Protein 3CVG (pdb70)

CATH classification: 3.40.190.10 (+1 more: 3.40.190.10)

Radius of gyration: 31.26 Å; Cα contacts (8 Å, |Δi|>4): 2028; chains: 4; bounding box: 82×82×73 Å

Secondary structure (DSSP, 8-state):
-EEE---EEEEEEESHHHHHTHHHHHHHHHHHHHHS---EEEEEE--HHHHHHHHHTTS-SEEEES-HHHHHHHHHTTSB-SS-EEEEEEE--B--TT-TT---TTS-S------HHHHH--SSS---EEE--SSSHHHHHHHHHHHHTT--TTSSS--TTEEE--S-HHHHHHHHHHTT-EE---HHHHTTS-HHHHT--B-----S-TT-TTEEEEEEEEBSS-SS---HHHHHHHHSTTTHHHHHHT-EETTEE-SEEPPP-/-EEE---EEEEEEESHHHHHTHHHHHHHHHHHHHHH---EEEEEE--HHHHHHHHHTTS-SEEEE--HHHHHHHHHTTSB-S--EEEEEEE--B--TT-TT---TTS-TT-----HHHHH--SSSPP-EEE--SS-HHHHHHHHHHHHTT--TTSSS--TTEEE--S-HHHHHHHHHHTT-EE---HHHHTTS-HHHHT--B-----S-TT-TTEEEEEEEEBTT-TT---HHHHHHHHSTTTHHHHHTT-EETTEE-SEEP---/-BS-HHHHHHHHHTTSSEEEEEEEEEEE--B--TT-TT---SS--S------HHHHH--SSSPP-EEE--SS-HHHHHHHHHHHTTT--TTSSS--TTEEE--S-HHHHHHHHHHTT-EE---HHHHTTS-HHHHT--BS----S-TT-TTEEEEEEEE-SS-SS----HHHHHHTSTTTHHHHHHH-EETTEE-SEEPS--/-B---EEEEEEESHHHHHTHHHHHHHHHHHHHHS---EEEEEE--HHHHHHHHHTTS-SEEEES-HHHHHHHHHTTSB-S--EEEEEEE--B--TT-TT---TTS-S------HHHHH--SSSPP-EEE--SSSHHHHHHHHHHHTTT--TTSSS--TTEEE--S-HHHHHHHHHHHT-EE---HHHHHTS-HHHHT--B-----S-TT-TTEEEEEEEEBTT-SS---HHHHHHHHSTTTHHHHHTT-EETTEE--EEPPP-

Solvent-accessible surface area: 42607 Å² total

B-factor: mean 36.3, std 12.55, range [12.7, 83.1]

InterPro domains:
  IPR021842 Protein of unknown function DUF3435 [PF11917] (200-635)

Organism: Coccidioides immitis (strain RS) (NCBI:txid246410)

Nearest PDB structures (foldseek):
  3cvg-assembly1_A  TM=9.844E-01  e=1.859E-53  Coccidioides immitis RS
  3cvg-assembly5_C  TM=9.918E-01  e=8.163E-35  Coccidioides immitis RS
  5my5-assembly1_A  TM=8.124E-01  e=4.714E-17  Oleidesulfovibrio alaskensis G20
  3lr1-assembly1_A  TM=8.265E-01  e=5.722E-14  Geobacter sulfurreducens PCA
  3muq-assembly1_A  TM=5.084E-01  e=1.785E-16  Vibrio parahaemolyticus RIMD 2210633

Foldseek 3Di:
DDKEDCCAQFEEEEAPCVVLVNVRLQQVQLNCVCVVDVHMYHYHYDAQVVRLVCLQVQVGFKYKYFDPVVQVVSVVVQQFPPDWFFQFKWFKKDFAPQPQLPADLVDALLVCVSVVQLVVQPTVVREAEEALPPPHPQNVLVCVSQVVNPHRCCDPVHSPSHHHDNDDQLVRVLVRLVVRYMYMGTQSSLLVDDPVSVVSGDSDMFDCPPPRSRMGIIIMTGGSPHDSNVSVSSSVQSLDCPRNQVSQQPDDGNPDRRIGGGDDD/DDKADCVALFEEEAFLCVLLCLVNLQQNLLVVVCVVPPHIYHYHYDFQVVRLVCLQVQVGFKYWYFDPVVQVVSCVVQQFDPDKFQQFKWFKKDFAPVPQLPFDLPDALLVCVSVVQQVVQPTVPHAAEEALPPPHPQNVLVQVSCVVNPDRCCDPVRSVRHHHDNDTQLVRVLVRLVVRYMYMGIPSSLLSDDPVSNVSGDSDMFDPPPPRSGIGGIIMTGGSPHRSSCSVSSSVQSLDPVRVQVSQQVVDGPHDRGTGGGPDD/DDFDPVVQVVCDVVLQFDDDWFFQFKWFKKDFAPVPQLPQDDADDLLVCVSCVQQVVQPTVPHEAEEALPPPDPQNVLVCVSQVVNVHRCCDPVNSVRHHHDNDDQQVRLQVRLVVRYMYMHTPVSLLVDDPVSNVSGPSYMFDQPPPTSGMGIDIHTQRRVDPPSCCPVLRVQSLDVPRVQVVQCPDDGPDDRRTHGGPDD/DEACQALFEEEAALCVVQCLVRLLQVQVNCVCVVPVHGYHYHHDAAVVRLVCLQVQVGFKYKYWDPVSLVVSVVVLQFHPDKFFQFKWFKKDFAPLPQLPADLPDALLVCVSVVQQVVQPTVVHEAEEALPDPHPQNVLVCVSCVVNPHRCPDPVRSVSHHHDHDDQLVSVLVRLVVRYMYMGTQSSLLVDDVVSVVSGDSDMFDCPPPRSRMTTIIMTGGSPYGSNCSVSSSCQSQPPPHVQVSLCDDDGPPDSRTHGGDDD

Sequence (995 aa):
EDVYDGPVQLRIGNGGAGQSGLVKELADAFIKSKVDSGFKVAWYKSDTTVTINYLKDGIVDVGITYSPVAERISIKHGISESPSYYAFRDHFLIGPPSNPAKLSGDSDIADFSKHDAAEAGNTKPPVRFLSRYDKSATNIKEAELWLSIGQVPWATAYSTWYHQYITFPIQALTAAILLREYTITDYGTYLSIPRGLRDQVIYKKGTNDADDPLLNPAHLLVGARAKNAEAKEFAKWLVSKEGGQKVIEGFKKDGQQLYSPAPYREDVYDGPVQLRIGNGGAGQSGLVKELADAFIKSKVDSGFKVAWYKSDTTVTINYLKDGIVDVGITYSPVAERISIKHGISESPSYYAFRDHFLIGPPSNPAKLSGDSDIADFSKHDAAEAGNTKPPVRFLSRYDKSATNIKEAELWLSIGQVPWATAYSTWYHQYITFPIQALTAAILLREYTITDYGTYLSIPRGLRDQVIYKKGTNDADDPLLNPAHLLVGARAKNAEAKEFAKWLVSKEGGQKVIEGFKKDGQQLYSPAPYRITYSPVAERISIKHGISESPSYYAFRDHFLIGPPSNPAKLSGDSDIADFSKHDAAEAGNTKPPVRFLSRYDKSATNIKEAELWLSIGQVPWATAYSTWYHQYITFPIQALTAAILLREYTITDYGTYLSIPRGLRDQVIYKKGTNDADDPLLNPAHLLVGARAKNAEAKEFAKWLVSKEGGQKVIEGFKKDGQQLYSPAPYRVYDGPVQLRIGNGGAGQSGLVKELADAFIKSKVDSGFKVAWYKSDTTVTINYLKDGIVDVGITYSPVAERISIKHGISESPSYYAFRDHFLIGPPSNPAKLSGDSDIADFSKHDAAEAGNTKPPVRFLSRYDKSATNIKEAELWLSIGQVPWATAYSTWYHQYITFPIQALTAAILLREYTITDYGTYLSIPRGLRDQVIYKKGTNDADDPLLNPAHLLVGARAKNAEAKEFAKWLVSKEGGQKVIEGFKKDGQQLYSPAPYR

Structure (mmCIF, N/CA/C/O backbone):
data_3CVG
#
_entry.id   3CVG
#
_cell.length_a   150.782
_cell.length_b   150.782
_cell.length_c   116.687
_cell.angle_alpha   90.00
_cell.angle_beta   90.00
_cell.angle_gamma   90.00
#
_symmetry.space_group_name_H-M   'P 42 21 2'
#
loop_
_entity.id
_entity.type
_entity.pdbx_description
1 polymer 'Putative metal binding protein'
2 non-polymer 'CALCIUM ION'
3 water water
#
loop_
_atom_site.group_PDB
_atom_site.id
_atom_site.type_symbol
_atom_site.label_atom_id
_atom_site.label_alt_id
_atom_site.label_comp_id
_atom_site.label_asym_id
_atom_site.label_entity_id
_atom_site.label_seq_id
_atom_site.pdbx_PDB_ins_code
_atom_site.Cartn_x
_atom_site.Cartn_y
_atom_site.Cartn_z
_atom_site.occupancy
_atom_site.B_iso_or_equiv
_atom_site.auth_seq_id
_atom_site.auth_comp_id
_atom_site.auth_asym_id
_atom_site.auth_atom_id
_atom_site.pdbx_PDB_model_num
ATOM 1 N N . GLU A 1 6 ? 16.287 41.577 34.981 1.00 47.88 24 GLU A N 1
ATOM 2 C CA . GLU A 1 6 ? 16.952 41.444 36.310 1.00 49.08 24 GLU A CA 1
ATOM 3 C C . GLU A 1 6 ? 16.169 42.184 37.388 1.00 48.82 24 GLU A C 1
ATOM 4 O O . GLU A 1 6 ? 16.302 41.892 38.579 1.00 49.14 24 GLU A O 1
ATOM 10 N N . ASP A 1 7 ? 15.357 43.145 36.962 1.00 49.01 25 ASP A N 1
ATOM 11 C CA . ASP A 1 7 ? 14.560 43.937 37.888 1.00 49.03 25 ASP A CA 1
ATOM 12 C C . ASP A 1 7 ? 13.809 45.009 37.106 1.00 48.97 25 ASP A C 1
ATOM 13 O O . ASP A 1 7 ? 14.333 45.564 36.142 1.00 49.37 25 ASP A O 1
ATOM 18 N N . VAL A 1 8 ? 12.573 45.282 37.507 1.00 48.76 26 VAL A N 1
ATOM 19 C CA . VAL A 1 8 ? 11.766 46.299 36.841 1.00 48.53 26 VAL A CA 1
ATOM 20 C C . VAL A 1 8 ? 11.335 47.328 37.876 1.00 48.22 26 VAL A C 1
ATOM 21 O O . VAL A 1 8 ? 10.986 46.977 39.005 1.00 47.11 26 VAL A O 1
ATOM 25 N N . TYR A 1 9 ? 11.362 48.599 37.492 1.00 48.01 27 TYR A N 1
ATOM 26 C CA . TYR A 1 9 ? 11.000 49.669 38.407 1.00 48.42 27 TYR A CA 1
ATOM 27 C C . TYR A 1 9 ? 9.692 50.353 38.021 1.00 49.15 27 TYR A C 1
ATOM 28 O O . TYR A 1 9 ? 9.407 50.559 36.841 1.00 49.28 27 TYR A O 1
ATOM 37 N N . ASP A 1 10 ? 8.899 50.709 39.030 1.00 49.68 28 ASP A N 1
ATOM 38 C CA . ASP A 1 10 ? 7.597 51.331 38.798 1.00 49.70 28 ASP A CA 1
ATOM 39 C C . ASP A 1 10 ? 7.506 52.807 39.184 1.00 49.24 28 ASP A C 1
ATOM 40 O O . ASP A 1 10 ? 6.446 53.420 39.047 1.00 49.00 28 ASP A O 1
ATOM 45 N N . GLY A 1 11 ? 8.603 53.373 39.674 1.00 48.13 29 GLY A N 1
ATOM 46 C CA . GLY A 1 11 ? 8.594 54.773 40.059 1.00 47.85 29 GLY A CA 1
ATOM 47 C C . GLY A 1 11 ? 8.131 54.995 41.486 1.00 47.63 29 GLY A C 1
ATOM 48 O O . GLY A 1 11 ? 6.943 55.197 41.737 1.00 47.14 29 GLY A O 1
ATOM 49 N N . PRO A 1 19 ? 2.472 48.292 32.509 1.00 50.92 37 PRO A N 1
ATOM 50 C CA . PRO A 1 19 ? 3.000 48.364 31.143 1.00 51.61 37 PRO A CA 1
ATOM 51 C C . PRO A 1 19 ? 4.482 48.754 31.116 1.00 51.86 37 PRO A C 1
ATOM 52 O O . PRO A 1 19 ? 4.892 49.714 31.769 1.00 51.96 37 PRO A O 1
ATOM 56 N N . VAL A 1 20 ? 5.279 47.999 30.366 1.00 52.06 38 VAL A N 1
ATOM 57 C CA . VAL A 1 20 ? 6.709 48.276 30.250 1.00 51.67 38 VAL A CA 1
ATOM 58 C C . VAL A 1 20 ? 6.957 49.093 28.985 1.00 50.91 38 VAL A C 1
ATOM 59 O O . VAL A 1 20 ? 6.631 48.652 27.887 1.00 50.74 38 VAL A O 1
ATOM 63 N N . GLN A 1 21 ? 7.532 50.283 29.137 1.00 50.01 39 GLN A N 1
ATOM 64 C CA . GLN A 1 21 ? 7.797 51.132 27.983 1.00 49.01 39 GLN A CA 1
ATOM 65 C C . GLN A 1 21 ? 9.229 51.654 27.902 1.00 48.04 39 GLN A C 1
ATOM 66 O O . GLN A 1 21 ? 9.487 52.666 27.249 1.00 47.05 39 GLN A O 1
ATOM 72 N N . LEU A 1 22 ? 10.154 50.965 28.565 1.00 47.25 40 LEU A N 1
ATOM 73 C CA . LEU A 1 22 ? 11.562 51.355 28.554 1.00 45.07 40 LEU A CA 1
ATOM 74 C C . LEU A 1 22 ? 12.433 50.245 29.129 1.00 44.75 40 LEU A C 1
ATOM 75 O O . LEU A 1 22 ? 12.364 49.936 30.320 1.00 43.94 40 LEU A O 1
ATOM 80 N N . ARG A 1 23 ? 13.253 49.649 28.265 1.00 44.15 41 ARG A N 1
ATOM 81 C CA . ARG A 1 23 ? 14.154 48.572 28.659 1.00 42.95 41 ARG A CA 1
ATOM 82 C C . ARG A 1 23 ? 15.594 49.066 28.540 1.00 42.14 41 ARG A C 1
ATOM 83 O O . ARG A 1 23 ? 16.016 49.526 27.475 1.00 41.72 41 ARG A O 1
ATOM 91 N N . ILE A 1 24 ? 16.342 48.962 29.635 1.00 40.88 42 ILE A N 1
ATOM 92 C CA . ILE A 1 24 ? 17.726 49.423 29.671 1.00 40.44 42 ILE A CA 1
ATOM 93 C C . ILE A 1 24 ? 18.712 48.298 29.965 1.00 40.29 42 ILE A C 1
ATOM 94 O O . ILE A 1 24 ? 18.549 47.556 30.934 1.00 41.55 42 ILE A O 1
ATOM 99 N N . GLY A 1 25 ? 19.735 48.181 29.125 1.00 38.11 43 GLY A N 1
ATOM 100 C CA . GLY A 1 25 ? 20.750 47.168 29.331 1.00 36.65 43 GLY A CA 1
ATOM 101 C C . GLY A 1 25 ? 21.970 47.837 29.935 1.00 36.12 43 GLY A C 1
ATOM 102 O O . GLY A 1 25 ? 22.464 48.835 29.409 1.00 35.73 43 GLY A O 1
ATOM 103 N N . ASN A 1 26 ? 22.457 47.307 31.049 1.00 35.39 44 ASN A N 1
ATOM 104 C CA . ASN A 1 26 ? 23.620 47.889 31.703 1.00 33.95 44 ASN A CA 1
ATOM 105 C C . ASN A 1 26 ? 24.205 46.915 32.704 1.00 33.19 44 ASN A C 1
ATOM 106 O O . ASN A 1 26 ? 23.591 45.901 33.032 1.00 31.76 44 ASN A O 1
ATOM 111 N N . GLY A 1 27 ? 25.398 47.228 33.191 1.00 33.34 45 GLY A N 1
ATOM 112 C CA . GLY A 1 27 ? 26.033 46.359 34.159 1.00 32.21 45 GLY A CA 1
ATOM 113 C C . GLY A 1 27 ? 26.194 46.994 35.525 1.00 30.74 45 GLY A C 1
ATOM 114 O O . GLY A 1 27 ? 25.361 46.802 36.413 1.00 30.57 45 GLY A O 1
ATOM 115 N N . GLY A 1 28 ? 27.260 47.772 35.679 1.00 30.53 46 GLY A N 1
ATOM 116 C CA . GLY A 1 28 ? 27.573 48.405 36.950 1.00 30.38 46 GLY A CA 1
ATOM 117 C C . GLY A 1 28 ? 26.608 49.383 37.595 1.00 31.19 46 GLY A C 1
ATOM 118 O O . GLY A 1 28 ? 26.396 49.323 38.809 1.00 30.20 46 GLY A O 1
ATOM 119 N N . ALA A 1 29 ? 26.035 50.290 36.810 1.00 31.04 47 ALA A N 1
ATOM 120 C CA . ALA A 1 29 ? 25.115 51.280 37.356 1.00 32.03 47 ALA A CA 1
ATOM 121 C C . ALA A 1 29 ? 23.836 50.654 37.898 1.00 33.20 47 ALA A C 1
ATOM 122 O O . ALA A 1 29 ? 23.253 51.154 38.852 1.00 32.70 47 ALA A O 1
ATOM 124 N N . GLY A 1 30 ? 23.381 49.572 37.281 1.00 35.08 48 GLY A N 1
ATOM 125 C CA . GLY A 1 30 ? 22.180 48.934 37.784 1.00 37.38 48 GLY A CA 1
ATOM 126 C C . GLY A 1 30 ? 22.535 48.200 39.064 1.00 38.73 48 GLY A C 1
ATOM 127 O O . GLY A 1 30 ? 21.771 48.175 40.032 1.00 39.50 48 GLY A O 1
ATOM 128 N N . GLN A 1 31 ? 23.727 47.613 39.053 1.00 39.14 49 GLN A N 1
ATOM 129 C CA . GLN A 1 31 ? 24.265 46.851 40.173 1.00 39.66 49 GLN A CA 1
ATOM 130 C C . GLN A 1 31 ? 24.555 47.752 41.373 1.00 38.66 49 GLN A C 1
ATOM 131 O O . GLN A 1 31 ? 24.620 47.287 42.512 1.00 38.84 49 GLN A O 1
ATOM 137 N N . SER A 1 32 ? 24.722 49.043 41.108 1.00 38.17 50 SER A N 1
ATOM 138 C CA . SER A 1 32 ? 25.020 50.020 42.151 1.00 36.83 50 SER A CA 1
ATOM 139 C C . SER A 1 32 ? 23.756 50.679 42.684 1.00 35.60 50 SER A C 1
ATOM 140 O O . SER A 1 32 ? 23.791 51.355 43.711 1.00 34.21 50 SER A O 1
ATOM 143 N N . GLY A 1 33 ? 22.649 50.493 41.967 1.00 35.27 51 GLY A N 1
ATOM 144 C CA . GLY A 1 33 ? 21.385 51.079 42.375 1.00 34.79 51 GLY A CA 1
ATOM 145 C C . GLY A 1 33 ? 21.008 52.348 41.624 1.00 35.56 51 GLY A C 1
ATOM 146 O O . GLY A 1 33 ? 19.880 52.834 41.754 1.00 36.31 51 GLY A O 1
ATOM 147 N N . LEU A 1 34 ? 21.930 52.892 40.831 1.00 34.73 52 LEU A N 1
ATOM 148 C CA . LEU A 1 34 ? 21.639 54.123 40.091 1.00 35.08 52 LEU A CA 1
ATOM 149 C C . LEU A 1 34 ? 20.501 53.977 39.084 1.00 34.64 52 LEU A C 1
ATOM 150 O O . LEU A 1 34 ? 19.666 54.870 38.961 1.00 35.20 52 LEU A O 1
ATOM 155 N N . VAL A 1 35 ? 20.466 52.861 38.361 1.00 34.87 53 VAL A N 1
ATOM 156 C CA . VAL A 1 35 ? 19.414 52.655 37.368 1.00 37.06 53 VAL A CA 1
ATOM 157 C C . VAL A 1 35 ? 18.028 52.719 38.006 1.00 37.96 53 VAL A C 1
ATOM 158 O O . VAL A 1 35 ? 17.061 53.112 37.355 1.00 38.03 53 VAL A O 1
ATOM 162 N N . LYS A 1 36 ? 17.937 52.343 39.279 1.00 39.49 54 LYS A N 1
ATOM 163 C CA . LYS A 1 36 ? 16.667 52.389 39.997 1.00 40.50 54 LYS A CA 1
ATOM 164 C C . LYS A 1 36 ? 16.259 53.842 40.205 1.00 41.50 54 LYS A C 1
ATOM 165 O O . LYS A 1 36 ? 15.143 54.241 39.860 1.00 40.07 54 LYS A O 1
ATOM 171 N N . GLU A 1 37 ? 17.170 54.624 40.781 1.00 42.81 55 GLU A N 1
ATOM 172 C CA . GLU A 1 37 ? 16.926 56.041 41.037 1.00 43.97 55 GLU A CA 1
ATOM 173 C C . GLU A 1 37 ? 16.575 56.764 39.740 1.00 44.63 55 GLU A C 1
ATOM 174 O O . GLU A 1 37 ? 15.613 57.528 39.680 1.00 45.80 55 GLU A O 1
ATOM 180 N N . LEU A 1 38 ? 17.373 56.525 38.705 1.00 44.53 56 LEU A N 1
ATOM 181 C CA . LEU A 1 38 ? 17.148 57.141 37.402 1.00 43.71 56 LEU A CA 1
ATOM 182 C C . LEU A 1 38 ? 15.761 56.809 36.858 1.00 43.00 56 LEU A C 1
ATOM 183 O O . LEU A 1 38 ? 14.985 57.705 36.529 1.00 43.76 56 LEU A O 1
ATOM 188 N N . ALA A 1 39 ? 15.455 55.519 36.768 1.00 42.26 57 ALA A N 1
ATOM 189 C CA . ALA A 1 39 ? 14.168 55.067 36.255 1.00 41.65 57 ALA A CA 1
ATOM 190 C C . ALA A 1 39 ? 12.985 55.624 37.046 1.00 41.84 57 ALA A C 1
ATOM 191 O O . ALA A 1 39 ? 11.994 56.067 36.462 1.00 41.37 57 ALA A O 1
ATOM 193 N N . ASP A 1 40 ? 13.083 55.600 38.370 1.00 42.21 58 ASP A N 1
ATOM 194 C CA . ASP A 1 40 ? 12.006 56.115 39.207 1.00 43.06 58 ASP A CA 1
ATOM 195 C C . ASP A 1 40 ? 11.846 57.618 39.022 1.00 43.80 58 ASP A C 1
ATOM 196 O O . ASP A 1 40 ? 10.747 58.156 39.167 1.00 44.52 58 ASP A O 1
ATOM 201 N N . ALA A 1 41 ? 12.945 58.293 38.698 1.00 43.87 59 ALA A N 1
ATOM 202 C CA . ALA A 1 41 ? 12.921 59.738 38.494 1.00 44.49 59 ALA A CA 1
ATOM 203 C C . ALA A 1 41 ? 12.363 60.100 37.118 1.00 44.62 59 ALA A C 1
ATOM 204 O O . ALA A 1 41 ? 11.717 61.138 36.955 1.00 45.09 59 ALA A O 1
ATOM 206 N N . PHE A 1 42 ? 12.620 59.249 36.129 1.00 44.69 60 PHE A N 1
ATOM 207 C CA . PHE A 1 42 ? 12.118 59.489 34.781 1.00 44.64 60 PHE A CA 1
ATOM 208 C C . PHE A 1 42 ? 10.620 59.207 34.754 1.00 45.54 60 PHE A C 1
ATOM 209 O O . PHE A 1 42 ? 9.837 60.032 34.284 1.00 45.46 60 PHE A O 1
ATOM 217 N N . ILE A 1 43 ? 10.229 58.034 35.247 1.00 45.95 61 ILE A N 1
ATOM 218 C CA . ILE A 1 43 ? 8.819 57.669 35.296 1.00 47.09 61 ILE A CA 1
ATOM 219 C C . ILE A 1 43 ? 8.100 58.787 36.038 1.00 47.92 61 ILE A C 1
ATOM 220 O O . ILE A 1 43 ? 6.992 59.186 35.678 1.00 48.88 61 ILE A O 1
ATOM 225 N N . LYS A 1 44 ? 8.756 59.288 37.078 1.00 48.07 62 LYS A N 1
ATOM 226 C CA . LYS A 1 44 ? 8.208 60.353 37.899 1.00 48.48 62 LYS A CA 1
ATOM 227 C C . LYS A 1 44 ? 7.869 61.581 37.063 1.00 48.44 62 LYS A C 1
ATOM 228 O O . LYS A 1 44 ? 6.725 62.018 37.048 1.00 48.18 62 LYS A O 1
ATOM 234 N N . SER A 1 45 ? 8.858 62.120 36.353 1.00 48.05 63 SER A N 1
ATOM 235 C CA . SER A 1 45 ? 8.654 63.315 35.533 1.00 47.75 63 SER A CA 1
ATOM 236 C C . SER A 1 45 ? 7.720 63.178 34.331 1.00 47.86 63 SER A C 1
ATOM 237 O O . SER A 1 45 ? 7.165 64.173 33.871 1.00 47.49 63 SER A O 1
ATOM 240 N N . LYS A 1 46 ? 7.552 61.966 33.813 1.00 48.14 64 LYS A N 1
ATOM 241 C CA . LYS A 1 46 ? 6.673 61.768 32.667 1.00 49.38 64 LYS A CA 1
ATOM 242 C C . LYS A 1 46 ? 5.217 61.641 33.109 1.00 50.13 64 LYS A C 1
ATOM 243 O O . LYS A 1 46 ? 4.307 62.058 32.393 1.00 50.89 64 LYS A O 1
ATOM 249 N N . VAL A 1 47 ? 5.003 61.064 34.287 1.00 49.99 65 VAL A N 1
ATOM 250 C CA . VAL A 1 47 ? 3.658 60.910 34.833 1.00 50.67 65 VAL A CA 1
ATOM 251 C C . VAL A 1 47 ? 3.317 62.189 35.589 1.00 51.84 65 VAL A C 1
ATOM 252 O O . VAL A 1 47 ? 2.232 62.754 35.429 1.00 51.91 65 VAL A O 1
ATOM 256 N N . ASP A 1 48 ? 4.260 62.633 36.416 1.00 53.42 66 ASP A N 1
ATOM 257 C CA . ASP A 1 48 ? 4.106 63.856 37.197 1.00 54.81 66 ASP A CA 1
ATOM 258 C C . ASP A 1 48 ? 3.692 64.936 36.209 1.00 55.37 66 ASP A C 1
ATOM 259 O O . ASP A 1 48 ? 3.176 65.987 36.581 1.00 55.76 66 ASP A O 1
ATOM 264 N N . SER A 1 49 ? 3.938 64.650 34.936 1.00 55.89 67 SER A N 1
ATOM 265 C CA . SER A 1 49 ? 3.583 65.543 33.849 1.00 56.14 67 SER A CA 1
ATOM 266 C C . SER A 1 49 ? 2.493 64.846 33.038 1.00 56.76 67 SER A C 1
ATOM 267 O O . SER A 1 49 ? 1.481 64.412 33.587 1.00 56.88 67 SER A O 1
ATOM 270 N N . GLY A 1 50 ? 2.716 64.717 31.737 1.00 57.32 68 GLY A N 1
ATOM 271 C CA . GLY A 1 50 ? 1.749 64.078 30.855 1.00 57.72 68 GLY A CA 1
ATOM 272 C C . GLY A 1 50 ? 1.993 62.573 30.764 1.00 58.03 68 GLY A C 1
ATOM 273 O O . GLY A 1 50 ? 1.198 61.775 31.265 1.00 57.77 68 GLY A O 1
ATOM 274 N N . PHE A 1 54 ? 3.995 54.055 33.709 1.00 46.15 72 PHE A N 1
ATOM 275 C CA . PHE A 1 54 ? 4.706 52.982 33.021 1.00 46.72 72 PHE A CA 1
ATOM 276 C C . PHE A 1 54 ? 5.915 52.522 33.835 1.00 46.98 72 PHE A C 1
ATOM 277 O O . PHE A 1 54 ? 6.428 53.265 34.675 1.00 46.71 72 PHE A O 1
ATOM 285 N N . LYS A 1 55 ? 6.361 51.293 33.581 1.00 46.64 73 LYS A N 1
ATOM 286 C CA . LYS A 1 55 ? 7.506 50.717 34.280 1.00 45.88 73 LYS A CA 1
ATOM 287 C C . LYS A 1 55 ? 8.762 50.765 33.417 1.00 45.34 73 LYS A C 1
ATOM 288 O O . LYS A 1 55 ? 8.690 50.943 32.200 1.00 45.11 73 LYS A O 1
ATOM 294 N N . VAL A 1 56 ? 9.912 50.601 34.062 1.00 44.92 74 VAL A N 1
ATOM 295 C CA . VAL A 1 56 ? 11.200 50.607 33.378 1.00 44.23 74 VAL A CA 1
ATOM 296 C C . VAL A 1 56 ? 11.969 49.361 33.800 1.00 44.15 74 VAL A C 1
ATOM 297 O O . VAL A 1 56 ? 12.307 49.198 34.974 1.00 44.26 74 VAL A O 1
ATOM 301 N N . ALA A 1 57 ? 12.241 48.483 32.841 1.00 43.23 75 ALA A N 1
ATOM 302 C CA . ALA A 1 57 ? 12.958 47.247 33.126 1.00 43.12 75 ALA A CA 1
ATOM 303 C C . ALA A 1 57 ? 14.447 47.368 32.831 1.00 42.62 75 ALA A C 1
ATOM 304 O O . ALA A 1 57 ? 14.849 47.966 31.829 1.00 41.95 75 ALA A O 1
ATOM 306 N N . TRP A 1 58 ? 15.256 46.795 33.720 1.00 42.17 76 TRP A N 1
ATOM 307 C CA . TRP A 1 58 ? 16.707 46.809 33.586 1.00 41.40 76 TRP A CA 1
ATOM 308 C C . TRP A 1 58 ? 17.260 45.412 33.321 1.00 42.05 76 TRP A C 1
ATOM 309 O O . TRP A 1 58 ? 17.063 44.492 34.113 1.00 41.06 76 TRP A O 1
ATOM 320 N N . TYR A 1 59 ? 17.947 45.269 32.192 1.00 42.62 77 TYR A N 1
ATOM 321 C CA . TYR A 1 59 ? 18.574 44.009 31.802 1.00 42.46 77 TYR A CA 1
ATOM 322 C C . TYR A 1 59 ? 20.063 44.088 32.128 1.00 41.53 77 TYR A C 1
ATOM 323 O O . TYR A 1 59 ? 20.752 45.015 31.696 1.00 40.72 77 TYR A O 1
ATOM 332 N N . LYS A 1 60 ? 20.551 43.116 32.891 1.00 40.72 78 LYS A N 1
ATOM 333 C CA . LYS A 1 60 ? 21.953 43.079 33.291 1.00 40.78 78 LYS A CA 1
ATOM 334 C C . LYS A 1 60 ? 22.828 42.550 32.164 1.00 40.64 78 LYS A C 1
ATOM 335 O O . LYS A 1 60 ? 22.658 41.413 31.718 1.00 40.05 78 LYS A O 1
ATOM 341 N N . SER A 1 61 ? 23.771 43.374 31.715 1.00 39.04 79 SER A N 1
ATOM 342 C CA . SER A 1 61 ? 24.659 42.982 30.630 1.00 38.90 79 SER A CA 1
ATOM 343 C C . SER A 1 61 ? 25.899 43.863 30.530 1.00 38.19 79 SER A C 1
ATOM 344 O O . SER A 1 61 ? 25.841 45.070 30.783 1.00 38.29 79 SER A O 1
ATOM 347 N N . ASP A 1 62 ? 27.026 43.255 30.170 1.00 36.80 80 ASP A N 1
ATOM 348 C CA . ASP A 1 62 ? 28.253 44.022 30.022 1.00 35.48 80 ASP A CA 1
ATOM 349 C C . ASP A 1 62 ? 28.107 44.813 28.725 1.00 34.02 80 ASP A C 1
ATOM 350 O O . ASP A 1 62 ? 27.115 44.653 28.014 1.00 34.40 80 ASP A O 1
ATOM 355 N N . THR A 1 63 ? 29.068 45.674 28.421 1.00 30.80 81 THR A N 1
ATOM 356 C CA . THR A 1 63 ? 28.985 46.480 27.208 1.00 29.20 81 THR A CA 1
ATOM 357 C C . THR A 1 63 ? 28.735 45.691 25.916 1.00 28.01 81 THR A C 1
ATOM 358 O O . THR A 1 63 ? 27.888 46.072 25.111 1.00 28.62 81 THR A O 1
ATOM 362 N N . THR A 1 64 ? 29.458 44.595 25.709 1.00 28.05 82 THR A N 1
ATOM 363 C CA . THR A 1 64 ? 29.284 43.821 24.477 1.00 28.25 82 THR A CA 1
ATOM 364 C C . THR A 1 64 ? 27.860 43.285 24.299 1.00 29.62 82 THR A C 1
ATOM 365 O O . THR A 1 64 ? 27.290 43.344 23.199 1.00 26.34 82 THR A O 1
ATOM 369 N N . VAL A 1 65 ? 27.292 42.766 25.383 1.00 30.04 83 VAL A N 1
ATOM 370 C CA . VAL A 1 65 ? 25.946 42.204 25.342 1.00 32.20 83 VAL A CA 1
ATOM 371 C C . VAL A 1 65 ? 24.891 43.287 25.191 1.00 31.76 83 VAL A C 1
ATOM 372 O O . VAL A 1 65 ? 23.930 43.128 24.439 1.00 34.20 83 VAL A O 1
ATOM 376 N N . THR A 1 66 ? 25.068 44.387 25.916 1.00 32.84 84 THR A N 1
ATOM 377 C CA . THR A 1 66 ? 24.136 45.504 25.840 1.00 31.56 84 THR A CA 1
ATOM 378 C C . THR A 1 66 ? 23.976 45.898 24.375 1.00 31.99 84 THR A C 1
ATOM 379 O O . THR A 1 66 ? 22.862 46.062 23.877 1.00 33.09 84 THR A O 1
ATOM 383 N N . ILE A 1 67 ? 25.096 46.043 23.682 1.00 32.16 85 ILE A N 1
ATOM 384 C CA . ILE A 1 67 ? 25.053 46.410 22.274 1.00 33.79 85 ILE A CA 1
ATOM 385 C C . ILE A 1 67 ? 24.407 45.286 21.463 1.00 34.74 85 ILE A C 1
ATOM 386 O O . ILE A 1 67 ? 23.715 45.547 20.480 1.00 35.21 85 ILE A O 1
ATOM 391 N N . ASN A 1 68 ? 24.624 44.040 21.883 1.00 36.11 86 ASN A N 1
ATOM 392 C CA . ASN A 1 68 ? 24.028 42.895 21.192 1.00 37.91 86 ASN A CA 1
ATOM 393 C C . ASN A 1 68 ? 22.513 42.943 21.371 1.00 38.45 86 ASN A C 1
ATOM 394 O O . ASN A 1 68 ? 21.755 42.611 20.450 1.00 38.88 86 ASN A O 1
ATOM 399 N N . TYR A 1 69 ? 22.081 43.350 22.565 1.00 37.40 87 TYR A N 1
ATOM 400 C CA . TYR A 1 69 ? 20.660 43.469 22.864 1.00 37.30 87 TYR A CA 1
ATOM 401 C C . TYR A 1 69 ? 20.038 44.573 22.019 1.00 36.72 87 TYR A C 1
ATOM 402 O O . TYR A 1 69 ? 18.954 44.402 21.462 1.00 36.77 87 TYR A O 1
ATOM 411 N N . LEU A 1 70 ? 20.721 45.711 21.936 1.00 36.51 88 LEU A N 1
ATOM 412 C CA . LEU A 1 70 ? 20.217 46.830 21.147 1.00 36.81 88 LEU A CA 1
ATOM 413 C C . LEU A 1 70 ? 20.075 46.382 19.700 1.00 38.35 88 LEU A C 1
ATOM 414 O O . LEU A 1 70 ? 19.149 46.788 19.000 1.00 37.50 88 LEU A O 1
ATOM 419 N N . LYS A 1 71 ? 20.996 45.531 19.260 1.00 40.70 89 LYS A N 1
ATOM 420 C CA . LYS A 1 71 ? 20.972 45.028 17.895 1.00 42.53 89 LYS A CA 1
ATOM 421 C C . LYS A 1 71 ? 19.780 44.117 17.655 1.00 42.53 89 LYS A C 1
ATOM 422 O O . LYS A 1 71 ? 19.121 44.214 16.625 1.00 44.05 89 LYS A O 1
ATOM 428 N N . ASP A 1 72 ? 19.508 43.231 18.607 1.00 43.40 90 ASP A N 1
ATOM 429 C CA . ASP A 1 72 ? 18.398 42.298 18.479 1.00 43.52 90 ASP A CA 1
ATOM 430 C C . ASP A 1 72 ? 17.124 42.855 19.111 1.00 43.80 90 ASP A C 1
ATOM 431 O O . ASP A 1 72 ? 16.147 42.134 19.305 1.00 44.42 90 ASP A O 1
ATOM 436 N N . GLY A 1 73 ? 17.150 44.143 19.438 1.00 43.82 91 GLY A N 1
ATOM 437 C CA . GLY A 1 73 ? 15.994 44.791 20.032 1.00 43.19 91 GLY A CA 1
ATOM 438 C C . GLY A 1 73 ? 15.525 44.255 21.374 1.00 43.07 91 GLY A C 1
ATOM 439 O O . GLY A 1 73 ? 14.346 44.378 21.707 1.00 43.99 91 GLY A O 1
ATOM 440 N N . ILE A 1 74 ? 16.425 43.660 22.150 1.00 42.52 92 ILE A N 1
ATOM 441 C CA . ILE A 1 74 ? 16.046 43.136 23.458 1.00 42.15 92 ILE A CA 1
ATOM 442 C C . ILE A 1 74 ? 15.851 44.296 24.430 1.00 42.19 92 ILE A C 1
ATOM 443 O O . ILE A 1 74 ? 15.002 44.238 25.325 1.00 40.70 92 ILE A O 1
ATOM 448 N N . VAL A 1 75 ? 16.648 45.346 24.249 1.00 41.39 93 VAL A N 1
ATOM 449 C CA . VAL A 1 75 ? 16.543 46.537 25.086 1.00 41.64 93 VAL A CA 1
ATOM 450 C C . VAL A 1 75 ? 16.392 47.757 24.184 1.00 40.85 93 VAL A C 1
ATOM 451 O O . VAL A 1 75 ? 16.660 47.685 22.984 1.00 41.51 93 VAL A O 1
ATOM 455 N N . ASP A 1 76 ? 15.957 48.871 24.760 1.00 39.73 94 ASP A N 1
ATOM 456 C CA . ASP A 1 76 ? 15.759 50.102 23.998 1.00 41.24 94 ASP A CA 1
ATOM 457 C C . ASP A 1 76 ? 16.976 51.017 24.086 1.00 39.70 94 ASP A C 1
ATOM 458 O O . ASP A 1 76 ? 17.331 51.707 23.125 1.00 38.78 94 ASP A O 1
ATOM 463 N N . VAL A 1 77 ? 17.604 51.024 25.254 1.00 39.68 95 VAL A N 1
ATOM 464 C CA . VAL A 1 77 ? 18.784 51.838 25.477 1.00 38.27 95 VAL A CA 1
ATOM 465 C C . VAL A 1 77 ? 19.816 51.030 26.235 1.00 38.06 95 VAL A C 1
ATOM 466 O O . VAL A 1 77 ? 19.518 49.957 26.759 1.00 37.94 95 VAL A O 1
ATOM 470 N N . GLY A 1 78 ? 21.038 51.545 26.278 1.00 37.17 96 GLY A N 1
ATOM 471 C CA . GLY A 1 78 ? 22.091 50.856 26.988 1.00 35.79 96 GLY A CA 1
ATOM 472 C C . GLY A 1 78 ? 23.124 51.831 27.495 1.00 34.96 96 GLY A C 1
ATOM 473 O O . GLY A 1 78 ? 23.552 52.733 26.773 1.00 35.82 96 GLY A O 1
ATOM 474 N N . ILE A 1 79 ? 23.506 51.672 28.753 1.00 34.17 97 ILE A N 1
ATOM 475 C CA . ILE A 1 79 ? 24.529 52.527 29.322 1.00 32.44 97 ILE A CA 1
ATOM 476 C C . ILE A 1 79 ? 25.785 51.683 29.178 1.00 31.65 97 ILE A C 1
ATOM 477 O O . ILE A 1 79 ? 25.901 50.599 29.757 1.00 30.69 97 ILE A O 1
ATOM 482 N N . THR A 1 80 ? 26.716 52.179 28.378 1.00 30.57 98 THR A N 1
ATOM 483 C CA . THR A 1 80 ? 27.942 51.456 28.110 1.00 28.71 98 THR A CA 1
ATOM 484 C C . THR A 1 80 ? 29.193 52.151 28.635 1.00 27.97 98 THR A C 1
ATOM 485 O O . THR A 1 80 ? 29.158 53.328 2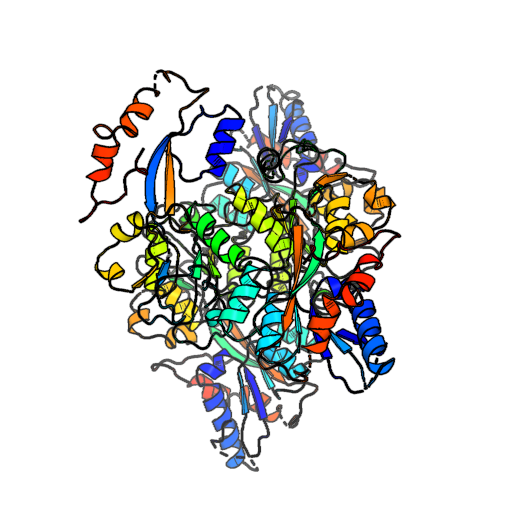9.008 1.00 26.37 98 THR A O 1
ATOM 489 N N . TYR A 1 81 ? 30.298 51.410 28.652 1.00 26.86 99 TYR A N 1
ATOM 490 C CA . TYR A 1 81 ? 31.566 51.919 29.149 1.00 24.61 99 TYR A CA 1
ATOM 491 C C . TYR A 1 81 ? 32.713 51.758 28.155 1.00 25.63 99 TYR A C 1
ATOM 492 O O . TYR A 1 81 ? 33.841 51.457 28.553 1.00 24.07 99 TYR A O 1
ATOM 501 N N . SER A 1 82 ? 32.438 51.949 26.870 1.00 24.52 100 SER A N 1
ATOM 502 C CA . SER A 1 82 ? 33.489 51.826 25.864 1.00 26.81 100 SER A CA 1
ATOM 503 C C . SER A 1 82 ? 33.247 52.751 24.669 1.00 26.33 100 SER A C 1
ATOM 504 O O . SER A 1 82 ? 32.515 52.403 23.744 1.00 24.89 100 SER A O 1
ATOM 507 N N . PRO A 1 83 ? 33.851 53.951 24.684 1.00 27.42 101 PRO A N 1
ATOM 508 C CA . PRO A 1 83 ? 33.681 54.905 23.580 1.00 26.65 101 PRO A CA 1
ATOM 509 C C . PRO A 1 83 ? 33.913 54.304 22.187 1.00 26.24 101 PRO A C 1
ATOM 510 O O . PRO A 1 83 ? 33.186 54.619 21.239 1.00 25.12 101 PRO A O 1
ATOM 514 N N . VAL A 1 84 ? 34.914 53.437 22.049 1.00 25.39 102 VAL A N 1
ATOM 515 C CA . VAL A 1 84 ? 35.184 52.843 20.740 1.00 25.60 102 VAL A CA 1
ATOM 516 C C . VAL A 1 84 ? 34.077 51.894 20.303 1.00 25.34 102 VAL A C 1
ATOM 517 O O . VAL A 1 84 ? 33.641 51.926 19.145 1.00 25.99 102 VAL A O 1
ATOM 521 N N . ALA A 1 85 ? 33.629 51.047 21.227 1.00 25.96 103 ALA A N 1
ATOM 522 C CA . ALA A 1 85 ? 32.576 50.087 20.927 1.00 25.70 103 ALA A CA 1
ATOM 523 C C . ALA A 1 85 ? 31.299 50.856 20.607 1.00 25.84 103 ALA A C 1
ATOM 524 O O . ALA A 1 85 ? 30.504 50.443 19.759 1.00 24.69 103 ALA A O 1
ATOM 526 N N . GLU A 1 86 ? 31.113 51.977 21.295 1.00 27.64 104 GLU A N 1
ATOM 527 C CA . GLU A 1 86 ? 29.944 52.819 21.079 1.00 28.72 104 GLU A CA 1
ATOM 528 C C . GLU A 1 86 ? 29.984 53.372 19.652 1.00 28.57 104 GLU A C 1
ATOM 529 O O . GLU A 1 86 ? 29.008 53.261 18.912 1.00 29.20 104 GLU A O 1
ATOM 535 N N . ARG A 1 87 ? 31.119 53.951 19.265 1.00 29.39 105 ARG A N 1
ATOM 536 C CA . ARG A 1 87 ? 31.287 54.501 17.919 1.00 29.77 105 ARG A CA 1
ATOM 537 C C . ARG A 1 87 ? 31.015 53.461 16.834 1.00 30.22 105 ARG A C 1
ATOM 538 O O . ARG A 1 87 ? 30.375 53.759 15.823 1.00 30.99 105 ARG A O 1
ATOM 546 N N . ILE A 1 88 ? 31.505 52.244 17.044 1.00 29.87 106 ILE A N 1
ATOM 547 C CA . ILE A 1 88 ? 31.318 51.181 16.070 1.00 30.15 106 ILE A CA 1
ATOM 548 C C . ILE A 1 88 ? 29.869 50.711 15.996 1.00 30.59 106 ILE A C 1
ATOM 549 O O . ILE A 1 88 ? 29.377 50.391 14.915 1.00 29.72 106 ILE A O 1
ATOM 554 N N . SER A 1 89 ? 29.180 50.679 17.134 1.00 31.39 107 SER A N 1
ATOM 555 C CA . SER A 1 89 ? 27.782 50.253 17.146 1.00 31.97 107 SER A CA 1
ATOM 556 C C . SER A 1 89 ? 26.951 51.218 16.297 1.00 33.42 107 SER A C 1
ATOM 557 O O . SER A 1 89 ? 26.006 50.815 15.616 1.00 33.75 107 SER A O 1
ATOM 560 N N . ILE A 1 90 ? 27.315 52.496 16.348 1.00 32.78 108 ILE A N 1
ATOM 561 C CA . ILE A 1 90 ? 26.620 53.529 15.587 1.00 33.30 108 ILE A CA 1
ATOM 562 C C . ILE A 1 90 ? 26.966 53.419 14.103 1.00 33.78 108 ILE A C 1
ATOM 563 O O . ILE A 1 90 ? 26.099 53.583 13.241 1.00 34.89 108 ILE A O 1
ATOM 568 N N . LYS A 1 91 ? 28.229 53.137 13.807 1.00 34.16 109 LYS A N 1
ATOM 569 C CA . LYS A 1 91 ? 28.661 53.003 12.424 1.00 34.66 109 LYS A CA 1
ATOM 570 C C . LYS A 1 91 ? 27.920 51.840 11.770 1.00 35.56 109 LYS A C 1
ATOM 571 O O . LYS A 1 91 ? 27.663 51.858 10.566 1.00 36.04 109 LYS A O 1
ATOM 577 N N . HIS A 1 92 ? 27.573 50.836 12.570 1.00 36.34 110 HIS A N 1
ATOM 578 C CA . HIS A 1 92 ? 26.856 49.661 12.074 1.00 38.72 110 HIS A CA 1
ATOM 579 C C . HIS A 1 92 ? 25.355 49.907 11.964 1.00 38.20 110 HIS A C 1
ATOM 580 O O . HIS A 1 92 ? 24.627 49.078 11.419 1.00 39.21 110 HIS A O 1
ATOM 587 N N . GLY A 1 93 ? 24.893 51.034 12.495 1.00 37.21 111 GLY A N 1
ATOM 588 C CA . GLY A 1 93 ? 23.475 51.339 12.449 1.00 36.68 111 GLY A CA 1
ATOM 589 C C . GLY A 1 93 ? 22.712 50.650 13.567 1.00 36.81 111 GLY A C 1
ATOM 590 O O . GLY A 1 93 ? 21.479 50.632 13.577 1.00 36.64 111 GLY A O 1
ATOM 591 N N . ILE A 1 94 ? 23.449 50.066 14.507 1.00 36.89 112 ILE A N 1
ATOM 592 C CA . ILE A 1 94 ? 22.838 49.388 15.649 1.00 36.85 112 ILE A CA 1
ATOM 593 C C . ILE A 1 94 ? 22.323 50.427 16.631 1.00 36.97 112 ILE A C 1
ATOM 594 O O . ILE A 1 94 ? 21.286 50.234 17.277 1.00 36.86 112 ILE A O 1
ATOM 599 N N . SER A 1 95 ? 23.067 51.523 16.742 1.00 35.29 113 SER A N 1
ATOM 600 C CA . SER A 1 95 ? 22.724 52.608 17.649 1.00 35.53 113 SER A CA 1
ATOM 601 C C . SER A 1 95 ? 22.504 53.918 16.905 1.00 35.54 113 SER A C 1
ATOM 602 O O . SER A 1 95 ? 23.079 54.151 15.843 1.00 35.46 113 SER A O 1
ATOM 605 N N . GLU A 1 96 ? 21.669 54.774 17.481 1.00 37.00 114 GLU A N 1
ATOM 606 C CA . GLU A 1 96 ? 21.385 56.077 16.897 1.00 39.04 114 GLU A CA 1
ATOM 607 C C . GLU A 1 96 ? 22.580 56.980 17.155 1.00 38.03 114 GLU A C 1
ATOM 608 O O . GLU A 1 96 ? 23.326 56.777 18.111 1.00 39.20 114 GLU A O 1
ATOM 614 N N . SER A 1 97 ? 22.765 57.970 16.295 1.00 36.94 115 SER A N 1
ATOM 615 C CA . SER A 1 97 ? 23.842 58.930 16.471 1.00 36.92 115 SER A CA 1
ATOM 616 C C . SER A 1 97 ? 23.159 60.167 17.042 1.00 36.49 115 SER A C 1
ATOM 617 O O . SER A 1 97 ? 22.087 60.551 16.584 1.00 38.51 115 SER A O 1
ATOM 620 N N . PRO A 1 98 ? 23.760 60.804 18.055 1.00 37.10 116 PRO A N 1
ATOM 621 C CA . PRO A 1 98 ? 25.026 60.450 18.701 1.00 35.69 116 PRO A CA 1
ATOM 622 C C . PRO A 1 98 ? 24.776 59.720 20.012 1.00 34.80 116 PRO A C 1
ATOM 623 O O . PRO A 1 98 ? 23.624 59.472 20.389 1.00 33.84 116 PRO A O 1
ATOM 627 N N . SER A 1 99 ? 25.862 59.374 20.698 1.00 33.46 117 SER A N 1
ATOM 628 C CA . SER A 1 99 ? 25.762 58.711 21.992 1.00 32.55 117 SER A CA 1
ATOM 629 C C . SER A 1 99 ? 25.549 59.853 22.975 1.00 31.63 117 SER A C 1
ATOM 630 O O . SER A 1 99 ? 25.746 61.017 22.615 1.00 30.50 117 SER A O 1
ATOM 633 N N . TYR A 1 100 ? 25.155 59.529 24.202 1.00 30.85 118 TYR A N 1
ATOM 634 C CA . TYR A 1 100 ? 24.911 60.547 25.223 1.00 30.99 118 TYR A CA 1
ATOM 635 C C . TYR A 1 100 ? 25.795 60.313 26.448 1.00 30.10 118 TYR A C 1
ATOM 636 O O . TYR A 1 100 ? 25.722 59.254 27.072 1.00 29.38 118 TYR A O 1
ATOM 645 N N . TYR A 1 101 ? 26.629 61.295 26.784 1.00 27.11 119 TYR A N 1
ATOM 646 C CA . TYR A 1 101 ? 27.507 61.181 27.947 1.00 26.85 119 TYR A CA 1
ATOM 647 C C . TYR A 1 101 ? 26.591 61.232 29.166 1.00 27.44 119 TYR A C 1
ATOM 648 O O . TYR A 1 101 ? 25.946 62.248 29.409 1.00 26.95 119 TYR A O 1
ATOM 657 N N . ALA A 1 102 ? 26.540 60.143 29.929 1.00 27.08 120 ALA A N 1
ATOM 658 C CA . ALA A 1 102 ? 25.662 60.050 31.102 1.00 26.83 120 ALA A CA 1
ATOM 659 C C . ALA A 1 102 ? 26.298 60.426 32.440 1.00 26.18 120 ALA A C 1
ATOM 660 O O . ALA A 1 102 ? 25.760 61.249 33.184 1.00 26.72 120 ALA A O 1
ATOM 662 N N . PHE A 1 103 ? 27.422 59.797 32.764 1.00 25.60 121 PHE A N 1
ATOM 663 C CA . PHE A 1 103 ? 28.106 60.090 34.011 1.00 25.32 121 PHE A CA 1
ATOM 664 C C . PHE A 1 103 ? 29.542 59.586 33.975 1.00 25.25 121 PHE A C 1
ATOM 665 O O . PHE A 1 103 ? 29.954 58.928 33.018 1.00 25.74 121 PHE A O 1
ATOM 673 N N . ARG A 1 104 ? 30.304 59.919 35.011 1.00 24.57 122 ARG A N 1
ATOM 674 C CA . ARG A 1 104 ? 31.701 59.512 35.088 1.00 23.71 122 ARG A CA 1
ATOM 675 C C . ARG A 1 104 ? 31.987 58.670 36.332 1.00 23.87 122 ARG A C 1
ATOM 676 O O . ARG A 1 104 ? 31.788 59.114 37.468 1.00 21.69 122 ARG A O 1
ATOM 684 N N . ASP A 1 105 ? 32.435 57.440 36.096 1.00 23.13 123 ASP A N 1
ATOM 685 C CA . ASP A 1 105 ? 32.783 56.522 37.171 1.00 22.37 123 ASP A CA 1
ATOM 686 C C . ASP A 1 105 ? 34.306 56.565 37.270 1.00 22.24 123 ASP A C 1
ATOM 687 O O . ASP A 1 105 ? 34.967 57.165 36.419 1.00 21.49 123 ASP A O 1
ATOM 692 N N . HIS A 1 106 ? 34.875 55.947 38.298 1.00 22.42 124 HIS A N 1
ATOM 693 C CA . HIS A 1 106 ? 36.322 55.985 38.453 1.00 21.22 124 HIS A CA 1
ATOM 694 C C . HIS A 1 106 ? 36.917 54.655 38.906 1.00 22.02 124 HIS A C 1
ATOM 695 O O . HIS A 1 106 ? 36.363 53.977 39.769 1.00 20.85 124 HIS A O 1
ATOM 702 N N . PHE A 1 107 ? 38.039 54.284 38.297 1.00 21.08 125 PHE A N 1
ATOM 703 C CA . PHE A 1 107 ? 38.745 53.056 38.659 1.00 21.44 125 PHE A CA 1
ATOM 704 C C . PHE A 1 107 ? 39.810 53.459 39.687 1.00 20.23 125 PHE A C 1
ATOM 705 O O . PHE A 1 107 ? 40.136 54.643 39.823 1.00 19.89 125 PHE A O 1
ATOM 721 N N . LEU A 1 109 ? 43.617 51.846 41.742 1.00 17.75 127 LEU A N 1
ATOM 722 C CA . LEU A 1 109 ? 44.609 50.797 41.952 1.00 18.11 127 LEU A CA 1
ATOM 723 C C . LEU A 1 109 ? 44.816 50.761 43.456 1.00 18.75 127 LEU A C 1
ATOM 724 O O . LEU A 1 109 ? 45.172 51.773 44.065 1.00 19.25 127 LEU A O 1
ATOM 729 N N . ILE A 1 110 ? 44.556 49.611 44.061 1.00 17.78 128 ILE A N 1
ATOM 730 C CA . ILE A 1 110 ? 44.725 49.477 45.497 1.00 18.19 128 ILE A CA 1
ATOM 731 C C . ILE A 1 110 ? 45.681 48.315 45.767 1.00 19.29 128 ILE A C 1
ATOM 732 O O . ILE A 1 110 ? 45.878 47.451 44.910 1.00 18.03 128 ILE A O 1
ATOM 737 N N . GLY A 1 111 ? 46.288 48.306 46.950 1.00 20.98 129 GLY A N 1
ATOM 738 C CA . GLY A 1 111 ? 47.216 47.242 47.295 1.00 20.57 129 GLY A CA 1
ATOM 739 C C . GLY A 1 111 ? 47.400 47.146 48.800 1.00 21.95 129 GLY A C 1
ATOM 740 O O . GLY A 1 111 ? 46.848 47.958 49.547 1.00 21.14 129 GLY A O 1
ATOM 741 N N . PRO A 1 112 ? 48.176 46.164 49.282 1.00 22.91 130 PRO A N 1
ATOM 742 C CA . PRO A 1 112 ? 48.398 46.003 50.721 1.00 21.00 130 PRO A CA 1
ATOM 743 C C . PRO A 1 112 ? 49.242 47.109 51.352 1.00 22.33 130 PRO A C 1
ATOM 744 O O . PRO A 1 112 ? 50.070 47.733 50.690 1.00 23.54 130 PRO A O 1
ATOM 748 N N . PRO A 1 113 ? 49.031 47.369 52.651 1.00 24.44 131 PRO A N 1
ATOM 749 C CA . PRO A 1 113 ? 49.774 48.396 53.385 1.00 25.68 131 PRO A CA 1
ATOM 750 C C . PRO A 1 113 ? 51.288 48.169 53.325 1.00 26.95 131 PRO A C 1
ATOM 751 O O . PRO A 1 113 ? 52.059 49.118 53.358 1.00 26.92 131 PRO A O 1
ATOM 755 N N . SER A 1 114 ? 51.709 46.912 53.229 1.00 29.06 132 SER A N 1
ATOM 756 C CA . SER A 1 114 ? 53.138 46.595 53.169 1.00 29.62 132 SER A CA 1
ATOM 757 C C . SER A 1 114 ? 53.802 47.135 51.907 1.00 29.40 132 SER A C 1
ATOM 758 O O . SER A 1 114 ? 55.019 47.304 51.865 1.00 30.03 132 SER A O 1
ATOM 761 N N . ASN A 1 115 ? 52.999 47.384 50.874 1.00 28.37 133 ASN A N 1
ATOM 762 C CA . ASN A 1 115 ? 53.497 47.940 49.624 1.00 25.08 133 ASN A CA 1
ATOM 763 C C . ASN A 1 115 ? 54.813 47.308 49.154 1.00 24.13 133 ASN A C 1
ATOM 764 O O . ASN A 1 115 ? 55.827 47.992 49.010 1.00 23.62 133 ASN A O 1
ATOM 769 N N . PRO A 1 116 ? 54.814 45.988 48.905 1.00 22.70 134 PRO A N 1
ATOM 770 C CA . PRO A 1 116 ? 56.041 45.329 48.451 1.00 23.02 134 PRO A CA 1
ATOM 771 C C . PRO A 1 116 ? 56.597 45.863 47.129 1.00 24.10 134 PRO A C 1
ATOM 772 O O . PRO A 1 116 ? 57.811 45.800 46.892 1.00 25.47 134 PRO A O 1
ATOM 776 N N . ALA A 1 117 ? 55.722 46.399 46.278 1.00 23.14 135 ALA A N 1
ATOM 777 C CA . ALA A 1 117 ? 56.148 46.953 44.999 1.00 24.29 135 ALA A CA 1
ATOM 778 C C . ALA A 1 117 ? 56.746 48.347 45.202 1.00 24.03 135 ALA A C 1
ATOM 779 O O . ALA A 1 117 ? 57.279 48.950 44.268 1.00 20.73 135 ALA A O 1
ATOM 781 N N . LYS A 1 118 ? 56.638 48.852 46.427 1.00 24.48 136 LYS A N 1
ATOM 782 C CA . LYS A 1 118 ? 57.172 50.168 46.773 1.00 27.79 136 LYS A CA 1
ATOM 783 C C . LYS A 1 118 ? 56.663 51.284 45.858 1.00 27.60 136 LYS A C 1
ATOM 784 O O . LYS A 1 118 ? 57.427 52.132 45.394 1.00 27.49 136 LYS A O 1
ATOM 790 N N . LEU A 1 119 ? 55.355 51.278 45.621 1.00 27.57 137 LEU A N 1
ATOM 791 C CA . LEU A 1 119 ? 54.703 52.272 44.781 1.00 28.40 137 LEU A CA 1
ATOM 792 C C . LEU A 1 119 ? 54.644 53.634 45.466 1.00 31.33 137 LEU A C 1
ATOM 793 O O . LEU A 1 119 ? 54.348 53.724 46.657 1.00 31.11 137 LEU A O 1
ATOM 798 N N . SER A 1 120 ? 54.920 54.686 44.700 1.00 33.85 138 SER A N 1
ATOM 799 C CA . SER A 1 120 ? 54.893 56.054 45.211 1.00 36.38 138 SER A CA 1
ATOM 800 C C . SER A 1 120 ? 53.659 56.777 44.674 1.00 37.72 138 SER A C 1
ATOM 801 O O . SER A 1 120 ? 53.479 56.912 43.466 1.00 35.69 138 SER A O 1
ATOM 804 N N . GLY A 1 121 ? 52.818 57.245 45.590 1.00 39.02 139 GLY A N 1
ATOM 805 C CA . GLY A 1 121 ? 51.588 57.927 45.223 1.00 40.26 139 GLY A CA 1
ATOM 806 C C . GLY A 1 121 ? 51.587 58.916 44.068 1.00 41.89 139 GLY A C 1
ATOM 807 O O . GLY A 1 121 ? 50.598 59.009 43.338 1.00 41.80 139 GLY A O 1
ATOM 808 N N . ASP A 1 122 ? 52.676 59.655 43.885 1.00 41.72 140 ASP A N 1
ATOM 809 C CA . ASP A 1 122 ? 52.728 60.640 42.812 1.00 42.64 140 ASP A CA 1
ATOM 810 C C . ASP A 1 122 ? 53.042 60.066 41.432 1.00 41.54 140 ASP A C 1
ATOM 811 O O . ASP A 1 122 ? 52.767 60.708 40.419 1.00 42.15 140 ASP A O 1
ATOM 816 N N . SER A 1 123 ? 53.612 58.862 41.392 1.00 40.24 141 SER A N 1
ATOM 817 C CA . SER A 1 123 ? 53.960 58.209 40.129 1.00 37.25 141 SER A CA 1
ATOM 818 C C . SER A 1 123 ? 52.761 58.115 39.187 1.00 35.34 141 SER A C 1
ATOM 819 O O . SER A 1 123 ? 51.618 58.105 39.633 1.00 34.75 141 SER A O 1
ATOM 822 N N . ASP A 1 124 ? 53.029 58.053 37.886 1.00 32.43 142 ASP A N 1
ATOM 823 C CA . ASP A 1 124 ? 51.975 57.914 36.882 1.00 31.42 142 ASP A CA 1
ATOM 824 C C . ASP A 1 124 ? 51.508 56.456 36.981 1.00 29.16 142 ASP A C 1
ATOM 825 O O . ASP A 1 124 ? 52.292 55.580 37.357 1.00 26.06 142 ASP A O 1
ATOM 830 N N . ILE A 1 125 ? 50.244 56.195 36.655 1.00 27.18 143 ILE A N 1
ATOM 831 C CA . ILE A 1 125 ? 49.715 54.838 36.746 1.00 25.62 143 ILE A CA 1
ATOM 832 C C . ILE A 1 125 ? 50.550 53.836 35.937 1.00 25.38 143 ILE A C 1
ATOM 833 O O . ILE A 1 125 ? 50.775 52.707 36.382 1.00 24.52 143 ILE A O 1
ATOM 838 N N . ALA A 1 126 ? 51.025 54.254 34.767 1.00 24.03 144 ALA A N 1
ATOM 839 C CA . ALA A 1 126 ? 51.832 53.376 33.925 1.00 25.45 144 ALA A CA 1
ATOM 840 C C . ALA A 1 126 ? 53.130 52.990 34.629 1.00 26.13 144 ALA A C 1
ATOM 841 O O . ALA A 1 126 ? 53.544 51.833 34.586 1.00 22.45 144 ALA A O 1
ATOM 843 N N . ASP A 1 127 ? 53.763 53.950 35.296 1.00 25.81 145 ASP A N 1
ATOM 844 C CA . ASP A 1 127 ? 55.000 53.661 36.000 1.00 27.99 145 ASP A CA 1
ATOM 845 C C . ASP A 1 127 ? 54.739 52.761 37.208 1.00 27.30 145 ASP A C 1
ATOM 846 O O . ASP A 1 127 ? 55.629 52.034 37.647 1.00 28.33 145 ASP A O 1
ATOM 859 N N . PHE A 1 129 ? 52.510 50.342 37.207 1.00 22.95 147 PHE A N 1
ATOM 860 C CA . PHE A 1 129 ? 52.403 49.019 36.611 1.00 22.79 147 PHE A CA 1
ATOM 861 C C . PHE A 1 129 ? 53.789 48.487 36.264 1.00 21.36 147 PHE A C 1
ATOM 862 O O . PHE A 1 129 ? 54.072 47.314 36.474 1.00 17.74 147 PHE A O 1
ATOM 870 N N . SER A 1 130 ? 54.659 49.354 35.755 1.00 23.71 148 SER A N 1
ATOM 871 C CA . SER A 1 130 ? 56.023 48.948 35.424 1.00 23.64 148 SER A CA 1
ATOM 872 C C . SER A 1 130 ? 56.744 48.471 36.688 1.00 25.17 148 SER A C 1
ATOM 873 O O . SER A 1 130 ? 57.460 47.464 36.676 1.00 27.03 148 SER A O 1
ATOM 876 N N . LYS A 1 131 ? 56.543 49.201 37.780 1.00 24.94 149 LYS A N 1
ATOM 877 C CA . LYS A 1 131 ? 57.166 48.874 39.059 1.00 25.45 149 LYS A CA 1
ATOM 878 C C . LYS A 1 131 ? 56.659 47.539 39.618 1.00 24.51 149 LYS A C 1
ATOM 879 O O . LYS A 1 131 ? 57.447 46.723 40.102 1.00 23.57 149 LYS A O 1
ATOM 893 N N . HIS A 1 133 ? 55.392 45.026 37.952 1.00 21.33 151 HIS A N 1
ATOM 894 C CA . HIS A 1 133 ? 55.915 43.969 37.093 1.00 22.89 151 HIS A CA 1
ATOM 895 C C . HIS A 1 133 ? 57.328 43.542 37.485 1.00 23.43 151 HIS A C 1
ATOM 896 O O . HIS A 1 133 ? 57.574 42.362 37.727 1.00 21.28 151 HIS A O 1
ATOM 903 N N . ASP A 1 134 ? 58.242 44.504 37.557 1.00 24.05 152 ASP A N 1
ATOM 904 C CA . ASP A 1 134 ? 59.629 44.207 37.899 1.00 26.15 152 ASP A CA 1
ATOM 905 C C . ASP A 1 134 ? 59.760 43.602 39.298 1.00 26.38 152 ASP A C 1
ATOM 906 O O . ASP A 1 134 ? 60.529 42.657 39.508 1.00 26.16 152 ASP A O 1
ATOM 911 N N . ALA A 1 135 ? 59.004 44.135 40.252 1.00 26.86 153 ALA A N 1
ATOM 912 C CA . ALA A 1 135 ? 59.051 43.619 41.619 1.00 27.52 153 ALA A CA 1
ATOM 913 C C . ALA A 1 135 ? 58.439 42.221 41.673 1.00 27.62 153 ALA A C 1
ATOM 914 O O . ALA A 1 135 ? 58.878 41.372 42.440 1.00 27.44 153 ALA A O 1
ATOM 916 N N . ALA A 1 136 ? 57.411 41.985 40.867 1.00 26.52 154 ALA A N 1
ATOM 917 C CA . ALA A 1 136 ? 56.781 40.674 40.857 1.00 25.08 154 ALA A CA 1
ATOM 918 C C . ALA A 1 136 ? 57.757 39.687 40.223 1.00 25.63 154 ALA A C 1
ATOM 919 O O . ALA A 1 136 ? 57.909 38.560 40.688 1.00 25.15 154 ALA A O 1
ATOM 921 N N . GLU A 1 137 ? 58.424 40.120 39.161 1.00 25.83 155 GLU A N 1
ATOM 922 C CA . GLU A 1 137 ? 59.396 39.271 38.494 1.00 28.43 155 GLU A CA 1
ATOM 923 C C . GLU A 1 137 ? 60.558 38.932 39.426 1.00 30.22 155 GLU A C 1
ATOM 924 O O . GLU A 1 137 ? 61.085 37.829 39.377 1.00 29.89 155 GLU A O 1
ATOM 930 N N . ALA A 1 138 ? 60.948 39.875 40.280 1.00 32.74 156 ALA A N 1
ATOM 931 C CA . ALA A 1 138 ? 62.035 39.635 41.238 1.00 35.28 156 ALA A CA 1
ATOM 932 C C . ALA A 1 138 ? 61.579 38.593 42.264 1.00 37.36 156 ALA A C 1
ATOM 933 O O . ALA A 1 138 ? 62.387 37.823 42.788 1.00 38.09 156 ALA A O 1
ATOM 935 N N . GLY A 1 139 ? 60.278 38.591 42.547 1.00 38.90 157 GLY A N 1
ATOM 936 C CA . GLY A 1 139 ? 59.687 37.641 43.478 1.00 41.14 157 GLY A CA 1
ATOM 937 C C . GLY A 1 139 ? 60.365 37.444 44.821 1.00 42.30 157 GLY A C 1
ATOM 938 O O . GLY A 1 139 ? 60.164 36.412 45.469 1.00 44.33 157 GLY A O 1
ATOM 939 N N . ASN A 1 140 ? 61.148 38.429 45.251 1.00 41.81 158 ASN A N 1
ATOM 940 C CA . ASN A 1 140 ? 61.863 38.349 46.523 1.00 40.89 158 ASN A CA 1
ATOM 941 C C . ASN A 1 140 ? 61.447 39.464 47.474 1.00 39.62 158 ASN A C 1
ATOM 942 O O . ASN A 1 140 ? 62.293 40.160 48.041 1.00 39.65 158 ASN A O 1
ATOM 947 N N . THR A 1 141 ? 60.143 39.644 47.637 1.00 35.85 159 THR A N 1
ATOM 948 C CA . THR A 1 141 ? 59.630 40.674 48.526 1.00 33.13 159 THR A CA 1
ATOM 949 C C . THR A 1 141 ? 58.677 40.019 49.502 1.00 32.31 159 THR A C 1
ATOM 950 O O . THR A 1 141 ? 58.240 38.885 49.288 1.00 29.86 159 THR A O 1
ATOM 954 N N . LYS A 1 142 ? 58.361 40.727 50.577 1.00 31.56 160 LYS A N 1
ATOM 955 C CA . LYS A 1 142 ? 57.439 40.196 51.562 1.00 32.66 160 LYS A CA 1
ATOM 956 C C . LYS A 1 142 ? 56.323 41.197 51.831 1.00 31.59 160 LYS A C 1
ATOM 957 O O . LYS A 1 142 ? 56.554 42.266 52.384 1.00 33.98 160 LYS A O 1
ATOM 963 N N . PRO A 1 143 ? 55.094 40.865 51.414 1.00 30.35 161 PRO A N 1
ATOM 964 C CA . PRO A 1 143 ? 54.792 39.606 50.723 1.00 28.28 161 PRO A CA 1
ATOM 965 C C . PRO A 1 143 ? 55.177 39.701 49.244 1.00 25.81 161 PRO A C 1
ATOM 966 O O . PRO A 1 143 ? 55.637 40.743 48.782 1.00 24.15 161 PRO A O 1
ATOM 970 N N . PRO A 1 144 ? 55.028 38.602 48.488 1.00 24.78 162 PRO A N 1
ATOM 971 C CA . PRO A 1 144 ? 55.394 38.716 47.074 1.00 24.45 162 PRO A CA 1
ATOM 972 C C . PRO A 1 144 ? 54.398 39.638 46.365 1.00 23.55 162 PRO A C 1
ATOM 973 O O . PRO A 1 144 ? 53.245 39.756 46.785 1.00 23.12 162 PRO A O 1
ATOM 977 N N . VAL A 1 145 ? 54.848 40.305 45.309 1.00 23.45 163 VAL A N 1
ATOM 978 C CA . VAL A 1 145 ? 53.973 41.200 44.562 1.00 22.44 163 VAL A CA 1
ATOM 979 C C . VAL A 1 145 ? 53.090 40.376 43.626 1.00 21.24 163 VAL A C 1
ATOM 980 O O . VAL A 1 145 ? 53.595 39.679 42.748 1.00 20.05 163 VAL A O 1
ATOM 984 N N . ARG A 1 146 ? 51.780 40.431 43.849 1.00 19.57 164 ARG A N 1
ATOM 985 C CA . ARG A 1 146 ? 50.816 39.720 43.012 1.00 19.24 164 ARG A CA 1
ATOM 986 C C . ARG A 1 146 ? 49.705 40.698 42.596 1.00 18.13 164 ARG A C 1
ATOM 987 O O . ARG A 1 146 ? 49.409 41.655 43.316 1.00 18.87 164 ARG A O 1
ATOM 995 N N . PHE A 1 147 ? 49.118 40.470 41.423 1.00 18.88 165 PHE A N 1
ATOM 996 C CA . PHE A 1 147 ? 48.055 41.332 40.905 1.00 17.88 165 PHE A CA 1
ATOM 997 C C . PHE A 1 147 ? 46.812 40.498 40.614 1.00 17.50 165 PHE A C 1
ATOM 998 O O . PHE A 1 147 ? 46.891 39.523 39.860 1.00 16.40 165 PHE A O 1
ATOM 1006 N N . LEU A 1 148 ? 45.674 40.892 41.188 1.00 18.56 166 LEU A N 1
ATOM 1007 C CA . LEU A 1 148 ? 44.421 40.159 40.991 1.00 17.11 166 LEU A CA 1
ATOM 1008 C C . LEU A 1 148 ? 43.592 40.661 39.811 1.00 17.90 166 LEU A C 1
ATOM 1009 O O . LEU A 1 148 ? 43.196 41.831 39.749 1.00 15.95 166 LEU A O 1
ATOM 1014 N N . SER A 1 149 ? 43.331 39.758 38.877 1.00 16.11 167 SER A N 1
ATOM 1015 C CA . SER A 1 149 ? 42.537 40.065 37.696 1.00 15.76 167 SER A CA 1
ATOM 1016 C C . SER A 1 149 ? 41.234 39.270 37.725 1.00 16.36 167 SER A C 1
ATOM 1017 O O . SER A 1 149 ? 41.235 38.060 37.969 1.00 17.99 167 SER A O 1
ATOM 1020 N N . ARG A 1 150 ? 40.118 39.950 37.489 1.00 14.87 168 ARG A N 1
ATOM 1021 C CA . ARG A 1 150 ? 38.829 39.271 37.454 1.00 14.33 168 ARG A CA 1
ATOM 1022 C C . ARG A 1 150 ? 38.728 38.374 36.210 1.00 16.05 168 ARG A C 1
ATOM 1023 O O . ARG A 1 150 ? 37.876 37.482 36.153 1.00 16.26 168 ARG A O 1
ATOM 1031 N N . TYR A 1 151 ? 39.590 38.629 35.221 1.00 14.42 169 TYR A N 1
ATOM 1032 C CA . TYR A 1 151 ? 39.689 37.801 34.003 1.00 16.25 169 TYR A CA 1
ATOM 1033 C C . TYR A 1 151 ? 38.314 37.364 33.501 1.00 17.01 169 TYR A C 1
ATOM 1034 O O . TYR A 1 151 ? 38.093 36.180 33.204 1.00 17.36 169 TYR A O 1
ATOM 1043 N N . ASP A 1 152 ? 37.398 38.321 33.389 1.00 17.71 170 ASP A N 1
ATOM 1044 C CA . ASP A 1 152 ? 36.021 38.019 33.013 1.00 16.89 170 ASP A CA 1
ATOM 1045 C C . ASP A 1 152 ? 35.440 38.891 31.899 1.00 15.93 170 ASP A C 1
ATOM 1046 O O . ASP A 1 152 ? 34.220 38.982 31.774 1.00 16.24 170 ASP A O 1
ATOM 1051 N N . LYS A 1 153 ? 36.298 39.534 31.106 1.00 15.79 171 LYS A N 1
ATOM 1052 C CA . LYS A 1 153 ? 35.836 40.364 30.000 1.00 16.38 171 LYS A CA 1
ATOM 1053 C C . LYS A 1 153 ? 35.103 41.639 30.437 1.00 18.12 171 LYS A C 1
ATOM 1054 O O . LYS A 1 153 ? 34.567 42.360 29.600 1.00 14.58 171 LYS A O 1
ATOM 1060 N N . SER A 1 154 ? 35.089 41.919 31.736 1.00 18.71 172 SER A N 1
ATOM 1061 C CA . SER A 1 154 ? 34.406 43.109 32.246 1.00 19.04 172 SER A CA 1
ATOM 1062 C C . SER A 1 154 ? 35.188 44.391 31.978 1.00 18.02 172 SER A C 1
ATOM 1063 O O . SER A 1 154 ? 36.350 44.353 31.583 1.00 16.28 172 SER A O 1
ATOM 1066 N N . ALA A 1 155 ? 34.541 45.532 32.217 1.00 18.31 173 ALA A N 1
ATOM 1067 C CA . ALA A 1 155 ? 35.191 46.821 32.036 1.00 18.49 173 ALA A CA 1
ATOM 1068 C C . ALA A 1 155 ? 36.475 46.863 32.883 1.00 17.19 173 ALA A C 1
ATOM 1069 O O . ALA A 1 155 ? 37.507 47.344 32.428 1.00 16.69 173 ALA A O 1
ATOM 1071 N N . THR A 1 156 ? 36.414 46.345 34.108 1.00 18.95 174 THR A N 1
ATOM 1072 C CA . THR A 1 156 ? 37.592 46.319 34.977 1.00 18.64 174 THR A CA 1
ATOM 1073 C C . THR A 1 156 ? 38.709 45.476 34.338 1.00 17.97 174 THR A C 1
ATOM 1074 O O . THR A 1 156 ? 39.860 45.899 34.280 1.00 19.96 174 THR A O 1
ATOM 1078 N N . ASN A 1 157 ? 38.364 44.283 33.861 1.00 19.20 175 ASN A N 1
ATOM 1079 C CA . ASN A 1 157 ? 39.342 43.412 33.211 1.00 17.92 175 ASN A CA 1
ATOM 1080 C C . ASN A 1 157 ? 39.949 44.128 32.003 1.00 17.49 175 ASN A C 1
ATOM 1081 O O . ASN A 1 157 ? 41.167 44.140 31.830 1.00 17.97 175 ASN A O 1
ATOM 1086 N N . ILE A 1 158 ? 39.105 44.736 31.178 1.00 17.20 176 ILE A N 1
ATOM 1087 C CA . ILE A 1 158 ? 39.589 45.461 30.006 1.00 16.90 176 ILE A CA 1
ATOM 1088 C C . ILE A 1 158 ? 40.619 46.511 30.456 1.00 17.94 176 ILE A C 1
ATOM 1089 O O . ILE A 1 158 ? 41.706 46.626 29.890 1.00 16.39 176 ILE A O 1
ATOM 1094 N N . LYS A 1 159 ? 40.273 47.242 31.514 1.00 19.52 177 LYS A N 1
ATOM 1095 C CA . LYS A 1 159 ? 41.122 48.306 32.035 1.00 17.23 177 LYS A CA 1
ATOM 1096 C C . LYS A 1 159 ? 42.517 47.837 32.461 1.00 17.51 177 LYS A C 1
ATOM 1097 O O . LYS A 1 159 ? 43.526 48.396 32.017 1.00 16.50 177 LYS A O 1
ATOM 1103 N N . GLU A 1 160 ? 42.599 46.845 33.340 1.00 18.62 178 GLU A N 1
ATOM 1104 C CA . GLU A 1 160 ? 43.919 46.405 33.735 1.00 20.48 178 GLU A CA 1
ATOM 1105 C C . GLU A 1 160 ? 44.676 45.749 32.597 1.00 21.46 178 GLU A C 1
ATOM 1106 O O . GLU A 1 160 ? 45.899 45.836 32.534 1.00 23.06 178 GLU A O 1
ATOM 1112 N N . ALA A 1 161 ? 43.942 45.069 31.714 1.00 21.56 179 ALA A N 1
ATOM 1113 C CA . ALA A 1 161 ? 44.578 44.383 30.578 1.00 17.84 179 ALA A CA 1
ATOM 1114 C C . ALA A 1 161 ? 45.219 45.508 29.766 1.00 17.65 179 ALA A C 1
ATOM 1115 O O . ALA A 1 161 ? 46.399 45.429 29.383 1.00 16.46 179 ALA A O 1
ATOM 1117 N N . GLU A 1 162 ? 44.447 46.570 29.551 1.00 18.58 180 GLU A N 1
ATOM 1118 C CA . GLU A 1 162 ? 44.902 47.736 28.821 1.00 21.37 180 GLU A CA 1
ATOM 1119 C C . GLU A 1 162 ? 46.158 48.330 29.479 1.00 21.01 180 GLU A C 1
ATOM 1120 O O . GLU A 1 162 ? 47.107 48.689 28.782 1.00 20.08 180 GLU A O 1
ATOM 1126 N N . LEU A 1 163 ? 46.146 48.470 30.809 1.00 19.07 181 LEU A N 1
ATOM 1127 C CA . LEU A 1 163 ? 47.280 49.056 31.529 1.00 19.43 181 LEU A CA 1
ATOM 1128 C C . LEU A 1 163 ? 48.548 48.210 31.372 1.00 19.24 181 LEU A C 1
ATOM 1129 O O . LEU A 1 163 ? 49.629 48.742 31.137 1.00 20.38 181 LEU A O 1
ATOM 1134 N N . TRP A 1 164 ? 48.425 46.891 31.489 1.00 18.43 182 TRP A N 1
ATOM 1135 C CA . TRP A 1 164 ? 49.596 46.023 31.311 1.00 18.75 182 TRP A CA 1
ATOM 1136 C C . TRP A 1 164 ? 50.183 46.169 29.904 1.00 18.79 182 TRP A C 1
ATOM 1137 O O . TRP A 1 164 ? 51.401 46.331 29.729 1.00 18.89 182 TRP A O 1
ATOM 1148 N N . LEU A 1 165 ? 49.317 46.113 28.899 1.00 18.32 183 LEU A N 1
ATOM 1149 C CA . LEU A 1 165 ? 49.770 46.253 27.521 1.00 20.34 183 LEU A CA 1
ATOM 1150 C C . LEU A 1 165 ? 50.432 47.612 27.292 1.00 22.23 183 LEU A C 1
ATOM 1151 O O . LEU A 1 165 ? 51.376 47.705 26.512 1.00 22.67 183 LEU A O 1
ATOM 1156 N N . SER A 1 166 ? 49.950 48.655 27.974 1.00 22.24 184 SER A N 1
ATOM 1157 C CA . SER A 1 166 ? 50.510 50.005 27.815 1.00 24.23 184 SER A CA 1
ATOM 1158 C C . SER A 1 166 ? 51.999 50.063 28.167 1.00 23.07 184 SER A C 1
ATOM 1159 O O . SER A 1 166 ? 52.721 50.942 27.689 1.00 24.79 184 SER A O 1
ATOM 1162 N N . ILE A 1 167 ? 52.462 49.142 29.006 1.00 23.95 185 ILE A N 1
ATOM 1163 C CA . ILE A 1 167 ? 53.877 49.109 29.355 1.00 23.74 185 ILE A CA 1
ATOM 1164 C C . ILE A 1 167 ? 54.604 47.939 28.680 1.00 23.08 185 ILE A C 1
ATOM 1165 O O . ILE A 1 167 ? 55.686 47.539 29.107 1.00 22.51 185 ILE A O 1
ATOM 1170 N N . GLY A 1 168 ? 53.992 47.397 27.627 1.00 23.57 186 GLY A N 1
ATOM 1171 C CA . GLY A 1 168 ? 54.592 46.302 26.880 1.00 25.42 186 GLY A CA 1
ATOM 1172 C C . GLY A 1 168 ? 54.600 44.921 27.509 1.00 24.26 186 GLY A C 1
ATOM 1173 O O . GLY A 1 168 ? 55.437 44.089 27.148 1.00 24.45 186 GLY A O 1
ATOM 1174 N N . GLN A 1 169 ? 53.678 44.661 28.431 1.00 23.29 187 GLN A N 1
ATOM 1175 C CA . GLN A 1 169 ? 53.616 43.353 29.084 1.00 22.40 187 GLN A CA 1
ATOM 1176 C C . GLN A 1 169 ? 52.321 42.600 28.772 1.00 21.20 187 GLN A C 1
ATOM 1177 O O . GLN A 1 169 ? 51.260 43.210 28.596 1.00 20.46 187 GLN A O 1
ATOM 1183 N N . VAL A 1 170 ? 52.417 41.271 28.701 1.00 18.77 188 VAL A N 1
ATOM 1184 C CA . VAL A 1 170 ? 51.260 40.416 28.451 1.00 17.40 188 VAL A CA 1
ATOM 1185 C C . VAL A 1 170 ? 51.353 39.296 29.489 1.00 15.49 188 VAL A C 1
ATOM 1186 O O . VAL A 1 170 ? 51.752 38.173 29.173 1.00 15.70 188 VAL A O 1
ATOM 1190 N N . PRO A 1 171 ? 50.980 39.588 30.746 1.00 17.35 189 PRO A N 1
ATOM 1191 C CA . PRO A 1 171 ? 51.025 38.632 31.866 1.00 16.00 189 PRO A CA 1
ATOM 1192 C C . PRO A 1 171 ? 50.309 37.304 31.660 1.00 15.58 189 PRO A C 1
ATOM 1193 O O . PRO A 1 171 ? 50.764 36.271 32.159 1.00 17.39 189 PRO A O 1
ATOM 1197 N N . TRP A 1 172 ? 49.188 37.333 30.944 1.00 15.98 190 TRP A N 1
ATOM 1198 C CA . TRP A 1 172 ? 48.400 36.121 30.698 1.00 15.90 190 TRP A CA 1
ATOM 1199 C C . TRP A 1 172 ? 48.930 35.234 29.585 1.00 16.35 190 TRP A C 1
ATOM 1200 O O . TRP A 1 172 ? 48.585 34.054 29.528 1.00 17.91 190 TRP A O 1
ATOM 1211 N N . ALA A 1 173 ? 49.753 35.796 28.701 1.00 19.06 191 ALA A N 1
ATOM 1212 C CA . ALA A 1 173 ? 50.315 35.049 27.569 1.00 20.10 191 ALA A CA 1
ATOM 1213 C C . ALA A 1 173 ? 51.411 34.096 28.036 1.00 22.20 191 ALA A C 1
ATOM 1214 O O . ALA A 1 173 ? 52.003 34.307 29.110 1.00 20.21 191 ALA A O 1
ATOM 1216 N N . THR A 1 174 ? 51.705 33.068 27.232 1.00 22.16 192 THR A N 1
ATOM 1217 C CA . THR A 1 174 ? 52.697 32.090 27.663 1.00 22.67 192 THR A CA 1
ATOM 1218 C C . THR A 1 174 ? 54.028 32.619 28.014 1.00 25.32 192 THR A C 1
ATOM 1219 O O . THR A 1 174 ? 54.601 33.503 27.363 1.00 23.28 192 THR A O 1
ATOM 1223 N N . ALA A 1 175 ? 54.509 31.945 29.049 1.00 28.21 193 ALA A N 1
ATOM 1224 C CA . ALA A 1 175 ? 55.675 32.255 29.793 1.00 24.75 193 ALA A CA 1
ATOM 1225 C C . ALA A 1 175 ? 54.673 32.963 30.726 1.00 21.56 193 ALA A C 1
ATOM 1226 O O . ALA A 1 175 ? 54.819 34.128 31.059 1.00 19.20 193 ALA A O 1
ATOM 1228 N N . TYR A 1 176 ? 53.593 32.247 31.050 1.00 18.59 194 TYR A N 1
ATOM 1229 C CA . TYR A 1 176 ? 52.541 32.793 31.916 1.00 18.56 194 TYR A CA 1
ATOM 1230 C C . TYR A 1 176 ? 53.114 33.362 33.210 1.00 18.93 194 TYR A C 1
ATOM 1231 O O . TYR A 1 176 ? 53.874 32.685 33.910 1.00 17.48 194 TYR A O 1
ATOM 1240 N N . SER A 1 177 ? 52.741 34.601 33.529 1.00 18.94 195 SER A N 1
ATOM 1241 C CA . SER A 1 177 ? 53.207 35.254 34.746 1.00 18.81 195 SER A CA 1
ATOM 1242 C C . SER A 1 177 ? 52.350 34.746 35.903 1.00 18.62 195 SER A C 1
ATOM 1243 O O . SER A 1 177 ? 51.182 35.141 36.058 1.00 17.07 195 SER A O 1
ATOM 1246 N N . THR A 1 178 ? 52.939 33.881 36.726 1.00 17.69 196 THR A N 1
ATOM 1247 C CA . THR A 1 178 ? 52.213 33.280 37.831 1.00 17.67 196 THR A CA 1
ATOM 1248 C C . THR A 1 178 ? 51.709 34.243 38.889 1.00 17.07 196 THR A C 1
ATOM 1249 O O . THR A 1 178 ? 50.795 33.893 39.640 1.00 16.40 196 THR A O 1
ATOM 1253 N N . TRP A 1 179 ? 52.301 35.435 38.962 1.00 17.01 197 TRP A N 1
ATOM 1254 C CA . TRP A 1 179 ? 51.847 36.456 39.911 1.00 17.84 197 TRP A CA 1
ATOM 1255 C C . TRP A 1 179 ? 50.564 37.158 39.402 1.00 18.16 197 TRP A C 1
ATOM 1256 O O . TRP A 1 179 ? 49.938 37.944 40.128 1.00 17.22 197 TRP A O 1
ATOM 1267 N N . TYR A 1 180 ? 50.191 36.887 38.151 1.00 17.40 198 TYR A N 1
ATOM 1268 C CA . TYR A 1 180 ? 48.979 37.463 37.562 1.00 16.33 198 TYR A CA 1
ATOM 1269 C C . TYR A 1 180 ? 47.894 36.492 38.008 1.00 16.66 198 TYR A C 1
ATOM 1270 O O . TYR A 1 180 ? 47.697 35.428 37.408 1.00 17.45 198 TYR A O 1
ATOM 1279 N N . HIS A 1 181 ? 47.209 36.878 39.079 1.00 15.70 199 HIS A N 1
ATOM 1280 C CA . HIS A 1 181 ? 46.190 36.068 39.727 1.00 15.28 199 HIS A CA 1
ATOM 1281 C C . HIS A 1 181 ? 44.765 36.208 39.211 1.00 16.16 199 HIS A C 1
ATOM 1282 O O . HIS A 1 181 ? 44.134 37.262 39.346 1.00 15.60 199 HIS A O 1
ATOM 1289 N N . GLN A 1 182 ? 44.271 35.117 38.637 1.00 15.24 200 GLN A N 1
ATOM 1290 C CA . GLN A 1 182 ? 42.925 35.049 38.098 1.00 15.60 200 GLN A CA 1
ATOM 1291 C C . GLN A 1 182 ? 41.950 34.644 39.188 1.00 16.09 200 GLN A C 1
ATOM 1292 O O . GLN A 1 182 ? 41.985 33.511 39.667 1.00 18.25 200 GLN A O 1
ATOM 1298 N N . TYR A 1 183 ? 41.082 35.567 39.580 1.00 14.66 201 TYR A N 1
ATOM 1299 C CA . TYR A 1 183 ? 40.069 35.285 40.597 1.00 16.07 201 TYR A CA 1
ATOM 1300 C C . TYR A 1 183 ? 38.777 35.761 39.929 1.00 17.79 201 TYR A C 1
ATOM 1301 O O . TYR A 1 183 ? 38.419 36.942 40.000 1.00 16.40 201 TYR A O 1
ATOM 1310 N N . ILE A 1 184 ? 38.097 34.828 39.273 1.00 17.58 202 ILE A N 1
ATOM 1311 C CA . ILE A 1 184 ? 36.905 35.129 38.497 1.00 19.39 202 ILE A CA 1
ATOM 1312 C C . ILE A 1 184 ? 35.612 35.220 39.282 1.00 20.52 202 ILE A C 1
ATOM 1313 O O . ILE A 1 184 ? 34.911 34.223 39.473 1.00 21.20 202 ILE A O 1
ATOM 1318 N N . THR A 1 185 ? 35.296 36.435 39.718 1.00 23.64 203 THR A N 1
ATOM 1319 C CA . THR A 1 185 ? 34.087 36.696 40.498 1.00 25.68 203 THR A CA 1
ATOM 1320 C C . THR A 1 185 ? 33.594 38.122 40.248 1.00 26.80 203 THR A C 1
ATOM 1321 O O . THR A 1 185 ? 34.198 38.866 39.477 1.00 25.83 203 THR A O 1
ATOM 1325 N N . PHE A 1 186 ? 32.509 38.493 40.928 1.00 29.30 204 PHE A N 1
ATOM 1326 C CA . PHE A 1 186 ? 31.938 39.838 40.826 1.00 30.74 204 PHE A CA 1
ATOM 1327 C C . PHE A 1 186 ? 32.867 40.799 41.567 1.00 28.65 204 PHE A C 1
ATOM 1328 O O . PHE A 1 186 ? 33.720 40.361 42.338 1.00 27.91 204 PHE A O 1
ATOM 1336 N N . PRO A 1 187 ? 32.691 42.120 41.362 1.00 27.27 205 PRO A N 1
ATOM 1337 C CA . PRO A 1 187 ? 33.482 43.190 41.974 1.00 26.21 205 PRO A CA 1
ATOM 1338 C C . PRO A 1 187 ? 33.799 43.101 43.464 1.00 24.15 205 PRO A C 1
ATOM 1339 O O . PRO A 1 187 ? 34.964 43.142 43.852 1.00 22.35 205 PRO A O 1
ATOM 1343 N N . ILE A 1 188 ? 32.765 43.007 44.295 1.00 23.59 206 ILE A N 1
ATOM 1344 C CA . ILE A 1 188 ? 32.959 42.964 45.744 1.00 23.17 206 ILE A CA 1
ATOM 1345 C C . ILE A 1 188 ? 33.824 41.788 46.195 1.00 23.03 206 ILE A C 1
ATOM 1346 O O . ILE A 1 188 ? 34.781 41.966 46.952 1.00 21.57 206 ILE A O 1
ATOM 1351 N N . GLN A 1 189 ? 33.492 40.589 45.731 1.00 24.91 207 GLN A N 1
ATOM 1352 C CA . GLN A 1 189 ? 34.270 39.403 46.090 1.00 22.58 207 GLN A CA 1
ATOM 1353 C C . GLN A 1 189 ? 35.727 39.562 45.653 1.00 19.65 207 GLN A C 1
ATOM 1354 O O . GLN A 1 189 ? 36.646 39.268 46.419 1.00 17.54 207 GLN A O 1
ATOM 1360 N N . ALA A 1 190 ? 35.942 40.032 44.427 1.00 19.00 208 ALA A N 1
ATOM 1361 C CA . ALA A 1 190 ? 37.306 40.217 43.919 1.00 18.65 208 ALA A CA 1
ATOM 1362 C C . ALA A 1 190 ? 38.138 41.201 44.749 1.00 17.88 208 ALA A C 1
ATOM 1363 O O . ALA A 1 190 ? 39.322 40.957 45.008 1.00 17.40 208 ALA A O 1
ATOM 1365 N N . LEU A 1 191 ? 37.538 42.327 45.140 1.00 16.40 209 LEU A N 1
ATOM 1366 C CA . LEU A 1 191 ? 38.260 43.305 45.948 1.00 17.90 209 LEU A CA 1
ATOM 1367 C C . LEU A 1 191 ? 38.542 42.712 47.333 1.00 18.52 209 LEU A C 1
ATOM 1368 O O . LEU A 1 191 ? 39.636 42.865 47.870 1.00 18.17 209 LEU A O 1
ATOM 1373 N N . THR A 1 192 ? 37.550 42.029 47.896 1.00 19.90 210 THR A N 1
ATOM 1374 C CA . THR A 1 192 ? 37.699 41.402 49.203 1.00 20.92 210 THR A CA 1
ATOM 1375 C C . THR A 1 192 ? 38.857 40.399 49.165 1.00 21.01 210 THR A C 1
ATOM 1376 O O . THR A 1 192 ? 39.682 40.337 50.085 1.00 20.32 210 THR A O 1
ATOM 1380 N N . ALA A 1 193 ? 38.913 39.621 48.090 1.00 19.99 211 ALA A N 1
ATOM 1381 C CA . ALA A 1 193 ? 39.965 38.624 47.923 1.00 21.48 211 ALA A CA 1
ATOM 1382 C C . ALA A 1 193 ? 41.340 39.274 47.807 1.00 19.32 211 ALA A C 1
ATOM 1383 O O . ALA A 1 193 ? 42.297 38.804 48.415 1.00 20.76 211 ALA A O 1
ATOM 1385 N N . ALA A 1 194 ? 41.443 40.351 47.026 1.00 20.23 212 ALA A N 1
ATOM 1386 C CA . ALA A 1 194 ? 42.719 41.039 46.849 1.00 18.62 212 ALA A CA 1
ATOM 1387 C C . ALA A 1 194 ? 43.254 41.537 48.188 1.00 20.85 212 ALA A C 1
ATOM 1388 O O . ALA A 1 194 ? 44.457 41.464 48.464 1.00 18.91 212 ALA A O 1
ATOM 1390 N N . ILE A 1 195 ? 42.351 42.062 49.004 1.00 20.45 213 ILE A N 1
ATOM 1391 C CA . ILE A 1 195 ? 42.719 42.593 50.306 1.00 19.79 213 ILE A CA 1
ATOM 1392 C C . ILE A 1 195 ? 43.160 41.481 51.249 1.00 18.43 213 ILE A C 1
ATOM 1393 O O . ILE A 1 195 ? 44.202 41.594 51.889 1.00 19.37 213 ILE A O 1
ATOM 1398 N N . LEU A 1 196 ? 42.381 40.407 51.310 1.00 18.71 214 LEU A N 1
ATOM 1399 C CA . LEU A 1 196 ? 42.697 39.274 52.180 1.00 21.11 214 LEU A CA 1
ATOM 1400 C C . LEU A 1 196 ? 43.999 38.595 51.775 1.00 20.99 214 LEU A C 1
ATOM 1401 O O . LEU A 1 196 ? 44.750 38.119 52.622 1.00 18.85 214 LEU A O 1
ATOM 1406 N N . LEU A 1 197 ? 44.265 38.558 50.474 1.00 20.31 215 LEU A N 1
ATOM 1407 C CA . LEU A 1 197 ? 45.461 37.905 49.958 1.00 21.34 215 LEU A CA 1
ATOM 1408 C C . LEU A 1 197 ? 46.665 38.826 49.862 1.00 21.00 215 LEU A C 1
ATOM 1409 O O . LEU A 1 197 ? 47.747 38.385 49.485 1.00 21.06 215 LEU A O 1
ATOM 1414 N N . ARG A 1 198 ? 46.473 40.100 50.196 1.00 21.42 216 ARG A N 1
ATOM 1415 C CA . ARG A 1 198 ? 47.542 41.092 50.117 1.00 20.13 216 ARG A CA 1
ATOM 1416 C C . ARG A 1 198 ? 48.057 41.266 48.686 1.00 20.58 216 ARG A C 1
ATOM 1417 O O . ARG A 1 198 ? 49.260 41.213 48.435 1.00 18.06 216 ARG A O 1
ATOM 1425 N N . GLU A 1 199 ? 47.138 41.474 47.749 1.00 18.76 217 GLU A N 1
ATOM 1426 C CA . GLU A 1 199 ? 47.510 41.666 46.355 1.00 17.20 217 GLU A CA 1
ATOM 1427 C C . GLU A 1 199 ? 47.028 43.024 45.860 1.00 17.93 217 GLU A C 1
ATOM 1428 O O . GLU A 1 199 ? 46.100 43.621 46.424 1.00 16.28 217 GLU A O 1
ATOM 1434 N N . TYR A 1 200 ? 47.674 43.519 44.814 1.00 17.62 218 TYR A N 1
ATOM 1435 C CA . TYR A 1 200 ? 47.268 44.773 44.208 1.00 18.48 218 TYR A CA 1
ATOM 1436 C C . TYR A 1 200 ? 46.168 44.401 43.223 1.00 18.48 218 TYR A C 1
ATOM 1437 O O . TYR A 1 200 ? 46.107 43.258 42.756 1.00 16.09 218 TYR A O 1
ATOM 1446 N N . THR A 1 201 ? 45.289 45.350 42.926 1.00 17.57 219 THR A N 1
ATOM 1447 C CA . THR A 1 201 ? 44.232 45.097 41.968 1.00 17.52 219 THR A CA 1
ATOM 1448 C C . THR A 1 201 ? 43.579 46.395 41.527 1.00 17.35 219 THR A C 1
ATOM 1449 O O . THR A 1 201 ? 43.618 47.396 42.244 1.00 17.99 219 THR A O 1
ATOM 1453 N N . ILE A 1 202 ? 43.006 46.376 40.330 1.00 17.76 220 ILE A N 1
ATOM 1454 C CA . ILE A 1 202 ? 42.281 47.532 39.829 1.00 18.09 220 ILE A CA 1
ATOM 1455 C C . ILE A 1 202 ? 40.847 47.204 40.204 1.00 18.12 220 ILE A C 1
ATOM 1456 O O . ILE A 1 202 ? 40.380 46.087 39.969 1.00 16.25 220 ILE A O 1
ATOM 1461 N N . THR A 1 203 ? 40.177 48.166 40.829 1.00 17.85 221 THR A N 1
ATOM 1462 C CA . THR A 1 203 ? 38.796 48.012 41.258 1.00 19.71 221 THR A CA 1
ATOM 1463 C C . THR A 1 203 ? 38.106 49.346 40.948 1.00 20.01 221 THR A C 1
ATOM 1464 O O . THR A 1 203 ? 38.692 50.208 40.290 1.00 19.89 221 THR A O 1
ATOM 1468 N N . ASP A 1 204 ? 36.871 49.523 41.398 1.00 21.72 222 ASP A N 1
ATOM 1469 C CA . ASP A 1 204 ? 36.193 50.787 41.127 1.00 25.29 222 ASP A CA 1
ATOM 1470 C C . ASP A 1 204 ? 35.719 51.429 42.422 1.00 25.38 222 ASP A C 1
ATOM 1471 O O . ASP A 1 204 ? 35.566 50.752 43.442 1.00 23.26 222 ASP A O 1
ATOM 1476 N N . TYR A 1 205 ? 35.487 52.737 42.372 1.00 25.39 223 TYR A N 1
ATOM 1477 C CA . TYR A 1 205 ? 35.060 53.484 43.545 1.00 26.21 223 TYR A CA 1
ATOM 1478 C C . TYR A 1 205 ? 33.842 52.906 44.256 1.00 25.97 223 TYR A C 1
ATOM 1479 O O . TYR A 1 205 ? 33.847 52.780 45.480 1.00 25.22 223 TYR A O 1
ATOM 1488 N N . GLY A 1 206 ? 32.808 52.559 43.489 1.00 26.31 224 GLY A N 1
ATOM 1489 C CA . GLY A 1 206 ? 31.583 52.014 44.062 1.00 24.84 224 GLY A CA 1
ATOM 1490 C C . GLY A 1 206 ? 31.762 50.702 44.806 1.00 24.76 224 GLY A C 1
ATOM 1491 O O . GLY A 1 206 ? 31.135 50.469 45.846 1.00 22.75 224 GLY A O 1
ATOM 1492 N N . THR A 1 207 ? 32.609 49.832 44.266 1.00 23.09 225 THR A N 1
ATOM 1493 C CA . THR A 1 207 ? 32.885 48.546 44.894 1.00 21.61 225 THR A CA 1
ATOM 1494 C C . THR A 1 207 ? 33.607 48.811 46.214 1.00 20.00 225 THR A C 1
ATOM 1495 O O . THR A 1 207 ? 33.311 48.190 47.235 1.00 21.11 225 THR A O 1
ATOM 1499 N N . TYR A 1 208 ? 34.551 49.746 46.180 1.00 20.72 226 TYR A N 1
ATOM 1500 C CA . TYR A 1 208 ? 35.313 50.134 47.362 1.00 21.75 226 TYR A CA 1
ATOM 1501 C C . TYR A 1 208 ? 34.381 50.583 48.498 1.00 23.72 226 TYR A C 1
ATOM 1502 O O . TYR A 1 208 ? 34.553 50.192 49.665 1.00 22.48 226 TYR A O 1
ATOM 1511 N N . LEU A 1 209 ? 33.399 51.410 48.154 1.00 23.20 227 LEU A N 1
ATOM 1512 C CA . LEU A 1 209 ? 32.458 51.914 49.148 1.00 23.68 227 LEU A CA 1
ATOM 1513 C C . LEU A 1 209 ? 31.500 50.831 49.607 1.00 23.95 227 LEU A C 1
ATOM 1514 O O . LEU A 1 209 ? 30.737 51.032 50.551 1.00 22.87 227 LEU A O 1
ATOM 1519 N N . SER A 1 210 ? 31.553 49.676 48.950 1.00 24.67 228 SER A N 1
ATOM 1520 C CA . SER A 1 210 ? 30.675 48.568 49.296 1.00 25.07 228 SER A CA 1
ATOM 1521 C C . SER A 1 210 ? 31.277 47.583 50.297 1.00 23.80 228 SER A C 1
ATOM 1522 O O . SER A 1 210 ? 30.546 46.801 50.885 1.00 24.37 228 SER A O 1
ATOM 1525 N N . ILE A 1 211 ? 32.595 47.600 50.478 1.00 24.20 229 ILE A N 1
ATOM 1526 C CA . ILE A 1 211 ? 33.209 46.651 51.399 1.00 24.05 229 ILE A CA 1
ATOM 1527 C C . ILE A 1 211 ? 33.278 47.186 52.824 1.00 23.41 229 ILE A C 1
ATOM 1528 O O . ILE A 1 211 ? 33.247 48.397 53.054 1.00 24.44 229 ILE A O 1
ATOM 1533 N N . PRO A 1 212 ? 33.353 46.282 53.807 1.00 24.20 230 PRO A N 1
ATOM 1534 C CA . PRO A 1 212 ? 33.423 46.694 55.216 1.00 23.36 230 PRO A CA 1
ATOM 1535 C C . PRO A 1 212 ? 34.510 47.730 55.476 1.00 23.63 230 PRO A C 1
ATOM 1536 O O . PRO A 1 212 ? 35.576 47.678 54.870 1.00 23.16 230 PRO A O 1
ATOM 1540 N N . ARG A 1 213 ? 34.241 48.680 56.367 1.00 24.30 231 ARG A N 1
ATOM 1541 C CA . ARG A 1 213 ? 35.240 49.695 56.689 1.00 27.21 231 ARG A CA 1
ATOM 1542 C C . ARG A 1 213 ? 36.521 49.028 57.173 1.00 26.31 231 ARG A C 1
ATOM 1543 O O . ARG A 1 213 ? 37.628 49.470 56.852 1.00 27.08 231 ARG A O 1
ATOM 1551 N N . GLY A 1 214 ? 36.358 47.970 57.959 1.00 26.53 232 GLY A N 1
ATOM 1552 C CA . GLY A 1 214 ? 37.508 47.254 58.480 1.00 28.01 232 GLY A CA 1
ATOM 1553 C C . GLY A 1 214 ? 38.478 46.805 57.400 1.00 27.89 232 GLY A C 1
ATOM 1554 O O . GLY A 1 214 ? 39.691 46.920 57.572 1.00 27.71 232 GLY A O 1
ATOM 1555 N N . LEU A 1 215 ? 37.956 46.295 56.286 1.00 27.66 233 LEU A N 1
ATOM 1556 C CA . LEU A 1 215 ? 38.812 45.841 55.195 1.00 27.31 233 LEU A CA 1
ATOM 1557 C C . LEU A 1 215 ? 39.556 46.991 54.529 1.00 26.89 233 LEU A C 1
ATOM 1558 O O . LEU A 1 215 ? 40.692 46.826 54.091 1.00 25.72 233 LEU A O 1
ATOM 1563 N N . ARG A 1 216 ? 38.915 48.153 54.454 1.00 26.16 234 ARG A N 1
ATOM 1564 C CA . ARG A 1 216 ? 39.537 49.310 53.823 1.00 25.93 234 ARG A CA 1
ATOM 1565 C C . ARG A 1 216 ? 40.796 49.722 54.573 1.00 26.40 234 ARG A C 1
ATOM 1566 O O . ARG A 1 216 ? 41.670 50.380 54.017 1.00 27.57 234 ARG A O 1
ATOM 1574 N N . ASP A 1 217 ? 40.890 49.328 55.838 1.00 28.42 235 ASP A N 1
ATOM 1575 C CA . ASP A 1 217 ? 42.065 49.644 56.639 1.00 29.13 235 ASP A CA 1
ATOM 1576 C C . ASP A 1 217 ? 43.189 48.646 56.371 1.00 28.09 235 ASP A C 1
ATOM 1577 O O . ASP A 1 217 ? 44.332 48.863 56.764 1.00 27.86 235 ASP A O 1
ATOM 1582 N N . GLN A 1 218 ? 42.854 47.553 55.696 1.00 27.72 236 GLN A N 1
ATOM 1583 C CA . GLN A 1 218 ? 43.827 46.516 55.366 1.00 26.89 236 GLN A CA 1
ATOM 1584 C C . GLN A 1 218 ? 44.333 46.701 53.933 1.00 25.71 236 GLN A C 1
ATOM 1585 O O . GLN A 1 218 ? 44.970 45.814 53.355 1.00 24.58 236 GLN A O 1
ATOM 1599 N N . VAL A 1 220 ? 45.484 50.026 50.807 1.00 23.03 238 VAL A N 1
ATOM 1600 C CA . VAL A 1 220 ? 45.873 51.400 50.530 1.00 23.66 238 VAL A CA 1
ATOM 1601 C C . VAL A 1 220 ? 45.479 51.782 49.105 1.00 23.31 238 VAL A C 1
ATOM 1602 O O . VAL A 1 220 ? 45.610 50.975 48.190 1.00 21.82 238 VAL A O 1
ATOM 1606 N N . ILE A 1 221 ? 44.994 53.008 48.921 1.00 23.51 239 ILE A N 1
ATOM 1607 C CA . ILE A 1 221 ? 44.619 53.477 47.585 1.00 23.93 239 ILE A CA 1
ATOM 1608 C C . ILE A 1 221 ? 45.862 54.114 46.989 1.00 23.51 239 ILE A C 1
ATOM 1609 O O . ILE A 1 221 ? 46.277 55.186 47.425 1.00 24.48 239 ILE A O 1
ATOM 1614 N N . TYR A 1 222 ? 46.467 53.457 46.005 1.00 22.15 240 TYR A N 1
ATOM 1615 C CA . TYR A 1 222 ? 47.671 53.993 45.383 1.00 23.06 240 TYR A CA 1
ATOM 1616 C C . TYR A 1 222 ? 47.368 54.969 44.253 1.00 23.38 240 TYR A C 1
ATOM 1617 O O . TYR A 1 222 ? 48.197 55.806 43.911 1.00 23.35 240 TYR A O 1
ATOM 1626 N N . LYS A 1 223 ? 46.176 54.869 43.676 1.00 23.31 241 LYS A N 1
ATOM 1627 C CA . LYS A 1 223 ? 45.798 55.772 42.600 1.00 24.71 241 LYS A CA 1
ATOM 1628 C C . LYS A 1 223 ? 44.307 55.685 42.361 1.00 24.68 241 LYS A C 1
ATOM 1629 O O . LYS A 1 223 ? 43.763 54.595 42.204 1.00 22.69 241 LYS A O 1
ATOM 1635 N N . LYS A 1 224 ? 43.657 56.846 42.351 1.00 23.38 242 LYS A N 1
ATOM 1636 C CA . LYS A 1 224 ? 42.223 56.943 42.120 1.00 24.23 242 LYS A CA 1
ATOM 1637 C C . LYS A 1 224 ? 42.021 57.795 40.878 1.00 23.67 242 LYS A C 1
ATOM 1638 O O . LYS A 1 224 ? 42.656 58.842 40.726 1.00 21.21 242 LYS A O 1
ATOM 1644 N N . GLY A 1 225 ? 41.146 57.347 39.986 1.00 23.81 243 GLY A N 1
ATOM 1645 C CA . GLY A 1 225 ? 40.903 58.097 38.770 1.00 24.11 243 GLY A CA 1
ATOM 1646 C C . GLY A 1 225 ? 40.298 59.469 39.027 1.00 23.25 243 GLY A C 1
ATOM 1647 O O . GLY A 1 225 ? 39.484 59.632 39.933 1.00 20.83 243 GLY A O 1
ATOM 1648 N N . THR A 1 226 ? 40.715 60.455 38.241 1.00 23.71 244 THR A N 1
ATOM 1649 C CA . THR A 1 226 ? 40.185 61.812 38.363 1.00 25.17 244 THR A CA 1
ATOM 1650 C C . THR A 1 226 ? 39.195 61.990 37.224 1.00 25.77 244 THR A C 1
ATOM 1651 O O . THR A 1 226 ? 38.895 61.037 36.506 1.00 24.84 244 THR A O 1
ATOM 1655 N N . ASN A 1 227 ? 38.686 63.205 37.047 1.00 26.59 245 ASN A N 1
ATOM 1656 C CA . ASN A 1 227 ? 37.751 63.457 35.959 1.00 27.83 245 ASN A CA 1
ATOM 1657 C C . ASN A 1 227 ? 38.440 64.015 34.726 1.00 26.88 245 ASN A C 1
ATOM 1658 O O . ASN A 1 227 ? 37.779 64.374 33.755 1.00 29.47 245 ASN A O 1
ATOM 1663 N N . ASP A 1 228 ? 39.763 64.110 34.759 1.00 28.33 246 ASP A N 1
ATOM 1664 C CA . ASP A 1 228 ? 40.479 64.604 33.591 1.00 29.80 246 ASP A CA 1
ATOM 1665 C C . ASP A 1 228 ? 40.163 63.651 32.445 1.00 29.89 246 ASP A C 1
ATOM 1666 O O . ASP A 1 228 ? 40.217 62.430 32.612 1.00 28.16 246 ASP A O 1
ATOM 1671 N N . ALA A 1 229 ? 39.829 64.216 31.289 1.00 28.74 247 ALA A N 1
ATOM 1672 C CA . ALA A 1 229 ? 39.457 63.436 30.115 1.00 29.04 247 ALA A CA 1
ATOM 1673 C C . ALA A 1 229 ? 40.429 62.346 29.683 1.00 28.67 247 ALA A C 1
ATOM 1674 O O . ALA A 1 229 ? 40.003 61.307 29.180 1.00 28.91 247 ALA A O 1
ATOM 1676 N N . ASP A 1 230 ? 41.724 62.575 29.859 1.00 27.97 248 ASP A N 1
ATOM 1677 C CA . ASP A 1 230 ? 42.706 61.586 29.443 1.00 27.92 248 ASP A CA 1
ATOM 1678 C C . ASP A 1 230 ? 43.257 60.704 30.561 1.00 26.99 248 ASP A C 1
ATOM 1679 O O . ASP A 1 230 ? 44.216 59.964 30.351 1.00 27.45 248 ASP A O 1
ATOM 1684 N N . ASP A 1 231 ? 42.658 60.781 31.744 1.00 25.44 249 ASP A N 1
ATOM 1685 C CA . ASP A 1 231 ? 43.105 59.961 32.868 1.00 25.42 249 ASP A CA 1
ATOM 1686 C C . ASP A 1 231 ? 42.730 58.508 32.540 1.00 22.85 249 ASP A C 1
ATOM 1687 O O . ASP A 1 231 ? 41.562 58.196 32.375 1.00 22.22 249 ASP A O 1
ATOM 1692 N N . PRO A 1 232 ? 43.721 57.610 32.440 1.00 23.04 250 PRO A N 1
ATOM 1693 C CA . PRO A 1 232 ? 43.414 56.210 32.123 1.00 23.09 250 PRO A CA 1
ATOM 1694 C C . PRO A 1 232 ? 42.397 55.585 33.076 1.00 21.30 250 PRO A C 1
ATOM 1695 O O . PRO A 1 232 ? 41.605 54.737 32.668 1.00 26.15 250 PRO A O 1
ATOM 1699 N N . LEU A 1 233 ? 42.403 56.017 34.335 1.00 20.65 251 LEU A N 1
ATOM 1700 C CA . LEU A 1 233 ? 41.484 55.469 35.319 1.00 19.47 251 LEU A CA 1
ATOM 1701 C C . LEU A 1 233 ? 40.082 56.085 35.319 1.00 19.51 251 LEU A C 1
ATOM 1702 O O . LEU A 1 233 ? 39.282 55.805 36.207 1.00 19.65 251 LEU A O 1
ATOM 1707 N N . LEU A 1 234 ? 39.780 56.921 34.328 1.00 19.98 252 LEU A N 1
ATOM 1708 C CA . LEU A 1 234 ? 38.444 57.509 34.241 1.00 20.51 252 LEU A CA 1
ATOM 1709 C C . LEU A 1 234 ? 37.557 56.465 33.567 1.00 21.47 252 LEU A C 1
ATOM 1710 O O . LEU A 1 234 ? 37.978 55.837 32.596 1.00 21.84 252 LEU A O 1
ATOM 1715 N N . ASN A 1 235 ? 36.343 56.271 34.072 1.00 21.41 253 ASN A N 1
ATOM 1716 C CA . ASN A 1 235 ? 35.439 55.283 33.488 1.00 21.81 253 ASN A CA 1
ATOM 1717 C C . ASN A 1 235 ? 34.144 55.946 33.034 1.00 22.20 253 ASN A C 1
ATOM 1718 O O . ASN A 1 235 ? 33.132 55.917 33.728 1.00 21.91 253 ASN A O 1
ATOM 1723 N N . PRO A 1 236 ? 34.166 56.555 31.844 1.00 23.38 254 PRO A N 1
ATOM 1724 C CA . PRO A 1 236 ? 32.984 57.231 31.304 1.00 24.19 254 PRO A CA 1
ATOM 1725 C C . PRO A 1 236 ? 31.853 56.292 30.914 1.00 24.54 254 PRO A C 1
ATOM 1726 O O . PRO A 1 236 ? 32.078 55.203 30.381 1.00 24.51 254 PRO A O 1
ATOM 1730 N N . ALA A 1 237 ? 30.630 56.735 31.183 1.00 24.68 255 ALA A N 1
ATOM 1731 C CA . ALA A 1 237 ? 29.437 55.969 30.864 1.00 24.96 255 ALA A CA 1
ATOM 1732 C C . ALA A 1 237 ? 28.607 56.764 29.871 1.00 24.16 255 ALA A C 1
ATOM 1733 O O . ALA A 1 237 ? 28.363 57.954 30.077 1.00 24.96 255 ALA A O 1
ATOM 1735 N N . HIS A 1 238 ? 28.202 56.110 28.785 1.00 24.25 256 HIS A N 1
ATOM 1736 C CA . HIS A 1 238 ? 27.392 56.740 27.751 1.00 25.70 256 HIS A CA 1
ATOM 1737 C C . HIS A 1 238 ? 26.108 55.944 27.542 1.00 27.76 256 HIS A C 1
ATOM 1738 O O . HIS A 1 238 ? 26.066 54.732 27.791 1.00 25.72 256 HIS A O 1
ATOM 1745 N N . LEU A 1 239 ? 25.058 56.629 27.088 1.00 29.23 257 LEU A N 1
ATOM 1746 C CA . LEU A 1 239 ? 23.790 55.970 26.808 1.00 30.06 257 LEU A CA 1
ATOM 1747 C C . LEU A 1 239 ? 23.679 55.791 25.300 1.00 30.94 257 LEU A C 1
ATOM 1748 O O . LEU A 1 239 ? 24.050 56.683 24.534 1.00 29.39 257 LEU A O 1
ATOM 1753 N N . LEU A 1 240 ? 23.180 54.635 24.878 1.00 30.57 258 LEU A N 1
ATOM 1754 C CA . LEU A 1 240 ? 23.007 54.358 23.459 1.00 31.43 258 LEU A CA 1
ATOM 1755 C C . LEU A 1 240 ? 21.529 54.159 23.171 1.00 32.39 258 LEU A C 1
ATOM 1756 O O . LEU A 1 240 ? 20.851 53.415 23.876 1.00 32.84 258 LEU A O 1
ATOM 1761 N N . VAL A 1 241 ? 21.030 54.848 22.153 1.00 33.08 259 VAL A N 1
ATOM 1762 C CA . VAL A 1 241 ? 19.636 54.718 21.756 1.00 35.23 259 VAL A CA 1
ATOM 1763 C C . VAL A 1 241 ? 19.596 53.754 20.579 1.00 36.51 259 VAL A C 1
ATOM 1764 O O . VAL A 1 241 ? 20.197 54.010 19.534 1.00 37.82 259 VAL A O 1
ATOM 1768 N N . GLY A 1 242 ? 18.901 52.638 20.765 1.00 38.05 260 GLY A N 1
ATOM 1769 C CA . GLY A 1 242 ? 18.804 51.641 19.717 1.00 39.85 260 GLY A CA 1
ATOM 1770 C C . GLY A 1 242 ? 18.117 52.159 18.470 1.00 41.04 260 GLY A C 1
ATOM 1771 O O . GLY A 1 242 ? 17.107 52.856 18.557 1.00 41.48 260 GLY A O 1
ATOM 1772 N N . ALA A 1 243 ? 18.665 51.821 17.305 1.00 42.64 261 ALA A N 1
ATOM 1773 C CA . ALA A 1 243 ? 18.095 52.258 16.035 1.00 44.92 261 ALA A CA 1
ATOM 1774 C C . ALA A 1 243 ? 16.781 51.537 15.740 1.00 46.48 261 ALA A C 1
ATOM 1775 O O . ALA A 1 243 ? 15.833 52.139 15.230 1.00 47.15 261 ALA A O 1
ATOM 1777 N N . ARG A 1 244 ? 16.733 50.248 16.063 1.00 48.61 262 ARG A N 1
ATOM 1778 C CA . ARG A 1 244 ? 15.549 49.425 15.827 1.00 50.35 262 ARG A CA 1
ATOM 1779 C C . ARG A 1 244 ? 14.715 49.343 17.097 1.00 50.67 262 ARG A C 1
ATOM 1780 O O . ARG A 1 244 ? 13.743 48.595 17.162 1.00 51.47 262 ARG A O 1
ATOM 1788 N N . ALA A 1 245 ? 15.107 50.120 18.100 1.00 50.70 263 ALA A N 1
ATOM 1789 C CA . ALA A 1 245 ? 14.433 50.132 19.390 1.00 50.71 263 ALA A CA 1
ATOM 1790 C C . ALA A 1 245 ? 12.918 50.279 19.364 1.00 51.37 263 ALA A C 1
ATOM 1791 O O . ALA A 1 245 ? 12.356 51.082 18.613 1.00 51.25 263 ALA A O 1
ATOM 1793 N N . LYS A 1 246 ? 12.270 49.480 20.203 1.00 52.34 264 LYS A N 1
ATOM 1794 C CA . LYS A 1 246 ? 10.825 49.508 20.366 1.00 52.99 264 LYS A CA 1
ATOM 1795 C C . LYS A 1 246 ? 10.666 50.660 21.357 1.00 53.02 264 LYS A C 1
ATOM 1796 O O . LYS A 1 246 ? 11.628 51.014 22.033 1.00 54.71 264 LYS A O 1
ATOM 1802 N N . ASN A 1 247 ? 9.486 51.258 21.447 1.00 53.09 265 ASN A N 1
ATOM 1803 C CA . ASN A 1 247 ? 9.303 52.378 22.369 1.00 52.70 265 ASN A CA 1
ATOM 1804 C C . ASN A 1 247 ? 10.325 53.455 22.011 1.00 52.35 265 ASN A C 1
ATOM 1805 O O . ASN A 1 247 ? 10.929 54.067 22.894 1.00 53.09 265 ASN A O 1
ATOM 1810 N N . ALA A 1 248 ? 10.517 53.674 20.714 1.00 51.29 266 ALA A N 1
ATOM 1811 C CA . ALA A 1 248 ? 11.483 54.651 20.218 1.00 50.50 266 ALA A CA 1
ATOM 1812 C C . ALA A 1 248 ? 11.381 56.048 20.829 1.00 50.42 266 ALA A C 1
ATOM 1813 O O . ALA A 1 248 ? 12.372 56.577 21.339 1.00 49.24 266 ALA A O 1
ATOM 1815 N N . GLU A 1 249 ? 10.194 56.646 20.775 1.00 50.21 267 GLU A N 1
ATOM 1816 C CA . GLU A 1 249 ? 9.998 57.991 21.307 1.00 50.43 267 GLU A CA 1
ATOM 1817 C C . GLU A 1 249 ? 10.369 58.147 22.780 1.00 50.07 267 GLU A C 1
ATOM 1818 O O . GLU A 1 249 ? 10.826 59.212 23.199 1.00 50.37 267 GLU A O 1
ATOM 1832 N N . ALA A 1 251 ? 12.661 56.240 24.357 1.00 45.67 269 ALA A N 1
ATOM 1833 C CA . ALA A 1 251 ? 14.100 56.053 24.459 1.00 44.96 269 ALA A CA 1
ATOM 1834 C C . ALA A 1 251 ? 14.734 57.414 24.193 1.00 44.37 269 ALA A C 1
ATOM 1835 O O . ALA A 1 251 ? 15.750 57.775 24.790 1.00 43.81 269 ALA A O 1
ATOM 1837 N N . LYS A 1 252 ? 14.113 58.160 23.284 1.00 43.49 270 LYS A N 1
ATOM 1838 C CA . LYS A 1 252 ? 14.568 59.492 22.912 1.00 43.46 270 LYS A CA 1
ATOM 1839 C C . LYS A 1 252 ? 14.288 60.432 24.083 1.00 42.58 270 LYS A C 1
ATOM 1840 O O . LYS A 1 252 ? 15.063 61.346 24.363 1.00 41.36 270 LYS A O 1
ATOM 1846 N N . GLU A 1 253 ? 13.168 60.193 24.759 1.00 42.22 271 GLU A N 1
ATOM 1847 C CA . GLU A 1 253 ? 12.773 60.994 25.913 1.00 42.12 271 GLU A CA 1
ATOM 1848 C C . GLU A 1 253 ? 13.745 60.757 27.060 1.00 40.97 271 GLU A C 1
ATOM 1849 O O . GLU A 1 253 ? 14.231 61.703 27.682 1.00 40.54 271 GLU A O 1
ATOM 1855 N N . PHE A 1 254 ? 14.017 59.487 27.344 1.00 39.19 272 PHE A N 1
ATOM 1856 C CA . PHE A 1 254 ? 14.934 59.144 28.418 1.00 39.66 272 PHE A CA 1
ATOM 1857 C C . PHE A 1 254 ? 16.309 59.736 28.134 1.00 38.22 272 PHE A C 1
ATOM 1858 O O . PHE A 1 254 ? 16.922 60.346 29.009 1.00 38.23 272 PHE A O 1
ATOM 1866 N N . ALA A 1 255 ? 16.788 59.556 26.907 1.00 37.56 273 ALA A N 1
ATOM 1867 C CA . ALA A 1 255 ? 18.097 60.080 26.530 1.00 37.22 273 ALA A CA 1
ATOM 1868 C C . ALA A 1 255 ? 18.195 61.573 26.850 1.00 36.74 273 ALA A C 1
ATOM 1869 O O . ALA A 1 255 ? 19.116 62.008 27.548 1.00 34.38 273 ALA A O 1
ATOM 1871 N N . LYS A 1 256 ? 17.239 62.349 26.342 1.00 37.11 274 LYS A N 1
ATOM 1872 C CA . LYS A 1 256 ? 17.199 63.796 26.568 1.00 37.96 274 LYS A CA 1
ATOM 1873 C C . LYS A 1 256 ? 17.142 64.148 28.051 1.00 36.71 274 LYS A C 1
ATOM 1874 O O . LYS A 1 256 ? 17.861 65.031 28.525 1.00 36.70 274 LYS A O 1
ATOM 1880 N N . TRP A 1 257 ? 16.268 63.461 28.775 1.00 35.32 275 TRP A N 1
ATOM 1881 C CA . TRP A 1 257 ? 16.104 63.694 30.207 1.00 35.00 275 TRP A CA 1
ATOM 1882 C C . TRP A 1 257 ? 17.395 63.402 30.982 1.00 34.50 275 TRP A C 1
ATOM 1883 O O . TRP A 1 257 ? 17.822 64.186 31.835 1.00 31.90 275 TRP A O 1
ATOM 1894 N N . LEU A 1 258 ? 18.011 62.267 30.673 1.00 33.68 276 LEU A N 1
ATOM 1895 C CA . LEU A 1 258 ? 19.245 61.851 31.336 1.00 32.95 276 LEU A CA 1
ATOM 1896 C C . LEU A 1 258 ? 20.356 62.901 31.359 1.00 32.55 276 LEU A C 1
ATOM 1897 O O . LEU A 1 258 ? 21.029 63.066 32.373 1.00 32.91 276 LEU A O 1
ATOM 1902 N N . VAL A 1 259 ? 20.552 63.611 30.251 1.00 32.64 277 VAL A N 1
ATOM 1903 C CA . VAL A 1 259 ? 21.621 64.606 30.189 1.00 32.47 277 VAL A CA 1
ATOM 1904 C C . VAL A 1 259 ? 21.244 66.011 30.641 1.00 33.38 277 VAL A C 1
ATOM 1905 O O . VAL A 1 259 ? 22.114 66.869 30.795 1.00 32.69 277 VAL A O 1
ATOM 1909 N N . SER A 1 260 ? 19.957 66.251 30.857 1.00 34.46 278 SER A N 1
ATOM 1910 C CA . SER A 1 260 ? 19.512 67.568 31.298 1.00 35.59 278 SER A CA 1
ATOM 1911 C C . SER A 1 260 ? 19.959 67.800 32.737 1.00 37.85 278 SER A C 1
ATOM 1912 O O . SER A 1 260 ? 19.932 66.877 33.557 1.00 37.07 278 SER A O 1
ATOM 1915 N N . LYS A 1 261 ? 20.391 69.023 33.036 1.00 38.90 279 LYS A N 1
ATOM 1916 C CA . LYS A 1 261 ? 20.831 69.364 34.382 1.00 40.82 279 LYS A CA 1
ATOM 1917 C C . LYS A 1 261 ? 19.668 69.143 35.342 1.00 41.69 279 LYS A C 1
ATOM 1918 O O . LYS A 1 261 ? 19.862 68.829 36.517 1.00 41.59 279 LYS A O 1
ATOM 1924 N N . GLU A 1 262 ? 18.459 69.300 34.812 1.00 42.26 280 GLU A N 1
ATOM 1925 C CA . GLU A 1 262 ? 17.221 69.163 35.575 1.00 42.65 280 GLU A CA 1
ATOM 1926 C C . GLU A 1 262 ? 16.841 67.749 35.989 1.00 40.54 280 GLU A C 1
ATOM 1927 O O . GLU A 1 262 ? 16.387 67.529 37.112 1.00 38.87 280 GLU A O 1
ATOM 1933 N N . GLY A 1 263 ? 17.007 66.796 35.078 1.00 38.71 281 GLY A N 1
ATOM 1934 C CA . GLY A 1 263 ? 16.635 65.427 35.380 1.00 37.53 281 GLY A CA 1
ATOM 1935 C C . GLY A 1 263 ? 17.776 64.505 35.762 1.00 36.53 281 GLY A C 1
ATOM 1936 O O . GLY A 1 263 ? 18.243 64.515 36.898 1.00 34.99 281 GLY A O 1
ATOM 1937 N N . GLY A 1 264 ? 18.221 63.709 34.794 1.00 36.08 282 GLY A N 1
ATOM 1938 C CA . GLY A 1 264 ? 19.293 62.755 35.021 1.00 34.89 282 GLY A CA 1
ATOM 1939 C C . GLY A 1 264 ? 20.499 63.240 35.802 1.00 34.33 282 GLY A C 1
ATOM 1940 O O . GLY A 1 264 ? 20.906 62.599 36.767 1.00 35.23 282 GLY A O 1
ATOM 1941 N N . GLN A 1 265 ? 21.078 64.363 35.388 1.00 33.65 283 GLN A N 1
ATOM 1942 C CA . GLN A 1 265 ? 22.261 64.900 36.053 1.00 33.31 283 GLN A CA 1
ATOM 1943 C C . GLN A 1 265 ? 22.034 65.269 37.512 1.00 34.63 283 GLN A C 1
ATOM 1944 O O . GLN A 1 265 ? 22.941 65.145 38.335 1.00 34.52 283 GLN A O 1
ATOM 1950 N N . LYS A 1 266 ? 20.827 65.719 37.839 1.00 35.56 284 LYS A N 1
ATOM 1951 C CA . LYS A 1 266 ? 20.520 66.081 39.218 1.00 35.23 284 LYS A CA 1
ATOM 1952 C C . LYS A 1 266 ? 20.466 64.826 40.093 1.00 34.90 284 LYS A C 1
ATOM 1953 O O . LYS A 1 266 ? 20.952 64.834 41.223 1.00 34.61 284 LYS A O 1
ATOM 1959 N N . VAL A 1 267 ? 19.877 63.755 39.559 1.00 34.56 285 VAL A N 1
ATOM 1960 C CA . VAL A 1 267 ? 19.758 62.490 40.283 1.00 34.18 285 VAL A CA 1
ATOM 1961 C C . VAL A 1 267 ? 21.122 61.840 40.492 1.00 33.65 285 VAL A C 1
ATOM 1962 O O . VAL A 1 267 ? 21.372 61.226 41.528 1.00 33.85 285 VAL A O 1
ATOM 1966 N N . ILE A 1 268 ? 21.999 61.972 39.501 1.00 32.33 286 ILE A N 1
ATOM 1967 C CA . ILE A 1 268 ? 23.342 61.405 39.590 1.00 31.01 286 ILE A CA 1
ATOM 1968 C C . ILE A 1 268 ? 24.169 62.176 40.609 1.00 32.37 286 ILE A C 1
ATOM 1969 O O . ILE A 1 268 ? 24.850 61.587 41.450 1.00 31.15 286 ILE A O 1
ATOM 1974 N N . GLU A 1 269 ? 24.103 63.502 40.529 1.00 32.28 287 GLU A N 1
ATOM 1975 C CA . GLU A 1 269 ? 24.850 64.357 41.437 1.00 34.83 287 GLU A CA 1
ATOM 1976 C C . GLU A 1 269 ? 24.480 64.080 42.898 1.00 33.42 287 GLU A C 1
ATOM 1977 O O . GLU A 1 269 ? 25.272 64.323 43.804 1.00 32.27 287 GLU A O 1
ATOM 1983 N N . GLY A 1 270 ? 23.280 63.555 43.117 1.00 34.76 288 GLY A N 1
ATOM 1984 C CA . GLY A 1 270 ? 22.841 63.273 44.472 1.00 35.38 288 GLY A CA 1
ATOM 1985 C C . GLY A 1 270 ? 22.807 61.804 44.860 1.00 35.64 288 GLY A C 1
ATOM 1986 O O . GLY A 1 270 ? 22.435 61.477 45.985 1.00 35.51 288 GLY A O 1
ATOM 1987 N N . PHE A 1 271 ? 23.189 60.917 43.944 1.00 35.41 289 PHE A N 1
ATOM 1988 C CA . PHE A 1 271 ? 23.178 59.484 44.235 1.00 35.67 289 PHE A CA 1
ATOM 1989 C C . PHE A 1 271 ? 24.374 59.121 45.097 1.00 36.72 289 PHE A C 1
ATOM 1990 O O . PHE A 1 271 ? 25.525 59.256 44.673 1.00 36.27 289 PHE A O 1
ATOM 1998 N N . LYS A 1 272 ? 24.097 58.638 46.301 1.00 36.38 290 LYS A N 1
ATOM 1999 C CA . LYS A 1 272 ? 25.160 58.308 47.234 1.00 36.35 290 LYS A CA 1
ATOM 2000 C C . LYS A 1 272 ? 25.269 56.859 47.675 1.00 34.93 290 LYS A C 1
ATOM 2001 O O . LYS A 1 272 ? 24.332 56.075 47.543 1.00 35.16 290 LYS A O 1
ATOM 2007 N N . LYS A 1 273 ? 26.443 56.525 48.202 1.00 34.95 291 LYS A N 1
ATOM 2008 C CA . LYS A 1 273 ? 26.722 55.200 48.737 1.00 34.67 291 LYS A CA 1
ATOM 2009 C C . LYS A 1 273 ? 27.737 55.383 49.856 1.00 33.65 291 LYS A C 1
ATOM 2010 O O . LYS A 1 273 ? 28.801 55.977 49.662 1.00 31.63 291 LYS A O 1
ATOM 2016 N N . ASP A 1 274 ? 27.391 54.871 51.031 1.00 32.90 292 ASP A N 1
ATOM 2017 C CA . ASP A 1 274 ? 28.229 55.003 52.212 1.00 31.95 292 ASP A CA 1
ATOM 2018 C C . ASP A 1 274 ? 28.472 56.482 52.481 1.00 30.63 292 ASP A C 1
ATOM 2019 O O . ASP A 1 274 ? 29.556 56.881 52.906 1.00 30.73 292 ASP A O 1
ATOM 2024 N N . GLY A 1 275 ? 27.454 57.294 52.212 1.00 31.34 293 GLY A N 1
ATOM 2025 C CA . GLY A 1 275 ? 27.556 58.726 52.441 1.00 33.29 293 GLY A CA 1
ATOM 2026 C C . GLY A 1 275 ? 28.447 59.506 51.488 1.00 33.62 293 GLY A C 1
ATOM 2027 O O . GLY A 1 275 ? 28.831 60.636 51.788 1.00 35.95 293 GLY A O 1
ATOM 2028 N N . GLN A 1 276 ? 28.777 58.921 50.341 1.00 33.16 294 GLN A N 1
ATOM 2029 C CA . GLN A 1 276 ? 29.631 59.599 49.365 1.00 33.37 294 GLN A CA 1
ATOM 2030 C C . GLN A 1 276 ? 28.954 59.647 48.004 1.00 31.69 294 GLN A C 1
ATOM 2031 O O . GLN A 1 276 ? 28.231 58.720 47.634 1.00 31.07 294 GLN A O 1
ATOM 2037 N N . GLN A 1 277 ? 29.188 60.722 47.255 1.00 31.37 295 GLN A N 1
ATOM 2038 C CA . GLN A 1 277 ? 28.620 60.813 45.915 1.00 30.58 295 GLN A CA 1
ATOM 2039 C C . GLN A 1 277 ? 29.340 59.711 45.154 1.00 29.08 295 GLN A C 1
ATOM 2040 O O . GLN A 1 277 ? 30.569 59.707 45.086 1.00 30.46 295 GLN A O 1
ATOM 2046 N N . LEU A 1 278 ? 28.584 58.779 44.595 1.00 29.37 296 LEU A N 1
ATOM 2047 C CA . LEU A 1 278 ? 29.180 57.663 43.873 1.00 29.36 296 LEU A CA 1
ATOM 2048 C C . LEU A 1 278 ? 29.830 58.035 42.544 1.00 29.71 296 LEU A C 1
ATOM 2049 O O . LEU A 1 278 ? 31.007 57.748 42.321 1.00 27.85 296 LEU A O 1
ATOM 2054 N N . TYR A 1 279 ? 29.058 58.678 41.672 1.00 28.04 297 TYR A N 1
ATOM 2055 C CA . TYR A 1 279 ? 29.533 59.067 40.350 1.00 26.50 297 TYR A CA 1
ATOM 2056 C C . TYR A 1 279 ? 29.580 60.579 40.145 1.00 27.64 297 TYR A C 1
ATOM 2057 O O . TYR A 1 279 ? 28.867 61.334 40.810 1.00 28.21 297 TYR A O 1
ATOM 2066 N N . SER A 1 280 ? 30.417 61.016 39.212 1.00 26.85 298 SER A N 1
ATOM 2067 C CA . SER A 1 280 ? 30.509 62.432 38.897 1.00 26.78 298 SER A CA 1
ATOM 2068 C C . SER A 1 280 ? 29.560 62.698 37.737 1.00 27.45 298 SER A C 1
ATOM 2069 O O . SER A 1 280 ? 29.340 61.832 36.886 1.00 26.79 298 SER A O 1
ATOM 2072 N N . PRO A 1 281 ? 28.959 63.894 37.702 1.00 26.69 299 PRO A N 1
ATOM 2073 C CA . PRO A 1 281 ? 28.038 64.228 36.615 1.00 26.98 299 PRO A CA 1
ATOM 2074 C C . PRO A 1 281 ? 28.813 64.253 35.300 1.00 24.84 299 PRO A C 1
ATOM 2075 O O . PRO A 1 281 ? 30.040 64.360 35.299 1.00 24.14 299 PRO A O 1
ATOM 2079 N N . ALA A 1 282 ? 28.105 64.145 34.186 1.00 25.51 300 ALA A N 1
ATOM 2080 C CA . ALA A 1 282 ? 28.760 64.194 32.882 1.00 25.24 300 ALA A CA 1
ATOM 2081 C C . ALA A 1 282 ? 29.418 65.563 32.751 1.00 25.49 300 ALA A C 1
ATOM 2082 O O . ALA A 1 282 ? 29.009 66.510 33.414 1.00 25.00 300 ALA A O 1
ATOM 2084 N N . PRO A 1 283 ? 30.449 65.686 31.900 1.00 25.17 301 PRO A N 1
ATOM 2085 C CA . PRO A 1 283 ? 31.126 66.977 31.726 1.00 26.69 301 PRO A CA 1
ATOM 2086 C C . PRO A 1 283 ? 30.176 68.060 31.199 1.00 27.27 301 PRO A C 1
ATOM 2087 O O . PRO A 1 283 ? 29.199 67.757 30.522 1.00 26.58 301 PRO A O 1
ATOM 2091 N N . TYR A 1 284 ? 30.472 69.316 31.523 1.00 30.89 302 TYR A N 1
ATOM 2092 C CA . TYR A 1 284 ? 29.663 70.450 31.073 1.00 34.18 302 TYR A CA 1
ATOM 2093 C C . TYR A 1 284 ? 29.450 70.412 29.562 1.00 35.75 302 TYR A C 1
ATOM 2094 O O . TYR A 1 284 ? 30.385 70.177 28.802 1.00 34.96 302 TYR A O 1
ATOM 2103 N N . ARG A 1 285 ? 28.216 70.657 29.136 1.00 39.49 303 ARG A N 1
ATOM 2104 C CA . ARG A 1 285 ? 27.874 70.672 27.717 1.00 43.28 303 ARG A CA 1
ATOM 2105 C C . ARG A 1 285 ? 26.721 71.654 27.506 1.00 44.59 303 ARG A C 1
ATOM 2106 O O . ARG A 1 285 ? 26.276 72.251 28.509 1.00 46.07 303 ARG A O 1
ATOM 2114 N N . GLU B 1 6 ? 66.158 27.425 48.043 1.00 53.06 24 GLU B N 1
ATOM 2115 C CA . GLU B 1 6 ? 65.474 28.244 49.083 1.00 52.78 24 GLU B CA 1
ATOM 2116 C C . GLU B 1 6 ? 66.399 28.428 50.283 1.00 52.75 24 GLU B C 1
ATOM 2117 O O . GLU B 1 6 ? 66.321 29.434 50.991 1.00 52.43 24 GLU B O 1
ATOM 2123 N N . ASP B 1 7 ? 67.272 27.451 50.510 1.00 52.71 25 ASP B N 1
ATOM 2124 C CA . ASP B 1 7 ? 68.213 27.528 51.622 1.00 52.84 25 ASP B CA 1
ATOM 2125 C C . ASP B 1 7 ? 69.252 26.410 51.603 1.00 52.37 25 ASP B C 1
ATOM 2126 O O . ASP B 1 7 ? 69.039 25.349 51.006 1.00 51.31 25 ASP B O 1
ATOM 2131 N N . VAL B 1 8 ? 70.380 26.668 52.260 1.00 51.71 26 VAL B N 1
ATOM 2132 C CA . VAL B 1 8 ? 71.476 25.708 52.354 1.00 50.71 26 VAL B CA 1
ATOM 2133 C C . VAL B 1 8 ? 71.680 25.384 53.834 1.00 50.38 26 VAL B C 1
ATOM 2134 O O . VAL B 1 8 ? 72.117 26.237 54.610 1.00 49.16 26 VAL B O 1
ATOM 2138 N N . TYR B 1 9 ? 71.361 24.150 54.215 1.00 49.86 27 TYR B N 1
ATOM 2139 C CA . TYR B 1 9 ? 71.471 23.714 55.603 1.00 50.31 27 TYR B CA 1
ATOM 2140 C C . TYR B 1 9 ? 72.902 23.464 56.080 1.00 51.07 27 TYR B C 1
ATOM 2141 O O . TYR B 1 9 ? 73.669 22.722 55.463 1.00 50.25 27 TYR B O 1
ATOM 2150 N N . ASP B 1 10 ? 73.230 24.105 57.199 1.00 52.63 28 ASP B N 1
ATOM 2151 C CA . ASP B 1 10 ? 74.545 24.039 57.828 1.00 53.43 28 ASP B CA 1
ATOM 2152 C C . ASP B 1 10 ? 74.869 22.678 58.441 1.00 53.68 28 ASP B C 1
ATOM 2153 O O . ASP B 1 10 ? 75.876 22.057 58.096 1.00 54.24 28 ASP B O 1
ATOM 2158 N N . GLY B 1 11 ? 74.021 22.227 59.360 1.00 53.41 29 GLY B N 1
ATOM 2159 C CA . GLY B 1 11 ? 74.242 20.942 60.000 1.00 52.58 29 GLY B CA 1
ATOM 2160 C C . GLY B 1 11 ? 74.452 21.034 61.499 1.00 52.14 29 GLY B C 1
ATOM 2161 O O . GLY B 1 11 ? 74.823 22.082 62.026 1.00 52.02 29 GLY B O 1
ATOM 2162 N N . PRO B 1 19 ? 82.146 22.434 52.002 1.00 53.67 37 PRO B N 1
ATOM 2163 C CA . PRO B 1 19 ? 81.150 23.023 51.102 1.00 53.28 37 PRO B CA 1
ATOM 2164 C C . PRO B 1 19 ? 79.963 22.104 50.818 1.00 53.58 37 PRO B C 1
ATOM 2165 O O . PRO B 1 19 ? 79.929 20.950 51.261 1.00 53.59 37 PRO B O 1
ATOM 2169 N N . VAL B 1 20 ? 78.988 22.625 50.078 1.00 52.74 38 VAL B N 1
ATOM 2170 C CA . VAL B 1 20 ? 77.798 21.856 49.733 1.00 51.62 38 VAL B CA 1
ATOM 2171 C C . VAL B 1 20 ? 78.194 20.676 48.849 1.00 50.83 38 VAL B C 1
ATOM 2172 O O . VAL B 1 20 ? 78.776 20.859 47.779 1.00 50.56 38 VAL B O 1
ATOM 2176 N N . GLN B 1 21 ? 77.884 19.466 49.306 1.00 50.10 39 GLN B N 1
ATOM 2177 C CA . GLN B 1 21 ? 78.201 18.260 48.550 1.00 49.44 39 GLN B CA 1
ATOM 2178 C C . GLN B 1 21 ? 76.915 17.517 48.208 1.00 48.80 39 GLN B C 1
ATOM 2179 O O . GLN B 1 21 ? 76.943 16.347 47.819 1.00 49.58 39 GLN B O 1
ATOM 2185 N N . LEU B 1 22 ? 75.787 18.205 48.358 1.00 47.69 40 LEU B N 1
ATOM 2186 C CA . LEU B 1 22 ? 74.486 17.620 48.054 1.00 46.20 40 LEU B CA 1
ATOM 2187 C C . LEU B 1 22 ? 73.446 18.717 47.831 1.00 46.58 40 LEU B C 1
ATOM 2188 O O . LEU B 1 22 ? 73.541 19.804 48.405 1.00 46.97 40 LEU B O 1
ATOM 2193 N N . ARG B 1 23 ? 72.457 18.428 46.992 1.00 45.97 41 ARG B N 1
ATOM 2194 C CA . ARG B 1 23 ? 71.398 19.386 46.693 1.00 44.60 41 ARG B CA 1
ATOM 2195 C C . ARG B 1 23 ? 70.087 18.633 46.530 1.00 44.15 41 ARG B C 1
ATOM 2196 O O . ARG B 1 23 ? 69.994 17.678 45.752 1.00 43.86 41 ARG B O 1
ATOM 2204 N N . ILE B 1 24 ? 69.075 19.071 47.270 1.00 43.05 42 ILE B N 1
ATOM 2205 C CA . ILE B 1 24 ? 67.776 18.424 47.246 1.00 41.65 42 ILE B CA 1
ATOM 2206 C C . ILE B 1 24 ? 66.674 19.276 46.627 1.00 40.97 42 ILE B C 1
ATOM 2207 O O . ILE B 1 24 ? 66.541 20.466 46.935 1.00 39.69 42 ILE B O 1
ATOM 2212 N N . GLY B 1 25 ? 65.887 18.648 45.756 1.00 39.63 43 GLY B N 1
ATOM 2213 C CA . GLY B 1 25 ? 64.777 19.332 45.119 1.00 37.61 43 GLY B CA 1
ATOM 2214 C C . GLY B 1 25 ? 63.496 18.779 45.713 1.00 36.29 43 GLY B C 1
ATOM 2215 O O . GLY B 1 25 ? 63.323 17.558 45.787 1.00 34.51 43 GLY B O 1
ATOM 2216 N N . ASN B 1 26 ? 62.604 19.669 46.147 1.00 35.27 44 ASN B N 1
ATOM 2217 C CA . ASN B 1 26 ? 61.335 19.265 46.753 1.00 34.20 44 ASN B CA 1
ATOM 2218 C C . ASN B 1 26 ? 60.468 20.470 47.125 1.00 34.56 44 ASN B C 1
ATOM 2219 O O . ASN B 1 26 ? 60.962 21.595 47.228 1.00 33.02 44 ASN B O 1
ATOM 2224 N N . GLY B 1 27 ? 59.180 20.223 47.349 1.00 35.57 45 GLY B N 1
ATOM 2225 C CA . GLY B 1 27 ? 58.274 21.302 47.704 1.00 37.79 45 GLY B CA 1
ATOM 2226 C C . GLY B 1 27 ? 57.651 21.178 49.083 1.00 38.89 45 GLY B C 1
ATOM 2227 O O . GLY B 1 27 ? 58.108 21.815 50.037 1.00 40.36 45 GLY B O 1
ATOM 2228 N N . GLY B 1 28 ? 56.608 20.357 49.186 1.00 39.17 46 GLY B N 1
ATOM 2229 C CA . GLY B 1 28 ? 55.915 20.164 50.450 1.00 39.80 46 GLY B CA 1
ATOM 2230 C C . GLY B 1 28 ? 56.771 19.872 51.674 1.00 41.03 46 GLY B C 1
ATOM 2231 O O . GLY B 1 28 ? 56.651 20.553 52.696 1.00 40.41 46 GLY B O 1
ATOM 2232 N N . ALA B 1 29 ? 57.635 18.863 51.579 1.00 41.25 47 ALA B N 1
ATOM 2233 C CA . ALA B 1 29 ? 58.490 18.484 52.705 1.00 41.23 47 ALA B CA 1
ATOM 2234 C C . ALA B 1 29 ? 59.459 19.589 53.105 1.00 41.05 47 ALA B C 1
ATOM 2235 O O . ALA B 1 29 ? 59.726 19.790 54.291 1.00 42.94 47 ALA B O 1
ATOM 2237 N N . GLY B 1 30 ? 59.981 20.303 52.115 1.00 41.11 48 GLY B N 1
ATOM 2238 C CA . GLY B 1 30 ? 60.915 21.380 52.389 1.00 38.93 48 GLY B CA 1
ATOM 2239 C C . GLY B 1 30 ? 60.290 22.546 53.132 1.00 38.64 48 GLY B C 1
ATOM 2240 O O . GLY B 1 30 ? 60.945 23.171 53.967 1.00 38.18 48 GLY B O 1
ATOM 2241 N N . GLN B 1 31 ? 59.028 22.847 52.829 1.00 37.03 49 GLN B N 1
ATOM 2242 C CA . GLN B 1 31 ? 58.329 23.950 53.485 1.00 35.57 49 GLN B CA 1
ATOM 2243 C C . GLN B 1 31 ? 58.012 23.622 54.935 1.00 36.63 49 GLN B C 1
ATOM 2244 O O . GLN B 1 31 ? 58.144 24.472 55.818 1.00 36.81 49 GLN B O 1
ATOM 2250 N N . SER B 1 32 ? 57.575 22.388 55.170 1.00 37.09 50 SER B N 1
ATOM 2251 C CA . SER B 1 32 ? 57.218 21.940 56.507 1.00 39.16 50 SER B CA 1
ATOM 2252 C C . SER B 1 32 ? 58.418 21.828 57.448 1.00 39.61 50 SER B C 1
ATOM 2253 O O . SER B 1 32 ? 58.250 21.770 58.662 1.00 39.03 50 SER B O 1
ATOM 2256 N N . GLY B 1 33 ? 59.625 21.792 56.891 1.00 41.26 51 GLY B N 1
ATOM 2257 C CA . GLY B 1 33 ? 60.811 21.695 57.726 1.00 42.52 51 GLY B CA 1
ATOM 2258 C C . GLY B 1 33 ? 61.441 20.315 57.796 1.00 44.37 51 GLY B C 1
ATOM 2259 O O . GLY B 1 33 ? 62.570 20.171 58.274 1.00 44.52 51 GLY B O 1
ATOM 2260 N N . LEU B 1 34 ? 60.728 19.297 57.325 1.00 44.59 52 LEU B N 1
ATOM 2261 C CA . LEU B 1 34 ? 61.259 17.939 57.351 1.00 45.78 52 LEU B CA 1
ATOM 2262 C C . LEU B 1 34 ? 62.606 17.867 56.636 1.00 46.59 52 LEU B C 1
ATOM 2263 O O . LEU B 1 34 ? 63.555 17.272 57.145 1.00 47.27 52 LEU B O 1
ATOM 2268 N N . VAL B 1 35 ? 62.689 18.478 55.458 1.00 46.45 53 VAL B N 1
ATOM 2269 C CA . VAL B 1 35 ? 63.929 18.473 54.694 1.00 47.25 53 VAL B CA 1
ATOM 2270 C C . VAL B 1 35 ? 65.088 19.048 55.506 1.00 48.22 53 VAL B C 1
ATOM 2271 O O . VAL B 1 35 ? 66.207 18.538 55.450 1.00 47.77 53 VAL B O 1
ATOM 2275 N N . LYS B 1 36 ? 64.817 20.107 56.261 1.00 48.49 54 LYS B N 1
ATOM 2276 C CA . LYS B 1 36 ? 65.844 20.736 57.086 1.00 48.98 54 LYS B CA 1
ATOM 2277 C C . LYS B 1 36 ? 66.404 19.754 58.117 1.00 49.83 54 LYS B C 1
ATOM 2278 O O . LYS B 1 36 ? 67.619 19.604 58.251 1.00 49.61 54 LYS B O 1
ATOM 2284 N N . GLU B 1 37 ? 65.507 19.084 58.836 1.00 49.88 55 GLU B N 1
ATOM 2285 C CA . GLU B 1 37 ? 65.897 18.137 59.874 1.00 50.96 55 GLU B CA 1
ATOM 2286 C C . GLU B 1 37 ? 66.527 16.858 59.319 1.00 51.67 55 GLU B C 1
ATOM 2287 O O . GLU B 1 37 ? 67.102 16.058 60.064 1.00 51.45 55 GLU B O 1
ATOM 2293 N N . LEU B 1 38 ? 66.413 16.666 58.009 1.00 51.43 56 LEU B N 1
ATOM 2294 C CA . LEU B 1 38 ? 66.998 15.502 57.357 1.00 50.14 56 LEU B CA 1
ATOM 2295 C C . LEU B 1 38 ? 68.444 15.842 57.041 1.00 50.12 56 LEU B C 1
ATOM 2296 O O . LEU B 1 38 ? 69.359 15.078 57.350 1.00 50.23 56 LEU B O 1
ATOM 2301 N N . ALA B 1 39 ? 68.637 17.012 56.439 1.00 49.90 57 ALA B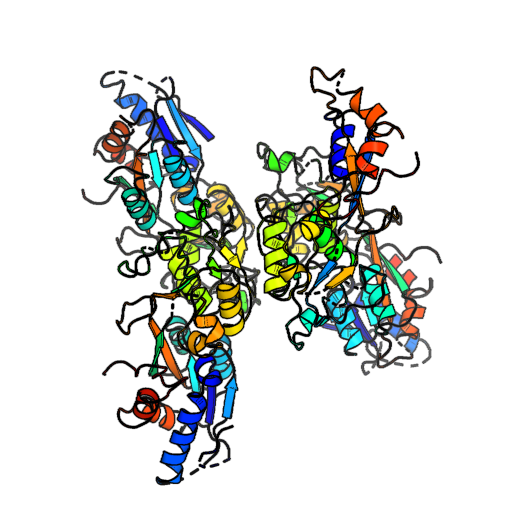 N 1
ATOM 2302 C CA . ALA B 1 39 ? 69.963 17.491 56.068 1.00 50.31 57 ALA B CA 1
ATOM 2303 C C . ALA B 1 39 ? 70.870 17.632 57.291 1.00 50.86 57 ALA B C 1
ATOM 2304 O O . ALA B 1 39 ? 72.095 17.551 57.177 1.00 51.18 57 ALA B O 1
ATOM 2306 N N . ASP B 1 40 ? 70.266 17.854 58.456 1.00 50.30 58 ASP B N 1
ATOM 2307 C CA . ASP B 1 40 ? 71.030 17.990 59.692 1.00 49.81 58 ASP B CA 1
ATOM 2308 C C . ASP B 1 40 ? 71.393 16.620 60.255 1.00 49.47 58 ASP B C 1
ATOM 2309 O O . ASP B 1 40 ? 72.548 16.366 60.606 1.00 49.19 58 ASP B O 1
ATOM 2314 N N . ALA B 1 41 ? 70.402 15.737 60.338 1.00 48.77 59 ALA B N 1
ATOM 2315 C CA . ALA B 1 41 ? 70.627 14.394 60.856 1.00 49.12 59 ALA B CA 1
ATOM 2316 C C . ALA B 1 41 ? 71.584 13.623 59.950 1.00 49.40 59 ALA B C 1
ATOM 2317 O O . ALA B 1 41 ? 72.140 12.600 60.348 1.00 50.06 59 ALA B O 1
ATOM 2319 N N . PHE B 1 42 ? 71.772 14.116 58.730 1.00 49.21 60 PHE B N 1
ATOM 2320 C CA . PHE B 1 42 ? 72.670 13.471 57.779 1.00 49.27 60 PHE B CA 1
ATOM 2321 C C . PHE B 1 42 ? 74.082 14.039 57.896 1.00 49.17 60 PHE B C 1
ATOM 2322 O O . PHE B 1 42 ? 75.060 13.294 57.862 1.00 49.74 60 PHE B O 1
ATOM 2330 N N . ILE B 1 43 ? 74.190 15.357 58.026 1.00 49.15 61 ILE B N 1
ATOM 2331 C CA . ILE B 1 43 ? 75.499 15.983 58.174 1.00 50.14 61 ILE B CA 1
ATOM 2332 C C . ILE B 1 43 ? 76.082 15.522 59.503 1.00 50.61 61 ILE B C 1
ATOM 2333 O O . ILE B 1 43 ? 77.293 15.544 59.707 1.00 50.53 61 ILE B O 1
ATOM 2338 N N . LYS B 1 44 ? 75.201 15.091 60.401 1.00 51.11 62 LYS B N 1
ATOM 2339 C CA . LYS B 1 44 ? 75.608 14.623 61.720 1.00 51.99 62 LYS B CA 1
ATOM 2340 C C . LYS B 1 44 ? 76.181 13.204 61.654 1.00 52.92 62 LYS B C 1
ATOM 2341 O O . LYS B 1 44 ? 77.254 12.929 62.200 1.00 53.03 62 LYS B O 1
ATOM 2347 N N . SER B 1 45 ? 75.463 12.313 60.972 1.00 53.44 63 SER B N 1
ATOM 2348 C CA . SER B 1 45 ? 75.871 10.917 60.843 1.00 54.32 63 SER B CA 1
ATOM 2349 C C . SER B 1 45 ? 77.240 10.750 60.199 1.00 55.21 63 SER B C 1
ATOM 2350 O O . SER B 1 45 ? 78.095 10.030 60.720 1.00 55.62 63 SER B O 1
ATOM 2353 N N . LYS B 1 46 ? 77.446 11.413 59.065 1.00 55.73 64 LYS B N 1
ATOM 2354 C CA . LYS B 1 46 ? 78.710 11.319 58.341 1.00 56.18 64 LYS B CA 1
ATOM 2355 C C . LYS B 1 46 ? 79.799 12.184 58.976 1.00 56.32 64 LYS B C 1
ATOM 2356 O O . LYS B 1 46 ? 80.648 12.749 58.285 1.00 56.57 64 LYS B O 1
ATOM 2362 N N . VAL B 1 47 ? 79.756 12.283 60.300 1.00 56.18 65 VAL B N 1
ATOM 2363 C CA . VAL B 1 47 ? 80.732 13.050 61.068 1.00 55.60 65 VAL B CA 1
ATOM 2364 C C . VAL B 1 47 ? 80.895 12.315 62.387 1.00 56.09 65 VAL B C 1
ATOM 2365 O O . VAL B 1 47 ? 81.982 12.264 62.962 1.00 56.21 65 VAL B O 1
ATOM 2369 N N . ASP B 1 48 ? 79.790 11.748 62.859 1.00 56.45 66 ASP B N 1
ATOM 2370 C CA . ASP B 1 48 ? 79.790 10.971 64.089 1.00 57.00 66 ASP B CA 1
ATOM 2371 C C . ASP B 1 48 ? 80.441 9.649 63.703 1.00 57.09 66 ASP B C 1
ATOM 2372 O O . ASP B 1 48 ? 80.835 8.853 64.557 1.00 57.28 66 ASP B O 1
ATOM 2377 N N . SER B 1 49 ? 80.539 9.434 62.393 1.00 57.16 67 SER B N 1
ATOM 2378 C CA . SER B 1 49 ? 81.162 8.244 61.830 1.00 57.30 67 SER B CA 1
ATOM 2379 C C . SER B 1 49 ? 82.573 8.616 61.383 1.00 57.66 67 SER B C 1
ATOM 2380 O O . SER B 1 49 ? 83.543 7.949 61.743 1.00 58.11 67 SER B O 1
ATOM 2383 N N . GLY B 1 50 ? 82.676 9.688 60.600 1.00 57.51 68 GLY B N 1
ATOM 2384 C CA . GLY B 1 50 ? 83.964 10.171 60.101 1.00 57.72 68 GLY B CA 1
ATOM 2385 C C . GLY B 1 50 ? 83.786 11.311 59.106 1.00 57.80 68 GLY B C 1
ATOM 2386 O O . GLY B 1 50 ? 83.156 12.322 59.413 1.00 59.20 68 GLY B O 1
ATOM 2387 N N . PHE B 1 54 ? 80.636 20.424 54.581 1.00 53.74 72 PHE B N 1
ATOM 2388 C CA . PHE B 1 54 ? 79.660 19.517 53.989 1.00 53.03 72 PHE B CA 1
ATOM 2389 C C . PHE B 1 54 ? 78.234 20.023 54.235 1.00 52.70 72 PHE B C 1
ATOM 2390 O O . PHE B 1 54 ? 77.601 19.693 55.243 1.00 51.59 72 PHE B O 1
ATOM 2398 N N . LYS B 1 55 ? 77.743 20.825 53.291 1.00 51.78 73 LYS B N 1
ATOM 2399 C CA . LYS B 1 55 ? 76.410 21.416 53.374 1.00 50.52 73 LYS B CA 1
ATOM 2400 C C . LYS B 1 55 ? 75.389 20.771 52.436 1.00 50.55 73 LYS B C 1
ATOM 2401 O O . LYS B 1 55 ? 75.749 20.106 51.460 1.00 49.74 73 LYS B O 1
ATOM 2407 N N . VAL B 1 56 ? 74.111 20.983 52.744 1.00 50.00 74 VAL B N 1
ATOM 2408 C CA . VAL B 1 56 ? 73.017 20.436 51.951 1.00 48.99 74 VAL B CA 1
ATOM 2409 C C . VAL B 1 56 ? 72.072 21.549 51.497 1.00 48.44 74 VAL B C 1
ATOM 2410 O O . VAL B 1 56 ? 71.368 22.151 52.309 1.00 47.96 74 VAL B O 1
ATOM 2414 N N . ALA B 1 57 ? 72.059 21.810 50.194 1.00 47.24 75 ALA B N 1
ATOM 2415 C CA . ALA B 1 57 ? 71.210 22.852 49.630 1.00 46.56 75 ALA B CA 1
ATOM 2416 C C . ALA B 1 57 ? 69.830 22.324 49.240 1.00 46.79 75 ALA B C 1
ATOM 2417 O O . ALA B 1 57 ? 69.712 21.292 48.570 1.00 46.88 75 ALA B O 1
ATOM 2419 N N . TRP B 1 58 ? 68.787 23.032 49.671 1.00 45.61 76 TRP B N 1
ATOM 2420 C CA . TRP B 1 58 ? 67.419 22.642 49.348 1.00 44.93 76 TRP B CA 1
ATOM 2421 C C . TRP B 1 58 ? 66.808 23.571 48.307 1.00 44.12 76 TRP B C 1
ATOM 2422 O O . TRP B 1 58 ? 66.596 24.759 48.559 1.00 43.89 76 TRP B O 1
ATOM 2433 N N . TYR B 1 59 ? 66.529 23.011 47.136 1.00 42.76 77 TYR B N 1
ATOM 2434 C CA . TYR B 1 59 ? 65.920 23.754 46.039 1.00 41.40 77 TYR B CA 1
ATOM 2435 C C . TYR B 1 59 ? 64.412 23.507 46.063 1.00 40.21 77 TYR B C 1
ATOM 2436 O O . TYR B 1 59 ? 63.955 22.362 46.013 1.00 39.37 77 TYR B O 1
ATOM 2445 N N . LYS B 1 60 ? 63.647 24.590 46.166 1.00 39.36 78 LYS B N 1
ATOM 2446 C CA . LYS B 1 60 ? 62.188 24.513 46.217 1.00 38.87 78 LYS B CA 1
ATOM 2447 C C . LYS B 1 60 ? 61.634 24.248 44.817 1.00 37.85 78 LYS B C 1
ATOM 2448 O O . LYS B 1 60 ? 61.758 25.087 43.929 1.00 36.94 78 LYS B O 1
ATOM 2454 N N . SER B 1 61 ? 61.030 23.075 44.631 1.00 37.52 79 SER B N 1
ATOM 2455 C CA . SER B 1 61 ? 60.464 22.681 43.342 1.00 37.33 79 SER B CA 1
ATOM 2456 C C . SER B 1 61 ? 59.486 21.512 43.498 1.00 37.55 79 SER B C 1
ATOM 2457 O O . SER B 1 61 ? 59.692 20.632 44.343 1.00 36.71 79 SER B O 1
ATOM 2460 N N . ASP B 1 62 ? 58.419 21.500 42.697 1.00 36.42 80 ASP B N 1
ATOM 2461 C CA . ASP B 1 62 ? 57.459 20.406 42.782 1.00 34.85 80 ASP B CA 1
ATOM 2462 C C . ASP B 1 62 ? 57.957 19.216 41.960 1.00 33.87 80 ASP B C 1
ATOM 2463 O O . ASP B 1 62 ? 58.981 19.308 41.285 1.00 33.34 80 ASP B O 1
ATOM 2468 N N . THR B 1 63 ? 57.232 18.104 42.024 1.00 34.73 81 THR B N 1
ATOM 2469 C CA . THR B 1 63 ? 57.621 16.881 41.325 1.00 33.62 81 THR B CA 1
ATOM 2470 C C . THR B 1 63 ? 58.091 17.030 39.879 1.00 33.62 81 THR B C 1
ATOM 2471 O O . THR B 1 63 ? 59.186 16.575 39.534 1.00 32.49 81 THR B O 1
ATOM 2475 N N . THR B 1 64 ? 57.277 17.659 39.034 1.00 32.45 82 THR B N 1
ATOM 2476 C CA . THR B 1 64 ? 57.637 17.828 37.626 1.00 32.14 82 THR B CA 1
ATOM 2477 C C . THR B 1 64 ? 58.939 18.604 37.424 1.00 32.64 82 THR B C 1
ATOM 2478 O O . THR B 1 64 ? 59.807 18.192 36.647 1.00 32.52 82 THR B O 1
ATOM 2482 N N . VAL B 1 65 ? 59.075 19.728 38.119 1.00 32.71 83 VAL B N 1
ATOM 2483 C CA . VAL B 1 65 ? 60.275 20.553 37.992 1.00 33.16 83 VAL B CA 1
ATOM 2484 C C . VAL B 1 65 ? 61.494 19.873 38.616 1.00 34.32 83 VAL B C 1
ATOM 2485 O O . VAL B 1 65 ? 62.605 19.947 38.082 1.00 34.30 83 VAL B O 1
ATOM 2489 N N . THR B 1 66 ? 61.284 19.225 39.756 1.00 34.21 84 THR B N 1
ATOM 2490 C CA . THR B 1 66 ? 62.372 18.531 40.438 1.00 35.58 84 THR B CA 1
ATOM 2491 C C . THR B 1 66 ? 63.019 17.525 39.487 1.00 36.78 84 THR B C 1
ATOM 2492 O O . THR B 1 66 ? 64.243 17.414 39.420 1.00 37.08 84 THR B O 1
ATOM 2496 N N . ILE B 1 67 ? 62.190 16.800 38.742 1.00 37.80 85 ILE B N 1
ATOM 2497 C CA . ILE B 1 67 ? 62.704 15.821 37.797 1.00 38.31 85 ILE B CA 1
ATOM 2498 C C . ILE B 1 67 ? 63.466 16.537 36.688 1.00 38.37 85 ILE B C 1
ATOM 2499 O O . ILE B 1 67 ? 64.457 16.016 36.179 1.00 38.02 85 ILE B O 1
ATOM 2504 N N . ASN B 1 68 ? 63.008 17.735 36.322 1.00 39.67 86 ASN B N 1
ATOM 2505 C CA . ASN B 1 68 ? 63.690 18.523 35.296 1.00 39.48 86 ASN B CA 1
ATOM 2506 C C . ASN B 1 68 ? 65.054 18.924 35.850 1.00 39.42 86 ASN B C 1
ATOM 2507 O O . ASN B 1 68 ? 66.047 18.971 35.117 1.00 37.94 86 ASN B O 1
ATOM 2512 N N . TYR B 1 69 ? 65.091 19.222 37.147 1.00 38.52 87 TYR B N 1
ATOM 2513 C CA . TYR B 1 69 ? 66.336 19.609 37.802 1.00 39.82 87 TYR B CA 1
ATOM 2514 C C . TYR B 1 69 ? 67.319 18.442 37.783 1.00 39.95 87 TYR B C 1
ATOM 2515 O O . TYR B 1 69 ? 68.520 18.638 37.625 1.00 40.11 87 TYR B O 1
ATOM 2524 N N . LEU B 1 70 ? 66.804 17.228 37.950 1.00 40.37 88 LEU B N 1
ATOM 2525 C CA . LEU B 1 70 ? 67.652 16.042 37.914 1.00 41.17 88 LEU B CA 1
ATOM 2526 C C . LEU B 1 70 ? 68.211 15.922 36.500 1.00 41.68 88 LEU B C 1
ATOM 2527 O O . LEU B 1 70 ? 69.425 15.847 36.299 1.00 40.71 88 LEU B O 1
ATOM 2532 N N . LYS B 1 71 ? 67.304 15.919 35.528 1.00 42.35 89 LYS B N 1
ATOM 2533 C CA . LYS B 1 71 ? 67.663 15.818 34.119 1.00 44.12 89 LYS B CA 1
ATOM 2534 C C . LYS B 1 71 ? 68.698 16.867 33.709 1.00 45.36 89 LYS B C 1
ATOM 2535 O O . LYS B 1 71 ? 69.499 16.626 32.804 1.00 46.03 89 LYS B O 1
ATOM 2541 N N . ASP B 1 72 ? 68.677 18.030 34.360 1.00 46.00 90 ASP B N 1
ATOM 2542 C CA . ASP B 1 72 ? 69.634 19.088 34.034 1.00 46.84 90 ASP B CA 1
ATOM 2543 C C . ASP B 1 72 ? 70.747 19.202 35.072 1.00 46.29 90 ASP B C 1
ATOM 2544 O O . ASP B 1 72 ? 71.531 20.150 35.051 1.00 46.52 90 ASP B O 1
ATOM 2549 N N . GLY B 1 73 ? 70.806 18.236 35.982 1.00 46.38 91 GLY B N 1
ATOM 2550 C CA . GLY B 1 73 ? 71.834 18.247 37.009 1.00 45.79 91 GLY B CA 1
ATOM 2551 C C . GLY B 1 73 ? 71.801 19.454 37.931 1.00 46.56 91 GLY B C 1
ATOM 2552 O O . GLY B 1 73 ? 72.834 19.852 38.476 1.00 45.74 91 GLY B O 1
ATOM 2553 N N . ILE B 1 74 ? 70.621 20.040 38.111 1.00 46.26 92 ILE B N 1
ATOM 2554 C CA . ILE B 1 74 ? 70.471 21.200 38.985 1.00 46.81 92 ILE B CA 1
ATOM 2555 C C . ILE B 1 74 ? 70.491 20.730 40.437 1.00 46.27 92 ILE B C 1
ATOM 2556 O O . ILE B 1 74 ? 70.920 21.456 41.337 1.00 46.96 92 ILE B O 1
ATOM 2561 N N . VAL B 1 75 ? 70.022 19.505 40.649 1.00 45.55 93 VAL B N 1
ATOM 2562 C CA . VAL B 1 75 ? 69.995 18.899 41.974 1.00 44.64 93 VAL B CA 1
ATOM 2563 C C . VAL B 1 75 ? 70.541 17.477 41.874 1.00 44.64 93 VAL B C 1
ATOM 2564 O O . VAL B 1 75 ? 70.623 16.912 40.778 1.00 44.18 93 VAL B O 1
ATOM 2568 N N . ASP B 1 76 ? 70.908 16.903 43.017 1.00 44.06 94 ASP B N 1
ATOM 2569 C CA . ASP B 1 76 ? 71.461 15.551 43.055 1.00 43.47 94 ASP B CA 1
ATOM 2570 C C . ASP B 1 76 ? 70.393 14.507 43.357 1.00 43.13 94 ASP B C 1
ATOM 2571 O O . ASP B 1 76 ? 70.376 13.433 42.755 1.00 41.97 94 ASP B O 1
ATOM 2576 N N . VAL B 1 77 ? 69.506 14.822 44.294 1.00 42.31 95 VAL B N 1
ATOM 2577 C CA . VAL B 1 77 ? 68.429 13.912 44.657 1.00 42.29 95 VAL B CA 1
ATOM 2578 C C . VAL B 1 77 ? 67.103 14.649 44.608 1.00 42.14 95 VAL B C 1
ATOM 2579 O O . VAL B 1 77 ? 67.067 15.879 44.554 1.00 41.32 95 VAL B O 1
ATOM 2583 N N . GLY B 1 78 ? 66.015 13.891 44.630 1.00 41.26 96 GLY B N 1
ATOM 2584 C CA . GLY B 1 78 ? 64.707 14.502 44.584 1.00 41.29 96 GLY B CA 1
ATOM 2585 C C . GLY B 1 78 ? 63.657 13.761 45.383 1.00 41.46 96 GLY B C 1
ATOM 2586 O O . GLY B 1 78 ? 63.525 12.540 45.294 1.00 41.63 96 GLY B O 1
ATOM 2587 N N . ILE B 1 79 ? 62.921 14.513 46.189 1.00 41.33 97 ILE B N 1
ATOM 2588 C CA . ILE B 1 79 ? 61.845 13.956 46.988 1.00 41.15 97 ILE B CA 1
ATOM 2589 C C . ILE B 1 79 ? 60.625 14.220 46.121 1.00 40.67 97 ILE B C 1
ATOM 2590 O O . ILE B 1 79 ? 60.099 15.335 46.105 1.00 40.50 97 ILE B O 1
ATOM 2595 N N . THR B 1 80 ? 60.194 13.201 45.381 1.00 39.77 98 THR B N 1
ATOM 2596 C CA . THR B 1 80 ? 59.053 13.341 44.482 1.00 38.94 98 THR B CA 1
ATOM 2597 C C . THR B 1 80 ? 57.850 12.515 44.931 1.00 38.10 98 THR B C 1
ATOM 2598 O O . THR B 1 80 ? 57.983 11.595 45.741 1.00 37.49 98 THR B O 1
ATOM 2602 N N . TYR B 1 81 ? 56.680 12.840 44.388 1.00 36.05 99 TYR B N 1
ATOM 2603 C CA . TYR B 1 81 ? 55.449 12.154 44.761 1.00 35.93 99 TYR B CA 1
ATOM 2604 C C . TYR B 1 81 ? 54.690 11.571 43.569 1.00 36.35 99 TYR B C 1
ATOM 2605 O O . TYR B 1 81 ? 53.457 11.602 43.539 1.00 36.78 99 TYR B O 1
ATOM 2614 N N . SER B 1 82 ? 55.411 11.033 42.593 1.00 37.29 100 SER B N 1
ATOM 2615 C CA . SER B 1 82 ? 54.754 10.459 41.426 1.00 37.54 100 SER B CA 1
ATOM 2616 C C . SER B 1 82 ? 55.397 9.153 40.970 1.00 36.98 100 SER B C 1
ATOM 2617 O O . SER B 1 82 ? 56.365 9.161 40.215 1.00 38.51 100 SER B O 1
ATOM 2620 N N . PRO B 1 83 ? 54.859 8.011 41.425 1.00 37.39 101 PRO B N 1
ATOM 2621 C CA . PRO B 1 83 ? 55.384 6.694 41.057 1.00 37.64 101 PRO B CA 1
ATOM 2622 C C . PRO B 1 83 ? 55.589 6.512 39.553 1.00 37.83 101 PRO B C 1
ATOM 2623 O O . PRO B 1 83 ? 56.667 6.104 39.124 1.00 37.22 101 PRO B O 1
ATOM 2627 N N . VAL B 1 84 ? 54.563 6.810 38.754 1.00 38.45 102 VAL B N 1
ATOM 2628 C CA . VAL B 1 84 ? 54.674 6.658 37.301 1.00 37.99 102 VAL B CA 1
ATOM 2629 C C . VAL B 1 84 ? 55.779 7.550 36.765 1.00 37.02 102 VAL B C 1
ATOM 2630 O O . VAL B 1 84 ? 56.623 7.113 35.988 1.00 37.37 102 VAL B O 1
ATOM 2634 N N . ALA B 1 85 ? 55.764 8.811 37.180 1.00 38.57 103 ALA B N 1
ATOM 2635 C CA . ALA B 1 85 ? 56.777 9.761 36.744 1.00 38.69 103 ALA B CA 1
ATOM 2636 C C . ALA B 1 85 ? 58.136 9.268 37.211 1.00 39.21 103 ALA B C 1
ATOM 2637 O O . ALA B 1 85 ? 59.139 9.445 36.519 1.00 39.27 103 ALA B O 1
ATOM 2639 N N . GLU B 1 86 ? 58.159 8.645 38.389 1.00 39.99 104 GLU B N 1
ATOM 2640 C CA . GLU B 1 86 ? 59.394 8.103 38.956 1.00 41.47 104 GLU B CA 1
ATOM 2641 C C . GLU B 1 86 ? 59.939 6.977 38.091 1.00 41.23 104 GLU B C 1
ATOM 2642 O O . GLU B 1 86 ? 61.100 6.997 37.694 1.00 43.11 104 GLU B O 1
ATOM 2648 N N . ARG B 1 87 ? 59.093 5.993 37.807 1.00 42.17 105 ARG B N 1
ATOM 2649 C CA . ARG B 1 87 ? 59.483 4.861 36.978 1.00 41.16 105 ARG B CA 1
ATOM 2650 C C . ARG B 1 87 ? 59.964 5.345 35.618 1.00 41.68 105 ARG B C 1
ATOM 2651 O O . ARG B 1 87 ? 61.046 4.978 35.156 1.00 41.49 105 ARG B O 1
ATOM 2659 N N . ILE B 1 88 ? 59.155 6.182 34.979 1.00 41.10 106 ILE B N 1
ATOM 2660 C CA . ILE B 1 88 ? 59.507 6.705 33.668 1.00 41.31 106 ILE B CA 1
ATOM 2661 C C . ILE B 1 88 ? 60.851 7.437 33.668 1.00 41.06 106 ILE B C 1
ATOM 2662 O O . ILE B 1 88 ? 61.680 7.206 32.785 1.00 40.57 106 ILE B O 1
ATOM 2667 N N . SER B 1 89 ? 61.076 8.303 34.656 1.00 40.95 107 SER B N 1
ATOM 2668 C CA . SER B 1 89 ? 62.331 9.054 34.736 1.00 40.56 107 SER B CA 1
ATOM 2669 C C . SER B 1 89 ? 63.537 8.122 34.854 1.00 40.55 107 SER B C 1
ATOM 2670 O O . SER B 1 89 ? 64.643 8.465 34.433 1.00 40.43 107 SER B O 1
ATOM 2673 N N . ILE B 1 90 ? 63.321 6.952 35.441 1.00 41.65 108 ILE B N 1
ATOM 2674 C CA . ILE B 1 90 ? 64.388 5.969 35.591 1.00 43.52 108 ILE B CA 1
ATOM 2675 C C . ILE B 1 90 ? 64.673 5.357 34.227 1.00 44.30 108 ILE B C 1
ATOM 2676 O O . ILE B 1 90 ? 65.815 5.342 33.769 1.00 46.27 108 ILE B O 1
ATOM 2681 N N . LYS B 1 91 ? 63.619 4.866 33.584 1.00 44.84 109 LYS B N 1
ATOM 2682 C CA . LYS B 1 91 ? 63.717 4.249 32.267 1.00 45.33 109 LYS B CA 1
ATOM 2683 C C . LYS B 1 91 ? 64.391 5.164 31.246 1.00 45.56 109 LYS B C 1
ATOM 2684 O O . LYS B 1 91 ? 65.158 4.702 30.403 1.00 45.98 109 LYS B O 1
ATOM 2690 N N . HIS B 1 92 ? 64.110 6.461 31.323 1.00 45.32 110 HIS B N 1
ATOM 2691 C CA . HIS B 1 92 ? 64.710 7.409 30.390 1.00 45.28 110 HIS B CA 1
ATOM 2692 C C . HIS B 1 92 ? 66.096 7.841 30.849 1.00 44.73 110 HIS B C 1
ATOM 2693 O O . HIS B 1 92 ? 66.704 8.743 30.273 1.00 45.21 110 HIS B O 1
ATOM 2700 N N . GLY B 1 93 ? 66.593 7.198 31.898 1.00 44.15 111 GLY B N 1
ATOM 2701 C CA . GLY B 1 93 ? 67.917 7.522 32.391 1.00 44.07 111 GLY B CA 1
ATOM 2702 C C . GLY B 1 93 ? 68.103 8.881 33.043 1.00 44.33 111 GLY B C 1
ATOM 2703 O O . GLY B 1 93 ? 69.215 9.407 33.059 1.00 43.76 111 GLY B O 1
ATOM 2704 N N . ILE B 1 94 ? 67.035 9.475 33.565 1.00 44.36 112 ILE B N 1
ATOM 2705 C CA . ILE B 1 94 ? 67.191 10.759 34.241 1.00 43.53 112 ILE B CA 1
ATOM 2706 C C . ILE B 1 94 ? 67.657 10.425 35.649 1.00 43.16 112 ILE B C 1
ATOM 2707 O O . ILE B 1 94 ? 68.531 11.086 36.212 1.00 42.37 112 ILE B O 1
ATOM 2712 N N . SER B 1 95 ? 67.070 9.370 36.200 1.00 43.33 113 SER B N 1
ATOM 2713 C CA . SER B 1 95 ? 67.388 8.929 37.548 1.00 44.83 113 SER B CA 1
ATOM 2714 C C . SER B 1 95 ? 67.981 7.522 37.559 1.00 45.72 113 SER B C 1
ATOM 2715 O O . SER B 1 95 ? 67.795 6.742 36.620 1.00 44.86 113 SER B O 1
ATOM 2718 N N . GLU B 1 96 ? 68.693 7.209 38.635 1.00 45.87 114 GLU B N 1
ATOM 2719 C CA . GLU B 1 96 ? 69.311 5.901 38.798 1.00 46.79 114 GLU B CA 1
ATOM 2720 C C . GLU B 1 96 ? 68.282 4.882 39.261 1.00 46.68 114 GLU B C 1
ATOM 2721 O O . GLU B 1 96 ? 67.229 5.241 39.794 1.00 46.06 114 GLU B O 1
ATOM 2727 N N . SER B 1 97 ? 68.588 3.610 39.044 1.00 45.70 115 SER B N 1
ATOM 2728 C CA . SER B 1 97 ? 67.715 2.537 39.497 1.00 46.74 115 SER B CA 1
ATOM 2729 C C . SER B 1 97 ? 68.344 2.095 40.812 1.00 46.46 115 SER B C 1
ATOM 2730 O O . SER B 1 97 ? 69.560 1.943 40.898 1.00 47.53 115 SER B O 1
ATOM 2733 N N . PRO B 1 98 ? 67.532 1.888 41.856 1.00 46.50 116 PRO B N 1
ATOM 2734 C CA . PRO B 1 98 ? 66.079 2.041 41.884 1.00 45.68 116 PRO B CA 1
ATOM 2735 C C . PRO B 1 98 ? 65.669 3.312 42.628 1.00 45.34 116 PRO B C 1
ATOM 2736 O O . PRO B 1 98 ? 66.509 4.147 42.963 1.00 44.64 116 PRO B O 1
ATOM 2740 N N . SER B 1 99 ? 64.372 3.443 42.885 1.00 44.74 117 SER B N 1
ATOM 2741 C CA . SER B 1 99 ? 63.842 4.595 43.605 1.00 45.02 117 SER B CA 1
ATOM 2742 C C . SER B 1 99 ? 63.681 4.200 45.066 1.00 45.02 117 SER B C 1
ATOM 2743 O O . SER B 1 99 ? 63.532 3.015 45.383 1.00 44.86 117 SER B O 1
ATOM 2746 N N . TYR B 1 100 ? 63.692 5.189 45.953 1.00 44.35 118 TYR B N 1
ATOM 2747 C CA . TYR B 1 100 ? 63.576 4.911 47.379 1.00 44.28 118 TYR B CA 1
ATOM 2748 C C . TYR B 1 100 ? 62.286 5.393 48.027 1.00 43.26 118 TYR B C 1
ATOM 2749 O O . TYR B 1 100 ? 62.003 6.592 48.049 1.00 42.94 118 TYR B O 1
ATOM 2758 N N . TYR B 1 101 ? 61.503 4.450 48.540 1.00 41.84 119 TYR B N 1
ATOM 2759 C CA . TYR B 1 101 ? 60.259 4.782 49.225 1.00 41.28 119 TYR B CA 1
ATOM 2760 C C . TYR B 1 101 ? 60.744 5.511 50.480 1.00 41.76 119 TYR B C 1
ATOM 2761 O O . TYR B 1 101 ? 61.169 4.877 51.445 1.00 41.43 119 TYR B O 1
ATOM 2770 N N . ALA B 1 102 ? 60.692 6.841 50.456 1.00 42.00 120 ALA B N 1
ATOM 2771 C CA . ALA B 1 102 ? 61.162 7.651 51.577 1.00 42.38 120 ALA B CA 1
ATOM 2772 C C . ALA B 1 102 ? 60.188 7.751 52.745 1.00 42.44 120 ALA B C 1
ATOM 2773 O O . ALA B 1 102 ? 60.564 7.533 53.897 1.00 42.01 120 ALA B O 1
ATOM 2775 N N . PHE B 1 103 ? 58.942 8.099 52.450 1.00 42.52 121 PHE B N 1
ATOM 2776 C CA . PHE B 1 103 ? 57.924 8.221 53.482 1.00 41.10 121 PHE B CA 1
ATOM 2777 C C . PHE B 1 103 ? 56.544 8.340 52.861 1.00 41.06 121 PHE B C 1
ATOM 2778 O O . PHE B 1 103 ? 56.414 8.571 51.659 1.00 41.67 121 PHE B O 1
ATOM 2786 N N . ARG B 1 104 ? 55.514 8.164 53.677 1.00 38.84 122 ARG B N 1
ATOM 2787 C CA . ARG B 1 104 ? 54.153 8.262 53.188 1.00 37.47 122 ARG B CA 1
ATOM 2788 C C . ARG B 1 104 ? 53.462 9.512 53.712 1.00 37.32 122 ARG B C 1
ATOM 2789 O O . ARG B 1 104 ? 53.243 9.664 54.917 1.00 37.19 122 ARG B O 1
ATOM 2797 N N . ASP B 1 105 ? 53.145 10.413 52.790 1.00 35.89 123 ASP B N 1
ATOM 2798 C CA . ASP B 1 105 ? 52.461 11.654 53.114 1.00 35.27 123 ASP B CA 1
ATOM 2799 C C . ASP B 1 105 ? 50.998 11.356 52.821 1.00 33.66 123 ASP B C 1
ATOM 2800 O O . ASP B 1 105 ? 50.680 10.279 52.310 1.00 33.14 123 ASP B O 1
ATOM 2805 N N . HIS B 1 106 ? 50.102 12.275 53.158 1.00 33.32 124 HIS B N 1
ATOM 2806 C CA . HIS B 1 106 ? 48.685 12.039 52.919 1.00 31.94 124 HIS B CA 1
ATOM 2807 C C . HIS B 1 106 ? 47.957 13.275 52.424 1.00 32.55 124 HIS B C 1
ATOM 2808 O O . HIS B 1 106 ? 48.002 14.333 53.061 1.00 31.09 124 HIS B O 1
ATOM 2815 N N . PHE B 1 107 ? 47.280 13.131 51.288 1.00 31.19 125 PHE B N 1
ATOM 2816 C CA . PHE B 1 107 ? 46.516 14.232 50.729 1.00 29.88 125 PHE B CA 1
ATOM 2817 C C . PHE B 1 107 ? 45.237 14.376 51.534 1.00 30.47 125 PHE B C 1
ATOM 2818 O O . PHE B 1 107 ? 44.775 13.430 52.185 1.00 29.31 125 PHE B O 1
ATOM 2834 N N . LEU B 1 109 ? 41.283 16.596 51.477 1.00 25.01 127 LEU B N 1
ATOM 2835 C CA . LEU B 1 109 ? 40.356 17.486 50.816 1.00 26.14 127 LEU B CA 1
ATOM 2836 C C . LEU B 1 109 ? 39.790 18.300 51.970 1.00 26.70 127 LEU B C 1
ATOM 2837 O O . LEU B 1 109 ? 39.095 17.761 52.830 1.00 26.96 127 LEU B O 1
ATOM 2842 N N . ILE B 1 110 ? 40.124 19.583 52.016 1.00 25.85 128 ILE B N 1
ATOM 2843 C CA . ILE B 1 110 ? 39.621 20.440 53.081 1.00 24.35 128 ILE B CA 1
ATOM 2844 C C . ILE B 1 110 ? 38.679 21.483 52.483 1.00 24.94 128 ILE B C 1
ATOM 2845 O O . ILE B 1 110 ? 38.683 21.707 51.269 1.00 20.87 128 ILE B O 1
ATOM 2850 N N . GLY B 1 111 ? 37.868 22.105 53.335 1.00 24.36 129 GLY B N 1
ATOM 2851 C CA . GLY B 1 111 ? 36.930 23.115 52.869 1.00 24.84 129 GLY B CA 1
ATOM 2852 C C . GLY B 1 111 ? 36.453 23.992 54.013 1.00 26.46 129 GLY B C 1
ATOM 2853 O O . GLY B 1 111 ? 36.870 23.799 55.156 1.00 26.31 129 GLY B O 1
ATOM 2854 N N . PRO B 1 112 ? 35.579 24.970 53.739 1.00 26.78 130 PRO B N 1
ATOM 2855 C CA . PRO B 1 112 ? 35.079 25.852 54.795 1.00 26.02 130 PRO B CA 1
ATOM 2856 C C . PRO B 1 112 ? 34.034 25.172 55.678 1.00 28.10 130 PRO B C 1
ATOM 2857 O O . PRO B 1 112 ? 33.333 24.250 55.241 1.00 27.20 130 PRO B O 1
ATOM 2861 N N . PRO B 1 113 ? 33.925 25.615 56.942 1.00 28.38 131 PRO B N 1
ATOM 2862 C CA . PRO B 1 113 ? 32.966 25.058 57.902 1.00 29.80 131 PRO B CA 1
ATOM 2863 C C . PRO B 1 113 ? 31.533 25.075 57.386 1.00 29.44 131 PRO B C 1
ATOM 2864 O O . PRO B 1 113 ? 30.746 24.185 57.699 1.00 30.03 131 PRO B O 1
ATOM 2868 N N . SER B 1 114 ? 31.198 26.092 56.596 1.00 30.17 132 SER B N 1
ATOM 2869 C CA . SER B 1 114 ? 29.854 26.221 56.040 1.00 30.67 132 SER B CA 1
ATOM 2870 C C . SER B 1 114 ? 29.516 25.068 55.096 1.00 31.47 132 SER B C 1
ATOM 2871 O O . SER B 1 114 ? 28.345 24.794 54.822 1.00 31.48 132 SER B O 1
ATOM 2874 N N . ASN B 1 115 ? 30.545 24.402 54.586 1.00 31.15 133 ASN B N 1
ATOM 2875 C CA . ASN B 1 115 ? 30.348 23.264 53.696 1.00 29.80 133 ASN B CA 1
ATOM 2876 C C . ASN B 1 115 ? 29.191 23.472 52.705 1.00 29.33 133 ASN B C 1
ATOM 2877 O O . ASN B 1 115 ? 28.216 22.719 52.690 1.00 27.03 133 ASN B O 1
ATOM 2882 N N . PRO B 1 116 ? 29.300 24.494 51.842 1.00 28.58 134 PRO B N 1
ATOM 2883 C CA . PRO B 1 116 ? 28.241 24.764 50.867 1.00 28.02 134 PRO B CA 1
ATOM 2884 C C . PRO B 1 116 ? 27.985 23.603 49.913 1.00 28.10 134 PRO B C 1
ATOM 2885 O O . PRO B 1 116 ? 26.900 23.484 49.348 1.00 24.12 134 PRO B O 1
ATOM 2889 N N . ALA B 1 117 ? 28.984 22.742 49.742 1.00 29.71 135 ALA B N 1
ATOM 2890 C CA . ALA B 1 117 ? 28.842 21.594 48.855 1.00 32.25 135 ALA B CA 1
ATOM 2891 C C . ALA B 1 117 ? 28.133 20.432 49.556 1.00 33.29 135 ALA B C 1
ATOM 2892 O O . ALA B 1 117 ? 27.755 19.453 48.914 1.00 35.05 135 ALA B O 1
ATOM 2894 N N . LYS B 1 118 ? 27.958 20.547 50.871 1.00 34.62 136 LYS B N 1
ATOM 2895 C CA . LYS B 1 118 ? 27.294 19.514 51.667 1.00 36.27 136 LYS B CA 1
ATOM 2896 C C . LYS B 1 118 ? 28.019 18.168 51.642 1.00 35.68 136 LYS B C 1
ATOM 2897 O O . LYS B 1 118 ? 27.388 17.122 51.510 1.00 35.16 136 LYS B O 1
ATOM 2903 N N . LEU B 1 119 ? 29.339 18.184 51.775 1.00 35.05 137 LEU B N 1
ATOM 2904 C CA . LEU B 1 119 ? 30.088 16.933 51.753 1.00 35.87 137 LEU B CA 1
ATOM 2905 C C . LEU B 1 119 ? 29.834 16.105 53.012 1.00 37.23 137 LEU B C 1
ATOM 2906 O O . LEU B 1 119 ? 29.888 16.627 54.128 1.00 36.17 137 LEU B O 1
ATOM 2911 N N . SER B 1 120 ? 29.553 14.818 52.812 1.00 38.88 138 SER B N 1
ATOM 2912 C CA . SER B 1 120 ? 29.287 13.874 53.898 1.00 41.35 138 SER B CA 1
ATOM 2913 C C . SER B 1 120 ? 30.518 12.996 54.125 1.00 42.18 138 SER B C 1
ATOM 2914 O O . SER B 1 120 ? 30.965 12.288 53.222 1.00 42.09 138 SER B O 1
ATOM 2917 N N . GLY B 1 121 ? 31.053 13.045 55.339 1.00 43.06 139 GLY B N 1
ATOM 2918 C CA . GLY B 1 121 ? 32.247 12.284 55.671 1.00 44.74 139 GLY B CA 1
ATOM 2919 C C . GLY B 1 121 ? 32.243 10.803 55.339 1.00 45.78 139 GLY B C 1
ATOM 2920 O O . GLY B 1 121 ? 33.287 10.147 55.409 1.00 45.60 139 GLY B O 1
ATOM 2921 N N . ASP B 1 122 ? 31.086 10.269 54.970 1.00 45.52 140 ASP B N 1
ATOM 2922 C CA . ASP B 1 122 ? 30.992 8.854 54.647 1.00 46.37 140 ASP B CA 1
ATOM 2923 C C . ASP B 1 122 ? 30.877 8.582 53.149 1.00 45.65 140 ASP B C 1
ATOM 2924 O O . ASP B 1 122 ? 30.345 7.550 52.730 1.00 46.00 140 ASP B O 1
ATOM 2929 N N . SER B 1 123 ? 31.379 9.517 52.348 1.00 43.03 141 SER B N 1
ATOM 2930 C CA . SER B 1 123 ? 31.364 9.373 50.900 1.00 40.80 141 SER B CA 1
ATOM 2931 C C . SER B 1 123 ? 32.801 9.155 50.451 1.00 39.51 141 SER B C 1
ATOM 2932 O O . SER B 1 123 ? 33.734 9.546 51.150 1.00 38.13 141 SER B O 1
ATOM 2935 N N . ASP B 1 124 ? 32.984 8.508 49.303 1.00 39.26 142 ASP B N 1
ATOM 2936 C CA . ASP B 1 124 ? 34.328 8.292 48.783 1.00 39.08 142 ASP B CA 1
ATOM 2937 C C . ASP B 1 124 ? 34.742 9.615 48.153 1.00 38.06 142 ASP B C 1
ATOM 2938 O O . ASP B 1 124 ? 33.890 10.427 47.798 1.00 36.59 142 ASP B O 1
ATOM 2943 N N . ILE B 1 125 ? 36.044 9.835 48.021 1.00 37.70 143 ILE B N 1
ATOM 2944 C CA . ILE B 1 125 ? 36.552 11.082 47.457 1.00 36.69 143 ILE B CA 1
ATOM 2945 C C . ILE B 1 125 ? 35.919 11.420 46.094 1.00 36.79 143 ILE B C 1
ATOM 2946 O O . ILE B 1 125 ? 35.588 12.577 45.822 1.00 35.20 143 ILE B O 1
ATOM 2951 N N . ALA B 1 126 ? 35.726 10.408 45.252 1.00 35.47 144 ALA B N 1
ATOM 2952 C CA . ALA B 1 126 ? 35.131 10.611 43.935 1.00 34.69 144 ALA B CA 1
ATOM 2953 C C . ALA B 1 126 ? 33.718 11.184 44.039 1.00 34.75 144 ALA B C 1
ATOM 2954 O O . ALA B 1 126 ? 33.347 12.076 43.274 1.00 32.87 144 ALA B O 1
ATOM 2956 N N . ASP B 1 127 ? 32.925 10.673 44.976 1.00 33.47 145 ASP B N 1
ATOM 2957 C CA . ASP B 1 127 ? 31.568 11.181 45.151 1.00 34.31 145 ASP B CA 1
ATOM 2958 C C . ASP B 1 127 ? 31.610 12.621 45.664 1.00 32.09 145 ASP B C 1
ATOM 2959 O O . ASP B 1 127 ? 30.714 13.411 45.378 1.00 32.76 145 ASP B O 1
ATOM 2972 N N . PHE B 1 129 ? 33.924 14.942 44.892 1.00 27.81 147 PHE B N 1
ATOM 2973 C CA . PHE B 1 129 ? 34.264 15.821 43.780 1.00 26.90 147 PHE B CA 1
ATOM 2974 C C . PHE B 1 129 ? 33.044 16.009 42.896 1.00 27.32 147 PHE B C 1
ATOM 2975 O O . PHE B 1 129 ? 32.851 17.077 42.320 1.00 28.80 147 PHE B O 1
ATOM 2983 N N . SER B 1 130 ? 32.223 14.969 42.785 1.00 27.25 148 SER B N 1
ATOM 2984 C CA . SER B 1 130 ? 31.011 15.044 41.976 1.00 27.32 148 SER B CA 1
ATOM 2985 C C . SER B 1 130 ? 30.041 16.002 42.656 1.00 28.15 148 SER B C 1
ATOM 2986 O O . SER B 1 130 ? 29.344 16.776 41.994 1.00 28.61 148 SER B O 1
ATOM 2989 N N . LYS B 1 131 ? 29.996 15.944 43.985 1.00 28.31 149 LYS B N 1
ATOM 2990 C CA . LYS B 1 131 ? 29.109 16.817 44.747 1.00 28.93 149 LYS B CA 1
ATOM 2991 C C . LYS B 1 131 ? 29.559 18.271 44.630 1.00 28.98 149 LYS B C 1
ATOM 2992 O O . LYS B 1 131 ? 28.731 19.165 44.475 1.00 28.90 149 LYS B O 1
ATOM 3006 N N . HIS B 1 133 ? 31.283 19.545 42.183 1.00 26.16 151 HIS B N 1
ATOM 3007 C CA . HIS B 1 133 ? 31.024 19.952 40.812 1.00 26.66 151 HIS B CA 1
ATOM 3008 C C . HIS B 1 133 ? 29.578 20.376 40.602 1.00 27.79 151 HIS B C 1
ATOM 3009 O O . HIS B 1 133 ? 29.313 21.435 40.033 1.00 27.85 151 HIS B O 1
ATOM 3016 N N . ASP B 1 134 ? 28.642 19.551 41.061 1.00 28.80 152 ASP B N 1
ATOM 3017 C CA . ASP B 1 134 ? 27.234 19.865 40.889 1.00 30.55 152 ASP B CA 1
ATOM 3018 C C . ASP B 1 134 ? 26.823 21.131 41.636 1.00 30.64 152 ASP B C 1
ATOM 3019 O O . ASP B 1 134 ? 26.117 21.980 41.086 1.00 29.35 152 ASP B O 1
ATOM 3024 N N . ALA B 1 135 ? 27.280 21.263 42.878 1.00 29.71 153 ALA B N 1
ATOM 3025 C CA . ALA B 1 135 ? 26.944 22.426 43.691 1.00 30.14 153 ALA B CA 1
ATOM 3026 C C . ALA B 1 135 ? 27.534 23.716 43.119 1.00 29.21 153 ALA B C 1
ATOM 3027 O O . ALA B 1 135 ? 26.890 24.764 43.138 1.00 29.87 153 ALA B O 1
ATOM 3029 N N . ALA B 1 136 ? 28.760 23.638 42.616 1.00 27.75 154 ALA B N 1
ATOM 3030 C CA . ALA B 1 136 ? 29.412 24.807 42.045 1.00 27.49 154 ALA B CA 1
ATOM 3031 C C . ALA B 1 136 ? 28.678 25.254 40.778 1.00 28.05 154 ALA B C 1
ATOM 3032 O O . ALA B 1 136 ? 28.518 26.450 40.536 1.00 25.94 154 ALA B O 1
ATOM 3034 N N . GLU B 1 137 ? 28.233 24.293 39.973 1.00 27.92 155 GLU B N 1
ATOM 3035 C CA . GLU B 1 137 ? 27.509 24.607 38.745 1.00 29.61 155 GLU B CA 1
ATOM 3036 C C . GLU B 1 137 ? 26.115 25.183 39.010 1.00 30.03 155 GLU B C 1
ATOM 3037 O O . GLU B 1 137 ? 25.597 25.947 38.198 1.00 29.82 155 GLU B O 1
ATOM 3043 N N . ALA B 1 138 ? 25.510 24.817 40.139 1.00 32.15 156 ALA B N 1
ATOM 3044 C CA . ALA B 1 138 ? 24.178 25.317 40.485 1.00 34.14 156 ALA B CA 1
ATOM 3045 C C . ALA B 1 138 ? 24.278 26.762 40.977 1.00 36.76 156 ALA B C 1
ATOM 3046 O O . ALA B 1 138 ? 23.330 27.541 40.834 1.00 36.23 156 ALA B O 1
ATOM 3048 N N . GLY B 1 139 ? 25.429 27.094 41.567 1.00 38.63 157 GLY B N 1
ATOM 3049 C CA . GLY B 1 139 ? 25.708 28.443 42.051 1.00 41.88 157 GLY B CA 1
ATOM 3050 C C . GLY B 1 139 ? 25.000 29.023 43.269 1.00 44.12 157 GLY B C 1
ATOM 3051 O O . GLY B 1 139 ? 25.605 29.762 44.056 1.00 46.18 157 GLY B O 1
ATOM 3052 N N . ASN B 1 140 ? 23.728 28.686 43.430 1.00 44.34 158 ASN B N 1
ATOM 3053 C CA . ASN B 1 140 ? 22.891 29.1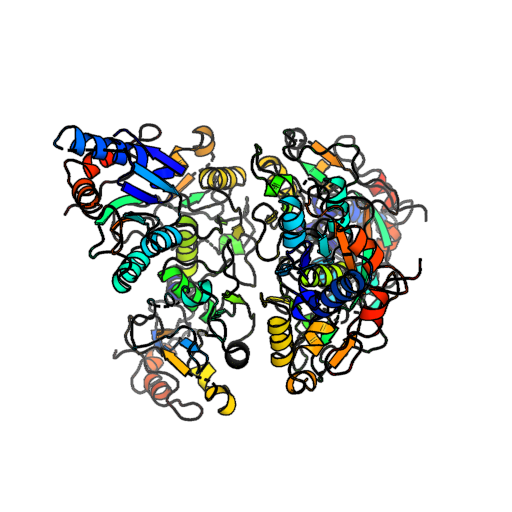92 44.519 1.00 45.15 158 ASN B CA 1
ATOM 3054 C C . ASN B 1 140 ? 23.260 28.954 45.990 1.00 43.91 158 ASN B C 1
ATOM 3055 O O . ASN B 1 140 ? 22.386 29.036 46.852 1.00 46.11 158 ASN B O 1
ATOM 3060 N N . THR B 1 141 ? 24.518 28.668 46.306 1.00 41.48 159 THR B N 1
ATOM 3061 C CA . THR B 1 141 ? 24.870 28.450 47.711 1.00 38.45 159 THR B CA 1
ATOM 3062 C C . THR B 1 141 ? 25.684 29.610 48.274 1.00 37.48 159 THR B C 1
ATOM 3063 O O . THR B 1 141 ? 26.223 30.423 47.526 1.00 36.28 159 THR B O 1
ATOM 3067 N N . LYS B 1 142 ? 25.764 29.688 49.597 1.00 36.90 160 LYS B N 1
ATOM 3068 C CA . LYS B 1 142 ? 26.534 30.744 50.235 1.00 37.23 160 LYS B CA 1
ATOM 3069 C C . LYS B 1 142 ? 27.419 30.161 51.330 1.00 35.28 160 LYS B C 1
ATOM 3070 O O . LYS B 1 142 ? 26.930 29.573 52.289 1.00 35.95 160 LYS B O 1
ATOM 3076 N N . PRO B 1 143 ? 28.743 30.286 51.174 1.00 32.99 161 PRO B N 1
ATOM 3077 C CA . PRO B 1 143 ? 29.354 30.945 50.015 1.00 31.54 161 PRO B CA 1
ATOM 3078 C C . PRO B 1 143 ? 29.293 30.034 48.790 1.00 29.91 161 PRO B C 1
ATOM 3079 O O . PRO B 1 143 ? 28.873 28.879 48.884 1.00 27.56 161 PRO B O 1
ATOM 3083 N N . PRO B 1 144 ? 29.701 30.543 47.620 1.00 29.38 162 PRO B N 1
ATOM 3084 C CA . PRO B 1 144 ? 29.666 29.699 46.420 1.00 27.52 162 PRO B CA 1
ATOM 3085 C C . PRO B 1 144 ? 30.717 28.594 46.541 1.00 24.96 162 PRO B C 1
ATOM 3086 O O . PRO B 1 144 ? 31.728 28.766 47.224 1.00 25.34 162 PRO B O 1
ATOM 3090 N N . VAL B 1 145 ? 30.466 27.455 45.908 1.00 23.53 163 VAL B N 1
ATOM 3091 C CA . VAL B 1 145 ? 31.414 26.344 45.949 1.00 21.38 163 VAL B CA 1
ATOM 3092 C C . VAL B 1 145 ? 32.545 26.632 44.974 1.00 20.30 163 VAL B C 1
ATOM 3093 O O . VAL B 1 145 ? 32.309 26.816 43.786 1.00 20.33 163 VAL B O 1
ATOM 3097 N N . ARG B 1 146 ? 33.773 26.685 45.478 1.00 21.03 164 ARG B N 1
ATOM 3098 C CA . ARG B 1 146 ? 34.922 26.947 44.627 1.00 19.78 164 ARG B CA 1
ATOM 3099 C C . ARG B 1 146 ? 36.058 26.002 45.024 1.00 21.91 164 ARG B C 1
ATOM 3100 O O . ARG B 1 146 ? 36.159 25.584 46.182 1.00 21.45 164 ARG B O 1
ATOM 3108 N N . PHE B 1 147 ? 36.897 25.648 44.056 1.00 20.94 165 PHE B N 1
ATOM 3109 C CA . PHE B 1 147 ? 38.009 24.744 44.316 1.00 19.61 165 PHE B CA 1
ATOM 3110 C C . PHE B 1 147 ? 39.323 25.406 43.933 1.00 19.63 165 PHE B C 1
ATOM 3111 O O . PHE B 1 147 ? 39.474 25.884 42.807 1.00 17.93 165 PHE B O 1
ATOM 3119 N N . LEU B 1 148 ? 40.282 25.409 44.856 1.00 18.76 166 LEU B N 1
ATOM 3120 C CA . LEU B 1 148 ? 41.573 26.024 44.581 1.00 19.51 166 LEU B CA 1
ATOM 3121 C C . LEU B 1 148 ? 42.596 25.030 44.036 1.00 19.12 166 LEU B C 1
ATOM 3122 O O . LEU B 1 148 ? 42.905 24.023 44.677 1.00 18.71 166 LEU B O 1
ATOM 3127 N N . SER B 1 149 ? 43.110 25.326 42.847 1.00 18.57 167 SER B N 1
ATOM 3128 C CA . SER B 1 149 ? 44.129 24.497 42.211 1.00 18.61 167 SER B CA 1
ATOM 3129 C C . SER B 1 149 ? 45.433 25.269 42.129 1.00 17.40 167 SER B C 1
ATOM 3130 O O . SER B 1 149 ? 45.452 26.443 41.770 1.00 20.25 167 SER B O 1
ATOM 3133 N N . ARG B 1 150 ? 46.528 24.608 42.476 1.00 17.87 168 ARG B N 1
ATOM 3134 C CA . ARG B 1 150 ? 47.846 25.217 42.403 1.00 17.45 168 ARG B CA 1
ATOM 3135 C C . ARG B 1 150 ? 48.278 25.339 40.923 1.00 16.62 168 ARG B C 1
ATOM 3136 O O . ARG B 1 150 ? 49.189 26.090 40.590 1.00 14.85 168 ARG B O 1
ATOM 3144 N N . TYR B 1 151 ? 47.620 24.585 40.046 1.00 16.88 169 TYR B N 1
ATOM 3145 C CA . TYR B 1 151 ? 47.870 24.673 38.598 1.00 17.74 169 TYR B CA 1
ATOM 3146 C C . TYR B 1 151 ? 49.350 24.888 38.262 1.00 19.31 169 TYR B C 1
ATOM 3147 O O . TYR B 1 151 ? 49.696 25.742 37.440 1.00 20.25 169 TYR B O 1
ATOM 3156 N N . ASP B 1 152 ? 50.225 24.103 38.877 1.00 19.27 170 ASP B N 1
ATOM 3157 C CA . ASP B 1 152 ? 51.654 24.283 38.667 1.00 18.84 170 ASP B CA 1
ATOM 3158 C C . ASP B 1 152 ? 52.439 23.009 38.321 1.00 18.17 170 ASP B C 1
ATOM 3159 O O . ASP B 1 152 ? 53.657 22.979 38.495 1.00 18.60 170 ASP B O 1
ATOM 3164 N N . LYS B 1 153 ? 51.747 21.974 37.851 1.00 20.02 171 LYS B N 1
ATOM 3165 C CA . LYS B 1 153 ? 52.396 20.718 37.456 1.00 21.13 171 LYS B CA 1
ATOM 3166 C C . LYS B 1 153 ? 52.960 19.937 38.647 1.00 22.04 171 LYS B C 1
ATOM 3167 O O . LYS B 1 153 ? 53.793 19.044 38.482 1.00 20.67 171 LYS B O 1
ATOM 3173 N N . SER B 1 154 ? 52.487 20.268 39.843 1.00 22.33 172 SER B N 1
ATOM 3174 C CA . SER B 1 154 ? 52.942 19.605 41.057 1.00 22.98 172 SER B CA 1
ATOM 3175 C C . SER B 1 154 ? 52.151 18.322 41.271 1.00 23.81 172 SER B C 1
ATOM 3176 O O . SER B 1 154 ? 51.123 18.100 40.625 1.00 24.02 172 SER B O 1
ATOM 3179 N N . ALA B 1 155 ? 52.619 17.488 42.196 1.00 23.72 173 ALA B N 1
ATOM 3180 C CA . ALA B 1 155 ? 51.921 16.244 42.497 1.00 24.01 173 ALA B CA 1
ATOM 3181 C C . ALA B 1 155 ? 50.520 16.546 43.023 1.00 21.19 173 ALA B C 1
ATOM 3182 O O . ALA B 1 155 ? 49.595 15.760 42.826 1.00 22.48 173 ALA B O 1
ATOM 3184 N N . THR B 1 156 ? 50.353 17.678 43.703 1.00 21.81 174 THR B N 1
ATOM 3185 C CA . THR B 1 156 ? 49.027 18.030 44.218 1.00 22.22 174 THR B CA 1
ATOM 3186 C C . THR B 1 156 ? 48.083 18.367 43.058 1.00 20.59 174 THR B C 1
ATOM 3187 O O . THR B 1 156 ? 46.922 17.967 43.051 1.00 24.85 174 THR B O 1
ATOM 3191 N N . ASN B 1 157 ? 48.597 19.100 42.081 1.00 21.97 175 ASN B N 1
ATOM 3192 C CA . ASN B 1 157 ? 47.833 19.484 40.892 1.00 19.97 175 ASN B CA 1
ATOM 3193 C C . ASN B 1 157 ? 47.449 18.204 40.132 1.00 21.08 175 ASN B C 1
ATOM 3194 O O . ASN B 1 157 ? 46.292 18.019 39.732 1.00 21.70 175 ASN B O 1
ATOM 3199 N N . ILE B 1 158 ? 48.415 17.304 39.960 1.00 24.04 176 ILE B N 1
ATOM 3200 C CA . ILE B 1 158 ? 48.149 16.029 39.285 1.00 25.05 176 ILE B CA 1
ATOM 3201 C C . ILE B 1 158 ? 47.008 15.285 39.973 1.00 24.61 176 ILE B C 1
ATOM 3202 O O . ILE B 1 158 ? 46.099 14.762 39.324 1.00 26.45 176 ILE B O 1
ATOM 3207 N N . LYS B 1 159 ? 47.073 15.241 41.299 1.00 26.02 177 LYS B N 1
ATOM 3208 C CA . LYS B 1 159 ? 46.089 14.538 42.111 1.00 24.82 177 LYS B CA 1
ATOM 3209 C C . LYS B 1 159 ? 44.665 15.036 41.900 1.00 23.94 177 LYS B C 1
ATOM 3210 O O . LYS B 1 159 ? 43.752 14.244 41.644 1.00 23.93 177 LYS B O 1
ATOM 3216 N N . GLU B 1 160 ? 44.469 16.346 42.012 1.00 22.89 178 GLU B N 1
ATOM 3217 C CA . GLU B 1 160 ? 43.135 16.913 41.833 1.00 22.27 178 GLU B CA 1
ATOM 3218 C C . GLU B 1 160 ? 42.675 16.833 40.379 1.00 21.01 178 GLU B C 1
ATOM 3219 O O . GLU B 1 160 ? 41.494 16.624 40.106 1.00 22.09 178 GLU B O 1
ATOM 3225 N N . ALA B 1 161 ? 43.610 16.972 39.446 1.00 21.95 179 ALA B N 1
ATOM 3226 C CA . ALA B 1 161 ? 43.273 16.902 38.028 1.00 23.51 179 ALA B CA 1
ATOM 3227 C C . ALA B 1 161 ? 42.732 15.507 37.691 1.00 24.63 179 ALA B C 1
ATOM 3228 O O . ALA B 1 161 ? 41.692 15.376 37.043 1.00 23.14 179 ALA B O 1
ATOM 3230 N N . GLU B 1 162 ? 43.428 14.468 38.142 1.00 25.67 180 GLU B N 1
ATOM 3231 C CA . GLU B 1 162 ? 42.978 13.099 37.882 1.00 27.58 180 GLU B CA 1
ATOM 3232 C C . GLU B 1 162 ? 41.606 12.884 38.494 1.00 25.54 180 GLU B C 1
ATOM 3233 O O . GLU B 1 162 ? 40.714 12.323 37.858 1.00 24.62 180 GLU B O 1
ATOM 3239 N N . LEU B 1 163 ? 41.442 13.355 39.732 1.00 26.29 181 LEU B N 1
ATOM 3240 C CA . LEU B 1 163 ? 40.177 13.234 40.442 1.00 24.36 181 LEU B CA 1
ATOM 3241 C C . LEU B 1 163 ? 39.030 13.908 39.698 1.00 24.83 181 LEU B C 1
ATOM 3242 O O . LEU B 1 163 ? 37.920 13.376 39.658 1.00 25.33 181 LEU B O 1
ATOM 3247 N N . TRP B 1 164 ? 39.282 15.082 39.123 1.00 23.01 182 TRP B N 1
ATOM 3248 C CA . TRP B 1 164 ? 38.234 15.771 38.373 1.00 24.74 182 TRP B CA 1
ATOM 3249 C C . TRP B 1 164 ? 37.925 14.948 37.133 1.00 23.51 182 TRP B C 1
ATOM 3250 O O . TRP B 1 164 ? 36.763 14.719 36.780 1.00 24.04 182 TRP B O 1
ATOM 3261 N N . LEU B 1 165 ? 38.975 14.488 36.474 1.00 23.70 183 LEU B N 1
ATOM 3262 C CA . LEU B 1 165 ? 38.784 13.690 35.283 1.00 27.01 183 LEU B CA 1
ATOM 3263 C C . LEU B 1 165 ? 38.063 12.380 35.599 1.00 27.67 183 LEU B C 1
ATOM 3264 O O . LEU B 1 165 ? 37.279 11.900 34.781 1.00 27.37 183 LEU B O 1
ATOM 3269 N N . SER B 1 166 ? 38.284 11.835 36.797 1.00 27.80 184 SER B N 1
ATOM 3270 C CA . SER B 1 166 ? 37.651 10.564 37.175 1.00 28.67 184 SER B CA 1
ATOM 3271 C C . SER B 1 166 ? 36.125 10.631 37.199 1.00 29.30 184 SER B C 1
ATOM 3272 O O . SER B 1 166 ? 35.457 9.597 37.125 1.00 28.23 184 SER B O 1
ATOM 3275 N N . ILE B 1 167 ? 35.566 11.838 37.300 1.00 27.52 185 ILE B N 1
ATOM 3276 C CA . ILE B 1 167 ? 34.118 11.979 37.293 1.00 25.83 185 ILE B CA 1
ATOM 3277 C C . ILE B 1 167 ? 33.653 12.599 35.973 1.00 25.94 185 ILE B C 1
ATOM 3278 O O . ILE B 1 167 ? 32.552 13.142 35.870 1.00 26.34 185 ILE B O 1
ATOM 3283 N N . GLY B 1 168 ? 34.513 12.498 34.966 1.00 25.17 186 GLY B N 1
ATOM 3284 C CA . GLY B 1 168 ? 34.204 13.011 33.645 1.00 26.22 186 GLY B CA 1
ATOM 3285 C C . GLY B 1 168 ? 34.188 14.516 33.467 1.00 25.63 186 GLY B C 1
ATOM 3286 O O . GLY B 1 168 ? 33.457 15.017 32.618 1.00 27.54 186 GLY B O 1
ATOM 3287 N N . GLN B 1 169 ? 34.995 15.239 34.238 1.00 26.76 187 GLN B N 1
ATOM 3288 C CA . GLN B 1 169 ? 35.041 16.701 34.144 1.00 26.14 187 GLN B CA 1
ATOM 3289 C C . GLN B 1 169 ? 36.436 17.237 33.814 1.00 25.97 187 GLN B C 1
ATOM 3290 O O . GLN B 1 169 ? 37.444 16.656 34.220 1.00 26.59 187 GLN B O 1
ATOM 3296 N N . VAL B 1 170 ? 36.481 18.355 33.085 1.00 24.38 188 VAL B N 1
ATOM 3297 C CA . VAL B 1 170 ? 37.735 19.022 32.732 1.00 23.41 188 VAL B CA 1
ATOM 3298 C C . VAL B 1 170 ? 37.508 20.517 33.038 1.00 23.06 188 VAL B C 1
ATOM 3299 O O . VAL B 1 170 ? 37.327 21.337 32.134 1.00 22.54 188 VAL B O 1
ATOM 3303 N N . PRO B 1 171 ? 37.517 20.879 34.330 1.00 21.76 189 PRO B N 1
ATOM 3304 C CA . PRO B 1 171 ? 37.311 22.248 34.817 1.00 21.44 189 PRO B CA 1
ATOM 3305 C C . PRO B 1 171 ? 38.081 23.332 34.073 1.00 19.87 189 PRO B C 1
ATOM 3306 O O . PRO B 1 171 ? 37.523 24.387 33.749 1.00 18.93 189 PRO B O 1
ATOM 3310 N N . TRP B 1 172 ? 39.358 23.060 33.807 1.00 18.95 190 TRP B N 1
ATOM 3311 C CA . TRP B 1 172 ? 40.244 24.001 33.130 1.00 17.50 190 TRP B CA 1
ATOM 3312 C C . TRP B 1 172 ? 40.065 24.134 31.613 1.00 17.66 190 TRP B C 1
ATOM 3313 O O . TRP B 1 172 ? 40.613 25.054 31.013 1.00 14.83 190 TRP B O 1
ATOM 3324 N N . ALA B 1 173 ? 39.312 23.231 30.991 1.00 19.27 191 ALA B N 1
ATOM 3325 C CA . ALA B 1 173 ? 39.103 23.283 29.532 1.00 20.13 191 ALA B CA 1
ATOM 3326 C C . ALA B 1 173 ? 37.956 24.222 29.184 1.00 20.27 191 ALA B C 1
ATOM 3327 O O . ALA B 1 173 ? 37.108 24.492 30.039 1.00 22.11 191 ALA B O 1
ATOM 3329 N N . THR B 1 174 ? 37.895 24.677 27.928 1.00 22.19 192 THR B N 1
ATOM 3330 C CA . THR B 1 174 ? 36.882 25.655 27.559 1.00 23.34 192 THR B CA 1
ATOM 3331 C C . THR B 1 174 ? 35.467 25.356 27.895 1.00 27.57 192 THR B C 1
ATOM 3332 O O . THR B 1 174 ? 34.949 24.241 27.736 1.00 26.90 192 THR B O 1
ATOM 3336 N N . ALA B 1 175 ? 34.857 26.456 28.313 1.00 29.62 193 ALA B N 1
ATOM 3337 C CA . ALA B 1 175 ? 33.554 26.503 28.883 1.00 27.92 193 ALA B CA 1
ATOM 3338 C C . ALA B 1 175 ? 34.314 26.387 30.215 1.00 23.84 193 ALA B C 1
ATOM 3339 O O . ALA B 1 175 ? 34.028 25.534 31.039 1.00 22.77 193 ALA B O 1
ATOM 3341 N N . TYR B 1 176 ? 35.355 27.215 30.362 1.00 20.07 194 TYR B N 1
ATOM 3342 C CA . TYR B 1 176 ? 36.176 27.215 31.585 1.00 17.29 194 TYR B CA 1
ATOM 3343 C C . TYR B 1 176 ? 35.273 27.351 32.804 1.00 19.06 194 TYR B C 1
ATOM 3344 O O . TYR B 1 176 ? 34.431 28.246 32.849 1.00 19.41 194 TYR B O 1
ATOM 3353 N N . SER B 1 177 ? 35.447 26.466 33.782 1.00 18.54 195 SER B N 1
ATOM 3354 C CA . SER B 1 177 ? 34.656 26.511 35.012 1.00 20.09 195 SER B CA 1
ATOM 3355 C C . SER B 1 177 ? 35.308 27.569 35.903 1.00 20.71 195 SER B C 1
ATOM 3356 O O . SER B 1 177 ? 36.359 27.321 36.501 1.00 20.69 195 SER B O 1
ATOM 3359 N N . THR B 1 178 ? 34.680 28.740 35.989 1.00 20.45 196 THR B N 1
ATOM 3360 C CA . THR B 1 178 ? 35.216 29.850 36.762 1.00 19.79 196 THR B CA 1
ATOM 3361 C C . THR B 1 178 ? 35.392 29.575 38.252 1.00 20.08 196 THR B C 1
ATOM 3362 O O . THR B 1 178 ? 36.095 30.318 38.934 1.00 19.38 196 THR B O 1
ATOM 3366 N N . TRP B 1 179 ? 34.763 28.516 38.751 1.00 19.68 197 TRP B N 1
ATOM 3367 C CA . TRP B 1 179 ? 34.895 28.169 40.156 1.00 20.57 197 TRP B CA 1
ATOM 3368 C C . TRP B 1 179 ? 36.186 27.379 40.408 1.00 18.88 197 TRP B C 1
ATOM 3369 O O . TRP B 1 179 ? 36.579 27.177 41.556 1.00 18.81 197 TRP B O 1
ATOM 3380 N N . TYR B 1 180 ? 36.827 26.924 39.333 1.00 19.07 198 TYR B N 1
ATOM 3381 C CA . TYR B 1 180 ? 38.102 26.203 39.434 1.00 19.62 198 TYR B CA 1
ATOM 3382 C C . TYR B 1 180 ? 39.116 27.334 39.527 1.00 19.90 198 TYR B C 1
ATOM 3383 O O . TYR B 1 180 ? 39.552 27.887 38.512 1.00 18.50 198 TYR B O 1
ATOM 3392 N N . HIS B 1 181 ? 39.468 27.669 40.765 1.00 20.21 199 HIS B N 1
ATOM 3393 C CA . HIS B 1 181 ? 40.367 28.766 41.085 1.00 19.12 199 HIS B CA 1
ATOM 3394 C C . HIS B 1 181 ? 41.857 28.468 40.995 1.00 19.34 199 HIS B C 1
ATOM 3395 O O . HIS B 1 181 ? 42.392 27.663 41.765 1.00 18.95 199 HIS B O 1
ATOM 3402 N N . GLN B 1 182 ? 42.526 29.135 40.060 1.00 17.22 200 GLN B N 1
ATOM 3403 C CA . GLN B 1 182 ? 43.959 28.975 39.889 1.00 16.47 200 GLN B CA 1
ATOM 3404 C C . GLN B 1 182 ? 44.722 29.919 40.829 1.00 19.19 200 GLN B C 1
ATOM 3405 O O . GLN B 1 182 ? 44.661 31.143 40.682 1.00 17.52 200 GLN B O 1
ATOM 3411 N N . TYR B 1 183 ? 45.417 29.347 41.812 1.00 18.32 201 TYR B N 1
ATOM 3412 C CA . TYR B 1 183 ? 46.220 30.131 42.749 1.00 18.95 201 TYR B CA 1
ATOM 3413 C C . TYR B 1 183 ? 47.595 29.463 42.710 1.00 19.46 201 TYR B C 1
ATOM 3414 O O . TYR B 1 183 ? 47.903 28.578 43.503 1.00 18.74 201 TYR B O 1
ATOM 3423 N N . ILE B 1 184 ? 48.403 29.919 41.762 1.00 21.33 202 ILE B N 1
ATOM 3424 C CA . ILE B 1 184 ? 49.718 29.375 41.478 1.00 20.55 202 ILE B CA 1
ATOM 3425 C C . ILE B 1 184 ? 50.825 29.677 42.484 1.00 20.12 202 ILE B C 1
ATOM 3426 O O . ILE B 1 184 ? 51.571 30.640 42.334 1.00 20.58 202 ILE B O 1
ATOM 3431 N N . THR B 1 185 ? 50.930 28.825 43.501 1.00 21.79 203 THR B N 1
ATOM 3432 C CA . THR B 1 185 ? 51.928 28.983 44.551 1.00 21.71 203 THR B CA 1
ATOM 3433 C C . THR B 1 185 ? 52.257 27.626 45.167 1.00 22.17 203 THR B C 1
ATOM 3434 O O . THR B 1 185 ? 51.667 26.607 44.816 1.00 21.98 203 THR B O 1
ATOM 3438 N N . PHE B 1 186 ? 53.193 27.618 46.107 1.00 24.67 204 PHE B N 1
ATOM 3439 C CA . PHE B 1 186 ? 53.560 26.378 46.765 1.00 26.48 204 PHE B CA 1
ATOM 3440 C C . PHE B 1 186 ? 52.527 26.021 47.842 1.00 26.73 204 PHE B C 1
ATOM 3441 O O . PHE B 1 186 ? 51.663 26.840 48.168 1.00 26.78 204 PHE B O 1
ATOM 3449 N N . PRO B 1 187 ? 52.595 24.794 48.397 1.00 26.14 205 PRO B N 1
ATOM 3450 C CA . PRO B 1 187 ? 51.680 24.280 49.422 1.00 25.77 205 PRO B CA 1
ATOM 3451 C C . PRO B 1 187 ? 51.145 25.183 50.534 1.00 23.92 205 PRO B C 1
ATOM 3452 O O . PRO B 1 187 ? 49.931 25.345 50.659 1.00 24.12 205 PRO B O 1
ATOM 3456 N N . ILE B 1 188 ? 52.025 25.750 51.352 1.00 24.90 206 ILE B N 1
ATOM 3457 C CA . ILE B 1 188 ? 51.571 26.578 52.469 1.00 24.60 206 ILE B CA 1
ATOM 3458 C C . ILE B 1 188 ? 50.749 27.781 52.018 1.00 23.06 206 ILE B C 1
ATOM 3459 O O . ILE B 1 188 ? 49.635 27.985 52.494 1.00 21.89 206 ILE B O 1
ATOM 3464 N N . GLN B 1 189 ? 51.286 28.563 51.091 1.00 22.38 207 GLN B N 1
ATOM 3465 C CA . GLN B 1 189 ? 50.562 29.724 50.594 1.00 23.07 207 GLN B CA 1
ATOM 3466 C C . GLN B 1 189 ? 49.224 29.310 49.962 1.00 22.10 207 GLN B C 1
ATOM 3467 O O . GLN B 1 189 ? 48.203 29.977 50.153 1.00 20.79 207 GLN B O 1
ATOM 3473 N N . ALA B 1 190 ? 49.222 28.196 49.234 1.00 23.56 208 ALA B N 1
ATOM 3474 C CA . ALA B 1 190 ? 48.003 27.710 48.587 1.00 21.68 208 ALA B CA 1
ATOM 3475 C C . ALA B 1 190 ? 46.921 27.325 49.602 1.00 20.54 208 ALA B C 1
ATOM 3476 O O . ALA B 1 190 ? 45.759 27.712 49.453 1.00 19.34 208 ALA B O 1
ATOM 3478 N N . LEU B 1 191 ? 47.282 26.557 50.629 1.00 19.97 209 LEU B N 1
ATOM 3479 C CA . LEU B 1 191 ? 46.295 26.180 51.640 1.00 19.73 209 LEU B CA 1
ATOM 3480 C C . LEU B 1 191 ? 45.821 27.416 52.411 1.00 19.64 209 LEU B C 1
ATOM 3481 O O . LEU B 1 191 ? 44.647 27.520 52.743 1.00 20.35 209 LEU B O 1
ATOM 3486 N N . THR B 1 192 ? 46.732 28.345 52.690 1.00 20.24 210 THR B N 1
ATOM 3487 C CA . THR B 1 192 ? 46.379 29.567 53.426 1.00 20.50 210 THR B CA 1
ATOM 3488 C C . THR B 1 192 ? 45.307 30.331 52.639 1.00 20.60 210 THR B C 1
ATOM 3489 O O . THR B 1 192 ? 44.286 30.743 53.192 1.00 19.50 210 THR B O 1
ATOM 3493 N N . ALA B 1 193 ? 45.533 30.482 51.337 1.00 20.69 211 ALA B N 1
ATOM 3494 C CA . ALA B 1 193 ? 44.597 31.176 50.462 1.00 19.93 211 ALA B CA 1
ATOM 3495 C C . ALA B 1 193 ? 43.237 30.473 50.432 1.00 20.23 211 ALA B C 1
ATOM 3496 O O . ALA B 1 193 ? 42.196 31.123 50.543 1.00 21.65 211 ALA B O 1
ATOM 3498 N N . ALA B 1 194 ? 43.239 29.148 50.293 1.00 19.64 212 ALA B N 1
ATOM 3499 C CA . ALA B 1 194 ? 41.988 28.387 50.239 1.00 19.07 212 ALA B CA 1
ATOM 3500 C C . ALA B 1 194 ? 41.124 28.573 51.486 1.00 19.79 212 ALA B C 1
ATOM 3501 O O . ALA B 1 194 ? 39.902 28.685 51.390 1.00 18.89 212 ALA B O 1
ATOM 3503 N N . ILE B 1 195 ? 41.759 28.590 52.654 1.00 19.25 213 ILE B N 1
ATOM 3504 C CA . ILE B 1 195 ? 41.021 28.754 53.903 1.00 20.95 213 ILE B CA 1
ATOM 3505 C C . ILE B 1 195 ? 40.412 30.152 54.040 1.00 20.74 213 ILE B C 1
ATOM 3506 O O . ILE B 1 195 ? 39.246 30.289 54.394 1.00 21.21 213 ILE B O 1
ATOM 3511 N N . LEU B 1 196 ? 41.216 31.173 53.770 1.00 20.34 214 LEU B N 1
ATOM 3512 C CA . LEU B 1 196 ? 40.765 32.558 53.839 1.00 22.39 214 LEU B CA 1
ATOM 3513 C C . LEU B 1 196 ? 39.651 32.853 52.838 1.00 23.04 214 LEU B C 1
ATOM 3514 O O . LEU B 1 196 ? 38.724 33.590 53.147 1.00 22.24 214 LEU B O 1
ATOM 3519 N N . LEU B 1 197 ? 39.758 32.294 51.634 1.00 21.91 215 LEU B N 1
ATOM 3520 C CA . LEU B 1 197 ? 38.758 32.510 50.597 1.00 21.32 215 LEU B CA 1
ATOM 3521 C C . LEU B 1 197 ? 37.584 31.542 50.747 1.00 21.97 215 LEU B C 1
ATOM 3522 O O . LEU B 1 197 ? 36.636 31.570 49.960 1.00 21.22 215 LEU B O 1
ATOM 3527 N N . ARG B 1 198 ? 37.659 30.690 51.765 1.00 21.72 216 ARG B N 1
ATOM 3528 C CA . ARG B 1 198 ? 36.623 29.707 52.026 1.00 21.40 216 ARG B CA 1
ATOM 3529 C C . ARG B 1 198 ? 36.345 28.831 50.807 1.00 22.12 216 ARG B C 1
ATOM 3530 O O . ARG B 1 198 ? 35.209 28.714 50.339 1.00 22.89 216 ARG B O 1
ATOM 3538 N N . GLU B 1 199 ? 37.404 28.208 50.306 1.00 22.43 217 GLU B N 1
ATOM 3539 C CA . GLU B 1 199 ? 37.301 27.325 49.158 1.00 22.25 217 GLU B CA 1
ATOM 3540 C C . GLU B 1 199 ? 37.788 25.934 49.538 1.00 22.14 217 GLU B C 1
ATOM 3541 O O . GLU B 1 199 ? 38.526 25.768 50.516 1.00 22.97 217 GLU B O 1
ATOM 3547 N N . TYR B 1 200 ? 37.365 24.941 48.762 1.00 22.86 218 TYR B N 1
ATOM 3548 C CA . TYR B 1 200 ? 37.781 23.562 48.975 1.00 21.53 218 TYR B CA 1
ATOM 3549 C C . TYR B 1 200 ? 39.087 23.416 48.210 1.00 22.46 218 TYR B C 1
ATOM 3550 O O . TYR B 1 200 ? 39.309 24.103 47.208 1.00 22.90 218 TYR B O 1
ATOM 3559 N N . THR B 1 201 ? 39.956 22.531 48.675 1.00 20.83 219 THR B N 1
ATOM 3560 C CA . THR B 1 201 ? 41.218 22.316 47.988 1.00 21.57 219 THR B CA 1
ATOM 3561 C C . THR B 1 201 ? 41.840 21.008 48.436 1.00 22.66 219 THR B C 1
ATOM 3562 O O . THR B 1 201 ? 41.493 20.459 49.491 1.00 21.34 219 THR B O 1
ATOM 3566 N N . ILE B 1 202 ? 42.754 20.511 47.617 1.00 23.77 220 ILE B N 1
ATOM 3567 C CA . ILE B 1 202 ? 43.478 19.306 47.954 1.00 23.45 220 ILE B CA 1
ATOM 3568 C C . ILE B 1 202 ? 44.812 19.816 48.466 1.00 23.86 220 ILE B C 1
ATOM 3569 O O . ILE B 1 202 ? 45.493 20.588 47.786 1.00 21.16 220 ILE B O 1
ATOM 3574 N N . THR B 1 203 ? 45.161 19.418 49.684 1.00 24.14 221 THR B N 1
ATOM 3575 C CA . THR B 1 203 ? 46.425 19.809 50.294 1.00 25.00 221 THR B CA 1
ATOM 3576 C C . THR B 1 203 ? 46.942 18.530 50.958 1.00 27.18 221 THR B C 1
ATOM 3577 O O . THR B 1 203 ? 46.407 17.449 50.697 1.00 28.83 221 THR B O 1
ATOM 3581 N N . ASP B 1 204 ? 47.976 18.633 51.785 1.00 29.22 222 ASP B N 1
ATOM 3582 C CA . ASP B 1 204 ? 48.503 17.451 52.472 1.00 31.22 222 ASP B CA 1
ATOM 3583 C C . ASP B 1 204 ? 48.592 17.685 53.980 1.00 32.20 222 ASP B C 1
ATOM 3584 O O . ASP B 1 204 ? 48.629 18.827 54.445 1.00 29.61 222 ASP B O 1
ATOM 3589 N N . TYR B 1 205 ? 48.644 16.595 54.742 1.00 33.26 223 TYR B N 1
ATOM 3590 C CA . TYR B 1 205 ? 48.702 16.689 56.194 1.00 32.28 223 TYR B CA 1
ATOM 3591 C C . TYR B 1 205 ? 49.871 17.523 56.687 1.00 31.33 223 TYR B C 1
ATOM 3592 O O . TYR B 1 205 ? 49.719 18.327 57.611 1.00 31.92 223 TYR B O 1
ATOM 3601 N N . GLY B 1 206 ? 51.035 17.335 56.073 1.00 29.86 224 GLY B N 1
ATOM 3602 C CA . GLY B 1 206 ? 52.209 18.083 56.475 1.00 28.78 224 GLY B CA 1
ATOM 3603 C C . GLY B 1 206 ? 52.014 19.580 56.351 1.00 30.18 224 GLY B C 1
ATOM 3604 O O . GLY B 1 206 ? 52.490 20.352 57.186 1.00 30.31 224 GLY B O 1
ATOM 3605 N N . THR B 1 207 ? 51.322 19.992 55.294 1.00 29.07 225 THR B N 1
ATOM 3606 C CA . THR B 1 207 ? 51.055 21.407 55.051 1.00 27.19 225 THR B CA 1
ATOM 3607 C C . THR B 1 207 ? 50.039 21.911 56.067 1.00 25.44 225 THR B C 1
ATOM 3608 O O . THR B 1 207 ? 50.145 23.033 56.550 1.00 25.23 225 THR B O 1
ATOM 3612 N N . TYR B 1 208 ? 49.066 21.065 56.395 1.00 26.40 226 TYR B N 1
ATOM 3613 C CA . TYR B 1 208 ? 48.033 21.404 57.367 1.00 27.96 226 TYR B CA 1
ATOM 3614 C C . TYR B 1 208 ? 48.652 21.740 58.730 1.00 29.90 226 TYR B C 1
ATOM 3615 O O . TYR B 1 208 ? 48.196 22.660 59.422 1.00 28.63 226 TYR B O 1
ATOM 3624 N N . LEU B 1 209 ? 49.694 20.999 59.109 1.00 30.11 227 LEU B N 1
ATOM 3625 C CA . LEU B 1 209 ? 50.357 21.216 60.394 1.00 29.00 227 LEU B CA 1
ATOM 3626 C C . LEU B 1 209 ? 51.370 22.354 60.351 1.00 28.01 227 LEU B C 1
ATOM 3627 O O . LEU B 1 209 ? 51.925 22.733 61.384 1.00 28.12 227 LEU B O 1
ATOM 3632 N N . SER B 1 210 ? 51.613 22.903 59.165 1.00 26.78 228 SER B N 1
ATOM 3633 C CA . SER B 1 210 ? 52.567 23.995 59.033 1.00 26.04 228 SER B CA 1
ATOM 3634 C C . SER B 1 210 ? 51.917 25.376 59.086 1.00 25.39 228 SER B C 1
ATOM 3635 O O . SER B 1 210 ? 52.608 26.393 58.985 1.00 26.32 228 SER B O 1
ATOM 3638 N N . ILE B 1 211 ? 50.595 25.416 59.220 1.00 24.54 229 ILE B N 1
ATOM 3639 C CA . ILE B 1 211 ? 49.893 26.695 59.330 1.00 25.02 229 ILE B CA 1
ATOM 3640 C C . ILE B 1 211 ? 49.425 26.821 60.782 1.00 24.22 229 ILE B C 1
ATOM 3641 O O . ILE B 1 211 ? 49.249 25.818 61.471 1.00 24.09 229 ILE B O 1
ATOM 3646 N N . PRO B 1 212 ? 49.214 28.053 61.261 1.00 24.42 230 PRO B N 1
ATOM 3647 C CA . PRO B 1 212 ? 48.767 28.285 62.641 1.00 25.07 230 PRO B CA 1
ATOM 3648 C C . PRO B 1 212 ? 47.447 27.597 63.000 1.00 26.22 230 PRO B C 1
ATOM 3649 O O . PRO B 1 212 ? 46.579 27.394 62.147 1.00 25.34 230 PRO B O 1
ATOM 3653 N N . ARG B 1 213 ? 47.298 27.243 64.276 1.00 26.61 231 ARG B N 1
ATOM 3654 C CA . ARG B 1 213 ? 46.083 26.592 64.755 1.00 27.02 231 ARG B CA 1
ATOM 3655 C C . ARG B 1 213 ? 44.849 27.463 64.511 1.00 25.08 231 ARG B C 1
ATOM 3656 O O . ARG B 1 213 ? 43.773 26.945 64.201 1.00 24.83 231 ARG B O 1
ATOM 3664 N N . GLY B 1 214 ? 45.000 28.779 64.674 1.00 23.49 232 GLY B N 1
ATOM 3665 C CA . GLY B 1 214 ? 43.881 29.675 64.443 1.00 23.84 232 GLY B CA 1
ATOM 3666 C C . GLY B 1 214 ? 43.374 29.551 63.015 1.00 24.19 232 GLY B C 1
ATOM 3667 O O . GLY B 1 214 ? 42.181 29.699 62.750 1.00 25.40 232 GLY B O 1
ATOM 3668 N N . LEU B 1 215 ? 44.281 29.278 62.084 1.00 24.16 233 LEU B N 1
ATOM 3669 C CA . LEU B 1 215 ? 43.882 29.140 60.688 1.00 24.18 233 LEU B CA 1
ATOM 3670 C C . LEU B 1 215 ? 43.204 27.785 60.490 1.00 24.90 233 LEU B C 1
ATOM 3671 O O . LEU B 1 215 ? 42.200 27.691 59.785 1.00 25.79 233 LEU B O 1
ATOM 3676 N N . ARG B 1 216 ? 43.742 26.735 61.114 1.00 24.70 234 ARG B N 1
ATOM 3677 C CA . ARG B 1 216 ? 43.144 25.400 60.983 1.00 24.99 234 ARG B CA 1
ATOM 3678 C C . ARG B 1 216 ? 41.715 25.398 61.512 1.00 24.81 234 ARG B C 1
ATOM 3679 O O . ARG B 1 216 ? 40.862 24.654 61.020 1.00 24.84 234 ARG B O 1
ATOM 3687 N N . ASP B 1 217 ? 41.449 26.224 62.518 1.00 25.88 235 ASP B N 1
ATOM 3688 C CA . ASP B 1 217 ? 40.106 26.282 63.082 1.00 26.87 235 ASP B CA 1
ATOM 3689 C C . ASP B 1 217 ? 39.112 26.884 62.091 1.00 26.54 235 ASP B C 1
ATOM 3690 O O . ASP B 1 217 ? 37.898 26.819 62.301 1.00 27.26 235 ASP B O 1
ATOM 3695 N N . GLN B 1 218 ? 39.621 27.457 61.005 1.00 25.27 236 GLN 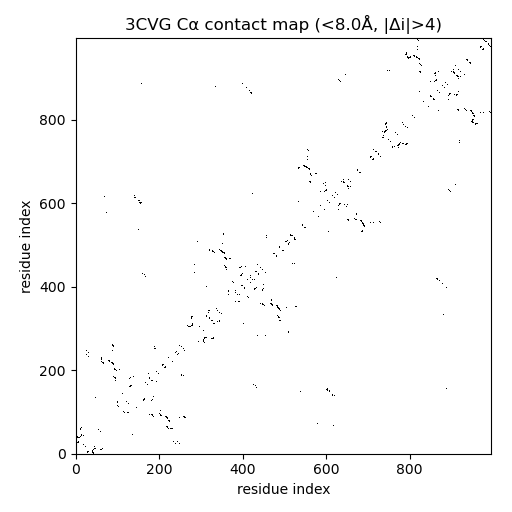B N 1
ATOM 3696 C CA . GLN B 1 218 ? 38.752 28.079 60.009 1.00 27.11 236 GLN B CA 1
ATOM 3697 C C . GLN B 1 218 ? 38.431 27.187 58.818 1.00 27.26 236 GLN B C 1
ATOM 3698 O O . GLN B 1 218 ? 37.836 27.640 57.834 1.00 27.48 236 GLN B O 1
ATOM 3712 N N . VAL B 1 220 ? 37.755 22.683 57.621 1.00 30.29 238 VAL B N 1
ATOM 3713 C CA . VAL B 1 220 ? 37.359 21.348 58.063 1.00 29.70 238 VAL B CA 1
ATOM 3714 C C . VAL B 1 220 ? 37.969 20.320 57.121 1.00 30.72 238 VAL B C 1
ATOM 3715 O O . VAL B 1 220 ? 38.036 20.548 55.912 1.00 29.08 238 VAL B O 1
ATOM 3719 N N . ILE B 1 221 ? 38.417 19.195 57.675 1.00 29.44 239 ILE B N 1
ATOM 3720 C CA . ILE B 1 221 ? 39.000 18.131 56.864 1.00 29.79 239 ILE B CA 1
ATOM 3721 C C . ILE B 1 221 ? 37.850 17.223 56.438 1.00 28.85 239 ILE B C 1
ATOM 3722 O O . ILE B 1 221 ? 37.216 16.581 57.274 1.00 28.14 239 ILE B O 1
ATOM 3727 N N . TYR B 1 222 ? 37.572 17.171 55.142 1.00 27.24 240 TYR B N 1
ATOM 3728 C CA . TYR B 1 222 ? 36.479 16.346 54.660 1.00 29.13 240 TYR B CA 1
ATOM 3729 C C . TYR B 1 222 ? 36.876 14.919 54.300 1.00 29.97 240 TYR B C 1
ATOM 3730 O O . TYR B 1 222 ? 36.025 14.029 54.263 1.00 30.10 240 TYR B O 1
ATOM 3739 N N . LYS B 1 223 ? 38.162 14.705 54.045 1.00 31.07 241 LYS B N 1
ATOM 3740 C CA . LYS B 1 223 ? 38.673 13.375 53.713 1.00 33.27 241 LYS B CA 1
ATOM 3741 C C . LYS B 1 223 ? 40.186 13.420 53.879 1.00 33.02 241 LYS B C 1
ATOM 3742 O O . LYS B 1 223 ? 40.834 14.399 53.497 1.00 33.46 241 LYS B O 1
ATOM 3748 N N . LYS B 1 224 ? 40.746 12.360 54.449 1.00 31.54 242 LYS B N 1
ATOM 3749 C CA . LYS B 1 224 ? 42.182 12.287 54.680 1.00 31.89 242 LYS B CA 1
ATOM 3750 C C . LYS B 1 224 ? 42.723 10.929 54.235 1.00 32.41 242 LYS B C 1
ATOM 3751 O O . LYS B 1 224 ? 42.201 9.886 54.627 1.00 31.92 242 LYS B O 1
ATOM 3757 N N . GLY B 1 225 ? 43.767 10.947 53.414 1.00 32.30 243 GLY B N 1
ATOM 3758 C CA . GLY B 1 225 ? 44.344 9.705 52.936 1.00 33.22 243 GLY B CA 1
ATOM 3759 C C . GLY B 1 225 ? 44.872 8.829 54.056 1.00 34.17 243 GLY B C 1
ATOM 3760 O O . GLY B 1 225 ? 45.489 9.326 54.998 1.00 34.25 243 GLY B O 1
ATOM 3761 N N . THR B 1 226 ? 44.611 7.528 53.966 1.00 35.06 244 THR B N 1
ATOM 3762 C CA . THR B 1 226 ? 45.084 6.576 54.967 1.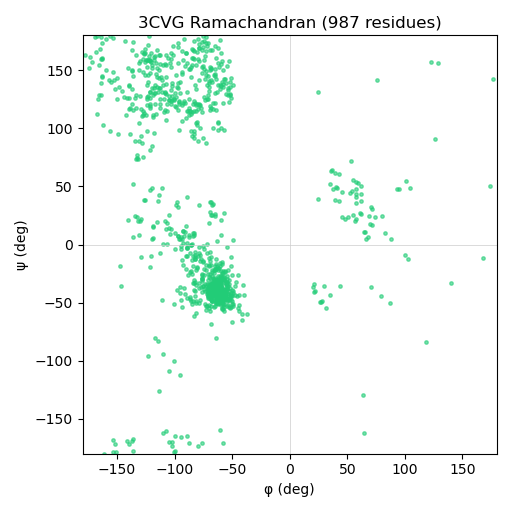00 36.96 244 THR B CA 1
ATOM 3763 C C . THR B 1 226 ? 46.335 5.917 54.403 1.00 37.92 244 THR B C 1
ATOM 3764 O O . THR B 1 226 ? 46.920 6.417 53.442 1.00 37.26 244 THR B O 1
ATOM 3768 N N . ASN B 1 227 ? 46.754 4.803 54.997 1.00 38.90 245 ASN B N 1
ATOM 3769 C CA . ASN B 1 227 ? 47.935 4.111 54.500 1.00 39.43 245 ASN B CA 1
ATOM 3770 C C . ASN B 1 227 ? 47.608 2.960 53.559 1.00 40.36 245 ASN B C 1
ATOM 3771 O O . ASN B 1 227 ? 48.502 2.226 53.133 1.00 40.29 245 ASN B O 1
ATOM 3776 N N . ASP B 1 228 ? 46.327 2.800 53.236 1.00 41.62 246 ASP B N 1
ATOM 3777 C CA . ASP B 1 228 ? 45.911 1.755 52.307 1.00 43.25 246 ASP B CA 1
ATOM 3778 C C . ASP B 1 228 ? 46.653 1.986 51.000 1.00 43.22 246 ASP B C 1
ATOM 3779 O O . ASP B 1 228 ? 46.549 3.060 50.403 1.00 43.67 246 ASP B O 1
ATOM 3784 N N . ALA B 1 229 ? 47.406 0.984 50.564 1.00 42.40 247 ALA B N 1
ATOM 3785 C CA . ALA B 1 229 ? 48.169 1.086 49.330 1.00 42.06 247 ALA B CA 1
ATOM 3786 C C . ALA B 1 229 ? 47.308 1.582 48.172 1.00 41.77 247 ALA B C 1
ATOM 3787 O O . ALA B 1 229 ? 47.819 2.186 47.231 1.00 42.76 247 ALA B O 1
ATOM 3789 N N . ASP B 1 230 ? 46.002 1.332 48.246 1.00 41.25 248 ASP B N 1
ATOM 3790 C CA . ASP B 1 230 ? 45.085 1.751 47.188 1.00 40.58 248 ASP B CA 1
ATOM 3791 C C . ASP B 1 230 ? 44.243 2.984 47.513 1.00 37.99 248 ASP B C 1
ATOM 3792 O O . ASP B 1 230 ? 43.280 3.271 46.805 1.00 36.86 248 ASP B O 1
ATOM 3797 N N . ASP B 1 231 ? 44.592 3.710 48.572 1.00 36.22 249 ASP B N 1
ATOM 3798 C CA . ASP B 1 231 ? 43.833 4.912 48.934 1.00 35.18 249 ASP B CA 1
ATOM 3799 C C . ASP B 1 231 ? 44.175 6.016 47.941 1.00 32.50 249 ASP B C 1
ATOM 3800 O O . ASP B 1 231 ? 45.340 6.364 47.776 1.00 32.95 249 ASP B O 1
ATOM 3805 N N . PRO B 1 232 ? 43.163 6.588 47.273 1.00 31.69 250 PRO B N 1
ATOM 3806 C CA . PRO B 1 232 ? 43.420 7.657 46.300 1.00 31.11 250 PRO B CA 1
ATOM 3807 C C . PRO B 1 232 ? 44.169 8.849 46.898 1.00 29.91 250 PRO B C 1
ATOM 3808 O O . PRO B 1 232 ? 44.916 9.537 46.203 1.00 29.54 250 PRO B O 1
ATOM 3812 N N . LEU B 1 233 ? 43.972 9.086 48.191 1.00 29.74 251 LEU B N 1
ATOM 3813 C CA . LEU B 1 233 ? 44.616 10.212 48.852 1.00 29.99 251 LEU B CA 1
ATOM 3814 C C . LEU B 1 233 ? 45.958 9.897 49.501 1.00 30.46 251 LEU B C 1
ATOM 3815 O O . LEU B 1 233 ? 46.532 10.735 50.196 1.00 30.73 251 LEU B O 1
ATOM 3820 N N . LEU B 1 234 ? 46.465 8.688 49.276 1.00 31.62 252 LEU B N 1
ATOM 3821 C CA . LEU B 1 234 ? 47.767 8.327 49.819 1.00 31.02 252 LEU B CA 1
ATOM 3822 C C . LEU B 1 234 ? 48.757 9.096 48.956 1.00 32.28 252 LEU B C 1
ATOM 3823 O O . LEU B 1 234 ? 48.551 9.236 47.755 1.00 31.77 252 LEU B O 1
ATOM 3828 N N . ASN B 1 235 ? 49.826 9.602 49.554 1.00 33.51 253 ASN B N 1
ATOM 3829 C CA . ASN B 1 235 ? 50.801 10.347 48.782 1.00 35.08 253 ASN B CA 1
ATOM 3830 C C . ASN B 1 235 ? 52.209 9.813 48.986 1.00 37.31 253 ASN B C 1
ATOM 3831 O O . ASN B 1 235 ? 53.024 10.423 49.682 1.00 38.13 253 ASN B O 1
ATOM 3836 N N . PRO B 1 236 ? 52.517 8.658 48.372 1.00 37.99 254 PRO B N 1
ATOM 3837 C CA . PRO B 1 236 ? 53.856 8.094 48.528 1.00 38.44 254 PRO B CA 1
ATOM 3838 C C . PRO B 1 236 ? 54.903 9.097 48.077 1.00 39.60 254 PRO B C 1
ATOM 3839 O O . PRO B 1 236 ? 54.696 9.840 47.119 1.00 40.14 254 PRO B O 1
ATOM 3843 N N . ALA B 1 237 ? 56.021 9.128 48.787 1.00 40.40 255 ALA B N 1
ATOM 3844 C CA . ALA B 1 237 ? 57.101 10.040 48.462 1.00 41.30 255 ALA B CA 1
ATOM 3845 C C . ALA B 1 237 ? 58.359 9.222 48.257 1.00 41.43 255 ALA B C 1
ATOM 3846 O O . ALA B 1 237 ? 58.798 8.519 49.164 1.00 43.15 255 ALA B O 1
ATOM 3848 N N . HIS B 1 238 ? 58.932 9.301 47.062 1.00 41.63 256 HIS B N 1
ATOM 3849 C CA . HIS B 1 238 ? 60.149 8.556 46.758 1.00 41.22 256 HIS B CA 1
ATOM 3850 C C . HIS B 1 238 ? 61.319 9.492 46.496 1.00 42.09 256 HIS B C 1
ATOM 3851 O O . HIS B 1 238 ? 61.139 10.633 46.051 1.00 41.78 256 HIS B O 1
ATOM 3858 N N . LEU B 1 239 ? 62.520 9.001 46.778 1.00 42.06 257 LEU B N 1
ATOM 3859 C CA . LEU B 1 239 ? 63.735 9.768 46.545 1.00 43.37 257 LEU B CA 1
ATOM 3860 C C . LEU B 1 239 ? 64.386 9.217 45.284 1.00 43.14 257 LEU B C 1
ATOM 3861 O O . LEU B 1 239 ? 64.514 8.002 45.122 1.00 43.41 257 LEU B O 1
ATOM 3866 N N . LEU B 1 240 ? 64.790 10.114 44.395 1.00 42.68 258 LEU B N 1
ATOM 3867 C CA . LEU B 1 240 ? 65.432 9.723 43.153 1.00 42.82 258 LEU B CA 1
ATOM 3868 C C . LEU B 1 240 ? 66.849 10.283 43.133 1.00 42.89 258 LEU B C 1
ATOM 3869 O O . LEU B 1 240 ? 67.081 11.430 43.526 1.00 42.03 258 LEU B O 1
ATOM 3874 N N . VAL B 1 241 ? 67.798 9.464 42.696 1.00 43.42 259 VAL B N 1
ATOM 3875 C CA . VAL B 1 241 ? 69.180 9.906 42.607 1.00 43.85 259 VAL B CA 1
ATOM 3876 C C . VAL B 1 241 ? 69.446 10.287 41.156 1.00 44.72 259 VAL B C 1
ATOM 3877 O O . VAL B 1 241 ? 69.191 9.501 40.243 1.00 44.74 259 VAL B O 1
ATOM 3881 N N . GLY B 1 242 ? 69.941 11.502 40.950 1.00 45.93 260 GLY B N 1
ATOM 3882 C CA . GLY B 1 242 ? 70.226 11.972 39.606 1.00 47.73 260 GLY B CA 1
ATOM 3883 C C . GLY B 1 242 ? 71.352 11.212 38.932 1.00 48.83 260 GLY B C 1
ATOM 3884 O O . GLY B 1 242 ? 72.497 11.244 39.386 1.00 49.00 260 GLY B O 1
ATOM 3885 N N . ALA B 1 243 ? 71.026 10.524 37.843 1.00 48.78 261 ALA B N 1
ATOM 3886 C CA . ALA B 1 243 ? 72.012 9.753 37.098 1.00 48.68 261 ALA B CA 1
ATOM 3887 C C . ALA B 1 243 ? 73.275 10.571 36.844 1.00 49.49 261 ALA B C 1
ATOM 3888 O O . ALA B 1 243 ? 74.383 10.034 36.854 1.00 49.13 261 ALA B O 1
ATOM 3890 N N . ARG B 1 244 ? 73.102 11.870 36.616 1.00 50.37 262 ARG B N 1
ATOM 3891 C CA . ARG B 1 244 ? 74.227 12.766 36.363 1.00 51.69 262 ARG B CA 1
ATOM 3892 C C . ARG B 1 244 ? 74.374 13.765 37.499 1.00 51.93 262 ARG B C 1
ATOM 3893 O O . ARG B 1 244 ? 74.607 14.954 37.274 1.00 51.89 262 ARG B O 1
ATOM 3901 N N . ALA B 1 245 ? 74.241 13.274 38.723 1.00 52.32 263 ALA B N 1
ATOM 3902 C CA . ALA B 1 245 ? 74.350 14.125 39.894 1.00 52.77 263 ALA B CA 1
ATOM 3903 C C . ALA B 1 245 ? 75.795 14.373 40.299 1.00 52.87 263 ALA B C 1
ATOM 3904 O O . ALA B 1 245 ? 76.549 13.431 40.546 1.00 52.74 263 ALA B O 1
ATOM 3906 N N . LYS B 1 246 ? 76.185 15.642 40.346 1.00 53.18 264 LYS B N 1
ATOM 3907 C CA . LYS B 1 246 ? 77.531 15.978 40.782 1.00 53.86 264 LYS B CA 1
ATOM 3908 C C . LYS B 1 246 ? 77.448 15.505 42.228 1.00 54.11 264 LYS B C 1
ATOM 3909 O O . LYS B 1 246 ? 76.383 15.582 42.836 1.00 54.68 264 LYS B O 1
ATOM 3915 N N . ASN B 1 247 ? 78.540 15.011 42.789 1.00 54.23 265 ASN B N 1
ATOM 3916 C CA . ASN B 1 247 ? 78.485 14.518 44.162 1.00 54.83 265 ASN B CA 1
ATOM 3917 C C . ASN B 1 247 ? 77.414 13.420 44.202 1.00 54.98 265 ASN B C 1
ATOM 3918 O O . ASN B 1 247 ? 76.542 13.417 45.074 1.00 53.83 265 ASN B O 1
ATOM 3923 N N . ALA B 1 248 ? 77.484 12.497 43.246 1.00 55.56 266 ALA B N 1
ATOM 3924 C CA . ALA B 1 248 ? 76.521 11.402 43.160 1.00 56.51 266 ALA B CA 1
ATOM 3925 C C . ALA B 1 248 ? 76.758 10.336 44.222 1.00 56.39 266 ALA B C 1
ATOM 3926 O O . ALA B 1 248 ? 75.835 9.623 44.617 1.00 56.40 266 ALA B O 1
ATOM 3928 N N . GLU B 1 249 ? 78.000 10.221 44.676 1.00 56.64 267 GLU B N 1
ATOM 3929 C CA . GLU B 1 249 ? 78.340 9.239 45.693 1.00 56.90 267 GLU B CA 1
ATOM 3930 C C . GLU B 1 249 ? 77.718 9.604 47.035 1.00 56.36 267 GLU B C 1
ATOM 3931 O O . GLU B 1 249 ? 77.367 8.725 47.823 1.00 56.72 267 GLU B O 1
ATOM 3945 N N . ALA B 1 251 ? 74.901 11.371 47.269 1.00 52.08 269 ALA B N 1
ATOM 3946 C CA . ALA B 1 251 ? 73.473 11.189 47.039 1.00 51.69 269 ALA B CA 1
ATOM 3947 C C . ALA B 1 251 ? 73.100 9.763 47.408 1.00 51.17 269 ALA B C 1
ATOM 3948 O O . ALA B 1 251 ? 72.078 9.523 48.056 1.00 50.77 269 ALA B O 1
ATOM 3950 N N . LYS B 1 252 ? 73.943 8.823 46.990 1.00 51.28 270 LYS B N 1
ATOM 3951 C CA . LYS B 1 252 ? 73.741 7.409 47.278 1.00 51.39 270 LYS B CA 1
ATOM 3952 C C . LYS B 1 252 ? 73.758 7.201 48.786 1.00 50.99 270 LYS B C 1
ATOM 3953 O O . LYS B 1 252 ? 72.896 6.517 49.341 1.00 50.97 270 LYS B O 1
ATOM 3959 N N . GLU B 1 253 ? 74.752 7.796 49.441 1.00 50.88 271 GLU B N 1
ATOM 3960 C CA . GLU B 1 253 ? 74.890 7.695 50.890 1.00 50.73 271 GLU B CA 1
ATOM 3961 C C . GLU B 1 253 ? 73.605 8.199 51.551 1.00 49.68 271 GLU B C 1
ATOM 3962 O O . GLU B 1 253 ? 73.095 7.588 52.491 1.00 48.67 271 GLU B O 1
ATOM 3968 N N . PHE B 1 254 ? 73.086 9.317 51.048 1.00 48.24 272 PHE B N 1
ATOM 3969 C CA . PHE B 1 254 ? 71.864 9.907 51.586 1.00 47.77 272 PHE B CA 1
ATOM 3970 C C . PHE B 1 254 ? 70.665 8.965 51.475 1.00 47.07 272 PHE B C 1
ATOM 3971 O O . PHE B 1 254 ? 69.949 8.735 52.454 1.00 46.21 272 PHE B O 1
ATOM 3979 N N . ALA B 1 255 ? 70.449 8.431 50.275 1.00 46.32 273 ALA B N 1
ATOM 3980 C CA . ALA B 1 255 ? 69.342 7.516 50.024 1.00 46.50 273 ALA B CA 1
ATOM 3981 C C . ALA B 1 255 ? 69.367 6.334 50.989 1.00 46.49 273 ALA B C 1
ATOM 3982 O O . ALA B 1 255 ? 68.346 5.990 51.586 1.00 45.61 273 ALA B O 1
ATOM 3984 N N . LYS B 1 256 ? 70.533 5.709 51.130 1.00 46.21 274 LYS B N 1
ATOM 3985 C CA . LYS B 1 256 ? 70.682 4.573 52.033 1.00 47.12 274 LYS B CA 1
ATOM 3986 C C . LYS B 1 256 ? 70.344 5.020 53.450 1.00 46.94 274 LYS B C 1
ATOM 3987 O O . LYS B 1 256 ? 69.582 4.358 54.162 1.00 47.31 274 LYS B O 1
ATOM 3993 N N . TRP B 1 257 ? 70.920 6.153 53.843 1.00 46.55 275 TRP B N 1
ATOM 3994 C CA . TRP B 1 257 ? 70.705 6.747 55.160 1.00 46.99 275 TRP B CA 1
ATOM 3995 C C . TRP B 1 257 ? 69.221 7.033 55.400 1.00 47.23 275 TRP B C 1
ATOM 3996 O O . TRP B 1 257 ? 68.698 6.796 56.490 1.00 47.16 275 TRP B O 1
ATOM 4007 N N . LEU B 1 258 ? 68.557 7.538 54.362 1.00 47.27 276 LEU B N 1
ATOM 4008 C CA . LEU B 1 258 ? 67.146 7.917 54.417 1.00 46.60 276 LEU B CA 1
ATOM 4009 C C . LEU B 1 258 ? 66.141 6.794 54.694 1.00 46.80 276 LEU B C 1
ATOM 4010 O O . LEU B 1 258 ? 65.175 6.996 55.433 1.00 45.95 276 LEU B O 1
ATOM 4015 N N . VAL B 1 259 ? 66.358 5.619 54.109 1.00 47.36 277 VAL B N 1
ATOM 4016 C CA . VAL B 1 259 ? 65.433 4.504 54.302 1.00 47.90 277 VAL B CA 1
ATOM 4017 C C . VAL B 1 259 ? 65.831 3.544 55.423 1.00 48.30 277 VAL B C 1
ATOM 4018 O O . VAL B 1 259 ? 65.095 2.605 55.725 1.00 48.03 277 VAL B O 1
ATOM 4022 N N . SER B 1 260 ? 66.989 3.778 56.034 1.00 49.61 278 SER B N 1
ATOM 4023 C CA . SER B 1 260 ? 67.476 2.913 57.112 1.00 51.18 278 SER B CA 1
ATOM 4024 C C . SER B 1 260 ? 66.759 3.144 58.447 1.00 52.37 278 SER B C 1
ATOM 4025 O O . SER B 1 260 ? 66.348 4.263 58.761 1.00 52.59 278 SER B O 1
ATOM 4028 N N . LYS B 1 261 ? 66.623 2.074 59.230 1.00 53.84 279 LYS B N 1
ATOM 4029 C CA . LYS B 1 261 ? 65.949 2.126 60.529 1.00 55.21 279 LYS B CA 1
ATOM 4030 C C . LYS B 1 261 ? 66.607 3.012 61.589 1.00 55.73 279 LYS B C 1
ATOM 4031 O O . LYS B 1 261 ? 66.136 3.067 62.725 1.00 56.49 279 LYS B O 1
ATOM 4037 N N . GLU B 1 262 ? 67.687 3.701 61.235 1.00 55.81 280 GLU B N 1
ATOM 4038 C CA . GLU B 1 262 ? 68.372 4.557 62.202 1.00 55.21 280 GLU B CA 1
ATOM 4039 C C . GLU B 1 262 ? 68.626 5.968 61.693 1.00 55.19 280 GLU B C 1
ATOM 4040 O O . GLU B 1 262 ? 69.015 6.853 62.459 1.00 54.51 280 GLU B O 1
ATOM 4046 N N . GLY B 1 263 ? 68.411 6.175 60.400 1.00 54.59 281 GLY B N 1
ATOM 4047 C CA . GLY B 1 263 ? 68.629 7.486 59.825 1.00 53.25 281 GLY B CA 1
ATOM 4048 C C . GLY B 1 263 ? 67.329 8.213 59.548 1.00 52.90 281 GLY B C 1
ATOM 4049 O O . GLY B 1 263 ? 66.631 8.640 60.472 1.00 52.51 281 GLY B O 1
ATOM 4050 N N . GLY B 1 264 ? 66.996 8.337 58.268 1.00 52.05 282 GLY B N 1
ATOM 4051 C CA . GLY B 1 264 ? 65.781 9.026 57.875 1.00 50.79 282 GLY B CA 1
ATOM 4052 C C . GLY B 1 264 ? 64.491 8.539 58.512 1.00 50.08 282 GLY B C 1
ATOM 4053 O O . GLY B 1 264 ? 63.656 9.350 58.907 1.00 50.31 282 GLY B O 1
ATOM 4054 N N . GLN B 1 265 ? 64.317 7.225 58.622 1.00 49.79 283 GLN B N 1
ATOM 4055 C CA . GLN B 1 265 ? 63.089 6.682 59.192 1.00 49.46 283 GLN B CA 1
ATOM 4056 C C . GLN B 1 265 ? 62.809 7.057 60.648 1.00 49.28 283 GLN B C 1
ATOM 4057 O O . GLN B 1 265 ? 61.644 7.122 61.051 1.00 48.57 283 GLN B O 1
ATOM 4063 N N . LYS B 1 266 ? 63.847 7.297 61.446 1.00 49.22 284 LYS B N 1
ATOM 4064 C CA . LYS B 1 266 ? 63.595 7.678 62.833 1.00 50.02 284 LYS B CA 1
ATOM 4065 C C . LYS B 1 266 ? 63.298 9.169 62.929 1.00 49.93 284 LYS B C 1
ATOM 4066 O O . LYS B 1 266 ? 62.536 9.602 63.795 1.00 50.59 284 LYS B O 1
ATOM 4072 N N . VAL B 1 267 ? 63.911 9.952 62.049 1.00 49.84 285 VAL B N 1
ATOM 4073 C CA . VAL B 1 267 ? 63.691 11.393 62.045 1.00 50.03 285 VAL B CA 1
ATOM 4074 C C . VAL B 1 267 ? 62.251 11.636 61.611 1.00 49.85 285 VAL B C 1
ATOM 4075 O O . VAL B 1 267 ? 61.575 12.534 62.115 1.00 50.70 285 VAL B O 1
ATOM 4079 N N . ILE B 1 268 ? 61.796 10.807 60.675 1.00 49.45 286 ILE B N 1
ATOM 4080 C CA . ILE B 1 268 ? 60.447 10.885 60.131 1.00 48.53 286 ILE B CA 1
ATOM 4081 C C . ILE B 1 268 ? 59.367 10.480 61.131 1.00 48.85 286 ILE B C 1
ATOM 4082 O O . ILE B 1 268 ? 58.338 11.148 61.247 1.00 47.74 286 ILE B O 1
ATOM 4087 N N . GLU B 1 269 ? 59.604 9.389 61.853 1.00 49.47 287 GLU B N 1
ATOM 4088 C CA . GLU B 1 269 ? 58.641 8.907 62.836 1.00 49.82 287 GLU B CA 1
ATOM 4089 C C . GLU B 1 269 ? 58.683 9.779 64.087 1.00 49.80 287 GLU B C 1
ATOM 4090 O O . GLU B 1 269 ? 57.922 9.568 65.032 1.00 51.56 287 GLU B O 1
ATOM 4096 N N . GLY B 1 270 ? 59.572 10.768 64.078 1.00 49.04 288 GLY B N 1
ATOM 4097 C CA . GLY B 1 270 ? 59.702 11.665 65.212 1.00 49.65 288 GLY B CA 1
ATOM 4098 C C . GLY B 1 270 ? 59.471 13.124 64.855 1.00 50.49 288 GLY B C 1
ATOM 4099 O O . GLY B 1 270 ? 59.211 13.951 65.734 1.00 50.41 288 GLY B O 1
ATOM 4100 N N . PHE B 1 271 ? 59.578 13.446 63.568 1.00 50.01 289 PHE B N 1
ATOM 4101 C CA . PHE B 1 271 ? 59.367 14.815 63.102 1.00 49.82 289 PHE B CA 1
ATOM 4102 C C . PHE B 1 271 ? 57.929 15.174 63.439 1.00 49.60 289 PHE B C 1
ATOM 4103 O O . PHE B 1 271 ? 57.000 14.699 62.788 1.00 49.64 289 PHE B O 1
ATOM 4111 N N . LYS B 1 272 ? 57.741 16.002 64.460 1.00 49.87 290 LYS B N 1
ATOM 4112 C CA . LYS B 1 272 ? 56.395 16.377 64.867 1.00 49.93 290 LYS B CA 1
ATOM 4113 C C . LYS B 1 272 ? 56.163 17.877 64.972 1.00 49.59 290 LYS B C 1
ATOM 4114 O O . LYS B 1 272 ? 57.068 18.648 65.290 1.00 48.86 290 LYS B O 1
ATOM 4120 N N . LYS B 1 273 ? 54.931 18.278 64.689 1.00 49.48 291 LYS B N 1
ATOM 4121 C CA . LYS B 1 273 ? 54.529 19.675 64.774 1.00 49.44 291 LYS B CA 1
ATOM 4122 C C . LYS B 1 273 ? 53.349 19.621 65.735 1.00 49.63 291 LYS B C 1
ATOM 4123 O O . LYS B 1 273 ? 52.504 18.724 65.635 1.00 48.35 291 LYS B O 1
ATOM 4129 N N . ASP B 1 274 ? 53.289 20.565 66.669 1.00 50.43 292 ASP B N 1
ATOM 4130 C CA . ASP B 1 274 ? 52.229 20.541 67.668 1.00 51.73 292 ASP B CA 1
ATOM 4131 C C . ASP B 1 274 ? 52.519 19.245 68.429 1.00 52.28 292 ASP B C 1
ATOM 4132 O O . ASP B 1 274 ? 53.657 19.010 68.844 1.00 52.56 292 ASP B O 1
ATOM 4137 N N . GLY B 1 275 ? 51.514 18.396 68.596 1.00 51.60 293 GLY B N 1
ATOM 4138 C CA . GLY B 1 275 ? 51.735 17.142 69.290 1.00 51.12 293 GLY B CA 1
ATOM 4139 C C . GLY B 1 275 ? 51.430 15.984 68.364 1.00 51.19 293 GLY B C 1
ATOM 4140 O O . GLY B 1 275 ? 51.458 14.817 68.765 1.00 50.47 293 GLY B O 1
ATOM 4141 N N . GLN B 1 276 ? 51.146 16.318 67.109 1.00 50.24 294 GLN B N 1
ATOM 4142 C CA . GLN B 1 276 ? 50.803 15.321 66.103 1.00 49.48 294 GLN B CA 1
ATOM 4143 C C . GLN B 1 276 ? 51.986 14.920 65.227 1.00 48.16 294 GLN B C 1
ATOM 4144 O O . GLN B 1 276 ? 52.746 15.770 64.759 1.00 47.52 294 GLN B O 1
ATOM 4150 N N . GLN B 1 277 ? 52.135 13.617 65.010 1.00 47.04 295 GLN B N 1
ATOM 4151 C CA . GLN B 1 277 ? 53.213 13.109 64.175 1.00 46.70 295 GLN B CA 1
ATOM 4152 C C . GLN B 1 277 ? 52.976 13.462 62.716 1.00 47.52 295 GLN B C 1
ATOM 4153 O O . GLN B 1 277 ? 51.871 13.305 62.191 1.00 46.11 295 GLN B O 1
ATOM 4159 N N . LEU B 1 278 ? 54.031 13.924 62.060 1.00 48.08 296 LEU B N 1
ATOM 4160 C CA . LEU B 1 278 ? 53.939 14.286 60.665 1.00 48.98 296 LEU B CA 1
ATOM 4161 C C . LEU B 1 278 ? 54.610 13.228 59.797 1.00 48.88 296 LEU B C 1
ATOM 4162 O O . LEU B 1 278 ? 55.779 12.892 60.003 1.00 50.32 296 LEU B O 1
ATOM 4167 N N . TYR B 1 279 ? 53.842 12.695 58.849 1.00 47.27 297 TYR B N 1
ATOM 4168 C CA . TYR B 1 279 ? 54.311 11.680 57.910 1.00 47.19 297 TYR B CA 1
ATOM 4169 C C . TYR B 1 279 ? 54.445 10.271 58.478 1.00 47.60 297 TYR B C 1
ATOM 4170 O O . TYR B 1 279 ? 54.857 10.083 59.624 1.00 47.73 297 TYR B O 1
ATOM 4179 N N . SER B 1 280 ? 54.085 9.285 57.661 1.00 47.47 298 SER B N 1
ATOM 4180 C CA . SER B 1 280 ? 54.191 7.881 58.040 1.00 46.92 298 SER B CA 1
ATOM 4181 C C . SER B 1 280 ? 55.471 7.343 57.428 1.00 47.18 298 SER B C 1
ATOM 4182 O O . SER B 1 280 ? 55.872 7.762 56.343 1.00 46.07 298 SER B O 1
ATOM 4185 N N . PRO B 1 281 ? 56.143 6.411 58.119 1.00 47.73 299 PRO B N 1
ATOM 4186 C CA . PRO B 1 281 ? 57.379 5.862 57.559 1.00 47.17 299 PRO B CA 1
ATOM 4187 C C . PRO B 1 281 ? 57.027 5.009 56.347 1.00 47.48 299 PRO B C 1
ATOM 4188 O O . PRO B 1 281 ? 55.857 4.690 56.130 1.00 47.46 299 PRO B O 1
ATOM 4192 N N . ALA B 1 282 ? 58.031 4.644 55.557 1.00 48.43 300 ALA B N 1
ATOM 4193 C CA . ALA B 1 282 ? 57.794 3.816 54.381 1.00 48.87 300 ALA B CA 1
ATOM 4194 C C . ALA B 1 282 ? 57.167 2.508 54.845 1.00 49.62 300 ALA B C 1
ATOM 4195 O O . ALA B 1 282 ? 57.338 2.110 55.996 1.00 49.90 300 ALA B O 1
ATOM 4197 N N . PRO B 1 283 ? 56.417 1.829 53.964 1.00 50.27 301 PRO B N 1
ATOM 4198 C CA . PRO B 1 283 ? 55.801 0.565 54.378 1.00 51.54 301 PRO B CA 1
ATOM 4199 C C . PRO B 1 283 ? 56.848 -0.439 54.853 1.00 53.12 301 PRO B C 1
ATOM 4200 O O . PRO B 1 283 ? 58.023 -0.097 55.004 1.00 53.03 301 PRO B O 1
ATOM 4204 N N . TYR B 1 284 ? 56.418 -1.679 55.072 1.00 54.67 302 TYR B N 1
ATOM 4205 C CA . TYR B 1 284 ? 57.309 -2.739 55.540 1.00 56.68 302 TYR B CA 1
ATOM 4206 C C . TYR B 1 284 ? 58.335 -3.123 54.474 1.00 57.75 302 TYR B C 1
ATOM 4207 O O . TYR B 1 284 ? 57.974 -3.597 53.393 1.00 58.49 302 TYR B O 1
ATOM 4216 N N . ARG B 1 285 ? 59.614 -2.919 54.780 1.00 58.31 303 ARG B N 1
ATOM 4217 C CA . ARG B 1 285 ? 60.678 -3.249 53.837 1.00 58.43 303 ARG B CA 1
ATOM 4218 C C . ARG B 1 285 ? 61.897 -3.798 54.577 1.00 58.74 303 ARG B C 1
ATOM 4219 O O . ARG B 1 285 ? 61.898 -3.748 55.826 1.00 59.24 303 ARG B O 1
ATOM 4227 N N . ILE C 1 79 ? 68.486 48.831 19.239 1.00 46.50 97 ILE C N 1
ATOM 4228 C CA . ILE C 1 79 ? 67.353 48.877 18.270 1.00 46.04 97 ILE C CA 1
ATOM 4229 C C . ILE C 1 79 ? 66.177 48.054 18.797 1.00 46.62 97 ILE C C 1
ATOM 4230 O O . ILE C 1 79 ? 66.077 46.848 18.552 1.00 45.45 97 ILE C O 1
ATOM 4235 N N . THR C 1 80 ? 65.290 48.730 19.521 1.00 46.76 98 THR C N 1
ATOM 4236 C CA . THR C 1 80 ? 64.118 48.108 20.124 1.00 46.81 98 THR C CA 1
ATOM 4237 C C . THR C 1 80 ? 62.823 48.391 19.358 1.00 46.41 98 THR C C 1
ATOM 4238 O O . THR C 1 80 ? 62.760 49.300 18.526 1.00 45.03 98 THR C O 1
ATOM 4242 N N . TYR C 1 81 ? 61.788 47.612 19.660 1.00 45.24 99 TYR C N 1
ATOM 4243 C CA . TYR C 1 81 ? 60.492 47.760 19.008 1.00 44.19 99 TYR C CA 1
ATOM 4244 C C . TYR C 1 81 ? 59.387 48.042 20.020 1.00 44.33 99 TYR C C 1
ATOM 4245 O O . TYR C 1 81 ? 58.322 47.422 19.983 1.00 43.78 99 TYR C O 1
ATOM 4254 N N . SER C 1 82 ? 59.641 48.980 20.925 1.00 44.36 100 SER C N 1
ATOM 4255 C CA . SER C 1 82 ? 58.661 49.336 21.944 1.00 43.99 100 SER C CA 1
ATOM 4256 C C . SER C 1 82 ? 58.983 50.681 22.570 1.00 44.58 100 SER C C 1
ATOM 4257 O O . SER C 1 82 ? 59.880 50.787 23.407 1.00 45.64 100 SER C O 1
ATOM 4260 N N . PRO C 1 83 ? 58.257 51.733 22.172 1.00 44.76 101 PRO C N 1
ATOM 4261 C CA . PRO C 1 83 ? 58.506 53.063 22.730 1.00 43.94 101 PRO C CA 1
ATOM 4262 C C . PRO C 1 83 ? 58.446 53.110 24.257 1.00 44.28 101 PRO C C 1
ATOM 4263 O O . PRO C 1 83 ? 59.378 53.589 24.901 1.00 44.03 101 PRO C O 1
ATOM 4267 N N . VAL C 1 84 ? 57.359 52.613 24.836 1.00 43.86 102 VAL C N 1
ATOM 4268 C CA . VAL C 1 84 ? 57.212 52.626 26.289 1.00 44.49 102 VAL C CA 1
ATOM 4269 C C . VAL C 1 84 ? 58.347 51.904 27.007 1.00 44.94 102 VAL C C 1
ATOM 4270 O O . VAL C 1 84 ? 58.902 52.426 27.976 1.00 45.50 102 VAL C O 1
ATOM 4274 N N . ALA C 1 85 ? 58.689 50.705 26.543 1.00 44.82 103 ALA C N 1
ATOM 4275 C CA . ALA C 1 85 ? 59.771 49.949 27.161 1.00 45.74 103 ALA C CA 1
ATOM 4276 C C . ALA C 1 85 ? 61.043 50.786 27.069 1.00 46.79 103 ALA C C 1
ATOM 4277 O O . ALA C 1 85 ? 61.904 50.743 27.950 1.00 47.02 103 ALA C O 1
ATOM 4279 N N . GLU C 1 86 ? 61.147 51.547 25.985 1.00 47.14 104 GLU C N 1
ATOM 4280 C CA . GLU C 1 86 ? 62.294 52.411 25.752 1.00 47.41 104 GLU C CA 1
ATOM 4281 C C . GLU C 1 86 ? 62.323 53.536 26.774 1.00 47.33 104 GLU C C 1
ATOM 4282 O O . GLU C 1 86 ? 63.358 53.804 27.388 1.00 46.81 104 GLU C O 1
ATOM 4288 N N . ARG C 1 87 ? 61.184 54.196 26.958 1.00 47.25 105 ARG C N 1
ATOM 4289 C CA . ARG C 1 87 ? 61.114 55.285 27.920 1.00 48.16 105 ARG C CA 1
ATOM 4290 C C . ARG C 1 87 ? 61.508 54.761 29.298 1.00 49.07 105 ARG C C 1
ATOM 4291 O O . ARG C 1 87 ? 62.261 55.411 30.023 1.00 49.95 105 ARG C O 1
ATOM 4299 N N . ILE C 1 88 ? 61.005 53.582 29.656 1.00 49.08 106 ILE C N 1
ATOM 4300 C CA . ILE C 1 88 ? 61.336 52.984 30.946 1.00 48.80 106 ILE C CA 1
ATOM 4301 C C . ILE C 1 88 ? 62.840 52.740 30.981 1.00 48.67 106 ILE C C 1
ATOM 4302 O O . ILE C 1 88 ? 63.486 52.907 32.016 1.00 48.31 106 ILE C O 1
ATOM 4307 N N . SER C 1 89 ? 63.390 52.340 29.839 1.00 48.96 107 SER C N 1
ATOM 4308 C CA . SER C 1 89 ? 64.820 52.086 29.729 1.00 50.63 107 SER C CA 1
ATOM 4309 C C . SER C 1 89 ? 65.597 53.367 30.004 1.00 51.55 107 SER C C 1
ATOM 4310 O O . SER C 1 89 ? 66.720 53.329 30.513 1.00 51.86 107 SER C O 1
ATOM 4313 N N . ILE C 1 90 ? 64.988 54.499 29.665 1.00 51.98 108 ILE C N 1
ATOM 4314 C CA . ILE C 1 90 ? 65.616 55.799 29.865 1.00 52.57 108 ILE C CA 1
ATOM 4315 C C . ILE C 1 90 ? 65.448 56.344 31.283 1.00 53.27 108 ILE C C 1
ATOM 4316 O O . ILE C 1 90 ? 66.433 56.559 31.991 1.00 53.52 108 ILE C O 1
ATOM 4321 N N . LYS C 1 91 ? 64.205 56.565 31.699 1.00 54.17 109 LYS C N 1
ATOM 4322 C CA . LYS C 1 91 ? 63.933 57.101 33.033 1.00 54.70 109 LYS C CA 1
ATOM 4323 C C . LYS C 1 91 ? 64.716 56.401 34.142 1.00 54.79 109 LYS C C 1
ATOM 4324 O O . LYS C 1 91 ? 65.077 57.023 35.140 1.00 54.83 109 LYS C O 1
ATOM 4330 N N . HIS C 1 92 ? 64.985 55.111 33.961 1.00 54.37 110 HIS C N 1
ATOM 4331 C CA . HIS C 1 92 ? 65.714 54.331 34.958 1.00 53.94 110 HIS C CA 1
ATOM 4332 C C . HIS C 1 92 ? 67.223 54.327 34.740 1.00 54.03 110 HIS C C 1
ATOM 4333 O O . HIS C 1 92 ? 67.950 53.562 35.374 1.00 53.84 110 HIS C O 1
ATOM 4340 N N . GLY C 1 93 ? 67.690 55.189 33.844 1.00 54.25 111 GLY C N 1
ATOM 4341 C CA . GLY C 1 93 ? 69.113 55.267 33.571 1.00 53.81 111 GLY C CA 1
ATOM 4342 C C . GLY C 1 93 ? 69.716 53.948 33.129 1.00 53.92 111 GLY C C 1
ATOM 4343 O O . GLY C 1 93 ? 70.930 53.747 33.217 1.00 54.04 111 GLY C O 1
ATOM 4344 N N . ILE C 1 94 ? 68.871 53.039 32.659 1.00 53.31 112 ILE C N 1
ATOM 4345 C CA . ILE C 1 94 ? 69.347 51.744 32.195 1.00 53.58 112 ILE C CA 1
ATOM 4346 C C . ILE C 1 94 ? 69.734 51.884 30.725 1.00 53.45 112 ILE C C 1
ATOM 4347 O O . ILE C 1 94 ? 70.289 50.967 30.121 1.00 52.48 112 ILE C O 1
ATOM 4352 N N . SER C 1 95 ? 69.431 53.054 30.166 1.00 54.36 113 SER C N 1
ATOM 4353 C CA . SER C 1 95 ? 69.737 53.380 28.775 1.00 54.41 113 SER C CA 1
ATOM 4354 C C . SER C 1 95 ? 69.876 54.897 28.676 1.00 54.64 113 SER C C 1
ATOM 4355 O O . SER C 1 95 ? 69.212 55.634 29.409 1.00 53.96 113 SER C O 1
ATOM 4358 N N . GLU C 1 96 ? 70.734 55.360 27.773 1.00 54.92 114 GLU C N 1
ATOM 4359 C CA . GLU C 1 96 ? 70.942 56.790 27.597 1.00 55.56 114 GLU C CA 1
ATOM 4360 C C . GLU C 1 96 ? 69.849 57.458 26.774 1.00 55.35 114 GLU C C 1
ATOM 4361 O O . GLU C 1 96 ? 69.348 56.898 25.798 1.00 56.45 114 GLU C O 1
ATOM 4367 N N . SER C 1 97 ? 69.490 58.668 27.186 1.00 55.26 115 SER C N 1
ATOM 4368 C CA . SER C 1 97 ? 68.478 59.463 26.505 1.00 54.54 115 SER C CA 1
ATOM 4369 C C . SER C 1 97 ? 69.207 60.597 25.793 1.00 54.81 115 SER C C 1
ATOM 4370 O O . SER C 1 97 ? 70.297 60.993 26.211 1.00 55.17 115 SER C O 1
ATOM 4373 N N . PRO C 1 98 ? 68.623 61.134 24.707 1.00 53.95 116 PRO C N 1
ATOM 4374 C CA . PRO C 1 98 ? 67.340 60.764 24.093 1.00 53.14 116 PRO C CA 1
ATOM 4375 C C . PRO C 1 98 ? 67.418 59.463 23.300 1.00 53.01 116 PRO C C 1
ATOM 4376 O O . PRO C 1 98 ? 68.476 58.842 23.206 1.00 53.06 116 PRO C O 1
ATOM 4380 N N . SER C 1 99 ? 66.288 59.061 22.725 1.00 52.40 117 SER C N 1
ATOM 4381 C CA . SER C 1 99 ? 66.217 57.843 21.928 1.00 51.51 117 SER C CA 1
ATOM 4382 C C . SER C 1 99 ? 66.433 58.178 20.453 1.00 50.57 117 SER C C 1
ATOM 4383 O O . SER C 1 99 ? 66.056 59.258 19.994 1.00 50.53 117 SER C O 1
ATOM 4386 N N . TYR C 1 100 ? 67.033 57.250 19.713 1.00 49.60 118 TYR C N 1
ATOM 4387 C CA . TYR C 1 100 ? 67.321 57.474 18.298 1.00 49.91 118 TYR C CA 1
ATOM 4388 C C . TYR C 1 100 ? 66.443 56.681 17.327 1.00 49.45 118 TYR C C 1
ATOM 4389 O O . TYR C 1 100 ? 66.597 55.469 17.172 1.00 49.48 118 TYR C O 1
ATOM 4398 N N . TYR C 1 101 ? 65.524 57.386 16.674 1.00 48.72 119 TYR C N 1
ATOM 4399 C CA . TYR C 1 101 ? 64.613 56.777 15.709 1.00 48.75 119 TYR C CA 1
ATOM 4400 C C . TYR C 1 101 ? 65.444 56.239 14.546 1.00 48.42 119 TYR C C 1
ATOM 4401 O O . TYR C 1 101 ? 66.084 57.009 13.822 1.00 49.22 119 TYR C O 1
ATOM 4410 N N . ALA C 1 102 ? 65.433 54.921 14.368 1.00 47.10 120 ALA C N 1
ATOM 4411 C CA . ALA C 1 102 ? 66.211 54.284 13.311 1.00 45.70 120 ALA C CA 1
ATOM 4412 C C . ALA C 1 102 ? 65.442 54.039 12.020 1.00 45.22 120 ALA C C 1
ATOM 4413 O O . ALA C 1 102 ? 65.934 54.345 10.931 1.00 45.38 120 ALA C O 1
ATOM 4415 N N . PHE C 1 103 ? 64.246 53.471 12.136 1.00 43.77 121 PHE C N 1
ATOM 4416 C CA . PHE C 1 103 ? 63.437 53.190 10.958 1.00 42.89 121 PHE C CA 1
ATOM 4417 C C . PHE C 1 103 ? 62.010 52.792 11.312 1.00 41.69 121 PHE C C 1
ATOM 4418 O O . PHE C 1 103 ? 61.642 52.712 12.486 1.00 39.88 121 PHE C O 1
ATOM 4426 N N . ARG C 1 104 ? 61.210 52.543 10.282 1.00 40.16 122 ARG C N 1
ATOM 4427 C CA . ARG C 1 104 ? 59.823 52.173 10.480 1.00 39.49 122 ARG C CA 1
ATOM 4428 C C . ARG C 1 104 ? 59.485 50.815 9.878 1.00 37.98 122 ARG C C 1
ATOM 4429 O O . ARG C 1 104 ? 59.588 50.612 8.671 1.00 37.30 122 ARG C O 1
ATOM 4437 N N . ASP C 1 105 ? 59.092 49.885 10.744 1.00 37.01 123 ASP C N 1
ATOM 4438 C CA . ASP C 1 105 ? 58.711 48.540 10.327 1.00 35.58 123 ASP C CA 1
ATOM 4439 C C . ASP C 1 105 ? 57.190 48.577 10.233 1.00 34.67 123 ASP C C 1
ATOM 4440 O O . ASP C 1 105 ? 56.575 49.553 10.668 1.00 33.86 123 ASP C O 1
ATOM 4445 N N . HIS C 1 106 ? 56.572 47.543 9.669 1.00 33.98 124 HIS C N 1
ATOM 4446 C CA . HIS C 1 106 ? 55.114 47.550 9.532 1.00 32.21 124 HIS C CA 1
ATOM 4447 C C . HIS C 1 106 ? 54.402 46.225 9.802 1.00 30.22 124 HIS C C 1
ATOM 4448 O O . HIS C 1 106 ? 54.826 45.168 9.348 1.00 30.33 124 HIS C O 1
ATOM 4455 N N . PHE C 1 107 ? 53.302 46.299 10.540 1.00 27.66 125 PHE C N 1
ATOM 4456 C CA . PHE C 1 107 ? 52.503 45.124 10.840 1.00 26.57 125 PHE C CA 1
ATOM 4457 C C . PHE C 1 107 ? 51.470 44.986 9.724 1.00 27.20 125 PHE C C 1
ATOM 4458 O O . PHE C 1 107 ? 51.250 45.927 8.951 1.00 26.20 125 PHE C O 1
ATOM 4474 N N . LEU C 1 109 ? 47.543 42.849 8.679 1.00 21.69 127 LEU C N 1
ATOM 4475 C CA . LEU C 1 109 ? 46.460 41.950 9.052 1.00 19.94 127 LEU C CA 1
ATOM 4476 C C . LEU C 1 109 ? 46.221 41.120 7.794 1.00 20.52 127 LEU C C 1
ATOM 4477 O O . LEU C 1 109 ? 45.885 41.665 6.740 1.00 20.17 127 LEU C O 1
ATOM 4482 N N . ILE C 1 110 ? 46.425 39.810 7.882 1.00 22.05 128 ILE C N 1
ATOM 4483 C CA . ILE C 1 110 ? 46.208 38.954 6.723 1.00 20.27 128 ILE C CA 1
ATOM 4484 C C . ILE C 1 110 ? 45.148 37.904 7.034 1.00 20.99 128 ILE C C 1
ATOM 4485 O O . ILE C 1 110 ? 44.793 37.693 8.197 1.00 18.63 128 ILE C O 1
ATOM 4490 N N . GLY C 1 111 ? 44.624 37.263 5.992 1.00 20.47 129 GLY C N 1
ATOM 4491 C CA . GLY C 1 111 ? 43.610 36.242 6.193 1.00 19.72 129 GLY C CA 1
ATOM 4492 C C . GLY C 1 111 ? 43.330 35.388 4.967 1.00 19.50 129 GLY C C 1
ATOM 4493 O O . GLY C 1 111 ? 43.922 35.605 3.915 1.00 18.37 129 GLY C O 1
ATOM 4494 N N . PRO C 1 112 ? 42.414 34.410 5.068 1.00 21.20 130 PRO C N 1
ATOM 4495 C CA . PRO C 1 112 ? 42.077 33.531 3.940 1.00 22.11 130 PRO C CA 1
ATOM 4496 C C . PRO C 1 112 ? 41.422 34.286 2.775 1.00 24.94 130 PRO C C 1
ATOM 4497 O O . PRO C 1 112 ? 40.670 35.239 2.985 1.00 25.39 130 PRO C O 1
ATOM 4501 N N . PRO C 1 113 ? 41.707 33.872 1.527 1.00 23.54 131 PRO C N 1
ATOM 4502 C CA . PRO C 1 113 ? 41.136 34.530 0.348 1.00 23.57 131 PRO C CA 1
ATOM 4503 C C . PRO C 1 113 ? 39.609 34.604 0.331 1.00 23.66 131 PRO C C 1
ATOM 4504 O O . PRO C 1 113 ? 39.047 35.570 -0.176 1.00 22.76 131 PRO C O 1
ATOM 4508 N N . SER C 1 114 ? 38.943 33.594 0.886 1.00 23.75 132 SER C N 1
ATOM 4509 C CA . SER C 1 114 ? 37.483 33.577 0.911 1.00 24.41 132 SER C CA 1
ATOM 4510 C C . SER C 1 114 ? 36.908 34.638 1.851 1.00 25.21 132 SER C C 1
ATOM 4511 O O . SER C 1 114 ? 35.695 34.814 1.914 1.00 25.37 132 SER C O 1
ATOM 4514 N N . ASN C 1 115 ? 37.786 35.314 2.593 1.00 23.46 133 ASN C N 1
ATOM 4515 C CA . ASN C 1 115 ? 37.400 36.400 3.489 1.00 23.26 133 ASN C CA 1
ATOM 4516 C C . ASN C 1 115 ? 36.055 36.202 4.217 1.00 23.86 133 ASN C C 1
ATOM 4517 O O . ASN C 1 115 ? 35.107 36.970 4.020 1.00 25.94 133 ASN C O 1
ATOM 4522 N N . PRO C 1 116 ? 35.961 35.179 5.087 1.00 23.74 134 PRO C N 1
ATOM 4523 C CA . PRO C 1 116 ? 34.720 34.915 5.826 1.00 22.70 134 PRO C CA 1
ATOM 4524 C C . PRO C 1 116 ? 34.191 36.051 6.704 1.00 22.07 134 PRO C C 1
ATOM 4525 O O . PRO C 1 116 ? 32.992 36.136 6.931 1.00 20.36 134 PRO C O 1
ATOM 4529 N N . ALA C 1 117 ? 35.076 36.910 7.198 1.00 21.42 135 ALA C N 1
ATOM 4530 C CA . ALA C 1 117 ? 34.664 38.032 8.041 1.00 22.26 135 ALA C CA 1
ATOM 4531 C C . ALA C 1 117 ? 34.259 39.240 7.203 1.00 23.64 135 ALA C C 1
ATOM 4532 O O . ALA C 1 117 ? 33.883 40.281 7.739 1.00 20.99 135 ALA C O 1
ATOM 4534 N N . LYS C 1 118 ? 34.348 39.094 5.883 1.00 23.70 136 LYS C N 1
ATOM 4535 C CA . LYS C 1 118 ? 34.000 40.169 4.959 1.00 24.92 136 LYS C CA 1
ATOM 4536 C C . LYS C 1 118 ? 34.714 41.482 5.273 1.00 24.79 136 LYS C C 1
ATOM 4537 O O . LYS C 1 118 ? 34.090 42.546 5.264 1.00 24.09 136 LYS C O 1
ATOM 4543 N N . LEU C 1 119 ? 36.010 41.420 5.565 1.00 23.59 137 LEU C N 1
ATOM 4544 C CA . LEU C 1 119 ? 36.761 42.637 5.844 1.00 23.43 137 LEU C CA 1
ATOM 4545 C C . LEU C 1 119 ? 36.765 43.421 4.538 1.00 24.96 137 LEU C C 1
ATOM 4546 O O . LEU C 1 119 ? 36.806 42.824 3.465 1.00 25.91 137 LEU C O 1
ATOM 4551 N N . SER C 1 120 ? 36.721 44.746 4.616 1.00 25.91 138 SER C N 1
ATOM 4552 C CA . SER C 1 120 ? 36.668 45.545 3.394 1.00 29.68 138 SER C CA 1
ATOM 4553 C C . SER C 1 120 ? 37.176 46.973 3.559 1.00 30.83 138 SER C C 1
ATOM 4554 O O . SER C 1 120 ? 37.563 47.385 4.648 1.00 31.40 138 SER C O 1
ATOM 4557 N N . GLY C 1 121 ? 37.160 47.731 2.467 1.00 32.85 139 GLY C N 1
ATOM 4558 C CA . GLY C 1 121 ? 37.628 49.105 2.527 1.00 34.55 139 GLY C CA 1
ATOM 4559 C C . GLY C 1 121 ? 39.106 49.118 2.852 1.00 36.54 139 GLY C C 1
ATOM 4560 O O . GLY C 1 121 ? 39.783 48.098 2.710 1.00 38.87 139 GLY C O 1
ATOM 4561 N N . ASP C 1 122 ? 39.624 50.255 3.294 1.00 37.49 140 ASP C N 1
ATOM 4562 C CA . ASP C 1 122 ? 41.040 50.319 3.612 1.00 37.55 140 ASP C CA 1
ATOM 4563 C C . ASP C 1 122 ? 41.353 51.138 4.858 1.00 37.79 140 ASP C C 1
ATOM 4564 O O . ASP C 1 122 ? 42.481 51.591 5.036 1.00 39.41 140 ASP C O 1
ATOM 4569 N N . SER C 1 123 ? 40.366 51.320 5.728 1.00 36.39 141 SER C N 1
ATOM 4570 C CA . SER C 1 123 ? 40.598 52.069 6.962 1.00 34.90 141 SER C CA 1
ATOM 4571 C C . SER C 1 123 ? 39.964 51.405 8.188 1.00 33.49 141 SER C C 1
ATOM 4572 O O . SER C 1 123 ? 39.391 50.318 8.096 1.00 30.38 141 SER C O 1
ATOM 4575 N N . ASP C 1 124 ? 40.105 52.066 9.334 1.00 32.47 142 ASP C N 1
ATOM 4576 C CA . ASP C 1 124 ? 39.534 51.611 10.596 1.00 32.37 142 ASP C CA 1
ATOM 4577 C C . ASP C 1 124 ? 39.897 50.164 10.965 1.00 30.84 142 ASP C C 1
ATOM 4578 O O . ASP C 1 124 ? 39.053 49.268 10.888 1.00 27.21 142 ASP C O 1
ATOM 4583 N N . ILE C 1 125 ? 41.158 49.956 11.352 1.00 29.01 143 ILE C N 1
ATOM 4584 C CA . ILE C 1 125 ? 41.658 48.645 11.771 1.00 28.74 143 ILE C CA 1
ATOM 4585 C C . ILE C 1 125 ? 40.768 48.134 12.903 1.00 28.94 143 ILE C C 1
ATOM 4586 O O . ILE C 1 125 ? 40.509 46.931 13.022 1.00 29.65 143 ILE C O 1
ATOM 4591 N N . ALA C 1 126 ? 40.281 49.066 13.716 1.00 28.42 144 ALA C N 1
ATOM 4592 C CA . ALA C 1 126 ? 39.410 48.740 14.833 1.00 27.99 144 ALA C CA 1
ATOM 4593 C C . ALA C 1 126 ? 38.091 48.131 14.352 1.00 27.23 144 ALA C C 1
ATOM 4594 O O . ALA C 1 126 ? 37.628 47.143 14.921 1.00 27.25 144 ALA C O 1
ATOM 4596 N N . ASP C 1 127 ? 37.482 48.709 13.314 1.00 26.43 145 ASP C N 1
ATOM 4597 C CA . ASP C 1 127 ? 36.230 48.155 12.798 1.00 25.54 145 ASP C CA 1
ATOM 4598 C C . ASP C 1 127 ? 36.478 46.776 12.187 1.00 21.95 145 ASP C C 1
ATOM 4599 O O . ASP C 1 127 ? 35.621 45.908 12.248 1.00 23.50 145 ASP C O 1
ATOM 4612 N N . PHE C 1 129 ? 38.605 44.573 13.263 1.00 21.33 147 PHE C N 1
ATOM 4613 C CA . PHE C 1 129 ? 38.671 43.630 14.376 1.00 20.29 147 PHE C CA 1
ATOM 4614 C C . PHE C 1 129 ? 37.270 43.364 14.910 1.00 18.64 147 PHE C C 1
ATOM 4615 O O . PHE C 1 129 ? 36.942 42.241 15.292 1.00 16.66 147 PHE C O 1
ATOM 4623 N N . SER C 1 130 ? 36.435 44.400 14.916 1.00 19.78 148 SER C N 1
ATOM 4624 C CA . SER C 1 130 ? 35.065 44.256 15.384 1.00 20.35 148 SER C CA 1
ATOM 4625 C C . SER C 1 130 ? 34.296 43.338 14.442 1.00 20.95 148 SER C C 1
ATOM 4626 O O . SER C 1 130 ? 33.478 42.528 14.883 1.00 20.50 148 SER C O 1
ATOM 4629 N N . LYS C 1 131 ? 34.550 43.464 13.141 1.00 21.98 149 LYS C N 1
ATOM 4630 C CA . LYS C 1 131 ? 33.876 42.605 12.169 1.00 23.63 149 LYS C CA 1
ATOM 4631 C C . LYS C 1 131 ? 34.291 41.145 12.372 1.00 21.77 149 LYS C C 1
ATOM 4632 O O . LYS C 1 131 ? 33.459 40.239 12.304 1.00 20.23 149 LYS C O 1
ATOM 4646 N N . HIS C 1 133 ? 35.345 39.817 15.169 1.00 20.06 151 HIS C N 1
ATOM 4647 C CA . HIS C 1 133 ? 34.707 39.389 16.405 1.00 19.53 151 HIS C CA 1
ATOM 4648 C C . HIS C 1 133 ? 33.242 38.996 16.175 1.00 18.61 151 HIS C C 1
ATOM 4649 O O . HIS C 1 133 ? 32.813 37.919 16.600 1.00 17.37 151 HIS C O 1
ATOM 4656 N N . ASP C 1 134 ? 32.476 39.857 15.504 1.00 19.87 152 ASP C N 1
ATOM 4657 C CA . ASP C 1 134 ? 31.059 39.554 15.278 1.00 21.05 152 ASP C CA 1
ATOM 4658 C C . ASP C 1 134 ? 30.845 38.334 14.397 1.00 19.80 152 ASP C C 1
ATOM 4659 O O . ASP C 1 134 ? 30.020 37.476 14.711 1.00 19.05 152 ASP C O 1
ATOM 4664 N N . ALA C 1 135 ? 31.590 38.259 13.298 1.00 21.43 153 ALA C N 1
ATOM 4665 C CA . ALA C 1 135 ? 31.480 37.131 12.376 1.00 20.05 153 ALA C CA 1
ATOM 4666 C C . ALA C 1 135 ? 31.855 35.823 13.077 1.00 21.74 153 ALA C C 1
ATOM 4667 O O . ALA C 1 135 ? 31.243 34.773 12.836 1.00 22.27 153 ALA C O 1
ATOM 4669 N N . ALA C 1 136 ? 32.865 35.891 13.940 1.00 21.11 154 ALA C N 1
ATOM 4670 C CA . ALA C 1 136 ? 33.325 34.728 14.686 1.00 22.68 154 ALA C CA 1
ATOM 4671 C C . ALA C 1 136 ? 32.216 34.253 15.628 1.00 24.74 154 ALA C C 1
ATOM 4672 O O . ALA C 1 136 ? 31.873 33.063 15.660 1.00 24.24 154 ALA C O 1
ATOM 4674 N N . GLU C 1 137 ? 31.646 35.187 16.385 1.00 24.49 155 GLU C N 1
ATOM 4675 C CA . GLU C 1 137 ? 30.578 34.849 17.312 1.00 26.85 155 GLU C CA 1
ATOM 4676 C C . GLU C 1 137 ? 29.371 34.281 16.575 1.00 28.98 155 GLU C C 1
ATOM 4677 O O . GLU C 1 137 ? 28.695 33.395 17.091 1.00 28.73 155 GLU C O 1
ATOM 4683 N N . ALA C 1 138 ? 29.113 34.781 15.367 1.00 31.26 156 ALA C N 1
ATOM 4684 C CA . ALA C 1 138 ? 27.996 34.295 14.556 1.00 33.89 156 ALA C CA 1
ATOM 4685 C C . ALA C 1 138 ? 28.223 32.820 14.216 1.00 35.44 156 ALA C C 1
ATOM 4686 O O . ALA C 1 138 ? 27.276 32.036 14.163 1.00 36.82 156 ALA C O 1
ATOM 4688 N N . GLY C 1 139 ? 29.483 32.461 13.981 1.00 36.01 157 GLY C N 1
ATOM 4689 C CA . GLY C 1 139 ? 29.852 31.087 13.672 1.00 38.73 157 GLY C CA 1
ATOM 4690 C C . GLY C 1 139 ? 29.005 30.334 12.663 1.00 41.05 157 GLY C C 1
ATOM 4691 O O . GLY C 1 139 ? 28.659 29.170 12.881 1.00 41.96 157 GLY C O 1
ATOM 4692 N N . ASN C 1 140 ? 28.679 30.981 11.551 1.00 40.50 158 ASN C N 1
ATOM 4693 C CA . ASN C 1 140 ? 27.871 30.340 10.521 1.00 40.50 158 ASN C CA 1
ATOM 4694 C C . ASN C 1 140 ? 28.489 30.511 9.141 1.00 38.76 158 ASN C C 1
ATOM 4695 O O . ASN C 1 140 ? 27.881 30.154 8.137 1.00 40.39 158 ASN C O 1
ATOM 4700 N N . THR C 1 141 ? 29.705 31.049 9.097 1.00 36.32 159 THR C N 1
ATOM 4701 C CA . THR C 1 141 ? 30.396 31.254 7.830 1.00 32.93 159 THR C CA 1
ATOM 4702 C C . THR C 1 141 ? 31.230 30.031 7.479 1.00 32.90 159 THR C C 1
ATOM 4703 O O . THR C 1 141 ? 31.485 29.166 8.318 1.00 30.35 159 THR C O 1
ATOM 4707 N N . LYS C 1 142 ? 31.656 29.961 6.227 1.00 31.94 160 LYS C N 1
ATOM 4708 C CA . LYS C 1 142 ? 32.493 28.856 5.802 1.00 31.66 160 LYS C CA 1
ATOM 4709 C C . LYS C 1 142 ? 33.625 29.390 4.946 1.00 30.56 160 LYS C C 1
ATOM 4710 O O . LYS C 1 142 ? 33.390 29.937 3.869 1.00 31.67 160 LYS C O 1
ATOM 4716 N N . PRO C 1 143 ? 34.877 29.240 5.416 1.00 28.50 161 PRO C N 1
ATOM 4717 C CA . PRO C 1 143 ? 35.231 28.608 6.692 1.00 27.52 161 PRO C CA 1
ATOM 4718 C C . PRO C 1 143 ? 34.890 29.481 7.897 1.00 26.28 161 PRO C C 1
ATOM 4719 O O . PRO C 1 143 ? 34.487 30.633 7.750 1.00 25.35 161 PRO C O 1
ATOM 4723 N N . PRO C 1 144 ? 35.057 28.939 9.113 1.00 25.50 162 PRO C N 1
ATOM 4724 C CA . PRO C 1 144 ? 34.751 29.721 10.314 1.00 24.32 162 PRO C CA 1
ATOM 4725 C C . PRO C 1 144 ? 35.762 30.842 10.484 1.00 22.07 162 PRO C C 1
ATOM 4726 O O . PRO C 1 144 ? 36.903 30.713 10.054 1.00 24.30 162 PRO C O 1
ATOM 4730 N N . VAL C 1 145 ? 35.341 31.945 11.087 1.00 20.94 163 VAL C N 1
ATOM 4731 C CA . VAL C 1 145 ? 36.246 33.066 11.312 1.00 19.29 163 VAL C CA 1
ATOM 4732 C C . VAL C 1 145 ? 37.011 32.789 12.604 1.00 18.86 163 VAL C C 1
ATOM 4733 O O . VAL C 1 145 ? 36.415 32.605 13.662 1.00 17.45 163 VAL C O 1
ATOM 4737 N N . ARG C 1 146 ? 38.332 32.742 12.490 1.00 21.45 164 ARG C N 1
ATOM 4738 C CA . ARG C 1 146 ? 39.212 32.488 13.625 1.00 20.06 164 ARG C CA 1
ATOM 4739 C C . ARG C 1 146 ? 40.428 33.394 13.483 1.00 18.88 164 ARG C C 1
ATOM 4740 O O . ARG C 1 146 ? 40.801 33.765 12.368 1.00 20.49 164 ARG C O 1
ATOM 4748 N N . PHE C 1 147 ? 41.033 33.746 14.616 1.00 18.10 165 PHE C N 1
ATOM 4749 C CA . PHE C 1 147 ? 42.195 34.629 14.664 1.00 16.41 165 PHE C CA 1
ATOM 4750 C C . PHE C 1 147 ? 43.335 33.928 15.391 1.00 16.99 165 PHE C C 1
ATOM 4751 O O . PHE C 1 147 ? 43.153 33.472 16.521 1.00 15.32 165 PHE C O 1
ATOM 4759 N N . LEU C 1 148 ? 44.507 33.876 14.760 1.00 17.70 166 LEU C N 1
ATOM 4760 C CA . LEU C 1 148 ? 45.660 33.213 15.352 1.00 17.95 166 LEU C CA 1
ATOM 4761 C C . LEU C 1 148 ? 46.580 34.155 16.134 1.00 15.92 166 LEU C C 1
ATOM 4762 O O . LEU C 1 148 ? 47.130 35.123 15.599 1.00 15.94 166 LEU C O 1
ATOM 4767 N N . SER C 1 149 ? 46.722 33.857 17.419 1.00 16.65 167 SER C N 1
ATOM 4768 C CA . SER C 1 149 ? 47.578 34.628 18.307 1.00 17.31 167 SER C CA 1
ATOM 4769 C C . SER C 1 149 ? 48.769 33.762 18.670 1.00 15.31 167 SER C C 1
ATOM 4770 O O . SER C 1 149 ? 48.610 32.577 18.966 1.00 15.69 167 SER C O 1
ATOM 4773 N N . ARG C 1 150 ? 49.951 34.355 18.662 1.00 16.60 168 ARG C N 1
ATOM 4774 C CA . ARG C 1 150 ? 51.155 33.625 19.028 1.00 17.87 168 ARG C CA 1
ATOM 4775 C C . ARG C 1 150 ? 51.187 33.431 20.548 1.00 18.96 168 ARG C C 1
ATOM 4776 O O . ARG C 1 150 ? 51.879 32.537 21.050 1.00 18.31 168 ARG C O 1
ATOM 4784 N N . TYR C 1 151 ? 50.431 34.270 21.265 1.00 17.17 169 TYR C N 1
ATOM 4785 C CA . TYR C 1 151 ? 50.277 34.161 22.722 1.00 15.93 169 TYR C CA 1
ATOM 4786 C C . TYR C 1 151 ? 51.599 33.829 23.415 1.00 17.56 169 TYR C C 1
ATOM 4787 O O . TYR C 1 151 ? 51.655 32.925 24.259 1.00 18.58 169 TYR C O 1
ATOM 4796 N N . ASP C 1 152 ? 52.648 34.568 23.076 1.00 20.23 170 ASP C N 1
ATOM 4797 C CA . ASP C 1 152 ? 53.983 34.310 23.619 1.00 18.82 170 ASP C CA 1
ATOM 4798 C C . ASP C 1 152 ? 54.696 35.564 24.121 1.00 18.34 170 ASP C C 1
ATOM 4799 O O . ASP C 1 152 ? 55.928 35.605 24.165 1.00 16.89 170 ASP C O 1
ATOM 4804 N N . LYS C 1 153 ? 53.923 36.585 24.474 1.00 18.21 171 LYS C N 1
ATOM 4805 C CA . LYS C 1 153 ? 54.479 37.835 24.989 1.00 18.60 171 LYS C CA 1
ATOM 4806 C C . LYS C 1 153 ? 55.340 38.618 24.004 1.00 19.63 171 LYS C C 1
ATOM 4807 O O . LYS C 1 153 ? 55.998 39.583 24.396 1.00 19.96 171 LYS C O 1
ATOM 4813 N N . SER C 1 154 ? 55.329 38.221 22.733 1.00 20.10 172 SER C N 1
ATOM 4814 C CA . SER C 1 154 ? 56.126 38.902 21.709 1.00 19.88 172 SER C CA 1
ATOM 4815 C C . SER C 1 154 ? 55.515 40.237 21.273 1.00 20.55 172 SER C C 1
ATOM 4816 O O . SER C 1 154 ? 54.362 40.536 21.579 1.00 20.94 172 SER C O 1
ATOM 4819 N N . ALA C 1 155 ? 56.295 41.032 20.543 1.00 21.62 173 ALA C N 1
ATOM 4820 C CA . ALA C 1 155 ? 55.811 42.314 20.040 1.00 23.07 173 ALA C CA 1
ATOM 4821 C C . ALA C 1 155 ? 54.529 42.112 19.225 1.00 23.16 173 ALA C C 1
ATOM 4822 O O . ALA C 1 155 ? 53.625 42.948 19.261 1.00 23.97 173 ALA C O 1
ATOM 4824 N N . THR C 1 156 ? 54.457 41.005 18.490 1.00 22.26 174 THR C N 1
ATOM 4825 C CA . THR C 1 156 ? 53.283 40.717 17.671 1.00 21.15 174 THR C CA 1
ATOM 4826 C C . THR C 1 156 ? 52.089 40.440 18.576 1.00 19.94 174 THR C C 1
ATOM 4827 O O . THR C 1 156 ? 50.989 40.936 18.335 1.00 19.01 174 THR C O 1
ATOM 4831 N N . ASN C 1 157 ? 52.314 39.651 19.623 1.00 17.93 175 ASN C N 1
ATOM 4832 C CA . ASN C 1 157 ? 51.266 39.335 20.585 1.00 18.01 175 ASN C CA 1
ATOM 4833 C C . ASN C 1 157 ? 50.785 40.643 21.215 1.00 16.48 175 ASN C C 1
ATOM 4834 O O . ASN C 1 157 ? 49.588 40.865 21.346 1.00 18.67 175 ASN C O 1
ATOM 4839 N N . ILE C 1 158 ? 51.725 41.499 21.604 1.00 15.23 176 ILE C N 1
ATOM 4840 C CA . ILE C 1 158 ? 51.396 42.785 22.212 1.00 17.58 176 ILE C CA 1
ATOM 4841 C C . ILE C 1 158 ? 50.484 43.588 21.283 1.00 18.03 176 ILE C C 1
ATOM 4842 O O . ILE C 1 158 ? 49.467 44.139 21.712 1.00 18.01 176 ILE C O 1
ATOM 4847 N N . LYS C 1 159 ? 50.851 43.625 20.004 1.00 19.69 177 LYS C N 1
ATOM 4848 C CA . LYS C 1 159 ? 50.091 44.362 19.005 1.00 19.77 177 LYS C CA 1
ATOM 4849 C C . LYS C 1 159 ? 48.646 43.905 18.864 1.00 18.68 177 LYS C C 1
ATOM 4850 O O . LYS C 1 159 ? 47.734 44.718 18.992 1.00 16.66 177 LYS C O 1
ATOM 4856 N N . GLU C 1 160 ? 48.412 42.619 18.597 1.00 19.07 178 GLU C N 1
ATOM 4857 C CA . GLU C 1 160 ? 47.025 42.177 18.451 1.00 18.81 178 GLU C CA 1
ATOM 4858 C C . GLU C 1 160 ? 46.261 42.211 19.769 1.00 18.05 178 GLU C C 1
ATOM 4859 O O . GLU C 1 160 ? 45.051 42.397 19.780 1.00 19.27 178 GLU C O 1
ATOM 4865 N N . ALA C 1 161 ? 46.959 42.035 20.885 1.00 17.40 179 ALA C N 1
ATOM 4866 C CA . ALA C 1 161 ? 46.286 42.094 22.173 1.00 16.49 179 ALA C CA 1
ATOM 4867 C C . ALA C 1 161 ? 45.727 43.525 22.326 1.00 17.81 179 ALA C C 1
ATOM 4868 O O . ALA C 1 161 ? 44.567 43.708 22.712 1.00 17.67 179 ALA C O 1
ATOM 4870 N N . GLU C 1 162 ? 46.549 44.523 22.002 1.00 18.82 180 GLU C N 1
ATOM 4871 C CA . GLU C 1 162 ? 46.139 45.934 22.088 1.00 21.91 180 GLU C CA 1
ATOM 4872 C C . GLU C 1 162 ? 44.965 46.209 21.170 1.00 21.86 180 GLU C C 1
ATOM 4873 O O . GLU C 1 162 ? 44.022 46.919 21.538 1.00 22.16 180 GLU C O 1
ATOM 4879 N N . LEU C 1 163 ? 45.038 45.664 19.959 1.00 20.86 181 LEU C N 1
ATOM 4880 C CA . LEU C 1 163 ? 43.981 45.871 18.988 1.00 21.50 181 LEU C CA 1
ATOM 4881 C C . LEU C 1 163 ? 42.642 45.330 19.485 1.00 22.04 181 LEU C C 1
ATOM 4882 O O . LEU C 1 163 ? 41.618 46.012 19.366 1.00 21.80 181 LEU C O 1
ATOM 4887 N N . TRP C 1 164 ? 42.639 44.124 20.055 1.00 21.05 182 TRP C N 1
ATOM 4888 C CA . TRP C 1 164 ? 41.399 43.562 20.579 1.00 19.39 182 TRP C CA 1
ATOM 4889 C C . TRP C 1 164 ? 40.893 44.406 21.745 1.00 18.99 182 TRP C C 1
ATOM 4890 O O . TRP C 1 164 ? 39.700 44.698 21.843 1.00 17.61 182 TRP C O 1
ATOM 4901 N N . LEU C 1 165 ? 41.796 44.813 22.628 1.00 20.20 183 LEU C N 1
ATOM 4902 C CA . LEU C 1 165 ? 41.368 45.624 23.760 1.00 22.19 183 LEU C CA 1
ATOM 4903 C C . LEU C 1 165 ? 40.821 46.983 23.323 1.00 21.21 183 LEU C C 1
ATOM 4904 O O . LEU C 1 165 ? 39.950 47.546 23.990 1.00 22.15 183 LEU C O 1
ATOM 4909 N N . SER C 1 166 ? 41.311 47.492 22.196 1.00 23.20 184 SER C N 1
ATOM 4910 C CA . SER C 1 166 ? 40.877 48.800 21.711 1.00 24.10 184 SER C CA 1
ATOM 4911 C C . SER C 1 166 ? 39.404 48.829 21.315 1.00 23.04 184 SER C C 1
ATOM 4912 O O . SER C 1 166 ? 38.821 49.905 21.207 1.00 26.62 184 SER C O 1
ATOM 4915 N N . ILE C 1 167 ? 38.794 47.666 21.090 1.00 20.70 185 ILE C N 1
ATOM 4916 C CA . ILE C 1 167 ? 37.377 47.647 20.746 1.00 21.28 185 ILE C CA 1
ATOM 4917 C C . ILE C 1 167 ? 36.576 47.131 21.930 1.00 20.63 185 ILE C C 1
ATOM 4918 O O . ILE C 1 167 ? 35.391 46.809 21.807 1.00 22.11 185 ILE C O 1
ATOM 4923 N N . GLY C 1 168 ? 37.236 47.067 23.080 1.00 19.78 186 GLY C N 1
ATOM 4924 C CA . GLY C 1 168 ? 36.577 46.605 24.288 1.00 19.50 186 GLY C CA 1
ATOM 4925 C C . GLY C 1 168 ? 36.464 45.095 24.402 1.00 17.34 186 GLY C C 1
ATOM 4926 O O . GLY C 1 168 ? 35.570 44.597 25.089 1.00 16.69 186 GLY C O 1
ATOM 4927 N N . GLN C 1 169 ? 37.356 44.361 23.736 1.00 18.78 187 GLN C N 1
ATOM 4928 C CA . GLN C 1 169 ? 37.313 42.896 23.788 1.00 17.82 187 GLN C CA 1
ATOM 4929 C C . GLN C 1 169 ? 38.524 42.279 24.488 1.00 18.51 187 GLN C C 1
ATOM 4930 O O . GLN C 1 169 ? 39.650 42.770 24.357 1.00 18.09 187 GLN C O 1
ATOM 4936 N N . VAL C 1 170 ? 38.274 41.196 25.219 1.00 17.40 188 VAL C N 1
ATOM 4937 C CA . VAL C 1 170 ? 39.321 40.438 25.917 1.00 16.58 188 VAL C CA 1
ATOM 4938 C C . VAL C 1 170 ? 39.050 38.975 25.541 1.00 12.92 188 VAL C C 1
ATOM 4939 O O . VAL C 1 170 ? 38.567 38.192 26.351 1.00 15.47 188 VAL C O 1
ATOM 4943 N N . PRO C 1 171 ? 39.369 38.591 24.295 1.00 14.72 189 PRO C N 1
ATOM 4944 C CA . PRO C 1 171 ? 39.153 37.231 23.795 1.00 14.96 189 PRO C CA 1
ATOM 4945 C C . PRO C 1 171 ? 39.688 36.112 24.694 1.00 16.15 189 PRO C C 1
ATOM 4946 O O . PRO C 1 171 ? 39.041 35.070 24.835 1.00 16.11 189 PRO C O 1
ATOM 4950 N N . TRP C 1 172 ? 40.856 36.333 25.294 1.00 16.77 190 TRP C N 1
ATOM 4951 C CA . TRP C 1 172 ? 41.494 35.338 26.155 1.00 16.06 190 TRP C CA 1
ATOM 4952 C C . TRP C 1 172 ? 40.927 35.198 27.568 1.00 18.48 190 TRP C C 1
ATOM 4953 O O . TRP C 1 172 ? 41.229 34.212 28.249 1.00 19.23 190 TRP C O 1
ATOM 4964 N N . ALA C 1 173 ? 40.111 36.158 28.009 1.00 17.76 191 ALA C N 1
ATOM 4965 C CA . ALA C 1 173 ? 39.522 36.112 29.355 1.00 18.11 191 ALA C CA 1
ATOM 4966 C C . ALA C 1 173 ? 38.252 35.268 29.390 1.00 21.40 191 ALA C C 1
ATOM 4967 O O . ALA C 1 173 ? 37.613 35.057 28.346 1.00 20.25 191 ALA C O 1
ATOM 4969 N N . THR C 1 174 ? 37.856 34.826 30.587 1.00 21.17 192 THR C N 1
ATOM 4970 C CA . THR C 1 174 ? 36.705 33.951 30.675 1.00 23.48 192 THR C CA 1
ATOM 4971 C C . THR C 1 174 ? 35.441 34.410 30.036 1.00 26.86 192 THR C C 1
ATOM 4972 O O . THR C 1 174 ? 34.965 35.553 30.177 1.00 24.23 192 THR C O 1
ATOM 4976 N N . ALA C 1 175 ? 34.929 33.399 29.350 1.00 27.18 193 ALA C N 1
ATOM 4977 C CA . ALA C 1 175 ? 33.813 33.410 28.470 1.00 26.32 193 ALA C CA 1
ATOM 4978 C C . ALA C 1 175 ? 34.877 33.359 27.364 1.00 20.85 193 ALA C C 1
ATOM 4979 O O . ALA C 1 175 ? 34.864 34.163 26.463 1.00 20.73 193 ALA C O 1
ATOM 4981 N N . TYR C 1 176 ? 35.840 32.432 27.492 1.00 19.11 194 TYR C N 1
ATOM 4982 C CA . TYR C 1 176 ? 36.937 32.324 26.508 1.00 18.50 194 TYR C CA 1
ATOM 4983 C C . TYR C 1 176 ? 36.387 32.259 25.088 1.00 18.06 194 TYR C C 1
ATOM 4984 O O . TYR C 1 176 ? 35.547 31.418 24.786 1.00 20.33 194 TYR C O 1
ATOM 4993 N N . SER C 1 177 ? 36.875 33.144 24.228 1.00 16.95 195 SER C N 1
ATOM 4994 C CA . SER C 1 177 ? 36.457 33.193 22.828 1.00 18.09 195 SER C CA 1
ATOM 4995 C C . SER C 1 177 ? 37.203 32.064 22.117 1.00 18.54 195 SER C C 1
ATOM 4996 O O . SER C 1 177 ? 38.377 32.206 21.784 1.00 17.12 195 SER C O 1
ATOM 4999 N N . THR C 1 178 ? 36.517 30.947 21.888 1.00 20.17 196 THR C N 1
ATOM 5000 C CA . THR C 1 178 ? 37.141 29.778 21.277 1.00 19.27 196 THR C CA 1
ATOM 5001 C C . THR C 1 178 ? 37.750 29.996 19.888 1.00 21.29 196 THR C C 1
ATOM 5002 O O . THR C 1 178 ? 38.568 29.189 19.440 1.00 19.94 196 THR C O 1
ATOM 5006 N N . TRP C 1 179 ? 37.373 31.087 19.221 1.00 19.21 197 TRP C N 1
ATOM 5007 C CA . TRP C 1 179 ? 37.918 31.392 17.896 1.00 18.98 197 TRP C CA 1
ATOM 5008 C C . TRP C 1 179 ? 39.264 32.124 17.983 1.00 18.21 197 TRP C C 1
ATOM 5009 O O . TRP C 1 179 ? 39.940 32.321 16.963 1.00 18.48 197 TRP C O 1
ATOM 5020 N N . TYR C 1 180 ? 39.631 32.552 19.193 1.00 15.94 198 TYR C N 1
ATOM 5021 C CA . TYR C 1 180 ? 40.918 33.220 19.420 1.00 16.73 198 TYR C CA 1
ATOM 5022 C C . TYR C 1 180 ? 41.879 32.034 19.573 1.00 15.77 198 TYR C C 1
ATOM 5023 O O . TYR C 1 180 ? 41.994 31.436 20.642 1.00 17.87 198 TYR C O 1
ATOM 5032 N N . HIS C 1 181 ? 42.550 31.712 18.477 1.00 17.55 199 HIS C N 1
ATOM 5033 C CA . HIS C 1 181 ? 43.440 30.562 18.375 1.00 16.42 199 HIS C CA 1
ATOM 5034 C C . HIS C 1 181 ? 44.864 30.754 18.858 1.00 15.70 199 HIS C C 1
ATOM 5035 O O . HIS C 1 181 ? 45.636 31.523 18.283 1.00 15.01 199 HIS C O 1
ATOM 5042 N N . GLN C 1 182 ? 45.219 30.043 19.921 1.00 17.06 200 GLN C N 1
ATOM 5043 C CA . GLN C 1 182 ? 46.574 30.123 20.442 1.00 16.87 200 GLN C CA 1
ATOM 5044 C C . GLN C 1 182 ? 47.464 29.114 19.710 1.00 17.42 200 GLN C C 1
ATOM 5045 O O . GLN C 1 182 ? 47.260 27.899 19.815 1.00 19.61 200 GLN C O 1
ATOM 5051 N N . TYR C 1 183 ? 48.439 29.612 18.961 1.00 19.22 201 TYR C N 1
ATOM 5052 C CA . TYR C 1 183 ? 49.376 28.744 18.251 1.00 20.04 201 TYR C CA 1
ATOM 5053 C C . TYR C 1 183 ? 50.731 29.335 18.628 1.00 19.68 201 TYR C C 1
ATOM 5054 O O . TYR C 1 183 ? 51.265 30.210 17.950 1.00 17.11 201 TYR C O 1
ATOM 5063 N N . ILE C 1 184 ? 51.276 28.835 19.732 1.00 21.29 202 ILE C N 1
ATOM 5064 C CA . ILE C 1 184 ? 52.513 29.344 20.304 1.00 21.46 202 ILE C CA 1
ATOM 5065 C C . ILE C 1 184 ? 53.810 28.955 19.601 1.00 23.89 202 ILE C C 1
ATOM 5066 O O . ILE C 1 184 ? 54.410 27.930 19.913 1.00 24.49 202 ILE C O 1
ATOM 5071 N N . THR C 1 185 ? 54.238 29.807 18.670 1.00 24.56 203 THR C N 1
ATOM 5072 C CA . THR C 1 185 ? 55.450 29.597 17.886 1.00 25.52 203 THR C CA 1
ATOM 5073 C C . THR C 1 185 ? 56.039 30.932 17.424 1.00 25.39 203 THR C C 1
ATOM 5074 O O . THR C 1 185 ? 55.511 31.997 17.732 1.00 23.79 203 THR C O 1
ATOM 5078 N N . PHE C 1 186 ? 57.131 30.860 16.667 1.00 26.90 204 PHE C N 1
ATOM 5079 C CA . PHE C 1 186 ? 57.796 32.053 16.154 1.00 27.95 204 PHE C CA 1
ATOM 5080 C C . PHE C 1 186 ? 57.063 32.627 14.934 1.00 26.34 204 PHE C C 1
ATOM 5081 O O . PHE C 1 186 ? 56.182 31.981 14.383 1.00 25.31 204 PHE C O 1
ATOM 5089 N N . PRO C 1 187 ? 57.427 33.850 14.501 1.00 25.75 205 PRO C N 1
ATOM 5090 C CA . PRO C 1 187 ? 56.803 34.525 13.356 1.00 25.67 205 PRO C CA 1
ATOM 5091 C C . PRO C 1 187 ? 56.499 33.677 12.127 1.00 25.67 205 PRO C C 1
ATOM 5092 O O . PRO C 1 187 ? 55.335 33.494 11.772 1.00 24.00 205 PRO C O 1
ATOM 5096 N N . ILE C 1 188 ? 57.538 33.157 11.481 1.00 26.34 206 ILE C N 1
ATOM 5097 C CA . ILE C 1 188 ? 57.352 32.351 10.279 1.00 26.62 206 ILE C CA 1
ATOM 5098 C C . ILE C 1 188 ? 56.394 31.174 10.429 1.00 26.01 206 ILE C C 1
ATOM 5099 O O . ILE C 1 188 ? 55.461 31.024 9.639 1.00 26.53 206 ILE C O 1
ATOM 5104 N N . GLN C 1 189 ? 56.616 30.338 11.436 1.00 25.78 207 GLN C N 1
ATOM 5105 C CA . GLN C 1 189 ? 55.757 29.183 11.647 1.00 25.21 207 GLN C CA 1
ATOM 5106 C C . GLN C 1 189 ? 54.323 29.589 11.975 1.00 23.84 207 GLN C C 1
ATOM 5107 O O . GLN C 1 189 ? 53.384 28.871 11.657 1.00 21.98 207 GLN C O 1
ATOM 5113 N N . ALA C 1 190 ? 54.162 30.739 12.619 1.00 24.20 208 ALA C N 1
ATOM 5114 C CA . ALA C 1 190 ? 52.834 31.221 12.991 1.00 23.67 208 ALA C CA 1
ATOM 5115 C C . ALA C 1 190 ? 52.055 31.671 11.750 1.00 21.67 208 ALA C C 1
ATOM 5116 O O . ALA C 1 190 ? 50.880 31.346 11.594 1.00 21.88 208 ALA C O 1
ATOM 5118 N N . LEU C 1 191 ? 52.710 32.413 10.867 1.00 20.39 209 LEU C N 1
ATOM 5119 C CA . LEU C 1 191 ? 52.041 32.868 9.655 1.00 20.84 209 LEU C CA 1
ATOM 5120 C C . LEU C 1 191 ? 51.702 31.679 8.761 1.00 21.43 209 LEU C C 1
ATOM 5121 O O . LEU C 1 191 ? 50.635 31.646 8.139 1.00 24.07 209 LEU C O 1
ATOM 5126 N N . THR C 1 192 ? 52.605 30.703 8.705 1.00 21.73 210 THR C N 1
ATOM 5127 C CA . THR C 1 192 ? 52.392 29.505 7.900 1.00 21.25 210 THR C CA 1
ATOM 5128 C C . THR C 1 192 ? 51.129 28.792 8.363 1.00 21.81 210 THR C C 1
ATOM 5129 O O . THR C 1 192 ? 50.273 28.443 7.556 1.00 21.32 210 THR C O 1
ATOM 5133 N N . ALA C 1 193 ? 51.012 28.590 9.674 1.00 20.76 211 ALA C N 1
ATOM 5134 C CA . ALA C 1 193 ? 49.851 27.916 10.249 1.00 19.23 211 ALA C CA 1
ATOM 5135 C C . ALA C 1 193 ? 48.549 28.660 9.951 1.00 19.27 211 ALA C C 1
ATOM 5136 O O . ALA C 1 193 ? 47.543 28.046 9.607 1.00 19.91 211 ALA C O 1
ATOM 5138 N N . ALA C 1 194 ? 48.568 29.979 10.102 1.00 19.52 212 ALA C N 1
ATOM 5139 C CA . ALA C 1 194 ? 47.381 30.790 9.850 1.00 20.08 212 ALA C CA 1
ATOM 5140 C C . ALA C 1 194 ? 46.880 30.578 8.421 1.00 19.43 212 ALA C C 1
ATOM 5141 O O . ALA C 1 194 ? 45.687 30.380 8.189 1.00 20.02 212 ALA C O 1
ATOM 5143 N N . ILE C 1 195 ? 47.809 30.613 7.475 1.00 20.04 213 ILE C N 1
ATOM 5144 C CA . ILE C 1 195 ? 47.495 30.435 6.064 1.00 20.75 213 ILE C CA 1
ATOM 5145 C C . ILE C 1 195 ? 46.900 29.052 5.833 1.00 21.29 213 ILE C C 1
ATOM 5146 O O . ILE C 1 195 ? 45.825 28.917 5.239 1.00 20.05 213 ILE C O 1
ATOM 5151 N N . LEU C 1 196 ? 47.575 28.022 6.343 1.00 22.76 214 LEU C N 1
ATOM 5152 C CA . LEU C 1 196 ? 47.097 26.650 6.180 1.00 20.50 214 LEU C CA 1
ATOM 5153 C C . LEU C 1 196 ? 45.706 26.440 6.769 1.00 21.11 214 LEU C C 1
ATOM 5154 O O . LEU C 1 196 ? 44.868 25.756 6.193 1.00 19.80 214 LEU C O 1
ATOM 5159 N N . LEU C 1 197 ? 45.461 27.056 7.916 1.00 19.73 215 LEU C N 1
ATOM 5160 C CA . LEU C 1 197 ? 44.190 26.927 8.603 1.00 18.98 215 LEU C CA 1
ATOM 5161 C C . LEU C 1 197 ? 43.108 27.911 8.144 1.00 19.99 215 LEU C C 1
ATOM 5162 O O . LEU C 1 197 ? 41.990 27.890 8.655 1.00 17.79 215 LEU C O 1
ATOM 5167 N N . ARG C 1 198 ? 43.440 28.770 7.186 1.00 18.86 216 ARG C N 1
ATOM 5168 C CA . ARG C 1 198 ? 42.484 29.757 6.699 1.00 19.77 216 ARG C CA 1
ATOM 5169 C C . ARG C 1 198 ? 41.999 30.639 7.860 1.00 18.85 216 ARG C C 1
ATOM 5170 O O . ARG C 1 198 ? 40.796 30.780 8.108 1.00 17.30 216 ARG C O 1
ATOM 5178 N N . GLU C 1 199 ? 42.956 31.221 8.578 1.00 18.60 217 GLU C N 1
ATOM 5179 C CA . GLU C 1 199 ? 42.635 32.096 9.698 1.00 18.84 217 GLU C CA 1
ATOM 5180 C C . GLU C 1 199 ? 43.240 33.474 9.488 1.00 16.46 217 GLU C C 1
ATOM 5181 O O . GLU C 1 199 ? 44.189 33.652 8.723 1.00 20.28 217 GLU C O 1
ATOM 5187 N N . TYR C 1 200 ? 42.678 34.455 10.170 1.00 16.05 218 TYR C N 1
ATOM 5188 C CA . TYR C 1 200 ? 43.201 35.805 10.095 1.00 15.49 218 TYR C CA 1
ATOM 5189 C C . TYR C 1 200 ? 44.277 35.894 11.171 1.00 17.02 218 TYR C C 1
ATOM 5190 O O . TYR C 1 200 ? 44.206 35.200 12.183 1.00 17.95 218 TYR C O 1
ATOM 5199 N N . THR C 1 201 ? 45.270 36.744 10.958 1.00 18.06 219 THR C N 1
ATOM 5200 C CA . THR C 1 201 ? 46.305 36.915 11.962 1.00 19.01 219 THR C CA 1
ATOM 5201 C C . THR C 1 201 ? 47.073 38.198 11.696 1.00 19.22 219 THR C C 1
ATOM 5202 O O . THR C 1 201 ? 47.044 38.738 10.587 1.00 18.51 219 THR C O 1
ATOM 5206 N N . ILE C 1 202 ? 47.739 38.696 12.731 1.00 19.66 220 ILE C N 1
ATOM 5207 C CA . ILE C 1 202 ? 48.565 39.882 12.601 1.00 19.32 220 ILE C CA 1
ATOM 5208 C C . ILE C 1 202 ? 49.998 39.366 12.463 1.00 20.37 220 ILE C C 1
ATOM 5209 O O . ILE C 1 202 ? 50.435 38.528 13.244 1.00 19.81 220 ILE C O 1
ATOM 5214 N N . THR C 1 203 ? 50.716 39.859 11.461 1.00 22.96 221 THR C N 1
ATOM 5215 C CA . THR C 1 203 ? 52.097 39.458 11.248 1.00 25.58 221 THR C CA 1
ATOM 5216 C C . THR C 1 203 ? 52.841 40.715 10.821 1.00 27.14 221 THR C C 1
ATOM 5217 O O . THR C 1 203 ? 52.309 41.819 10.931 1.00 27.94 221 THR C O 1
ATOM 5221 N N . ASP C 1 204 ? 54.074 40.563 10.360 1.00 28.40 222 ASP C N 1
ATOM 5222 C CA . ASP C 1 204 ? 54.841 41.722 9.910 1.00 30.78 222 ASP C CA 1
ATOM 5223 C C . ASP C 1 204 ? 55.284 41.513 8.464 1.00 31.45 222 ASP C C 1
ATOM 5224 O O . ASP C 1 204 ? 55.339 40.380 7.981 1.00 30.35 222 ASP C O 1
ATOM 5229 N N . TYR C 1 205 ? 55.602 42.604 7.778 1.00 32.69 223 TYR C N 1
ATOM 5230 C CA . TYR C 1 205 ? 56.022 42.523 6.386 1.00 32.27 223 TYR C CA 1
ATOM 5231 C C . TYR C 1 205 ? 57.254 41.645 6.195 1.00 31.53 223 TYR C C 1
ATOM 5232 O O . TYR C 1 205 ? 57.343 40.910 5.218 1.00 31.26 223 TYR C O 1
ATOM 5241 N N . GLY C 1 206 ? 58.198 41.730 7.129 1.00 30.65 224 GLY C N 1
ATOM 5242 C CA . GLY C 1 206 ? 59.415 40.937 7.038 1.00 30.46 224 GLY C CA 1
ATOM 5243 C C . GLY C 1 206 ? 59.152 39.442 7.051 1.00 29.54 224 GLY C C 1
ATOM 5244 O O . GLY C 1 206 ? 59.798 38.679 6.338 1.00 28.95 224 GLY C O 1
ATOM 5245 N N . THR C 1 207 ? 58.197 39.029 7.873 1.00 29.08 225 THR C N 1
ATOM 5246 C CA . THR C 1 207 ? 57.820 37.630 7.999 1.00 27.92 225 THR C CA 1
ATOM 5247 C C . THR C 1 207 ? 57.067 37.183 6.756 1.00 28.16 225 THR C C 1
ATOM 5248 O O . THR C 1 207 ? 57.187 36.039 6.321 1.00 28.04 225 THR C O 1
ATOM 5252 N N . TYR C 1 208 ? 56.293 38.102 6.187 1.00 28.71 226 TYR C N 1
ATOM 5253 C CA . TYR C 1 208 ? 55.523 37.816 4.986 1.00 29.78 226 TYR C CA 1
ATOM 5254 C C . TYR C 1 208 ? 56.470 37.503 3.835 1.00 30.38 226 TYR C C 1
ATOM 5255 O O . TYR C 1 208 ? 56.248 36.562 3.078 1.00 30.70 226 TYR C O 1
ATOM 5264 N N . LEU C 1 209 ? 57.526 38.301 3.717 1.00 31.36 227 LEU C N 1
ATOM 5265 C CA . LEU C 1 209 ? 58.509 38.129 2.652 1.00 33.63 227 LEU C CA 1
ATOM 5266 C C . LEU C 1 209 ? 59.423 36.929 2.894 1.00 34.44 227 LEU C C 1
ATOM 5267 O O . LEU C 1 209 ? 60.256 36.597 2.049 1.00 34.44 227 LEU C O 1
ATOM 5272 N N . SER C 1 210 ? 59.254 36.271 4.040 1.00 33.95 228 SER C N 1
ATOM 5273 C CA . SER C 1 210 ? 60.079 35.118 4.383 1.00 33.74 228 SER C CA 1
ATOM 5274 C C . SER C 1 210 ? 59.427 33.763 4.124 1.00 33.77 228 SER C C 1
ATOM 5275 O O . SER C 1 210 ? 60.053 32.728 4.331 1.00 35.41 228 SER C O 1
ATOM 5278 N N . ILE C 1 211 ? 58.171 33.757 3.690 1.00 33.51 229 ILE C N 1
ATOM 5279 C CA . ILE C 1 211 ? 57.502 32.495 3.387 1.00 33.11 229 ILE C CA 1
ATOM 5280 C C . ILE C 1 211 ? 57.465 32.331 1.868 1.00 33.65 229 ILE C C 1
ATOM 5281 O O . ILE C 1 211 ? 57.600 33.307 1.135 1.00 34.45 229 ILE C O 1
ATOM 5286 N N . PRO C 1 212 ? 57.282 31.094 1.379 1.00 33.85 230 PRO C N 1
ATOM 5287 C CA . PRO C 1 212 ? 57.235 30.826 -0.064 1.00 35.54 230 PRO C CA 1
ATOM 5288 C C . PRO C 1 212 ? 56.113 31.571 -0.780 1.00 36.69 230 PRO C C 1
ATOM 5289 O O . PRO C 1 212 ? 55.187 32.082 -0.148 1.00 36.72 230 PRO C O 1
ATOM 5293 N N . ARG C 1 213 ? 56.208 31.628 -2.105 1.00 37.67 231 ARG C N 1
ATOM 5294 C CA . ARG C 1 213 ? 55.197 32.288 -2.920 1.00 38.72 231 ARG C CA 1
ATOM 5295 C C . ARG C 1 213 ? 53.933 31.447 -2.906 1.00 36.71 231 ARG C C 1
ATOM 5296 O O . ARG C 1 213 ? 52.825 31.977 -2.884 1.00 36.19 231 ARG C O 1
ATOM 5304 N N . GLY C 1 214 ? 54.112 30.133 -2.925 1.00 35.52 232 GLY C N 1
ATOM 5305 C CA . GLY C 1 214 ? 52.973 29.236 -2.898 1.00 35.82 232 GLY C CA 1
ATOM 5306 C C . GLY C 1 214 ? 52.020 29.570 -1.763 1.00 35.63 232 GLY C C 1
ATOM 5307 O O . GLY C 1 214 ? 50.805 29.594 -1.955 1.00 34.69 232 GLY C O 1
ATOM 5308 N N . LEU C 1 215 ? 52.563 29.831 -0.576 1.00 34.86 233 LEU C N 1
ATOM 5309 C CA . LEU C 1 215 ? 51.727 30.161 0.576 1.00 35.60 233 LEU C CA 1
ATOM 5310 C C . LEU C 1 215 ? 51.235 31.608 0.558 1.00 34.77 233 LEU C C 1
ATOM 5311 O O . LEU C 1 215 ? 50.104 31.884 0.959 1.00 35.20 233 LEU C O 1
ATOM 5316 N N . ARG C 1 216 ? 52.073 32.532 0.102 1.00 34.39 234 ARG C N 1
ATOM 5317 C CA . ARG C 1 216 ? 51.655 33.929 0.041 1.00 34.11 234 ARG C CA 1
ATOM 5318 C C . ARG C 1 216 ? 50.433 34.057 -0.863 1.00 34.29 234 ARG C C 1
ATOM 5319 O O . ARG C 1 216 ? 49.583 34.935 -0.669 1.00 35.23 234 ARG C O 1
ATOM 5327 N N . ASP C 1 217 ? 50.352 33.176 -1.854 1.00 31.57 235 ASP C N 1
ATOM 5328 C CA . ASP C 1 217 ? 49.243 33.187 -2.792 1.00 30.72 235 ASP C CA 1
ATOM 5329 C C . ASP C 1 217 ? 48.022 32.453 -2.257 1.00 28.80 235 ASP C C 1
ATOM 5330 O O . ASP C 1 217 ? 47.062 32.212 -2.983 1.00 26.96 235 ASP C O 1
ATOM 5335 N N . GLN C 1 218 ? 48.071 32.097 -0.977 1.00 26.36 236 GLN C N 1
ATOM 5336 C CA . GLN C 1 218 ? 46.962 31.419 -0.323 1.00 24.31 236 GLN C CA 1
ATOM 5337 C C . GLN C 1 218 ? 46.378 32.333 0.747 1.00 23.25 236 GLN C C 1
ATOM 5338 O O . GLN C 1 218 ? 45.595 31.898 1.592 1.00 23.08 236 GLN C O 1
ATOM 5352 N N . VAL C 1 220 ? 45.359 36.825 1.708 1.00 23.93 238 VAL C N 1
ATOM 5353 C CA . VAL C 1 220 ? 45.092 38.189 1.262 1.00 22.92 238 VAL C CA 1
ATOM 5354 C C . VAL C 1 220 ? 45.550 39.161 2.336 1.00 23.65 238 VAL C C 1
ATOM 5355 O O . VAL C 1 220 ? 45.417 38.877 3.531 1.00 21.27 238 VAL C O 1
ATOM 5359 N N . ILE C 1 221 ? 46.098 40.299 1.915 1.00 24.45 239 ILE C N 1
ATOM 5360 C CA . ILE C 1 221 ? 46.525 41.326 2.861 1.00 24.65 239 ILE C CA 1
ATOM 5361 C C . ILE C 1 221 ? 45.347 42.299 3.003 1.00 25.41 239 ILE C C 1
ATOM 5362 O O . ILE C 1 221 ? 45.062 43.076 2.089 1.00 24.30 239 ILE C O 1
ATOM 5367 N N . TYR C 1 222 ? 44.657 42.235 4.139 1.00 23.68 240 TYR C N 1
ATOM 5368 C CA . TYR C 1 222 ? 43.497 43.091 4.391 1.00 23.31 240 TYR C CA 1
ATOM 5369 C C . TYR C 1 222 ? 43.877 44.456 4.931 1.00 25.34 240 TYR C C 1
ATOM 5370 O O . TYR C 1 222 ? 43.080 45.400 4.872 1.00 24.81 240 TYR C O 1
ATOM 5379 N N . LYS C 1 223 ? 45.095 44.557 5.452 1.00 26.17 241 LYS C N 1
ATOM 5380 C CA . LYS C 1 223 ? 45.589 45.814 5.985 1.00 28.22 241 LYS C CA 1
ATOM 5381 C C . LYS C 1 223 ? 47.086 45.743 6.215 1.00 28.99 241 LYS C C 1
ATOM 5382 O O . LYS C 1 223 ? 47.582 44.849 6.902 1.00 28.62 241 LYS C O 1
ATOM 5388 N N . LYS C 1 224 ? 47.806 46.691 5.631 1.00 29.92 242 LYS C N 1
ATOM 5389 C CA . LYS C 1 224 ? 49.248 46.763 5.788 1.00 30.80 242 LYS C CA 1
ATOM 5390 C C . LYS C 1 224 ? 49.565 48.123 6.385 1.00 31.09 242 LYS C C 1
ATOM 5391 O O . LYS C 1 224 ? 49.080 49.147 5.902 1.00 31.26 242 LYS C O 1
ATOM 5397 N N . GLY C 1 225 ? 50.375 48.133 7.436 1.00 31.11 243 GLY C N 1
ATOM 5398 C CA . GLY C 1 225 ? 50.718 49.386 8.081 1.00 33.37 243 GLY C CA 1
ATOM 5399 C C . GLY C 1 225 ? 51.382 50.395 7.165 1.00 34.44 243 GLY C C 1
ATOM 5400 O O . GLY C 1 225 ? 52.215 50.035 6.333 1.00 34.35 243 GLY C O 1
ATOM 5401 N N . THR C 1 226 ? 51.009 51.662 7.314 1.00 35.94 244 THR C N 1
ATOM 5402 C CA . THR C 1 226 ? 51.596 52.728 6.509 1.00 37.50 244 THR C CA 1
ATOM 5403 C C . THR C 1 226 ? 52.619 53.461 7.367 1.00 38.56 244 THR C C 1
ATOM 5404 O O . THR C 1 226 ? 52.955 53.004 8.462 1.00 38.14 244 THR C O 1
ATOM 5408 N N . ASN C 1 227 ? 53.121 54.592 6.883 1.00 39.68 245 ASN C N 1
ATOM 5409 C CA . ASN C 1 227 ? 54.108 55.334 7.655 1.00 40.63 245 ASN C CA 1
ATOM 5410 C C . ASN C 1 227 ? 53.544 56.478 8.482 1.00 41.16 245 ASN C C 1
ATOM 5411 O O . ASN C 1 227 ? 54.295 57.256 9.071 1.00 42.42 245 ASN C O 1
ATOM 5416 N N . ASP C 1 228 ? 52.221 56.580 8.532 1.00 40.90 246 ASP C N 1
ATOM 5417 C CA . ASP C 1 228 ? 51.580 57.617 9.326 1.00 42.44 246 ASP C CA 1
ATOM 5418 C C . ASP C 1 228 ? 51.920 57.327 10.780 1.00 42.42 246 ASP C C 1
ATOM 5419 O O . ASP C 1 228 ? 51.759 56.198 11.244 1.00 42.39 246 ASP C O 1
ATOM 5424 N N . ALA C 1 229 ? 52.395 58.342 11.494 1.00 41.25 247 ALA C N 1
ATOM 5425 C CA . ALA C 1 229 ? 52.778 58.178 12.892 1.00 40.87 247 ALA C CA 1
ATOM 5426 C C . ALA C 1 229 ? 51.660 57.641 13.778 1.00 39.60 247 ALA C C 1
ATOM 5427 O O . ALA C 1 229 ? 51.923 57.070 14.835 1.00 39.31 247 ALA C O 1
ATOM 5429 N N . ASP C 1 230 ? 50.412 57.815 13.359 1.00 40.02 248 ASP C N 1
ATOM 5430 C CA . ASP C 1 230 ? 49.300 57.336 14.171 1.00 39.69 248 ASP C CA 1
ATOM 5431 C C . ASP C 1 230 ? 48.617 56.067 13.670 1.00 37.37 248 ASP C C 1
ATOM 5432 O O . ASP C 1 230 ? 47.528 55.711 14.129 1.00 37.70 248 ASP C O 1
ATOM 5437 N N . ASP C 1 231 ? 49.266 55.381 12.738 1.00 34.70 249 ASP C N 1
ATOM 5438 C CA . ASP C 1 231 ? 48.738 54.133 12.203 1.00 32.48 249 ASP C CA 1
ATOM 5439 C C . ASP C 1 231 ? 49.100 53.032 13.207 1.00 31.47 249 ASP C C 1
ATOM 5440 O O . ASP C 1 231 ? 50.278 52.812 13.486 1.00 31.80 249 ASP C O 1
ATOM 5445 N N . PRO C 1 232 ? 48.093 52.335 13.761 1.00 29.54 250 PRO C N 1
ATOM 5446 C CA . PRO C 1 232 ? 48.297 51.254 14.737 1.00 29.51 250 PRO C CA 1
ATOM 5447 C C . PRO C 1 232 ? 49.245 50.144 14.265 1.00 28.13 250 PRO C C 1
ATOM 5448 O O . PRO C 1 232 ? 49.919 49.511 15.072 1.00 25.14 250 PRO C O 1
ATOM 5452 N N . LEU C 1 233 ? 49.290 49.906 12.958 1.00 28.97 251 LEU C N 1
ATOM 5453 C CA . LEU C 1 233 ? 50.144 48.860 12.417 1.00 27.69 251 LEU C CA 1
ATOM 5454 C C . LEU C 1 233 ? 51.567 49.316 12.106 1.00 29.40 251 LEU C C 1
ATOM 5455 O O . LEU C 1 233 ? 52.350 48.567 11.531 1.00 30.10 251 LEU C O 1
ATOM 5460 N N . LEU C 1 234 ? 51.904 50.544 12.478 1.00 30.64 252 LEU C N 1
ATOM 5461 C CA . LEU C 1 234 ? 53.262 51.034 12.253 1.00 33.02 252 LEU C CA 1
ATOM 5462 C C . LEU C 1 234 ? 54.110 50.478 13.393 1.00 34.45 252 LEU C C 1
ATOM 5463 O O . LEU C 1 234 ? 53.700 50.532 14.550 1.00 34.30 252 LEU C O 1
ATOM 5468 N N . ASN C 1 235 ? 55.282 49.936 13.080 1.00 35.48 253 ASN C N 1
ATOM 5469 C CA . ASN C 1 235 ? 56.137 49.380 14.123 1.00 36.32 253 ASN C CA 1
ATOM 5470 C C . ASN C 1 235 ? 57.480 50.104 14.157 1.00 37.88 253 ASN C C 1
ATOM 5471 O O . ASN C 1 235 ? 58.455 49.665 13.548 1.00 38.61 253 ASN C O 1
ATOM 5476 N N . PRO C 1 236 ? 57.545 51.238 14.872 1.00 40.01 254 PRO C N 1
ATOM 5477 C CA . PRO C 1 236 ? 58.788 52.008 14.963 1.00 41.04 254 PRO C CA 1
ATOM 5478 C C . PRO C 1 236 ? 59.910 51.316 15.724 1.00 43.03 254 PRO C C 1
ATOM 5479 O O . PRO C 1 236 ? 59.685 50.673 16.751 1.00 43.52 254 PRO C O 1
ATOM 5483 N N . ALA C 1 237 ? 61.123 51.457 15.200 1.00 44.03 255 ALA C N 1
ATOM 5484 C CA . ALA C 1 237 ? 62.305 50.871 15.812 1.00 44.08 255 ALA C CA 1
ATOM 5485 C C . ALA C 1 237 ? 63.232 51.992 16.255 1.00 44.88 255 ALA C C 1
ATOM 5486 O O . ALA C 1 237 ? 63.780 52.721 15.424 1.00 44.48 255 ALA C O 1
ATOM 5488 N N . HIS C 1 238 ? 63.386 52.143 17.567 1.00 45.67 256 HIS C N 1
ATOM 5489 C CA . HIS C 1 238 ? 64.257 53.174 18.113 1.00 46.58 256 HIS C CA 1
ATOM 5490 C C . HIS C 1 238 ? 65.559 52.542 18.575 1.00 46.46 256 HIS C C 1
ATOM 5491 O O . HIS C 1 238 ? 65.597 51.362 18.925 1.00 47.08 256 HIS C O 1
ATOM 5498 N N . LEU C 1 239 ? 66.630 53.327 18.562 1.00 46.56 257 LEU C N 1
ATOM 5499 C CA . LEU C 1 239 ? 67.927 52.836 18.997 1.00 46.71 257 LEU C CA 1
ATOM 5500 C C . LEU C 1 239 ? 68.263 53.396 20.368 1.00 46.66 257 LEU C C 1
ATOM 5501 O O . LEU C 1 239 ? 68.199 54.604 20.592 1.00 47.99 257 LEU C O 1
ATOM 5506 N N . LEU C 1 240 ? 68.611 52.504 21.287 1.00 47.06 258 LEU C N 1
ATOM 5507 C CA . LEU C 1 240 ? 68.960 52.898 22.640 1.00 47.37 258 LEU C CA 1
ATOM 5508 C C . LEU C 1 240 ? 70.462 52.747 22.831 1.00 47.93 258 LEU C C 1
ATOM 5509 O O . LEU C 1 240 ? 71.065 51.781 22.363 1.00 47.28 258 LEU C O 1
ATOM 5514 N N . VAL C 1 241 ? 71.067 53.719 23.502 1.00 49.04 259 VAL C N 1
ATOM 5515 C CA . VAL C 1 241 ? 72.500 53.679 23.754 1.00 49.30 259 VAL C CA 1
ATOM 5516 C C . VAL C 1 241 ? 72.740 53.236 25.185 1.00 50.30 259 VAL C C 1
ATOM 5517 O O . VAL C 1 241 ? 72.217 53.842 26.123 1.00 49.19 259 VAL C O 1
ATOM 5521 N N . GLY C 1 242 ? 73.519 52.171 25.346 1.00 50.98 260 GLY C N 1
ATOM 5522 C CA . GLY C 1 242 ? 73.812 51.686 26.679 1.00 52.92 260 GLY C CA 1
ATOM 5523 C C . GLY C 1 242 ? 74.352 52.829 27.514 1.00 54.26 260 GLY C C 1
ATOM 5524 O O . GLY C 1 242 ? 75.342 53.465 27.144 1.00 54.20 260 GLY C O 1
ATOM 5525 N N . ALA C 1 243 ? 73.693 53.104 28.633 1.00 55.17 261 ALA C N 1
ATOM 5526 C CA . ALA C 1 243 ? 74.112 54.184 29.517 1.00 56.23 261 ALA C CA 1
ATOM 5527 C C . ALA C 1 243 ? 75.119 53.668 30.537 1.00 56.84 261 ALA C C 1
ATOM 5528 O O . ALA C 1 243 ? 76.147 54.299 30.785 1.00 56.75 261 ALA C O 1
ATOM 5530 N N . ARG C 1 244 ? 74.811 52.517 31.127 1.00 57.61 262 ARG C N 1
ATOM 5531 C CA . ARG C 1 244 ? 75.689 51.903 32.114 1.00 57.91 262 ARG C CA 1
ATOM 5532 C C . ARG C 1 244 ? 76.582 50.891 31.400 1.00 58.43 262 ARG C C 1
ATOM 5533 O O . ARG C 1 244 ? 77.333 50.154 32.035 1.00 58.72 262 ARG C O 1
ATOM 5541 N N . ALA C 1 245 ? 76.486 50.863 30.074 1.00 58.62 263 ALA C N 1
ATOM 5542 C CA . ALA C 1 245 ? 77.282 49.949 29.262 1.00 58.32 263 ALA C CA 1
ATOM 5543 C C . ALA C 1 245 ? 78.729 50.423 29.233 1.00 57.83 263 ALA C C 1
ATOM 5544 O O . ALA C 1 245 ? 79.060 51.458 29.814 1.00 56.95 263 ALA C O 1
ATOM 5546 N N . LYS C 1 246 ? 79.588 49.668 28.554 1.00 58.01 264 LYS C N 1
ATOM 5547 C CA . LYS C 1 246 ? 81.003 50.016 28.470 1.00 58.30 264 LYS C CA 1
ATOM 5548 C C . LYS C 1 246 ? 81.505 50.088 27.036 1.00 58.78 264 LYS C C 1
ATOM 5549 O O . LYS C 1 246 ? 80.851 49.599 26.114 1.00 58.53 264 LYS C O 1
ATOM 5555 N N . ASN C 1 247 ? 82.676 50.696 26.854 1.00 59.57 265 ASN C N 1
ATOM 5556 C CA . ASN C 1 247 ? 83.249 50.858 25.522 1.00 59.95 265 ASN C CA 1
ATOM 5557 C C . ASN C 1 247 ? 82.152 51.568 24.732 1.00 60.20 265 ASN C C 1
ATOM 5558 O O . ASN C 1 247 ? 82.070 51.477 23.505 1.00 59.34 265 ASN C O 1
ATOM 5563 N N . ALA C 1 248 ? 81.319 52.286 25.481 1.00 60.73 266 ALA C N 1
ATOM 5564 C CA . ALA C 1 248 ? 80.178 53.018 24.952 1.00 61.64 266 ALA C CA 1
ATOM 5565 C C . ALA C 1 248 ? 80.501 54.276 24.152 1.00 61.79 266 ALA C C 1
ATOM 5566 O O . ALA C 1 248 ? 79.589 54.955 23.680 1.00 61.35 266 ALA C O 1
ATOM 5568 N N . GLU C 1 249 ? 81.781 54.600 24.000 1.00 62.29 267 GLU C N 1
ATOM 5569 C CA . GLU C 1 249 ? 82.145 55.785 23.226 1.00 62.63 267 GLU C CA 1
ATOM 5570 C C . GLU C 1 249 ? 81.848 55.532 21.753 1.00 63.57 267 GLU C C 1
ATOM 5571 O O . GLU C 1 249 ? 81.145 56.312 21.107 1.00 63.42 267 GLU C O 1
ATOM 5585 N N . ALA C 1 251 ? 80.067 53.432 20.866 1.00 63.99 269 ALA C N 1
ATOM 5586 C CA . ALA C 1 251 ? 78.641 53.129 20.959 1.00 62.69 269 ALA C CA 1
ATOM 5587 C C . ALA C 1 251 ? 77.835 54.411 21.168 1.00 61.84 269 ALA C C 1
ATOM 5588 O O . ALA C 1 251 ? 76.870 54.443 21.933 1.00 61.56 269 ALA C O 1
ATOM 5590 N N . LYS C 1 252 ? 78.258 55.466 20.482 1.00 60.68 270 LYS C N 1
ATOM 5591 C CA . LYS C 1 252 ? 77.611 56.769 20.539 1.00 59.90 270 LYS C CA 1
ATOM 5592 C C . LYS C 1 252 ? 77.786 57.387 19.159 1.00 59.69 270 LYS C C 1
ATOM 5593 O O . LYS C 1 252 ? 77.080 58.321 18.773 1.00 60.81 270 LYS C O 1
ATOM 5599 N N . GLU C 1 253 ? 78.746 56.842 18.424 1.00 58.75 271 GLU C N 1
ATOM 5600 C CA . GLU C 1 253 ? 79.056 57.283 17.071 1.00 57.93 271 GLU C CA 1
ATOM 5601 C C . GLU C 1 253 ? 78.015 56.739 16.107 1.00 56.93 271 GLU C C 1
ATOM 5602 O O . GLU C 1 253 ? 77.619 57.402 15.145 1.00 56.30 271 GLU C O 1
ATOM 5608 N N . PHE C 1 254 ? 77.584 55.517 16.390 1.00 55.85 272 PHE C N 1
ATOM 5609 C CA . PHE C 1 254 ? 76.607 54.801 15.581 1.00 54.76 272 PHE C CA 1
ATOM 5610 C C . PHE C 1 254 ? 75.235 55.479 15.557 1.00 53.91 272 PHE C C 1
ATOM 5611 O O . PHE C 1 254 ? 74.536 55.442 14.544 1.00 54.20 272 PHE C O 1
ATOM 5619 N N . ALA C 1 255 ? 74.864 56.107 16.668 1.00 53.10 273 ALA C N 1
ATOM 5620 C CA . ALA C 1 255 ? 73.565 56.766 16.794 1.00 52.76 273 ALA C CA 1
ATOM 5621 C C . ALA C 1 255 ? 73.358 58.033 15.963 1.00 52.95 273 ALA C C 1
ATOM 5622 O O . ALA C 1 255 ? 72.248 58.290 15.498 1.00 53.16 273 ALA C O 1
ATOM 5624 N N . LYS C 1 256 ? 74.411 58.827 15.782 1.00 52.62 274 LYS C N 1
ATOM 5625 C CA . LYS C 1 256 ? 74.293 60.066 15.019 1.00 52.04 274 LYS C CA 1
ATOM 5626 C C . LYS C 1 256 ? 74.453 59.795 13.527 1.00 51.68 274 LYS C C 1
ATOM 5627 O O . LYS C 1 256 ? 73.947 60.540 12.685 1.00 52.44 274 LYS C O 1
ATOM 5633 N N . TRP C 1 257 ? 75.153 58.712 13.213 1.00 50.57 275 TRP C N 1
ATOM 5634 C CA . TRP C 1 257 ? 75.388 58.309 11.832 1.00 50.06 275 TRP C CA 1
ATOM 5635 C C . TRP C 1 257 ? 74.193 57.525 11.292 1.00 49.28 275 TRP C C 1
ATOM 5636 O O . TRP C 1 257 ? 73.906 57.551 10.094 1.00 48.94 275 TRP C O 1
ATOM 5647 N N . LEU C 1 258 ? 73.510 56.818 12.185 1.00 49.30 276 LEU C N 1
ATOM 5648 C CA . LEU C 1 258 ? 72.352 56.017 11.811 1.00 48.33 276 LEU C CA 1
ATOM 5649 C C . LEU C 1 258 ? 71.177 56.894 11.395 1.00 47.52 276 LEU C C 1
ATOM 5650 O O . LEU C 1 258 ? 70.405 56.532 10.509 1.00 47.77 276 LEU C O 1
ATOM 5655 N N . VAL C 1 259 ? 71.051 58.052 12.031 1.00 47.47 277 VAL C N 1
ATOM 5656 C CA . VAL C 1 259 ? 69.961 58.969 11.728 1.00 48.35 277 VAL C CA 1
ATOM 5657 C C . VAL C 1 259 ? 70.340 60.006 10.674 1.00 48.88 277 VAL C C 1
ATOM 5658 O O . VAL C 1 259 ? 69.536 60.871 10.329 1.00 48.81 277 VAL C O 1
ATOM 5662 N N . SER C 1 260 ? 71.566 59.920 10.167 1.00 49.49 278 SER C N 1
ATOM 5663 C CA . SER C 1 260 ? 72.031 60.858 9.150 1.00 50.69 278 SER C CA 1
ATOM 5664 C C . SER C 1 260 ? 71.623 60.364 7.766 1.00 51.32 278 SER C C 1
ATOM 5665 O O . SER C 1 260 ? 71.633 59.160 7.500 1.00 51.38 278 SER C O 1
ATOM 5668 N N . LYS C 1 261 ? 71.277 61.296 6.884 1.00 51.60 279 LYS C N 1
ATOM 5669 C CA . LYS C 1 261 ? 70.861 60.943 5.531 1.00 52.66 279 LYS C CA 1
ATOM 5670 C C . LYS C 1 261 ? 71.830 60.009 4.809 1.00 53.73 279 LYS C C 1
ATOM 5671 O O . LYS C 1 261 ? 71.408 59.018 4.213 1.00 53.65 279 LYS C O 1
ATOM 5677 N N . GLU C 1 262 ? 73.122 60.323 4.856 1.00 54.87 280 GLU C N 1
ATOM 5678 C CA . GLU C 1 262 ? 74.122 59.494 4.187 1.00 56.16 280 GLU C CA 1
ATOM 5679 C C . GLU C 1 262 ? 74.675 58.362 5.048 1.00 56.19 280 GLU C C 1
ATOM 5680 O O . GLU C 1 262 ? 75.547 57.608 4.613 1.00 56.64 280 GLU C O 1
ATOM 5686 N N . GLY C 1 263 ? 74.170 58.242 6.269 1.00 55.91 281 GLY C N 1
ATOM 5687 C CA . GLY C 1 263 ? 74.639 57.186 7.146 1.00 55.15 281 GLY C CA 1
ATOM 5688 C C . GLY C 1 263 ? 73.744 55.961 7.083 1.00 54.79 281 GLY C C 1
ATOM 5689 O O . GLY C 1 263 ? 73.684 55.273 6.059 1.00 53.99 281 GLY C O 1
ATOM 5690 N N . GLY C 1 264 ? 73.046 55.695 8.183 1.00 54.56 282 GLY C N 1
ATOM 5691 C CA . GLY C 1 264 ? 72.146 54.556 8.247 1.00 53.66 282 GLY C CA 1
ATOM 5692 C C . GLY C 1 264 ? 70.897 54.776 7.415 1.00 52.40 282 GLY C C 1
ATOM 5693 O O . GLY C 1 264 ? 70.422 53.858 6.749 1.00 51.93 282 GLY C O 1
ATOM 5694 N N . GLN C 1 265 ? 70.365 55.996 7.452 1.00 51.64 283 GLN C N 1
ATOM 5695 C CA . GLN C 1 265 ? 69.167 56.335 6.690 1.00 51.09 283 GLN C CA 1
ATOM 5696 C C . GLN C 1 265 ? 69.380 55.977 5.221 1.00 50.99 283 GLN C C 1
ATOM 5697 O O . GLN C 1 265 ? 68.426 55.779 4.467 1.00 50.22 283 GLN C O 1
ATOM 5703 N N . LYS C 1 266 ? 70.649 55.889 4.833 1.00 51.15 284 LYS C N 1
ATOM 5704 C CA . LYS C 1 266 ? 71.048 55.543 3.473 1.00 50.11 284 LYS C CA 1
ATOM 5705 C C . LYS C 1 266 ? 71.011 54.027 3.287 1.00 50.07 284 LYS C C 1
ATOM 5706 O O . LYS C 1 266 ? 70.519 53.523 2.273 1.00 50.28 284 LYS C O 1
ATOM 5712 N N . VAL C 1 267 ? 71.538 53.309 4.274 1.00 49.83 285 VAL C N 1
ATOM 5713 C CA . VAL C 1 267 ? 71.572 51.850 4.248 1.00 50.24 285 VAL C CA 1
ATOM 5714 C C . VAL C 1 267 ? 70.152 51.290 4.273 1.00 50.17 285 VAL C C 1
ATOM 5715 O O . VAL C 1 267 ? 69.790 50.444 3.456 1.00 51.19 285 VAL C O 1
ATOM 5719 N N . ILE C 1 268 ? 69.360 51.775 5.222 1.00 49.88 286 ILE C N 1
ATOM 5720 C CA . ILE C 1 268 ? 67.975 51.347 5.397 1.00 49.33 286 ILE C CA 1
ATOM 5721 C C . ILE C 1 268 ? 67.118 51.601 4.165 1.00 49.83 286 ILE C C 1
ATOM 5722 O O . ILE C 1 268 ? 66.374 50.729 3.717 1.00 49.82 286 ILE C O 1
ATOM 5727 N N . GLU C 1 269 ? 67.228 52.808 3.628 1.00 50.19 287 GLU C N 1
ATOM 5728 C CA . GLU C 1 269 ? 66.456 53.206 2.462 1.00 50.49 287 GLU C CA 1
ATOM 5729 C C . GLU C 1 269 ? 66.686 52.301 1.257 1.00 50.61 287 GLU C C 1
ATOM 5730 O O . GLU C 1 269 ? 65.838 52.218 0.364 1.00 50.33 287 GLU C O 1
ATOM 5736 N N . GLY C 1 270 ? 67.821 51.610 1.241 1.00 50.16 288 GLY C N 1
ATOM 5737 C CA . GLY C 1 270 ? 68.127 50.744 0.119 1.00 49.95 288 GLY C CA 1
ATOM 5738 C C . GLY C 1 270 ? 68.144 49.257 0.404 1.00 50.12 288 GLY C C 1
ATOM 5739 O O . GLY C 1 270 ? 68.271 48.456 -0.522 1.00 49.89 288 GLY C O 1
ATOM 5740 N N . PHE C 1 271 ? 68.019 48.875 1.671 1.00 50.32 289 PHE C N 1
ATOM 5741 C CA . PHE C 1 271 ? 68.035 47.460 2.023 1.00 51.50 289 PHE C CA 1
ATOM 5742 C C . PHE C 1 271 ? 66.757 46.759 1.577 1.00 51.92 289 PHE C C 1
ATOM 5743 O O . PHE C 1 271 ? 65.650 47.170 1.934 1.00 52.29 289 PHE C O 1
ATOM 5751 N N . LYS C 1 272 ? 66.924 45.693 0.800 1.00 51.99 290 LYS C N 1
ATOM 5752 C CA . LYS C 1 272 ? 65.797 44.931 0.276 1.00 51.61 290 LYS C CA 1
ATOM 5753 C C . LYS C 1 272 ? 65.830 43.460 0.659 1.00 51.19 290 LYS C C 1
ATOM 5754 O O . LYS C 1 272 ? 66.862 42.929 1.068 1.00 50.23 290 LYS C O 1
ATOM 5760 N N . LYS C 1 273 ? 64.677 42.813 0.525 1.00 51.14 291 LYS C N 1
ATOM 5761 C CA . LYS C 1 273 ? 64.553 41.389 0.790 1.00 50.68 291 LYS C CA 1
ATOM 5762 C C . LYS C 1 273 ? 63.624 40.767 -0.235 1.00 50.81 291 LYS C C 1
ATOM 5763 O O . LYS C 1 273 ? 62.499 41.224 -0.432 1.00 50.32 291 LYS C O 1
ATOM 5769 N N . ASP C 1 274 ? 64.119 39.727 -0.892 1.00 51.32 292 ASP C N 1
ATOM 5770 C CA . ASP C 1 274 ? 63.366 38.997 -1.896 1.00 52.41 292 ASP C CA 1
ATOM 5771 C C . ASP C 1 274 ? 62.625 39.893 -2.886 1.00 52.04 292 ASP C C 1
ATOM 5772 O O . ASP C 1 274 ? 61.635 39.469 -3.484 1.00 51.76 292 ASP C O 1
ATOM 5777 N N . GLY C 1 275 ? 63.090 41.129 -3.059 1.00 51.17 293 GLY C N 1
ATOM 5778 C CA . GLY C 1 275 ? 62.433 42.006 -4.011 1.00 50.93 293 GLY C CA 1
ATOM 5779 C C . GLY C 1 275 ? 62.226 43.478 -3.693 1.00 50.77 293 GLY C C 1
ATOM 5780 O O . GLY C 1 275 ? 62.258 44.299 -4.611 1.00 50.41 293 GLY C O 1
ATOM 5781 N N . GLN C 1 276 ? 62.013 43.837 -2.428 1.00 50.17 294 GLN C N 1
ATOM 5782 C CA . GLN C 1 276 ? 61.779 45.248 -2.113 1.00 49.82 294 GLN C CA 1
ATOM 5783 C C . GLN C 1 276 ? 62.339 45.820 -0.816 1.00 49.10 294 GLN C C 1
ATOM 5784 O O . GLN C 1 276 ? 62.899 45.103 0.016 1.00 48.62 294 GLN C O 1
ATOM 5790 N N . GLN C 1 277 ? 62.166 47.134 -0.667 1.00 48.20 295 GLN C N 1
ATOM 5791 C CA . GLN C 1 277 ? 62.627 47.878 0.501 1.00 47.70 295 GLN C CA 1
ATOM 5792 C C . GLN C 1 277 ? 61.918 47.372 1.751 1.00 47.34 295 GLN C C 1
ATOM 5793 O O . GLN C 1 277 ? 60.781 47.758 2.037 1.00 47.11 295 GLN C O 1
ATOM 5799 N N . LEU C 1 278 ? 62.608 46.511 2.489 1.00 45.67 296 LEU C N 1
ATOM 5800 C CA . LEU C 1 278 ? 62.081 45.916 3.707 1.00 44.56 296 LEU C CA 1
ATOM 5801 C C . LEU C 1 278 ? 61.533 46.921 4.718 1.00 43.78 296 LEU C C 1
ATOM 5802 O O . LEU C 1 278 ? 60.445 46.726 5.262 1.00 43.34 296 LEU C O 1
ATOM 5807 N N . TYR C 1 279 ? 62.278 47.995 4.964 1.00 42.95 297 TYR C N 1
ATOM 5808 C CA . TYR C 1 279 ? 61.857 49.005 5.930 1.00 41.92 297 TYR C CA 1
ATOM 5809 C C . TYR C 1 279 ? 61.825 50.418 5.352 1.00 42.64 297 TYR C C 1
ATOM 5810 O O . TYR C 1 279 ? 62.330 50.670 4.260 1.00 41.83 297 TYR C O 1
ATOM 5819 N N . SER C 1 280 ? 61.218 51.336 6.100 1.00 43.47 298 SER C N 1
ATOM 5820 C CA . SER C 1 280 ? 61.153 52.735 5.696 1.00 43.72 298 SER C CA 1
ATOM 5821 C C . SER C 1 280 ? 62.102 53.506 6.598 1.00 44.55 298 SER C C 1
ATOM 5822 O O . SER C 1 280 ? 62.248 53.180 7.777 1.00 44.46 298 SER C O 1
ATOM 5825 N N . PRO C 1 281 ? 62.775 54.532 6.055 1.00 45.39 299 PRO C N 1
ATOM 5826 C CA . PRO C 1 281 ? 63.698 55.307 6.888 1.00 45.68 299 PRO C CA 1
ATOM 5827 C C . PRO C 1 281 ? 62.907 56.017 7.978 1.00 45.50 299 PRO C C 1
ATOM 5828 O O . PRO C 1 281 ? 61.681 56.003 7.956 1.00 45.93 299 PRO C O 1
ATOM 5832 N N . ALA C 1 282 ? 63.601 56.622 8.934 1.00 45.72 300 ALA C N 1
ATOM 5833 C CA . ALA C 1 282 ? 62.922 57.333 10.008 1.00 46.57 300 ALA C CA 1
ATOM 5834 C C . ALA C 1 282 ? 62.230 58.548 9.400 1.00 46.76 300 ALA C C 1
ATOM 5835 O O . ALA C 1 282 ? 62.482 58.901 8.249 1.00 46.81 300 ALA C O 1
ATOM 5837 N N . PRO C 1 283 ? 61.332 59.195 10.158 1.00 47.15 301 PRO C N 1
ATOM 5838 C CA . PRO C 1 283 ? 60.644 60.370 9.616 1.00 48.24 301 PRO C CA 1
ATOM 5839 C C . PRO C 1 283 ? 61.653 61.452 9.228 1.00 49.30 301 PRO C C 1
ATOM 5840 O O . PRO C 1 283 ? 62.778 61.460 9.729 1.00 48.32 301 PRO C O 1
ATOM 5844 N N . TYR C 1 284 ? 61.257 62.356 8.334 1.00 51.78 302 TYR C N 1
ATOM 5845 C CA . TYR C 1 284 ? 62.152 63.427 7.901 1.00 54.14 302 TYR C CA 1
ATOM 5846 C C . TYR C 1 284 ? 62.649 64.268 9.076 1.00 55.34 302 TYR C C 1
ATOM 5847 O O . TYR C 1 284 ? 61.955 65.166 9.558 1.00 55.70 302 TYR C O 1
ATOM 5856 N N . ARG C 1 285 ? 63.861 63.963 9.526 1.00 56.33 303 ARG C N 1
ATOM 5857 C CA . ARG C 1 285 ? 64.480 64.668 10.641 1.00 57.07 303 ARG C CA 1
ATOM 5858 C C . ARG C 1 285 ? 65.610 65.542 10.103 1.00 57.77 303 ARG C C 1
ATOM 5859 O O . ARG C 1 285 ? 65.776 65.577 8.863 1.00 57.81 303 ARG C O 1
ATOM 5867 N N . VAL D 1 8 ? 14.448 13.104 11.817 1.00 51.49 26 VAL D N 1
ATOM 5868 C CA . VAL D 1 8 ? 13.190 12.304 11.873 1.00 52.19 26 VAL D CA 1
ATOM 5869 C C . VAL D 1 8 ? 13.192 11.181 10.836 1.00 52.24 26 VAL D C 1
ATOM 5870 O O . VAL D 1 8 ? 12.974 11.411 9.644 1.00 51.97 26 VAL D O 1
ATOM 5874 N N . TYR D 1 9 ? 13.432 9.960 11.301 1.00 53.23 27 TYR D N 1
ATOM 5875 C CA . TYR D 1 9 ? 13.476 8.805 10.415 1.00 53.76 27 TYR D CA 1
ATOM 5876 C C . TYR D 1 9 ? 12.135 8.080 10.357 1.00 54.12 27 TYR D C 1
ATOM 5877 O O . TYR D 1 9 ? 11.452 7.921 11.369 1.00 53.64 27 TYR D O 1
ATOM 5886 N N . ASP D 1 10 ? 11.770 7.650 9.153 1.00 54.87 28 ASP D N 1
ATOM 5887 C CA . ASP D 1 10 ? 10.509 6.961 8.908 1.00 55.70 28 ASP D CA 1
ATOM 5888 C C . ASP D 1 10 ? 10.691 5.495 8.546 1.00 55.64 28 ASP D C 1
ATOM 5889 O O . ASP D 1 10 ? 10.017 4.627 9.095 1.00 55.77 28 ASP D O 1
ATOM 5894 N N . GLY D 1 11 ? 11.598 5.227 7.614 1.00 55.63 29 GLY D N 1
ATOM 5895 C CA . GLY D 1 11 ? 11.838 3.859 7.197 1.00 55.75 29 GLY D CA 1
ATOM 5896 C C . GLY D 1 11 ? 10.789 3.362 6.221 1.00 55.61 29 GLY D C 1
ATOM 5897 O O . GLY D 1 11 ? 10.083 4.149 5.593 1.00 55.67 29 GLY D O 1
ATOM 5898 N N . PRO D 1 19 ? 2.696 8.756 13.971 1.00 53.26 37 PRO D N 1
ATOM 5899 C CA . PRO D 1 19 ? 3.578 9.871 14.321 1.00 53.37 37 PRO D CA 1
ATOM 5900 C C . PRO D 1 19 ? 4.882 9.427 14.984 1.00 53.32 37 PRO D C 1
ATOM 5901 O O . PRO D 1 19 ? 5.298 8.273 14.858 1.00 52.92 37 PRO D O 1
ATOM 5905 N N . VAL D 1 20 ? 5.515 10.352 15.698 1.00 53.62 38 VAL D N 1
ATOM 5906 C CA . VAL D 1 20 ? 6.781 10.076 16.371 1.00 53.20 38 VAL D CA 1
ATOM 5907 C C . VAL D 1 20 ? 6.599 9.500 17.775 1.00 52.99 38 VAL D C 1
ATOM 5908 O O . VAL D 1 20 ? 5.925 10.090 18.617 1.00 52.32 38 VAL D O 1
ATOM 5912 N N . GLN D 1 21 ? 7.210 8.345 18.020 1.00 53.06 39 GLN D N 1
ATOM 5913 C CA . GLN D 1 21 ? 7.136 7.698 19.326 1.00 53.70 39 GLN D CA 1
ATOM 5914 C C . GLN D 1 21 ? 8.523 7.544 19.946 1.00 53.48 39 GLN D C 1
ATOM 5915 O O . GLN D 1 21 ? 8.669 6.933 21.004 1.00 54.60 39 GLN D O 1
ATOM 5921 N N . LEU D 1 22 ? 9.541 8.093 19.291 1.00 52.85 40 LEU D N 1
ATOM 5922 C CA . LEU D 1 22 ? 10.896 7.995 19.816 1.00 52.11 40 LEU D CA 1
ATOM 5923 C C . LEU D 1 22 ? 11.783 9.187 19.476 1.00 51.76 40 LEU D C 1
ATOM 5924 O O . LEU D 1 22 ? 11.806 9.666 18.339 1.00 52.40 40 LEU D O 1
ATOM 5929 N N . ARG D 1 23 ? 12.511 9.653 20.485 1.00 51.25 41 ARG D N 1
ATOM 5930 C CA . ARG D 1 23 ? 13.437 10.771 20.351 1.00 50.59 41 ARG D CA 1
ATOM 5931 C C . ARG D 1 23 ? 14.779 10.309 20.902 1.00 49.81 41 ARG D C 1
ATOM 5932 O O . ARG D 1 23 ? 14.902 10.022 22.094 1.00 49.92 41 ARG D O 1
ATOM 5940 N N . ILE D 1 24 ? 15.784 10.232 20.038 1.00 50.17 42 ILE D N 1
ATOM 5941 C CA . ILE D 1 24 ? 17.105 9.794 20.470 1.00 49.01 42 ILE D CA 1
ATOM 5942 C C . ILE D 1 24 ? 18.091 10.954 20.514 1.00 48.89 42 ILE D C 1
ATOM 5943 O O . ILE D 1 24 ? 18.214 11.717 19.553 1.00 49.36 42 ILE D O 1
ATOM 5948 N N . GLY D 1 25 ? 18.780 11.081 21.643 1.00 48.52 43 GLY D N 1
ATOM 5949 C CA . GLY D 1 25 ? 19.770 12.129 21.805 1.00 49.09 43 GLY D CA 1
ATOM 5950 C C . GLY D 1 25 ? 21.141 11.487 21.698 1.00 49.77 43 GLY D C 1
ATOM 5951 O O . GLY D 1 25 ? 21.448 10.543 22.431 1.00 49.57 43 GLY D O 1
ATOM 5952 N N . ASN D 1 26 ? 21.968 11.986 20.786 1.00 49.75 44 ASN D N 1
ATOM 5953 C CA . ASN D 1 26 ? 23.299 11.423 20.585 1.00 49.87 44 ASN D CA 1
ATOM 5954 C C . ASN D 1 26 ? 24.096 12.267 19.593 1.00 49.81 44 ASN D C 1
ATOM 5955 O O . ASN D 1 26 ? 23.523 13.044 18.828 1.00 50.63 44 ASN D O 1
ATOM 5960 N N . GLY D 1 27 ? 25.415 12.112 19.608 1.00 49.43 45 GLY D N 1
ATOM 5961 C CA . GLY D 1 27 ? 26.248 12.882 18.705 1.00 49.28 45 GLY D CA 1
ATOM 5962 C C . GLY D 1 27 ? 26.913 12.096 17.587 1.00 48.81 45 GLY D C 1
ATOM 5963 O O . GLY D 1 27 ? 26.322 11.892 16.526 1.00 49.83 45 GLY D O 1
ATOM 5964 N N . GLY D 1 28 ? 28.148 11.664 17.835 1.00 48.38 46 GLY D N 1
ATOM 5965 C CA . GLY D 1 28 ? 28.926 10.921 16.856 1.00 48.75 46 GLY D CA 1
ATOM 5966 C C . GLY D 1 28 ? 28.231 9.882 15.991 1.00 49.06 46 GLY D C 1
ATOM 5967 O O . GLY D 1 28 ? 28.490 9.810 14.787 1.00 48.88 46 GLY D O 1
ATOM 5968 N N . ALA D 1 29 ? 27.366 9.070 16.591 1.00 49.10 47 ALA D N 1
ATOM 5969 C CA . ALA D 1 29 ? 26.659 8.035 15.844 1.00 49.36 47 ALA D CA 1
ATOM 5970 C C . ALA D 1 29 ? 25.619 8.658 14.923 1.00 50.39 47 ALA D C 1
ATOM 5971 O O . ALA D 1 29 ? 25.241 8.075 13.905 1.00 50.49 47 ALA D O 1
ATOM 5973 N N . GLY D 1 30 ? 25.156 9.849 15.288 1.00 50.96 48 GLY D N 1
ATOM 5974 C CA . GLY D 1 30 ? 24.174 10.529 14.469 1.00 51.29 48 GLY D CA 1
ATOM 5975 C C . GLY D 1 30 ? 24.817 11.060 13.205 1.00 51.46 48 GLY D C 1
ATOM 5976 O O . GLY D 1 30 ? 24.391 10.739 12.095 1.00 51.34 48 GLY D O 1
ATOM 5977 N N . GLN D 1 31 ? 25.856 11.870 13.375 1.00 51.75 49 GLN D N 1
ATOM 5978 C CA . GLN D 1 31 ? 26.556 12.452 12.238 1.00 52.28 49 GLN D CA 1
ATOM 5979 C C . GLN D 1 31 ? 27.025 11.388 11.251 1.00 52.13 49 GLN D C 1
ATOM 5980 O O . GLN D 1 31 ? 27.044 11.621 10.042 1.00 52.09 49 GLN D O 1
ATOM 5986 N N . SER D 1 32 ? 27.411 10.224 11.765 1.00 52.04 50 SER D N 1
ATOM 5987 C CA . SER D 1 32 ? 27.859 9.136 10.903 1.00 51.63 50 SER D CA 1
ATOM 5988 C C . SER D 1 32 ? 26.692 8.693 10.023 1.00 51.41 50 SER D C 1
ATOM 5989 O O . SER D 1 32 ? 26.591 9.090 8.863 1.00 51.82 50 SER D O 1
ATOM 5992 N N . GLY D 1 33 ? 25.804 7.883 10.585 1.00 51.30 51 GLY D N 1
ATOM 5993 C CA . GLY D 1 33 ? 24.657 7.412 9.833 1.00 51.04 51 GLY D CA 1
ATOM 5994 C C . GLY D 1 33 ? 23.942 6.289 10.550 1.00 50.54 51 GLY D C 1
ATOM 5995 O O . GLY D 1 33 ? 22.831 5.911 10.177 1.00 50.68 51 GLY D O 1
ATOM 5996 N N . LEU D 1 34 ? 24.585 5.756 11.585 1.00 50.34 52 LEU D N 1
ATOM 5997 C CA . LEU D 1 34 ? 24.026 4.664 12.373 1.00 50.58 52 LEU D CA 1
ATOM 5998 C C . LEU D 1 34 ? 22.678 5.037 12.983 1.00 51.25 52 LEU D C 1
ATOM 5999 O O . LEU D 1 34 ? 21.744 4.237 12.970 1.00 51.73 52 LEU D O 1
ATOM 6004 N N . VAL D 1 35 ? 22.580 6.250 13.520 1.00 51.74 53 VAL D N 1
ATOM 6005 C CA . VAL D 1 35 ? 21.336 6.709 14.127 1.00 51.82 53 VAL D CA 1
ATOM 6006 C C . VAL D 1 35 ? 20.174 6.584 13.144 1.00 52.37 53 VAL D C 1
ATOM 6007 O O . VAL D 1 35 ? 19.022 6.416 13.548 1.00 53.38 53 VAL D O 1
ATOM 6011 N N . LYS D 1 36 ? 20.483 6.653 11.853 1.00 51.68 54 LYS D N 1
ATOM 6012 C CA . LYS D 1 36 ? 19.460 6.521 10.824 1.00 51.20 54 LYS D CA 1
ATOM 6013 C C . LYS D 1 36 ? 19.166 5.039 10.599 1.00 51.48 54 LYS D C 1
ATOM 6014 O O . LYS D 1 36 ? 18.034 4.586 10.760 1.00 51.48 54 LYS D O 1
ATOM 6020 N N . GLU D 1 37 ? 20.199 4.287 10.231 1.00 51.98 55 GLU D N 1
ATOM 6021 C CA . GLU D 1 37 ? 20.055 2.858 9.984 1.00 52.15 55 GLU D CA 1
ATOM 6022 C C . GLU D 1 37 ? 19.483 2.131 11.192 1.00 52.18 55 GLU D C 1
ATOM 6023 O O . GLU D 1 37 ? 18.736 1.165 11.049 1.00 52.74 55 GLU D O 1
ATOM 6029 N N . LEU D 1 38 ? 19.828 2.610 12.380 1.00 51.86 56 LEU D N 1
ATOM 6030 C CA . LEU D 1 38 ? 19.367 1.998 13.617 1.00 52.07 56 LEU D CA 1
ATOM 6031 C C . LEU D 1 38 ? 17.907 2.337 13.910 1.00 52.19 56 LEU D C 1
ATOM 6032 O O . LEU D 1 38 ? 17.208 1.580 14.586 1.00 52.30 56 LEU D O 1
ATOM 6037 N N . ALA D 1 39 ? 17.451 3.476 13.400 1.00 52.31 57 ALA D N 1
ATOM 6038 C CA . ALA D 1 39 ? 16.072 3.900 13.603 1.00 53.51 57 ALA D CA 1
ATOM 6039 C C . ALA D 1 39 ? 15.163 3.246 12.564 1.00 54.02 57 ALA D C 1
ATOM 6040 O O . ALA D 1 39 ? 14.120 2.686 12.906 1.00 54.21 57 ALA D O 1
ATOM 6042 N N . ASP D 1 40 ? 15.563 3.318 11.29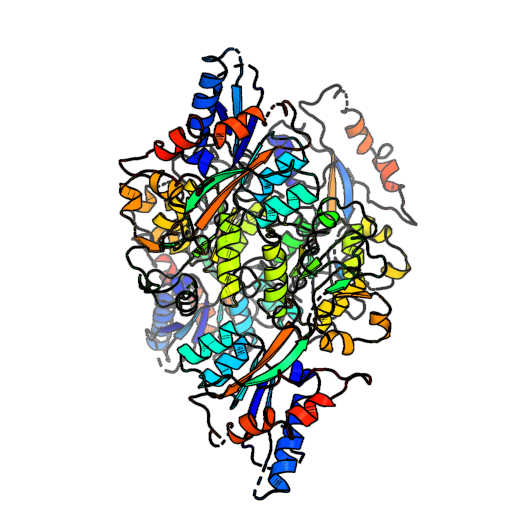7 1.00 54.09 58 ASP D N 1
ATOM 6043 C CA . ASP D 1 40 ? 14.778 2.729 10.216 1.00 53.98 58 ASP D CA 1
ATOM 6044 C C . ASP D 1 40 ? 14.538 1.242 10.440 1.00 54.15 58 ASP D C 1
ATOM 6045 O O . ASP D 1 40 ? 13.540 0.688 9.975 1.00 55.00 58 ASP D O 1
ATOM 6050 N N . ALA D 1 41 ? 15.457 0.599 11.155 1.00 54.04 59 ALA D N 1
ATOM 6051 C CA . ALA D 1 41 ? 15.348 -0.827 11.444 1.00 53.23 59 ALA D CA 1
ATOM 6052 C C . ALA D 1 41 ? 14.418 -1.078 12.626 1.00 52.67 59 ALA D C 1
ATOM 6053 O O . ALA D 1 41 ? 13.891 -2.181 12.787 1.00 52.54 59 ALA D O 1
ATOM 6055 N N . PHE D 1 42 ? 14.233 -0.055 13.458 1.00 52.75 60 PHE D N 1
ATOM 6056 C CA . PHE D 1 42 ? 13.349 -0.161 14.616 1.00 52.19 60 PHE D CA 1
ATOM 6057 C C . PHE D 1 42 ? 11.930 0.145 14.160 1.00 52.59 60 PHE D C 1
ATOM 6058 O O . PHE D 1 42 ? 10.962 -0.089 14.884 1.00 53.72 60 PHE D O 1
ATOM 6066 N N . ILE D 1 43 ? 11.821 0.687 12.953 1.00 52.30 61 ILE D N 1
ATOM 6067 C CA . ILE D 1 43 ? 10.529 1.012 12.380 1.00 52.17 61 ILE D CA 1
ATOM 6068 C C . ILE D 1 43 ? 10.138 -0.127 11.446 1.00 52.71 61 ILE D C 1
ATOM 6069 O O . ILE D 1 43 ? 8.975 -0.527 11.403 1.00 53.56 61 ILE D O 1
ATOM 6074 N N . LYS D 1 44 ? 11.112 -0.657 10.708 1.00 52.35 62 LYS D N 1
ATOM 6075 C CA . LYS D 1 44 ? 10.836 -1.769 9.800 1.00 52.41 62 LYS D CA 1
ATOM 6076 C C . LYS D 1 44 ? 10.455 -3.005 10.602 1.00 52.49 62 LYS D C 1
ATOM 6077 O O . LYS D 1 44 ? 9.556 -3.753 10.218 1.00 52.87 62 LYS D O 1
ATOM 6083 N N . SER D 1 45 ? 11.148 -3.216 11.715 1.00 52.77 63 SER D N 1
ATOM 6084 C CA . SER D 1 45 ? 10.884 -4.366 12.572 1.00 53.41 63 SER D CA 1
ATOM 6085 C C . SER D 1 45 ? 9.510 -4.249 13.220 1.00 53.82 63 SER D C 1
ATOM 6086 O O . SER D 1 45 ? 8.870 -5.254 13.523 1.00 53.31 63 SER D O 1
ATOM 6089 N N . LYS D 1 46 ? 9.064 -3.013 13.431 1.00 54.37 64 LYS D N 1
ATOM 6090 C CA . LYS D 1 46 ? 7.771 -2.758 14.054 1.00 54.84 64 LYS D CA 1
ATOM 6091 C C . LYS D 1 46 ? 6.598 -2.765 13.076 1.00 55.73 64 LYS D C 1
ATOM 6092 O O . LYS D 1 46 ? 5.602 -3.454 13.301 1.00 55.53 64 LYS D O 1
ATOM 6098 N N . VAL D 1 47 ? 6.717 -2.000 11.995 1.00 56.74 65 VAL D N 1
ATOM 6099 C CA . VAL D 1 47 ? 5.655 -1.923 10.996 1.00 56.90 65 VAL D CA 1
ATOM 6100 C C . VAL D 1 47 ? 5.405 -3.280 10.344 1.00 57.65 65 VAL D C 1
ATOM 6101 O O . VAL D 1 47 ? 4.300 -3.563 9.882 1.00 57.90 65 VAL D O 1
ATOM 6105 N N . ASP D 1 48 ? 6.436 -4.117 10.310 1.00 58.07 66 ASP D N 1
ATOM 6106 C CA . ASP D 1 48 ? 6.331 -5.447 9.719 1.00 58.52 66 ASP D CA 1
ATOM 6107 C C . ASP D 1 48 ? 5.818 -6.416 10.783 1.00 58.95 66 ASP D C 1
ATOM 6108 O O . ASP D 1 48 ? 5.233 -7.454 10.467 1.00 58.63 66 ASP D O 1
ATOM 6113 N N . SER D 1 49 ? 6.026 -6.056 12.047 1.00 59.07 67 SER D N 1
ATOM 6114 C CA . SER D 1 49 ? 5.611 -6.895 13.167 1.00 59.27 67 SER D CA 1
ATOM 6115 C C . SER D 1 49 ? 4.689 -6.236 14.189 1.00 59.96 67 SER D C 1
ATOM 6116 O O . SER D 1 49 ? 5.150 -5.531 15.091 1.00 60.10 67 SER D O 1
ATOM 6119 N N . GLY D 1 50 ? 3.389 -6.482 14.048 1.00 59.55 68 GLY D N 1
ATOM 6120 C CA . GLY D 1 50 ? 2.391 -5.956 14.973 1.00 59.51 68 GLY D CA 1
ATOM 6121 C C . GLY D 1 50 ? 2.653 -4.497 15.348 1.00 59.15 68 GLY D C 1
ATOM 6122 O O . GLY D 1 50 ? 2.150 -4.003 16.360 1.00 58.67 68 GLY D O 1
ATOM 6123 N N . PHE D 1 54 ? 5.684 4.541 12.412 1.00 51.79 72 PHE D N 1
ATOM 6124 C CA . PHE D 1 54 ? 5.961 5.702 13.251 1.00 51.16 72 PHE D CA 1
ATOM 6125 C C . PHE D 1 54 ? 7.336 6.289 12.950 1.00 51.43 72 PHE D C 1
ATOM 6126 O O . PHE D 1 54 ? 8.224 5.593 12.455 1.00 52.31 72 PHE D O 1
ATOM 6134 N N . LYS D 1 55 ? 7.503 7.573 13.256 1.00 51.82 73 LYS D N 1
ATOM 6135 C CA . LYS D 1 55 ? 8.761 8.269 13.016 1.00 51.64 73 LYS D CA 1
ATOM 6136 C C . LYS D 1 55 ? 9.671 8.222 14.243 1.00 51.76 73 LYS D C 1
ATOM 6137 O O . LYS D 1 55 ? 9.209 7.998 15.365 1.00 50.76 73 LYS D O 1
ATOM 6143 N N . VAL D 1 56 ? 10.967 8.423 14.012 1.00 52.22 74 VAL D N 1
ATOM 6144 C CA . VAL D 1 56 ? 11.969 8.419 15.076 1.00 52.38 74 VAL D CA 1
ATOM 6145 C C . VAL D 1 56 ? 12.836 9.667 14.938 1.00 52.28 74 VAL D C 1
ATOM 6146 O O . VAL D 1 56 ? 13.697 9.740 14.060 1.00 52.18 74 VAL D O 1
ATOM 6150 N N . ALA D 1 57 ? 12.604 10.648 15.804 1.00 52.90 75 ALA D N 1
ATOM 6151 C CA . ALA D 1 57 ? 13.363 11.895 15.771 1.00 52.93 75 ALA D CA 1
ATOM 6152 C C . ALA D 1 57 ? 14.711 11.736 16.467 1.00 53.14 75 ALA D C 1
ATOM 6153 O O . ALA D 1 57 ? 14.872 10.890 17.350 1.00 53.04 75 ALA D O 1
ATOM 6155 N N . TRP D 1 58 ? 15.673 12.559 16.065 1.00 53.26 76 TRP D N 1
ATOM 6156 C CA . TRP D 1 58 ? 17.012 12.514 16.639 1.00 53.31 76 TRP D CA 1
ATOM 6157 C C . TRP D 1 58 ? 17.550 13.900 16.978 1.00 53.63 76 TRP D C 1
ATOM 6158 O O . TRP D 1 58 ? 17.588 14.794 16.129 1.00 54.02 76 TRP D O 1
ATOM 6169 N N . TYR D 1 59 ? 17.969 14.061 18.229 1.00 54.17 77 TYR D N 1
ATOM 6170 C CA . TYR D 1 59 ? 18.524 15.318 18.711 1.00 54.09 77 TYR D CA 1
ATOM 6171 C C . TYR D 1 59 ? 20.038 15.219 18.711 1.00 53.87 77 TYR D C 1
ATOM 6172 O O . TYR D 1 59 ? 20.621 14.363 19.382 1.00 53.53 77 TYR D O 1
ATOM 6181 N N . LYS D 1 60 ? 20.668 16.095 17.939 1.00 53.52 78 LYS D N 1
ATOM 6182 C CA . LYS D 1 60 ? 22.118 16.119 17.834 1.00 53.19 78 LYS D CA 1
ATOM 6183 C C . LYS D 1 60 ? 22.697 16.802 19.069 1.00 53.36 78 LYS D C 1
ATOM 6184 O O . LYS D 1 60 ? 22.394 17.966 19.346 1.00 54.18 78 LYS D O 1
ATOM 6190 N N . SER D 1 61 ? 23.517 16.065 19.814 1.00 52.74 79 SER D N 1
ATOM 6191 C CA . SER D 1 61 ? 24.133 16.590 21.028 1.00 51.38 79 SER D CA 1
ATOM 6192 C C . SER D 1 61 ? 25.126 15.605 21.634 1.00 51.13 79 SER D C 1
ATOM 6193 O O . SER D 1 61 ? 24.992 14.388 21.479 1.00 50.16 79 SER D O 1
ATOM 6196 N N . ASP D 1 62 ? 26.119 16.143 22.335 1.00 50.66 80 ASP D N 1
ATOM 6197 C CA . ASP D 1 62 ? 27.139 15.321 22.972 1.00 49.76 80 ASP D CA 1
ATOM 6198 C C . ASP D 1 62 ? 26.641 14.722 24.287 1.00 49.17 80 ASP D C 1
ATOM 6199 O O . ASP D 1 62 ? 25.468 14.848 24.638 1.00 48.67 80 ASP D O 1
ATOM 6204 N N . THR D 1 63 ? 27.545 14.066 25.006 1.00 49.18 81 THR D N 1
ATOM 6205 C CA . THR D 1 63 ? 27.222 13.420 26.275 1.00 48.71 81 THR D CA 1
ATOM 6206 C C . THR D 1 63 ? 26.473 14.292 27.281 1.00 48.13 81 THR D C 1
ATOM 6207 O O . THR D 1 63 ? 25.317 14.021 27.609 1.00 48.24 81 THR D O 1
ATOM 6211 N N . THR D 1 64 ? 27.141 15.329 27.774 1.00 47.20 82 THR D N 1
ATOM 6212 C CA . THR D 1 64 ? 26.556 16.232 28.759 1.00 45.72 82 THR D CA 1
ATOM 6213 C C . THR D 1 64 ? 25.180 16.750 28.360 1.00 45.26 82 THR D C 1
ATOM 6214 O O . THR D 1 64 ? 24.245 16.723 29.155 1.00 44.99 82 THR D O 1
ATOM 6218 N N . VAL D 1 65 ? 25.060 17.230 27.128 1.00 45.97 83 VAL D N 1
ATOM 6219 C CA . VAL D 1 65 ? 23.790 17.761 26.655 1.00 45.73 83 VAL D CA 1
ATOM 6220 C C . VAL D 1 65 ? 22.735 16.667 26.533 1.00 45.31 83 VAL D C 1
ATOM 6221 O O . VAL D 1 65 ? 21.559 16.899 26.815 1.00 45.61 83 VAL D O 1
ATOM 6225 N N . THR D 1 66 ? 23.151 15.475 26.119 1.00 45.26 84 THR D N 1
ATOM 6226 C CA . THR D 1 66 ? 22.212 14.366 25.988 1.00 45.55 84 THR D CA 1
ATOM 6227 C C . THR D 1 66 ? 21.607 14.016 27.346 1.00 45.92 84 THR D C 1
ATOM 6228 O O . THR D 1 66 ? 20.401 13.799 27.459 1.00 45.77 84 THR D O 1
ATOM 6232 N N . ILE D 1 67 ? 22.448 13.959 28.375 1.00 46.25 85 ILE D N 1
ATOM 6233 C CA . ILE D 1 67 ? 21.982 13.635 29.716 1.00 46.56 85 ILE D CA 1
ATOM 6234 C C . ILE D 1 67 ? 20.947 14.651 30.197 1.00 47.24 85 ILE D C 1
ATOM 6235 O O . ILE D 1 67 ? 19.930 14.279 30.787 1.00 46.73 85 ILE D O 1
ATOM 6240 N N . ASN D 1 68 ? 21.209 15.932 29.953 1.00 47.79 86 ASN D N 1
ATOM 6241 C CA . ASN D 1 68 ? 20.277 16.977 30.367 1.00 47.66 86 ASN D CA 1
ATOM 6242 C C . ASN D 1 68 ? 19.028 16.915 29.502 1.00 46.53 86 ASN D C 1
ATOM 6243 O O . ASN D 1 68 ? 17.937 17.265 29.953 1.00 45.87 86 ASN D O 1
ATOM 6248 N N . TYR D 1 69 ? 19.200 16.481 28.256 1.00 46.39 87 TYR D N 1
ATOM 6249 C CA . TYR D 1 69 ? 18.078 16.339 27.331 1.00 46.76 87 TYR D CA 1
ATOM 6250 C C . TYR D 1 69 ? 17.118 15.350 27.978 1.00 47.06 87 TYR D C 1
ATOM 6251 O O . TYR D 1 69 ? 15.910 15.578 28.033 1.00 47.47 87 TYR D O 1
ATOM 6260 N N . LEU D 1 70 ? 17.678 14.247 28.466 1.00 47.31 88 LEU D N 1
ATOM 6261 C CA . LEU D 1 70 ? 16.901 13.201 29.126 1.00 48.22 88 LEU D CA 1
ATOM 6262 C C . LEU D 1 70 ? 16.321 13.714 30.440 1.00 48.76 88 LEU D C 1
ATOM 6263 O O . LEU D 1 70 ? 15.235 13.312 30.854 1.00 48.50 88 LEU D O 1
ATOM 6268 N N . LYS D 1 71 ? 17.060 14.606 31.090 1.00 49.62 89 LYS D N 1
ATOM 6269 C CA . LYS D 1 71 ? 16.631 15.184 32.357 1.00 50.01 89 LYS D CA 1
ATOM 6270 C C . LYS D 1 71 ? 15.336 15.975 32.180 1.00 49.90 89 LYS D C 1
ATOM 6271 O O . LYS D 1 71 ? 14.362 15.772 32.909 1.00 49.38 89 LYS D O 1
ATOM 6277 N N . ASP D 1 72 ? 15.331 16.875 31.203 1.00 49.50 90 ASP D N 1
ATOM 6278 C CA . ASP D 1 72 ? 14.170 17.712 30.944 1.00 49.45 90 ASP D CA 1
ATOM 6279 C C . ASP D 1 72 ? 13.197 17.086 29.952 1.00 49.18 90 ASP D C 1
ATOM 6280 O O . ASP D 1 72 ? 12.326 17.768 29.413 1.00 49.28 90 ASP D O 1
ATOM 6285 N N . GLY D 1 73 ? 13.350 15.787 29.715 1.00 49.23 91 GLY D N 1
ATOM 6286 C CA . GLY D 1 73 ? 12.464 15.079 28.805 1.00 48.86 91 GLY D CA 1
ATOM 6287 C C . GLY D 1 73 ? 12.459 15.540 27.359 1.00 48.93 91 GLY D C 1
ATOM 6288 O O . GLY D 1 73 ? 11.411 15.550 26.718 1.00 49.83 91 GLY D O 1
ATOM 6289 N N . ILE D 1 74 ? 13.621 15.919 26.838 1.00 49.51 92 ILE D N 1
ATOM 6290 C CA . ILE D 1 74 ? 13.733 16.367 25.452 1.00 48.39 92 ILE D CA 1
ATOM 6291 C C . ILE D 1 74 ? 13.865 15.162 24.524 1.00 48.38 92 ILE D C 1
ATOM 6292 O O . ILE D 1 74 ? 13.307 15.140 23.423 1.00 48.15 92 ILE D O 1
ATOM 6297 N N . VAL D 1 75 ? 14.621 14.165 24.971 1.00 48.48 93 VAL D N 1
ATOM 6298 C CA . VAL D 1 75 ? 14.815 12.946 24.196 1.00 48.28 93 VAL D CA 1
ATOM 6299 C C . VAL D 1 75 ? 14.295 11.787 25.038 1.00 48.32 93 VAL D C 1
ATOM 6300 O O . VAL D 1 75 ? 14.246 11.876 26.267 1.00 47.29 93 VAL D O 1
ATOM 6304 N N . ASP D 1 76 ? 13.898 10.705 24.381 1.00 47.53 94 ASP D N 1
ATOM 6305 C CA . ASP D 1 76 ? 13.390 9.546 25.096 1.00 47.32 94 ASP D CA 1
ATOM 6306 C C . ASP D 1 76 ? 14.541 8.702 25.611 1.00 48.14 94 ASP D C 1
ATOM 6307 O O . ASP D 1 76 ? 14.590 8.348 26.790 1.00 48.08 94 ASP D O 1
ATOM 6312 N N . VAL D 1 77 ? 15.468 8.387 24.714 1.00 48.08 95 VAL D N 1
ATOM 6313 C CA . VAL D 1 77 ? 16.631 7.589 25.060 1.00 48.09 95 VAL D CA 1
ATOM 6314 C C . VAL D 1 77 ? 17.879 8.285 24.527 1.00 47.95 95 VAL D C 1
ATOM 6315 O O . VAL D 1 77 ? 17.808 9.078 23.584 1.00 47.12 95 VAL D O 1
ATOM 6319 N N . GLY D 1 78 ? 19.022 7.993 25.136 1.00 47.27 96 GLY D N 1
ATOM 6320 C CA . GLY D 1 78 ? 20.251 8.619 24.692 1.00 46.24 96 GLY D CA 1
ATOM 6321 C C . GLY D 1 78 ? 21.445 7.693 24.585 1.00 45.35 96 GLY D C 1
ATOM 6322 O O . GLY D 1 78 ? 21.598 6.747 25.358 1.00 44.41 96 GLY D O 1
ATOM 6323 N N . ILE D 1 79 ? 22.284 7.970 23.596 1.00 45.89 97 ILE D N 1
ATOM 6324 C CA . ILE D 1 79 ? 23.505 7.212 23.375 1.00 46.14 97 ILE D CA 1
ATOM 6325 C C . ILE D 1 79 ? 24.625 8.158 23.796 1.00 46.17 97 ILE D C 1
ATOM 6326 O O . ILE D 1 79 ? 24.815 9.210 23.181 1.00 46.51 97 ILE D O 1
ATOM 6331 N N . THR D 1 80 ? 25.354 7.790 24.845 1.00 45.59 98 THR D N 1
ATOM 6332 C CA . THR D 1 80 ? 26.439 8.628 25.348 1.00 45.40 98 THR D CA 1
ATOM 6333 C C . THR D 1 80 ? 27.789 7.916 25.359 1.00 45.28 98 THR D C 1
ATOM 6334 O O . THR D 1 80 ? 27.888 6.744 24.982 1.00 44.91 98 THR D O 1
ATOM 6338 N N . TYR D 1 81 ? 28.829 8.622 25.799 1.00 43.65 99 TYR D N 1
ATOM 6339 C CA . TYR D 1 81 ? 30.166 8.043 25.823 1.00 42.01 99 TYR D CA 1
ATOM 6340 C C . TYR D 1 81 ? 30.938 8.322 27.113 1.00 40.17 99 TYR D C 1
ATOM 6341 O O . TYR D 1 81 ? 32.079 8.784 27.065 1.00 38.40 99 TYR D O 1
ATOM 6350 N N . SER D 1 82 ? 30.330 8.032 28.260 1.00 39.86 100 SER D N 1
ATOM 6351 C CA . SER D 1 82 ? 30.987 8.258 29.545 1.00 39.79 100 SER D CA 1
ATOM 6352 C C . SER D 1 82 ? 30.411 7.372 30.650 1.00 40.89 100 SER D C 1
ATOM 6353 O O . SER D 1 82 ? 29.381 7.692 31.236 1.00 41.66 100 SER D O 1
ATOM 6356 N N . PRO D 1 83 ? 31.072 6.245 30.949 1.00 42.18 101 PRO D N 1
ATOM 6357 C CA . PRO D 1 83 ? 30.598 5.335 31.995 1.00 42.50 101 PRO D CA 1
ATOM 6358 C C . PRO D 1 83 ? 30.316 6.010 33.341 1.00 42.06 101 PRO D C 1
ATOM 6359 O O . PRO D 1 83 ? 29.360 5.648 34.031 1.00 42.20 101 PRO D O 1
ATOM 6363 N N . VAL D 1 84 ? 31.130 6.990 33.714 1.00 41.20 102 VAL D N 1
ATOM 6364 C CA . VAL D 1 84 ? 30.934 7.655 34.993 1.00 40.78 102 VAL D CA 1
ATOM 6365 C C . VAL D 1 84 ? 29.750 8.620 34.991 1.00 41.08 102 VAL D C 1
ATOM 6366 O O . VAL D 1 84 ? 29.033 8.753 35.991 1.00 40.33 102 VAL D O 1
ATOM 6370 N N . ALA D 1 85 ? 29.543 9.287 33.857 1.00 41.26 103 ALA D N 1
ATOM 6371 C CA . ALA D 1 85 ? 28.461 10.270 33.735 1.00 42.23 103 ALA D CA 1
ATOM 6372 C C . ALA D 1 85 ? 27.129 9.543 33.572 1.00 42.60 103 ALA D C 1
ATOM 6373 O O . ALA D 1 85 ? 26.076 10.052 33.994 1.00 41.96 103 ALA D O 1
ATOM 6375 N N . GLU D 1 86 ? 27.181 8.355 32.972 1.00 42.90 104 GLU D N 1
ATOM 6376 C CA . GLU D 1 86 ? 25.990 7.558 32.767 1.00 43.85 104 GLU D CA 1
ATOM 6377 C C . GLU D 1 86 ? 25.552 6.997 34.111 1.00 43.93 104 GLU D C 1
ATOM 6378 O O . GLU D 1 86 ? 24.356 6.868 34.372 1.00 45.06 104 GLU D O 1
ATOM 6384 N N . ARG D 1 87 ? 26.533 6.662 34.946 1.00 44.47 105 ARG D N 1
ATOM 6385 C CA . ARG D 1 87 ? 26.283 6.123 36.273 1.00 45.33 105 ARG D CA 1
ATOM 6386 C C . ARG D 1 87 ? 25.759 7.253 37.157 1.00 45.98 105 ARG D C 1
ATOM 6387 O O . ARG D 1 87 ? 24.708 7.128 37.794 1.00 44.91 105 ARG D O 1
ATOM 6395 N N . ILE D 1 88 ? 26.501 8.358 37.195 1.00 45.60 106 ILE D N 1
ATOM 6396 C CA . ILE D 1 88 ? 26.094 9.518 37.982 1.00 46.11 106 ILE D CA 1
ATOM 6397 C C . ILE D 1 88 ? 24.660 9.848 37.573 1.00 46.52 106 ILE D C 1
ATOM 6398 O O . ILE D 1 88 ? 23.801 10.123 38.415 1.00 46.87 106 ILE D O 1
ATOM 6403 N N . SER D 1 89 ? 24.420 9.801 36.267 1.00 46.56 107 SER D N 1
ATOM 6404 C CA . SER D 1 89 ? 23.108 10.064 35.694 1.00 47.42 107 SER D CA 1
ATOM 6405 C C . SER D 1 89 ? 22.024 9.245 36.395 1.00 47.90 107 SER D C 1
ATOM 6406 O O . SER D 1 89 ? 20.953 9.762 36.720 1.00 48.16 107 SER D O 1
ATOM 6409 N N . ILE D 1 90 ? 22.314 7.969 36.632 1.00 47.54 108 ILE D N 1
ATOM 6410 C CA . ILE D 1 90 ? 21.368 7.069 37.282 1.00 48.22 108 ILE D CA 1
ATOM 6411 C C . ILE D 1 90 ? 21.172 7.375 38.763 1.00 49.09 108 ILE D C 1
ATOM 6412 O O . ILE D 1 90 ? 20.038 7.405 39.251 1.00 49.04 108 ILE D O 1
ATOM 6417 N N . LYS D 1 91 ? 22.272 7.587 39.479 1.00 49.47 109 LYS D N 1
ATOM 6418 C CA . LYS D 1 91 ? 22.190 7.899 40.902 1.00 49.76 109 LYS D CA 1
ATOM 6419 C C . LYS D 1 91 ? 21.324 9.141 41.109 1.00 50.15 109 LYS D C 1
ATOM 6420 O O . LYS D 1 91 ? 20.664 9.285 42.140 1.00 49.80 109 LYS D O 1
ATOM 6426 N N . HIS D 1 92 ? 21.330 10.036 40.124 1.00 49.80 110 HIS D N 1
ATOM 6427 C CA . HIS D 1 92 ? 20.530 11.254 40.206 1.00 50.01 110 HIS D CA 1
ATOM 6428 C C . HIS D 1 92 ? 19.129 10.988 39.674 1.00 50.57 110 HIS D C 1
ATOM 6429 O O . HIS D 1 92 ? 18.330 11.911 39.500 1.00 50.63 110 HIS D O 1
ATOM 6436 N N . GLY D 1 93 ? 18.842 9.718 39.411 1.00 50.39 111 GLY D N 1
ATOM 6437 C CA . GLY D 1 93 ? 17.534 9.336 38.915 1.00 50.66 111 GLY D CA 1
ATOM 6438 C C . GLY D 1 93 ? 17.197 9.874 37.539 1.00 51.26 111 GLY D C 1
ATOM 6439 O O . GLY D 1 93 ? 16.049 9.789 37.098 1.00 52.21 111 GLY D O 1
ATOM 6440 N N . ILE D 1 94 ? 18.189 10.428 36.851 1.00 51.42 112 ILE D N 1
ATOM 6441 C CA . ILE D 1 94 ? 17.964 10.963 35.516 1.00 51.40 112 ILE D CA 1
ATOM 6442 C C . ILE D 1 94 ? 17.698 9.806 34.551 1.00 52.33 112 ILE D C 1
ATOM 6443 O O . ILE D 1 94 ? 17.036 9.976 33.524 1.00 51.99 112 ILE D O 1
ATOM 6448 N N . SER D 1 95 ? 18.214 8.628 34.899 1.00 52.71 113 SER D N 1
ATOM 6449 C CA . SER D 1 95 ? 18.042 7.427 34.081 1.00 53.70 113 SER D CA 1
ATOM 6450 C C . SER D 1 95 ? 17.706 6.226 34.967 1.00 53.47 113 SER D C 1
ATOM 6451 O O . SER D 1 95 ? 17.730 6.329 36.193 1.00 54.71 113 SER D O 1
ATOM 6454 N N . GLU D 1 96 ? 17.407 5.083 34.354 1.00 53.78 114 GLU D N 1
ATOM 6455 C CA . GLU D 1 96 ? 17.061 3.896 35.134 1.00 53.96 114 GLU D CA 1
ATOM 6456 C C . GLU D 1 96 ? 18.136 2.815 35.143 1.00 53.91 114 GLU D C 1
ATOM 6457 O O . GLU D 1 96 ? 19.311 3.062 34.860 1.00 53.35 114 GLU D O 1
ATOM 6463 N N . SER D 1 97 ? 17.698 1.607 35.482 1.00 54.36 115 SER D N 1
ATOM 6464 C CA . SER D 1 97 ? 18.554 0.431 35.524 1.00 54.85 115 SER D CA 1
ATOM 6465 C C . SER D 1 97 ? 18.117 -0.481 34.386 1.00 55.09 115 SER D C 1
ATOM 6466 O O . SER D 1 97 ? 16.927 -0.745 34.214 1.00 55.56 115 SER D O 1
ATOM 6469 N N . PRO D 1 98 ? 19.075 -0.962 33.583 1.00 55.07 116 PRO D N 1
ATOM 6470 C CA . PRO D 1 98 ? 20.500 -0.666 33.740 1.00 55.20 116 PRO D CA 1
ATOM 6471 C C . PRO D 1 98 ? 20.963 0.225 32.593 1.00 54.83 116 PRO D C 1
ATOM 6472 O O . PRO D 1 98 ? 20.153 0.863 31.918 1.00 54.92 116 PRO D O 1
ATOM 6476 N N . SER D 1 99 ? 22.274 0.280 32.387 1.00 54.29 117 SER D N 1
ATOM 6477 C CA . SER D 1 99 ? 22.814 1.038 31.272 1.00 53.73 117 SER D CA 1
ATOM 6478 C C . SER D 1 99 ? 22.854 -0.060 30.218 1.00 52.78 117 SER D C 1
ATOM 6479 O O . SER D 1 99 ? 22.934 -1.237 30.566 1.00 51.79 117 SER D O 1
ATOM 6482 N N . TYR D 1 100 ? 22.783 0.301 28.944 1.00 52.17 118 TYR D N 1
ATOM 6483 C CA . TYR D 1 100 ? 22.812 -0.710 27.896 1.00 51.65 118 TYR D CA 1
ATOM 6484 C C . TYR D 1 100 ? 24.010 -0.516 26.972 1.00 51.04 118 TYR D C 1
ATOM 6485 O O . TYR D 1 100 ? 24.069 0.449 26.207 1.00 50.77 118 TYR D O 1
ATOM 6494 N N . TYR D 1 101 ? 24.968 -1.432 27.056 1.00 49.21 119 TYR D N 1
ATOM 6495 C CA . TYR D 1 101 ? 26.157 -1.361 26.218 1.00 48.61 119 TYR D CA 1
ATOM 6496 C C . TYR D 1 101 ? 25.696 -1.411 24.760 1.00 47.60 119 TYR D C 1
ATOM 6497 O O . TYR D 1 101 ? 25.380 -2.481 24.239 1.00 47.93 119 TYR D O 1
ATOM 6506 N N . ALA D 1 102 ? 25.640 -0.250 24.114 1.00 45.69 120 ALA D N 1
ATOM 6507 C CA . ALA D 1 102 ? 25.206 -0.170 22.721 1.00 45.11 120 ALA D CA 1
ATOM 6508 C C . ALA D 1 102 ? 26.239 -0.824 21.812 1.00 44.64 120 ALA D C 1
ATOM 6509 O O . ALA D 1 102 ? 25.977 -1.859 21.199 1.00 43.28 120 ALA D O 1
ATOM 6511 N N . PHE D 1 103 ? 27.407 -0.201 21.714 1.00 43.68 121 PHE D N 1
ATOM 6512 C CA . PHE D 1 103 ? 28.489 -0.735 20.902 1.00 43.50 121 PHE D CA 1
ATOM 6513 C C . PHE D 1 103 ? 29.838 -0.260 21.422 1.00 43.35 121 PHE D C 1
ATOM 6514 O O . PHE D 1 103 ? 29.932 0.265 22.529 1.00 42.56 121 PHE D O 1
ATOM 6522 N N . ARG D 1 104 ? 30.886 -0.470 20.638 1.00 43.17 122 ARG D N 1
ATOM 6523 C CA . ARG D 1 104 ? 32.216 -0.065 21.050 1.00 42.50 122 ARG D CA 1
ATOM 6524 C C . ARG D 1 104 ? 32.896 0.816 20.012 1.00 43.42 122 ARG D C 1
ATOM 6525 O O . ARG D 1 104 ? 33.202 0.372 18.905 1.00 43.52 122 ARG D O 1
ATOM 6533 N N . ASP D 1 105 ? 33.109 2.079 20.377 1.00 43.82 123 ASP D N 1
ATOM 6534 C CA . ASP D 1 105 ? 33.771 3.037 19.501 1.00 43.26 123 ASP D CA 1
ATOM 6535 C C . ASP D 1 105 ? 35.269 2.963 19.788 1.00 42.16 123 ASP D C 1
ATOM 6536 O O . ASP D 1 105 ? 35.678 2.411 20.810 1.00 42.54 123 ASP D O 1
ATOM 6541 N N . HIS D 1 106 ? 36.087 3.513 18.896 1.00 40.55 124 HIS D N 1
ATOM 6542 C CA . HIS D 1 106 ? 37.532 3.455 19.084 1.00 40.18 124 HIS D CA 1
ATOM 6543 C C . HIS D 1 106 ? 38.249 4.796 18.929 1.00 39.25 124 HIS D C 1
ATOM 6544 O O . HIS D 1 106 ? 38.078 5.489 17.924 1.00 39.65 124 HIS D O 1
ATOM 6551 N N . PHE D 1 107 ? 39.054 5.154 19.927 1.00 36.56 125 PHE D N 1
ATOM 6552 C CA . PHE D 1 107 ? 39.834 6.383 19.864 1.00 34.69 125 PHE D CA 1
ATOM 6553 C C . PHE D 1 107 ? 41.119 5.989 19.156 1.00 34.24 125 PHE D C 1
ATOM 6554 O O . PHE D 1 107 ? 41.476 4.807 19.118 1.00 34.52 125 PHE D O 1
ATOM 6570 N N . LEU D 1 109 ? 45.327 7.450 18.023 1.00 30.12 127 LEU D N 1
ATOM 6571 C CA . LEU D 1 109 ? 46.387 8.440 18.085 1.00 29.28 127 LEU D CA 1
ATOM 6572 C C . LEU D 1 109 ? 46.943 8.477 16.671 1.00 28.13 127 LEU D C 1
ATOM 6573 O O . LEU D 1 109 ? 47.447 7.469 16.171 1.00 29.37 127 LEU D O 1
ATOM 6578 N N . ILE D 1 110 ? 46.822 9.621 16.010 1.00 27.17 128 ILE D N 1
ATOM 6579 C CA . ILE D 1 110 ? 47.330 9.763 14.656 1.00 24.10 128 ILE D CA 1
ATOM 6580 C C . ILE D 1 110 ? 48.408 10.825 14.686 1.00 25.55 128 ILE D C 1
ATOM 6581 O O . ILE D 1 110 ? 48.497 11.598 15.647 1.00 25.61 128 ILE D O 1
ATOM 6586 N N . GLY D 1 111 ? 49.239 10.856 13.652 1.00 23.67 129 GLY D N 1
ATOM 6587 C CA . GLY D 1 111 ? 50.304 11.837 13.599 1.00 25.34 129 GLY D CA 1
ATOM 6588 C C . GLY D 1 111 ? 50.877 11.966 12.206 1.00 25.48 129 GLY D C 1
ATOM 6589 O O . GLY D 1 111 ? 50.445 11.261 11.303 1.00 27.72 129 GLY D O 1
ATOM 6590 N N . PRO D 1 112 ? 51.856 12.855 11.998 1.00 26.83 130 PRO D N 1
ATOM 6591 C CA . PRO D 1 112 ? 52.472 13.055 10.685 1.00 28.91 130 PRO D CA 1
ATOM 6592 C C . PRO D 1 112 ? 53.352 11.892 10.232 1.00 31.89 130 PRO D C 1
ATOM 6593 O O . PRO D 1 112 ? 54.016 11.245 11.047 1.00 31.47 130 PRO D O 1
ATOM 6597 N N . PRO D 1 113 ? 53.365 11.618 8.918 1.00 33.26 131 PRO D N 1
ATOM 6598 C CA . PRO D 1 113 ? 54.157 10.543 8.319 1.00 33.07 131 PRO D CA 1
ATOM 6599 C C . PRO D 1 113 ? 55.598 10.602 8.801 1.00 32.65 131 PRO D C 1
ATOM 6600 O O . PRO D 1 113 ? 56.206 9.578 9.102 1.00 32.64 131 PRO D O 1
ATOM 6604 N N . SER D 1 114 ? 56.135 11.815 8.873 1.00 32.74 132 SER D N 1
ATOM 6605 C CA . SER D 1 114 ? 57.505 12.029 9.321 1.00 33.18 132 SER D CA 1
ATOM 6606 C C . SER D 1 114 ? 57.775 11.496 10.735 1.00 33.04 132 SER D C 1
ATOM 6607 O O . SER D 1 114 ? 58.932 11.377 11.134 1.00 33.62 132 SER D O 1
ATOM 6610 N N . ASN D 1 115 ? 56.716 11.197 11.488 1.00 31.75 133 ASN D N 1
ATOM 6611 C CA . ASN D 1 115 ? 56.850 10.645 12.842 1.00 31.87 133 ASN D CA 1
ATOM 6612 C C . ASN D 1 115 ? 58.059 11.236 13.584 1.00 32.30 133 ASN D C 1
ATOM 6613 O O . ASN D 1 115 ? 58.985 10.516 13.956 1.00 32.73 133 ASN D O 1
ATOM 6618 N N . PRO D 1 116 ? 58.055 12.559 13.828 1.00 31.77 134 PRO D N 1
ATOM 6619 C CA . PRO D 1 116 ? 59.176 13.200 14.524 1.00 30.89 134 PRO D CA 1
ATOM 6620 C C . PRO D 1 116 ? 59.409 12.727 15.957 1.00 29.82 134 PRO D C 1
ATOM 6621 O O . PRO D 1 116 ? 60.487 12.924 16.506 1.00 30.03 134 PRO D O 1
ATOM 6625 N N . ALA D 1 117 ? 58.408 12.102 16.563 1.00 30.35 135 ALA D N 1
ATOM 6626 C CA . ALA D 1 117 ? 58.558 11.609 17.928 1.00 31.84 135 ALA D CA 1
ATOM 6627 C C . ALA D 1 117 ? 59.108 10.179 17.910 1.00 33.04 135 ALA D C 1
ATOM 6628 O O . ALA D 1 117 ? 59.362 9.586 18.962 1.00 32.94 135 ALA D O 1
ATOM 6630 N N . LYS D 1 118 ? 59.287 9.641 16.707 1.00 34.00 136 LYS D N 1
ATOM 6631 C CA . LYS D 1 118 ? 59.805 8.284 16.508 1.00 35.73 136 LYS D CA 1
ATOM 6632 C C . LYS D 1 118 ? 58.962 7.221 17.209 1.00 35.78 136 LYS D C 1
ATOM 6633 O O . LYS D 1 118 ? 59.508 6.308 17.829 1.00 37.09 136 LYS D O 1
ATOM 6639 N N . LEU D 1 119 ? 57.642 7.328 17.115 1.00 34.39 137 LEU D N 1
ATOM 6640 C CA . LEU D 1 119 ? 56.772 6.353 17.757 1.00 35.24 137 LEU D CA 1
ATOM 6641 C C . LEU D 1 119 ? 56.825 4.991 17.063 1.00 36.94 137 LEU D C 1
ATOM 6642 O O . LEU D 1 119 ? 56.844 4.911 15.836 1.00 36.78 137 LEU D O 1
ATOM 6647 N N . SER D 1 120 ? 56.849 3.923 17.856 1.00 39.28 138 SER D N 1
ATOM 6648 C CA . SER D 1 120 ? 56.870 2.567 17.312 1.00 42.08 138 SER D CA 1
ATOM 6649 C C . SER D 1 120 ? 55.525 1.902 17.576 1.00 43.36 138 SER D C 1
ATOM 6650 O O . SER D 1 120 ? 55.072 1.832 18.717 1.00 44.31 138 SER D O 1
ATOM 6653 N N . GLY D 1 121 ? 54.894 1.408 16.516 1.00 44.98 139 GLY D N 1
ATOM 6654 C CA . GLY D 1 121 ? 53.595 0.768 16.644 1.00 47.09 139 GLY D CA 1
ATOM 6655 C C . GLY D 1 121 ? 53.499 -0.374 17.640 1.00 48.32 139 GLY D C 1
ATOM 6656 O O . GLY D 1 121 ? 52.423 -0.938 17.840 1.00 49.66 139 GLY D O 1
ATOM 6657 N N . ASP D 1 122 ? 54.616 -0.720 18.268 1.00 48.45 140 ASP D N 1
ATOM 6658 C CA . ASP D 1 122 ? 54.643 -1.805 19.244 1.00 48.66 140 ASP D CA 1
ATOM 6659 C C . ASP D 1 122 ? 54.288 -1.372 20.668 1.00 47.85 140 ASP D C 1
ATOM 6660 O O . ASP D 1 122 ? 53.523 -2.046 21.362 1.00 48.24 140 ASP D O 1
ATOM 6665 N N . SER D 1 123 ? 54.861 -0.252 21.096 1.00 46.33 141 SER D N 1
ATOM 6666 C CA . SER D 1 123 ? 54.644 0.290 22.437 1.00 44.15 141 SER D CA 1
ATOM 6667 C C . SER D 1 123 ? 53.167 0.449 22.778 1.00 41.49 141 SER D C 1
ATOM 6668 O O . SER D 1 123 ? 52.323 0.517 21.890 1.00 40.38 141 SER D O 1
ATOM 6671 N N . ASP D 1 124 ? 52.851 0.496 24.069 1.00 39.49 142 ASP D N 1
ATOM 6672 C CA . ASP D 1 124 ? 51.463 0.685 24.460 1.00 38.68 142 ASP D CA 1
ATOM 6673 C C . ASP D 1 124 ? 51.229 2.196 24.412 1.00 36.26 142 ASP D C 1
ATOM 6674 O O . ASP D 1 124 ? 52.177 2.980 24.319 1.00 34.26 142 ASP D O 1
ATOM 6679 N N . ILE D 1 125 ? 49.969 2.597 24.483 1.00 34.67 143 ILE D N 1
ATOM 6680 C CA . ILE D 1 125 ? 49.607 4.003 24.403 1.00 32.99 143 ILE D CA 1
ATOM 6681 C C . ILE D 1 125 ? 50.311 4.919 25.414 1.00 32.77 143 ILE D C 1
ATOM 6682 O O . ILE D 1 125 ? 50.670 6.045 25.081 1.00 32.78 143 ILE D O 1
ATOM 6687 N N . ALA D 1 126 ? 50.520 4.443 26.638 1.00 32.07 144 ALA D N 1
ATOM 6688 C CA . ALA D 1 126 ? 51.168 5.265 27.656 1.00 31.43 144 ALA D CA 1
ATOM 6689 C C . ALA D 1 126 ? 52.606 5.599 27.289 1.00 31.69 144 ALA D C 1
ATOM 6690 O O . ALA D 1 126 ? 53.058 6.730 27.477 1.00 30.95 144 ALA D O 1
ATOM 6692 N N . ASP D 1 127 ? 53.328 4.615 26.767 1.00 32.12 145 ASP D N 1
ATOM 6693 C CA . ASP D 1 127 ? 54.713 4.840 26.388 1.00 32.71 145 ASP D CA 1
ATOM 6694 C C . ASP D 1 127 ? 54.791 5.771 25.188 1.00 30.02 145 ASP D C 1
ATOM 6695 O O . ASP D 1 127 ? 55.775 6.488 25.011 1.00 27.20 145 ASP D O 1
ATOM 6708 N N . PHE D 1 129 ? 52.792 8.326 24.693 1.00 28.13 147 PHE D N 1
ATOM 6709 C CA . PHE D 1 129 ? 52.632 9.675 25.219 1.00 27.37 147 PHE D CA 1
ATOM 6710 C C . PHE D 1 129 ? 53.914 10.164 25.878 1.00 26.63 147 PHE D C 1
ATOM 6711 O O . PHE D 1 129 ? 54.304 11.313 25.699 1.00 26.44 147 PHE D O 1
ATOM 6719 N N . SER D 1 130 ? 54.581 9.286 26.621 1.00 26.48 148 SER D N 1
ATOM 6720 C CA . SER D 1 130 ? 55.829 9.657 27.272 1.00 27.12 148 SER D CA 1
ATOM 6721 C C . SER D 1 130 ? 56.880 9.988 26.213 1.00 27.27 148 SER D C 1
ATOM 6722 O O . SER D 1 130 ? 57.698 10.891 26.394 1.00 26.72 148 SER D O 1
ATOM 6725 N N . LYS D 1 131 ? 56.849 9.261 25.098 1.00 28.58 149 LYS D N 1
ATOM 6726 C CA . LYS D 1 131 ? 57.800 9.484 24.010 1.00 29.17 149 LYS D CA 1
ATOM 6727 C C . LYS D 1 131 ? 57.543 10.832 23.334 1.00 27.58 149 LYS D C 1
ATOM 6728 O O . LYS D 1 131 ? 58.472 11.523 22.924 1.00 26.69 149 LYS D O 1
ATOM 6742 N N . HIS D 1 133 ? 56.050 13.508 24.821 1.00 27.74 151 HIS D N 1
ATOM 6743 C CA . HIS D 1 133 ? 56.417 14.534 25.788 1.00 28.85 151 HIS D CA 1
ATOM 6744 C C . HIS D 1 133 ? 57.915 14.823 25.788 1.00 27.61 151 HIS D C 1
ATOM 6745 O O . HIS D 1 133 ? 58.335 15.978 25.717 1.00 26.62 151 HIS D O 1
ATOM 6752 N N . ASP D 1 134 ? 58.725 13.775 25.857 1.00 29.78 152 ASP D N 1
ATOM 6753 C CA . ASP D 1 134 ? 60.169 13.958 25.875 1.00 30.30 152 ASP D CA 1
ATOM 6754 C C . ASP D 1 134 ? 60.691 14.556 24.572 1.00 29.28 152 ASP D C 1
ATOM 6755 O O . ASP D 1 134 ? 61.554 15.433 24.589 1.00 27.99 152 ASP D O 1
ATOM 6760 N N . ALA D 1 135 ? 60.162 14.095 23.441 1.00 28.29 153 ALA D N 1
ATOM 6761 C CA . ALA D 1 135 ? 60.596 14.623 22.150 1.00 27.72 153 ALA D CA 1
ATOM 6762 C C . ALA D 1 135 ? 60.161 16.091 22.020 1.00 27.72 153 ALA D C 1
ATOM 6763 O O . ALA D 1 135 ? 60.918 16.938 21.544 1.00 25.22 153 ALA D O 1
ATOM 6765 N N . ALA D 1 136 ? 58.939 16.383 22.454 1.00 26.28 154 ALA D N 1
ATOM 6766 C CA . ALA D 1 136 ? 58.413 17.742 22.385 1.00 27.27 154 ALA D CA 1
ATOM 6767 C C . ALA D 1 136 ? 59.260 18.680 23.242 1.00 27.48 154 ALA D C 1
ATOM 6768 O O . ALA D 1 136 ? 59.572 19.800 22.833 1.00 26.05 154 ALA D O 1
ATOM 6770 N N . GLU D 1 137 ? 59.640 18.214 24.430 1.00 28.68 155 GLU D N 1
ATOM 6771 C CA . GLU D 1 137 ? 60.461 19.010 25.342 1.00 30.78 155 GLU D CA 1
ATOM 6772 C C . GLU D 1 137 ? 61.856 19.296 24.793 1.00 31.78 155 GLU D C 1
ATOM 6773 O O . GLU D 1 137 ? 62.429 20.347 25.072 1.00 32.26 155 GLU D O 1
ATOM 6779 N N . ALA D 1 138 ? 62.403 18.360 24.021 1.00 34.21 156 ALA D N 1
ATOM 6780 C CA . ALA D 1 138 ? 63.726 18.532 23.425 1.00 37.06 156 ALA D CA 1
ATOM 6781 C C . ALA D 1 138 ? 63.612 19.490 22.243 1.00 39.47 156 ALA D C 1
ATOM 6782 O O . ALA D 1 138 ? 64.582 20.149 21.867 1.00 41.14 156 ALA D O 1
ATOM 6784 N N . GLY D 1 139 ? 62.413 19.541 21.666 1.00 40.41 157 GLY D N 1
ATOM 6785 C CA . GLY D 1 139 ? 62.115 20.414 20.542 1.00 42.52 157 GLY D CA 1
ATOM 6786 C C . GLY D 1 139 ? 63.157 20.603 19.457 1.00 43.71 157 GLY D C 1
ATOM 6787 O O . GLY D 1 139 ? 63.304 21.702 18.927 1.00 45.26 157 GLY D O 1
ATOM 6788 N N . ASN D 1 140 ? 63.868 19.543 19.098 1.00 44.45 158 ASN D N 1
ATOM 6789 C CA . ASN D 1 140 ? 64.890 19.656 18.067 1.00 44.47 158 ASN D CA 1
ATOM 6790 C C . ASN D 1 140 ? 64.622 18.781 16.844 1.00 43.88 158 ASN D C 1
ATOM 6791 O O . ASN D 1 140 ? 65.519 18.549 16.036 1.00 44.98 158 ASN D O 1
ATOM 6796 N N . THR D 1 141 ? 63.389 18.302 16.702 1.00 42.01 159 THR D N 1
ATOM 6797 C CA . THR D 1 141 ? 63.039 17.462 15.562 1.00 40.27 159 THR D CA 1
ATOM 6798 C C . THR D 1 141 ? 62.458 18.292 14.433 1.00 40.59 159 THR D C 1
ATOM 6799 O O . THR D 1 141 ? 62.093 19.453 14.621 1.00 40.74 159 THR D O 1
ATOM 6803 N N . LYS D 1 142 ? 62.361 17.681 13.260 1.00 40.59 160 LYS D N 1
ATOM 6804 C CA . LYS D 1 142 ? 61.812 18.356 12.097 1.00 40.47 160 LYS D CA 1
ATOM 6805 C C . LYS D 1 142 ? 60.723 17.470 11.492 1.00 39.04 160 LYS D C 1
ATOM 6806 O O . LYS D 1 142 ? 61.006 16.409 10.947 1.00 39.51 160 LYS D O 1
ATOM 6812 N N . PRO D 1 143 ? 59.454 17.890 11.595 1.00 36.77 161 PRO D N 1
ATOM 6813 C CA . PRO D 1 143 ? 58.970 19.117 12.229 1.00 35.08 161 PRO D CA 1
ATOM 6814 C C . PRO D 1 143 ? 58.919 18.947 13.749 1.00 34.14 161 PRO D C 1
ATOM 6815 O O . PRO D 1 143 ? 59.121 17.847 14.266 1.00 32.07 161 PRO D O 1
ATOM 6819 N N . PRO D 1 144 ? 58.649 20.035 14.487 1.00 32.49 162 PRO D N 1
ATOM 6820 C CA . PRO D 1 144 ? 58.589 19.903 15.948 1.00 29.93 162 PRO D CA 1
ATOM 6821 C C . PRO D 1 144 ? 57.441 19.000 16.397 1.00 28.40 162 PRO D C 1
ATOM 6822 O O . PRO D 1 144 ? 56.422 18.895 15.712 1.00 27.38 162 PRO D O 1
ATOM 6826 N N . VAL D 1 145 ? 57.609 18.337 17.540 1.00 26.96 163 VAL D N 1
ATOM 6827 C CA . VAL D 1 145 ? 56.568 17.463 18.067 1.00 24.97 163 VAL D CA 1
ATOM 6828 C C . VAL D 1 145 ? 55.508 18.307 18.776 1.00 24.49 163 VAL D C 1
ATOM 6829 O O . VAL D 1 145 ? 55.812 19.015 19.733 1.00 25.26 163 VAL D O 1
ATOM 6833 N N . ARG D 1 146 ? 54.269 18.220 18.310 1.00 24.02 164 ARG D N 1
ATOM 6834 C CA . ARG D 1 146 ? 53.175 18.969 18.908 1.00 23.04 164 ARG D CA 1
ATOM 6835 C C . ARG D 1 146 ? 51.957 18.075 19.028 1.00 23.40 164 ARG D C 1
ATOM 6836 O O . ARG D 1 146 ? 51.766 17.166 18.224 1.00 24.53 164 ARG D O 1
ATOM 6844 N N . PHE D 1 147 ? 51.138 18.333 20.043 1.00 22.29 165 PHE D N 1
ATOM 6845 C CA . PHE D 1 147 ? 49.933 17.549 20.272 1.00 20.01 165 PHE D CA 1
ATOM 6846 C C . PHE D 1 147 ? 48.730 18.464 20.245 1.00 20.51 165 PHE D C 1
ATOM 6847 O O . PHE D 1 147 ? 48.677 19.446 20.990 1.00 20.80 165 PHE D O 1
ATOM 6855 N N . LEU D 1 148 ? 47.754 18.128 19.407 1.00 21.58 166 LEU D N 1
ATOM 6856 C CA . LEU D 1 148 ? 46.556 18.945 19.285 1.00 20.70 166 LEU D CA 1
ATOM 6857 C C . LEU D 1 148 ? 45.449 18.484 20.215 1.00 20.44 166 LEU D C 1
ATOM 6858 O O . LEU D 1 148 ? 45.028 17.328 20.190 1.00 19.25 166 LEU D O 1
ATOM 6863 N N . SER D 1 149 ? 44.996 19.410 21.055 1.00 20.74 167 SER D N 1
ATOM 6864 C CA . SER D 1 149 ? 43.934 19.160 22.017 1.00 19.58 167 SER D CA 1
ATOM 6865 C C . SER D 1 149 ? 42.716 20.020 21.681 1.00 19.89 167 SER D C 1
ATOM 6866 O O . SER D 1 149 ? 42.848 21.206 21.384 1.00 20.76 167 SER D O 1
ATOM 6869 N N . ARG D 1 150 ? 41.532 19.426 21.721 1.00 19.72 168 ARG D N 1
ATOM 6870 C CA . ARG D 1 150 ? 40.324 20.183 21.447 1.00 20.34 168 ARG D CA 1
ATOM 6871 C C . ARG D 1 150 ? 39.970 21.078 22.634 1.00 20.31 168 ARG D C 1
ATOM 6872 O O . ARG D 1 150 ? 39.154 21.990 22.504 1.00 19.50 168 ARG D O 1
ATOM 6880 N N . TYR D 1 151 ? 40.596 20.802 23.780 1.00 19.98 169 TYR D N 1
ATOM 6881 C CA . TYR D 1 151 ? 40.437 21.590 25.005 1.00 19.64 169 TYR D CA 1
ATOM 6882 C C . TYR D 1 151 ? 39.016 22.139 25.159 1.00 22.09 169 TYR D C 1
ATOM 6883 O O . TYR D 1 151 ? 38.833 23.347 25.391 1.00 21.66 169 TYR D O 1
ATOM 6892 N N . ASP D 1 152 ? 38.022 21.252 25.063 1.00 21.85 170 ASP D N 1
ATOM 6893 C CA . ASP D 1 152 ? 36.617 21.663 25.125 1.00 21.88 170 ASP D CA 1
ATOM 6894 C C . ASP D 1 152 ? 35.695 20.826 26.013 1.00 21.78 170 ASP D C 1
ATOM 6895 O O . ASP D 1 152 ? 34.479 20.796 25.788 1.00 21.75 170 ASP D O 1
ATOM 6900 N N . LYS D 1 153 ? 36.259 20.155 27.012 1.00 22.44 171 LYS D N 1
ATOM 6901 C CA . LYS D 1 153 ? 35.478 19.329 27.928 1.00 22.75 171 LYS D CA 1
ATOM 6902 C C . LYS D 1 153 ? 34.820 18.097 27.299 1.00 22.54 171 LYS D C 1
ATOM 6903 O O . LYS D 1 153 ? 34.071 17.399 27.972 1.00 24.84 171 LYS D O 1
ATOM 6909 N N . SER D 1 154 ? 35.092 17.834 26.025 1.00 24.29 172 SER D N 1
ATOM 6910 C CA . SER D 1 154 ? 34.505 16.676 25.336 1.00 25.61 172 SER D CA 1
ATOM 6911 C C . SER D 1 154 ? 35.091 15.343 25.804 1.00 26.00 172 SER D C 1
ATOM 6912 O O . SER D 1 154 ? 36.077 15.307 26.537 1.00 25.93 172 SER D O 1
ATOM 6915 N N . ALA D 1 155 ? 34.486 14.240 25.367 1.00 26.50 173 ALA D N 1
ATOM 6916 C CA . ALA D 1 155 ? 34.993 12.928 25.750 1.00 25.50 173 ALA D CA 1
ATOM 6917 C C . ALA D 1 155 ? 36.431 12.780 25.247 1.00 24.79 173 ALA D C 1
ATOM 6918 O O . ALA D 1 155 ? 37.286 12.218 25.932 1.00 25.82 173 ALA D O 1
ATOM 6920 N N . THR D 1 156 ? 36.699 13.305 24.055 1.00 24.77 174 THR D N 1
ATOM 6921 C CA . THR D 1 156 ? 38.031 13.228 23.479 1.00 24.94 174 THR D CA 1
ATOM 6922 C C . THR D 1 156 ? 39.037 14.018 24.318 1.00 24.44 174 THR D C 1
ATOM 6923 O O . THR D 1 156 ? 40.162 13.569 24.527 1.00 23.65 174 THR D O 1
ATOM 6927 N N . ASN D 1 157 ? 38.626 15.193 24.794 1.00 23.63 175 ASN D N 1
ATOM 6928 C CA . ASN D 1 157 ? 39.491 16.031 25.624 1.00 22.92 175 ASN D CA 1
ATOM 6929 C C . ASN D 1 157 ? 39.729 15.276 26.929 1.00 22.44 175 ASN D C 1
ATOM 6930 O O . ASN D 1 157 ? 40.855 15.209 27.420 1.00 22.26 175 ASN D O 1
ATOM 6935 N N . ILE D 1 158 ? 38.665 14.695 27.477 1.00 24.28 176 ILE D N 1
ATOM 6936 C CA . ILE D 1 158 ? 38.781 13.915 28.707 1.00 25.27 176 ILE D CA 1
ATOM 6937 C C . ILE D 1 158 ? 39.788 12.773 28.551 1.00 26.40 176 ILE D C 1
ATOM 6938 O O . ILE D 1 158 ? 40.598 12.537 29.442 1.00 25.51 176 ILE D O 1
ATOM 6943 N N . LYS D 1 159 ? 39.756 12.082 27.413 1.00 28.85 177 LYS D N 1
ATOM 6944 C CA . LYS D 1 159 ? 40.645 10.935 27.209 1.00 28.99 177 LYS D CA 1
ATOM 6945 C C . LYS D 1 159 ? 42.119 11.346 27.114 1.00 28.66 177 LYS D C 1
ATOM 6946 O O . LYS D 1 159 ? 42.983 10.769 27.793 1.00 25.60 177 LYS D O 1
ATOM 6952 N N . GLU D 1 160 ? 42.437 12.341 26.296 1.00 28.26 178 GLU D N 1
ATOM 6953 C CA . GLU D 1 160 ? 43.831 12.716 26.213 1.00 28.06 178 GLU D CA 1
ATOM 6954 C C . GLU D 1 160 ? 44.348 13.312 27.515 1.00 29.06 178 GLU D C 1
ATOM 6955 O O . GLU D 1 160 ? 45.525 13.140 27.884 1.00 28.48 178 GLU D O 1
ATOM 6961 N N . ALA D 1 161 ? 43.451 14.018 28.207 1.00 29.36 179 ALA D N 1
ATOM 6962 C CA . ALA D 1 161 ? 43.853 14.692 29.450 1.00 27.24 179 ALA D CA 1
ATOM 6963 C C . ALA D 1 161 ? 44.191 13.552 30.375 1.00 27.71 179 ALA D C 1
ATOM 6964 O O . ALA D 1 161 ? 45.194 13.634 31.102 1.00 26.87 179 ALA D O 1
ATOM 6966 N N . GLU D 1 162 ? 43.372 12.498 30.330 1.00 27.94 180 GLU D N 1
ATOM 6967 C CA . GLU D 1 162 ? 43.595 11.316 31.134 1.00 30.10 180 GLU D CA 1
ATOM 6968 C C . GLU D 1 162 ? 44.943 10.678 30.812 1.00 28.82 180 GLU D C 1
ATOM 6969 O O . GLU D 1 162 ? 45.655 10.233 31.719 1.00 28.60 180 GLU D O 1
ATOM 6975 N N . LEU D 1 163 ? 45.252 10.586 29.519 1.00 27.04 181 LEU D N 1
ATOM 6976 C CA . LEU D 1 163 ? 46.478 9.968 29.038 1.00 25.94 181 LEU D CA 1
ATOM 6977 C C . LEU D 1 163 ? 47.708 10.733 29.506 1.00 25.13 181 LEU D C 1
ATOM 6978 O O . LEU D 1 163 ? 48.688 10.135 29.946 1.00 24.91 181 LEU D O 1
ATOM 6983 N N . TRP D 1 164 ? 47.664 12.061 29.435 1.00 23.04 182 TRP D N 1
ATOM 6984 C CA . TRP D 1 164 ? 48.809 12.845 29.883 1.00 20.96 182 TRP D CA 1
ATOM 6985 C C . TRP D 1 164 ? 49.024 12.626 31.382 1.00 20.72 182 TRP D C 1
ATOM 6986 O O . TRP D 1 164 ? 50.149 12.438 31.844 1.00 20.75 182 TRP D O 1
ATOM 6997 N N . LEU D 1 165 ? 47.936 12.630 32.140 1.00 21.73 183 LEU D N 1
ATOM 6998 C CA . LEU D 1 165 ? 48.032 12.421 33.574 1.00 22.03 183 LEU D CA 1
ATOM 6999 C C . LEU D 1 165 ? 48.487 10.990 33.901 1.00 24.14 183 LEU D C 1
ATOM 7000 O O . LEU D 1 165 ? 49.046 10.744 34.970 1.00 23.12 183 LEU D O 1
ATOM 7005 N N . SER D 1 166 ? 48.258 10.056 32.977 1.00 24.10 184 SER D N 1
ATOM 7006 C CA . SER D 1 166 ? 48.656 8.668 33.202 1.00 25.08 184 SER D CA 1
ATOM 7007 C C . SER D 1 166 ? 50.180 8.521 33.184 1.00 25.46 184 SER D C 1
ATOM 7008 O O . SER D 1 166 ? 50.709 7.491 33.610 1.00 28.04 184 SER D O 1
ATOM 7011 N N . ILE D 1 167 ? 50.890 9.536 32.695 1.00 22.61 185 ILE D N 1
ATOM 7012 C CA . ILE D 1 167 ? 52.350 9.477 32.701 1.00 22.92 185 ILE D CA 1
ATOM 7013 C C . ILE D 1 167 ? 52.931 10.563 33.609 1.00 23.11 185 ILE D C 1
ATOM 7014 O O . ILE D 1 167 ? 54.103 10.918 33.503 1.00 23.66 185 ILE D O 1
ATOM 7019 N N . GLY D 1 168 ? 52.097 11.079 34.509 1.00 23.30 186 GLY D N 1
ATOM 7020 C CA . GLY D 1 168 ? 52.532 12.104 35.444 1.00 25.14 186 GLY D CA 1
ATOM 7021 C C . GLY D 1 168 ? 52.817 13.483 34.870 1.00 25.20 186 GLY D C 1
ATOM 7022 O O . GLY D 1 168 ? 53.687 14.195 35.379 1.00 25.01 186 GLY D O 1
ATOM 7023 N N . GLN D 1 169 ? 52.082 13.867 33.826 1.00 23.29 187 GLN D N 1
ATOM 7024 C CA . GLN D 1 169 ? 52.273 15.162 33.179 1.00 22.69 187 GLN D CA 1
ATOM 7025 C C . GLN D 1 169 ? 50.985 15.992 33.169 1.00 22.25 187 GLN D C 1
ATOM 7026 O O . GLN D 1 169 ? 49.887 15.449 33.048 1.00 19.74 187 GLN D O 1
ATOM 7032 N N . VAL D 1 170 ? 51.134 17.310 33.283 1.00 21.92 188 VAL D N 1
ATOM 7033 C CA . VAL D 1 170 ? 49.992 18.227 33.259 1.00 22.25 188 VAL D CA 1
ATOM 7034 C C . VAL D 1 170 ? 50.391 19.352 32.299 1.00 22.13 188 VAL D C 1
ATOM 7035 O O . VAL D 1 170 ? 50.704 20.467 32.722 1.00 22.64 188 VAL D O 1
ATOM 7039 N N . PRO D 1 171 ? 50.391 19.060 30.984 1.00 21.47 189 PRO D N 1
ATOM 7040 C CA . PRO D 1 171 ? 50.753 19.991 29.910 1.00 19.80 189 PRO D CA 1
ATOM 7041 C C . PRO D 1 171 ? 50.108 21.370 30.006 1.00 17.82 189 PRO D C 1
ATOM 7042 O O . PRO D 1 171 ? 50.771 22.383 29.788 1.00 19.60 189 PRO D O 1
ATOM 7046 N N . TRP D 1 172 ? 48.817 21.394 30.327 1.00 18.67 190 TRP D N 1
ATOM 7047 C CA . TRP D 1 172 ? 48.061 22.643 30.427 1.00 19.28 190 TRP D CA 1
ATOM 7048 C C . TRP D 1 172 ? 48.361 23.510 31.649 1.00 19.50 190 TRP D C 1
ATOM 7049 O O . TRP D 1 172 ? 48.104 24.710 31.617 1.00 18.23 190 TRP D O 1
ATOM 7060 N N . ALA D 1 173 ? 48.895 22.914 32.716 1.00 19.88 191 ALA D N 1
ATOM 7061 C CA . ALA D 1 173 ? 49.207 23.659 33.950 1.00 20.84 191 ALA D CA 1
ATOM 7062 C C . ALA D 1 173 ? 50.432 24.549 33.783 1.00 21.03 191 ALA D C 1
ATOM 7063 O O . ALA D 1 173 ? 51.238 24.331 32.872 1.00 19.58 191 ALA D O 1
ATOM 7065 N N . THR D 1 174 ? 50.600 25.526 34.680 1.00 22.43 192 THR D N 1
ATOM 7066 C CA . THR D 1 174 ? 51.713 26.466 34.535 1.00 23.48 192 THR D CA 1
ATOM 7067 C C . THR D 1 174 ? 53.093 25.904 34.503 1.00 27.37 192 THR D C 1
ATOM 7068 O O . THR D 1 174 ? 53.504 25.046 35.293 1.00 23.96 192 THR D O 1
ATOM 7072 N N . ALA D 1 175 ? 53.785 26.526 33.563 1.00 28.19 193 ALA D N 1
ATOM 7073 C CA . ALA D 1 175 ? 55.084 26.207 33.082 1.00 26.43 193 ALA D CA 1
ATOM 7074 C C . ALA D 1 175 ? 54.277 25.588 31.925 1.00 22.12 193 ALA D C 1
ATOM 7075 O O . ALA D 1 175 ? 54.352 24.405 31.667 1.00 20.89 193 ALA D O 1
ATOM 7077 N N . TYR D 1 176 ? 53.414 26.402 31.308 1.00 20.50 194 TYR D N 1
ATOM 7078 C CA . TYR D 1 176 ? 52.568 25.903 30.218 1.00 18.18 194 TYR D CA 1
ATOM 7079 C C . TYR D 1 176 ? 53.421 25.236 29.150 1.00 17.23 194 TYR D C 1
ATOM 7080 O O . TYR D 1 176 ? 54.397 25.813 28.671 1.00 18.75 194 TYR D O 1
ATOM 7089 N N . SER D 1 177 ? 53.053 24.017 28.774 1.00 18.34 195 SER D N 1
ATOM 7090 C CA . SER D 1 177 ? 53.782 23.289 27.736 1.00 17.26 195 SER D CA 1
ATOM 7091 C C . SER D 1 177 ? 53.288 23.816 26.376 1.00 18.12 195 SER D C 1
ATOM 7092 O O . SER D 1 177 ? 52.209 23.436 25.923 1.00 17.09 195 SER D O 1
ATOM 7095 N N . THR D 1 178 ? 54.081 24.668 25.729 1.00 19.85 196 THR D N 1
ATOM 7096 C CA . THR D 1 178 ? 53.676 25.273 24.462 1.00 19.89 196 THR D CA 1
ATOM 7097 C C . THR D 1 178 ? 53.397 24.339 23.278 1.00 21.16 196 THR D C 1
ATOM 7098 O O . THR D 1 178 ? 52.734 24.753 22.317 1.00 19.02 196 THR D O 1
ATOM 7102 N N . TRP D 1 179 ? 53.896 23.104 23.341 1.00 18.80 197 TRP D N 1
ATOM 7103 C CA . TRP D 1 179 ? 53.658 22.120 22.283 1.00 19.04 197 TRP D CA 1
ATOM 7104 C C . TRP D 1 179 ? 52.268 21.495 22.429 1.00 18.84 197 TRP D C 1
ATOM 7105 O O . TRP D 1 179 ? 51.820 20.757 21.551 1.00 19.78 197 TRP D O 1
ATOM 7116 N N . TYR D 1 180 ? 51.607 21.769 23.556 1.00 18.31 198 TYR D N 1
ATOM 7117 C CA . TYR D 1 180 ? 50.256 21.274 23.811 1.00 18.91 198 TYR D CA 1
ATOM 7118 C C . TYR D 1 180 ? 49.377 22.315 23.128 1.00 19.77 198 TYR D C 1
ATOM 7119 O O . TYR D 1 180 ? 49.025 23.348 23.710 1.00 21.63 198 TYR D O 1
ATOM 7128 N N . HIS D 1 181 ? 49.042 22.021 21.877 1.00 20.91 199 HIS D N 1
ATOM 7129 C CA . HIS D 1 181 ? 48.269 22.912 21.017 1.00 19.03 199 HIS D CA 1
ATOM 7130 C C . HIS D 1 181 ? 46.769 22.901 21.207 1.00 18.61 199 HIS D C 1
ATOM 7131 O O . HIS D 1 181 ? 46.094 21.894 20.950 1.00 18.39 199 HIS D O 1
ATOM 7138 N N . GLN D 1 182 ? 46.246 24.037 21.647 1.00 18.17 200 GLN D N 1
ATOM 7139 C CA . GLN D 1 182 ? 44.816 24.180 21.833 1.00 17.23 200 GLN D CA 1
ATOM 7140 C C . GLN D 1 182 ? 44.185 24.637 20.521 1.00 16.27 200 GLN D C 1
ATOM 7141 O O . GLN D 1 182 ? 44.511 25.700 20.010 1.00 15.67 200 GLN D O 1
ATOM 7147 N N . TYR D 1 183 ? 43.310 23.804 19.967 1.00 18.04 201 TYR D N 1
ATOM 7148 C CA . TYR D 1 183 ? 42.588 24.119 18.727 1.00 19.25 201 TYR D CA 1
ATOM 7149 C C . TYR D 1 183 ? 41.157 23.705 19.073 1.00 20.62 201 TYR D C 1
ATOM 7150 O O . TYR D 1 183 ? 40.746 22.558 18.848 1.00 20.50 201 TYR D O 1
ATOM 7159 N N . ILE D 1 184 ? 40.411 24.659 19.621 1.00 21.14 202 ILE D N 1
ATOM 7160 C CA . ILE D 1 184 ? 39.049 24.441 20.101 1.00 22.04 202 ILE D CA 1
ATOM 7161 C C . ILE D 1 184 ? 37.932 24.433 19.059 1.00 24.90 202 ILE D C 1
ATOM 7162 O O . ILE D 1 184 ? 37.328 25.466 18.766 1.00 22.93 202 ILE D O 1
ATOM 7167 N N . THR D 1 185 ? 37.659 23.246 18.518 1.00 26.40 203 THR D N 1
ATOM 7168 C CA . THR D 1 185 ? 36.616 23.059 17.511 1.00 26.87 203 THR D CA 1
ATOM 7169 C C . THR D 1 185 ? 36.086 21.629 17.607 1.00 28.65 203 THR D C 1
ATOM 7170 O O . THR D 1 185 ? 36.434 20.882 18.530 1.00 26.77 203 THR D O 1
ATOM 7174 N N . PHE D 1 186 ? 35.249 21.253 16.643 1.00 30.48 204 PHE D N 1
ATOM 7175 C CA . PHE D 1 186 ? 34.670 19.918 16.598 1.00 30.39 204 PHE D CA 1
ATOM 7176 C C . PHE D 1 186 ? 35.654 18.899 16.008 1.00 28.97 204 PHE D C 1
ATOM 7177 O O . PHE D 1 186 ? 36.657 19.276 15.397 1.00 30.09 204 PHE D O 1
ATOM 7185 N N . PRO D 1 187 ? 35.369 17.590 16.174 1.00 28.12 205 PRO D N 1
ATOM 7186 C CA . PRO D 1 187 ? 36.208 16.486 15.688 1.00 27.37 205 PRO D CA 1
ATOM 7187 C C . PRO D 1 187 ? 36.830 16.595 14.299 1.00 27.17 205 PRO D C 1
ATOM 7188 O O . PRO D 1 187 ? 38.055 16.551 14.158 1.00 27.89 205 PRO D O 1
ATOM 7192 N N . ILE D 1 188 ? 35.994 16.728 13.272 1.00 27.19 206 ILE D N 1
ATOM 7193 C CA . ILE D 1 188 ? 36.492 16.806 11.908 1.00 25.91 206 ILE D CA 1
ATOM 7194 C C . ILE D 1 188 ? 37.413 17.992 11.669 1.00 24.43 206 ILE D C 1
ATOM 7195 O O . ILE D 1 188 ? 38.453 17.845 11.032 1.00 26.03 206 ILE D O 1
ATOM 7200 N N . GLN D 1 189 ? 37.042 19.168 12.170 1.00 24.66 207 GLN D N 1
ATOM 7201 C CA . GLN D 1 189 ? 37.890 20.341 11.990 1.00 25.39 207 GLN D CA 1
ATOM 7202 C C . GLN D 1 189 ? 39.208 20.165 12.747 1.00 23.99 207 GLN D C 1
ATOM 7203 O O . GLN D 1 189 ? 40.279 20.489 12.236 1.00 24.53 207 GLN D O 1
ATOM 7209 N N . ALA D 1 190 ? 39.119 19.648 13.969 1.00 24.36 208 ALA D N 1
ATOM 7210 C CA . ALA D 1 190 ? 40.307 19.439 14.795 1.00 23.66 208 ALA D CA 1
ATOM 7211 C C . ALA D 1 190 ? 41.241 18.435 14.130 1.00 23.26 208 ALA D C 1
ATOM 7212 O O . ALA D 1 190 ? 42.455 18.628 14.103 1.00 23.87 208 ALA D O 1
ATOM 7214 N N . LEU D 1 191 ? 40.669 17.361 13.599 1.00 25.16 209 LEU D N 1
ATOM 7215 C CA . LEU D 1 191 ? 41.460 16.339 12.920 1.00 23.86 209 LEU D CA 1
ATOM 7216 C C . LEU D 1 191 ? 42.125 16.935 11.685 1.00 23.19 209 LEU D C 1
ATOM 7217 O O . LEU D 1 191 ? 43.317 16.749 11.469 1.00 21.82 209 LEU D O 1
ATOM 7222 N N . THR D 1 192 ? 41.359 17.668 10.880 1.00 24.29 210 THR D N 1
ATOM 7223 C CA . THR D 1 192 ? 41.913 18.282 9.678 1.00 23.47 210 THR D CA 1
ATOM 7224 C C . THR D 1 192 ? 43.101 19.167 10.048 1.00 22.71 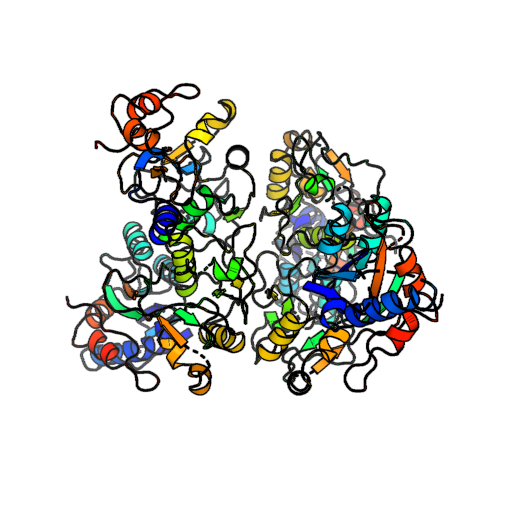210 THR D C 1
ATOM 7225 O O . THR D 1 192 ? 44.157 19.112 9.409 1.00 23.74 210 THR D O 1
ATOM 7229 N N . ALA D 1 193 ? 42.933 19.970 11.098 1.00 24.22 211 ALA D N 1
ATOM 7230 C CA . ALA D 1 193 ? 43.994 20.863 11.557 1.00 23.01 211 ALA D CA 1
ATOM 7231 C C . ALA D 1 193 ? 45.251 20.079 11.915 1.00 21.01 211 ALA D C 1
ATOM 7232 O O . ALA D 1 193 ? 46.352 20.415 11.478 1.00 20.80 211 ALA D O 1
ATOM 7234 N N . ALA D 1 194 ? 45.082 19.040 12.723 1.00 22.01 212 ALA D N 1
ATOM 7235 C CA . ALA D 1 194 ? 46.212 18.212 13.145 1.00 22.95 212 ALA D CA 1
ATOM 7236 C C . ALA D 1 194 ? 46.998 17.715 11.938 1.00 23.18 212 ALA D C 1
ATOM 7237 O O . ALA D 1 194 ? 48.227 17.818 11.890 1.00 23.14 212 ALA D O 1
ATOM 7239 N N . ILE D 1 195 ? 46.278 17.192 10.952 1.00 25.46 213 ILE D N 1
ATOM 7240 C CA . ILE D 1 195 ? 46.921 16.680 9.750 1.00 25.67 213 ILE D CA 1
ATOM 7241 C C . ILE D 1 195 ? 47.652 17.790 9.005 1.00 25.50 213 ILE D C 1
ATOM 7242 O O . ILE D 1 195 ? 48.833 17.653 8.692 1.00 24.32 213 ILE D O 1
ATOM 7247 N N . LEU D 1 196 ? 46.967 18.905 8.751 1.00 26.96 214 LEU D N 1
ATOM 7248 C CA . LEU D 1 196 ? 47.588 20.023 8.047 1.00 27.31 214 LEU D CA 1
ATOM 7249 C C . LEU D 1 196 ? 48.803 20.575 8.780 1.00 26.72 214 LEU D C 1
ATOM 7250 O O . LEU D 1 196 ? 49.771 21.005 8.154 1.00 26.45 214 LEU D O 1
ATOM 7255 N N . LEU D 1 197 ? 48.749 20.579 10.109 1.00 26.23 215 LEU D N 1
ATOM 7256 C CA . LEU D 1 197 ? 49.856 21.110 10.899 1.00 25.65 215 LEU D CA 1
ATOM 7257 C C . LEU D 1 197 ? 50.925 20.064 11.242 1.00 24.36 215 LEU D C 1
ATOM 7258 O O . LEU D 1 197 ? 51.936 20.388 11.862 1.00 24.92 215 LEU D O 1
ATOM 7263 N N . ARG D 1 198 ? 50.708 18.821 10.831 1.00 25.45 216 ARG D N 1
ATOM 7264 C CA . ARG D 1 198 ? 51.662 17.748 11.113 1.00 24.49 216 ARG D CA 1
ATOM 7265 C C . ARG D 1 198 ? 51.837 17.605 12.627 1.00 24.21 216 ARG D C 1
ATOM 7266 O O . ARG D 1 198 ? 52.950 17.639 13.153 1.00 23.81 216 ARG D O 1
ATOM 7274 N N . GLU D 1 199 ? 50.720 17.457 13.323 1.00 24.16 217 GLU D N 1
ATOM 7275 C CA . GLU D 1 199 ? 50.749 17.297 14.767 1.00 23.49 217 GLU D CA 1
ATOM 7276 C C . GLU D 1 199 ? 50.091 15.979 15.113 1.00 23.11 217 GLU D C 1
ATOM 7277 O O . GLU D 1 199 ? 49.321 15.430 14.319 1.00 23.59 217 GLU D O 1
ATOM 7283 N N . TYR D 1 200 ? 50.423 15.460 16.291 1.00 21.60 218 TYR D N 1
ATOM 7284 C CA . TYR D 1 200 ? 49.833 14.230 16.780 1.00 21.12 218 TYR D CA 1
ATOM 7285 C C . TYR D 1 200 ? 48.539 14.661 17.468 1.00 22.30 218 TYR D C 1
ATOM 7286 O O . TYR D 1 200 ? 48.432 15.793 17.955 1.00 22.19 218 TYR D O 1
ATOM 7295 N N . THR D 1 201 ? 47.559 13.771 17.506 1.00 22.33 219 THR D N 1
ATOM 7296 C CA . THR D 1 201 ? 46.297 14.076 18.154 1.00 24.00 219 THR D CA 1
ATOM 7297 C C . THR D 1 201 ? 45.525 12.801 18.408 1.00 26.09 219 THR D C 1
ATOM 7298 O O . THR D 1 201 ? 45.779 11.772 17.774 1.00 26.69 219 THR D O 1
ATOM 7302 N N . ILE D 1 202 ? 44.584 12.883 19.340 1.00 26.30 220 ILE D N 1
ATOM 7303 C CA . ILE D 1 202 ? 43.717 11.769 19.658 1.00 27.22 220 ILE D CA 1
ATOM 7304 C C . ILE D 1 202 ? 42.395 12.105 18.984 1.00 29.21 220 ILE D C 1
ATOM 7305 O O . ILE D 1 202 ? 41.830 13.174 19.220 1.00 26.18 220 ILE D O 1
ATOM 7310 N N . THR D 1 203 ? 41.920 11.208 18.127 1.00 29.13 221 THR D N 1
ATOM 7311 C CA . THR D 1 203 ? 40.654 11.403 17.428 1.00 31.10 221 THR D CA 1
ATOM 7312 C C . THR D 1 203 ? 39.910 10.071 17.485 1.00 32.98 221 THR D C 1
ATOM 7313 O O . THR D 1 203 ? 40.287 9.194 18.261 1.00 33.09 221 THR D O 1
ATOM 7317 N N . ASP D 1 204 ? 38.848 9.912 16.703 1.00 35.07 222 ASP D N 1
ATOM 7318 C CA . ASP D 1 204 ? 38.125 8.644 16.717 1.00 37.11 222 ASP D CA 1
ATOM 7319 C C . ASP D 1 204 ? 38.016 8.085 15.306 1.00 37.63 222 ASP D C 1
ATOM 7320 O O . ASP D 1 204 ? 38.123 8.823 14.325 1.00 37.43 222 ASP D O 1
ATOM 7325 N N . TYR D 1 205 ? 37.818 6.774 15.210 1.00 38.23 223 TYR D N 1
ATOM 7326 C CA . TYR D 1 205 ? 37.732 6.103 13.919 1.00 37.88 223 TYR D CA 1
ATOM 7327 C C . TYR D 1 205 ? 36.762 6.771 12.949 1.00 36.64 223 TYR D C 1
ATOM 7328 O O . TYR D 1 205 ? 37.122 7.055 11.807 1.00 38.09 223 TYR D O 1
ATOM 7337 N N . GLY D 1 206 ? 35.540 7.028 13.401 1.00 35.63 224 GLY D N 1
ATOM 7338 C CA . GLY D 1 206 ? 34.556 7.666 12.541 1.00 35.67 224 GLY D CA 1
ATOM 7339 C C . GLY D 1 206 ? 35.010 8.997 11.957 1.00 35.93 224 GLY D C 1
ATOM 7340 O O . GLY D 1 206 ? 34.849 9.244 10.757 1.00 33.80 224 GLY D O 1
ATOM 7341 N N . THR D 1 207 ? 35.573 9.859 12.802 1.00 34.89 225 THR D N 1
ATOM 7342 C CA . THR D 1 207 ? 36.055 11.166 12.356 1.00 34.46 225 THR D CA 1
ATOM 7343 C C . THR D 1 207 ? 37.080 10.938 11.256 1.00 35.12 225 THR D C 1
ATOM 7344 O O . THR D 1 207 ? 37.072 11.608 10.217 1.00 33.24 225 THR D O 1
ATOM 7348 N N . TYR D 1 208 ? 37.964 9.976 11.495 1.00 36.50 226 TYR D N 1
ATOM 7349 C CA . TYR D 1 208 ? 38.993 9.618 10.529 1.00 36.95 226 TYR D CA 1
ATOM 7350 C C . TYR D 1 208 ? 38.352 9.261 9.188 1.00 37.62 226 TYR D C 1
ATOM 7351 O O . TYR D 1 208 ? 38.792 9.724 8.134 1.00 38.37 226 TYR D O 1
ATOM 7360 N N . LEU D 1 209 ? 37.309 8.440 9.235 1.00 38.51 227 LEU D N 1
ATOM 7361 C CA . LEU D 1 209 ? 36.616 8.007 8.023 1.00 40.76 227 LEU D CA 1
ATOM 7362 C C . LEU D 1 209 ? 35.883 9.157 7.337 1.00 41.37 227 LEU D C 1
ATOM 7363 O O . LEU D 1 209 ? 35.679 9.141 6.123 1.00 40.59 227 LEU D O 1
ATOM 7368 N N . SER D 1 210 ? 35.502 10.155 8.130 1.00 42.55 228 SER D N 1
ATOM 7369 C CA . SER D 1 210 ? 34.758 11.311 7.641 1.00 42.16 228 SER D CA 1
ATOM 7370 C C . SER D 1 210 ? 35.549 12.397 6.916 1.00 43.00 228 SER D C 1
ATOM 7371 O O . SER D 1 210 ? 34.963 13.372 6.447 1.00 43.73 228 SER D O 1
ATOM 7374 N N . ILE D 1 211 ? 36.866 12.251 6.819 1.00 43.09 229 ILE D N 1
ATOM 7375 C CA . ILE D 1 211 ? 37.669 13.254 6.125 1.00 44.11 229 ILE D CA 1
ATOM 7376 C C . ILE D 1 211 ? 38.095 12.760 4.745 1.00 44.54 229 ILE D C 1
ATOM 7377 O O . ILE D 1 211 ? 38.148 11.557 4.502 1.00 44.69 229 ILE D O 1
ATOM 7382 N N . PRO D 1 212 ? 38.391 13.689 3.820 1.00 44.94 230 PRO D N 1
ATOM 7383 C CA . PRO D 1 212 ? 38.817 13.344 2.458 1.00 46.00 230 PRO D CA 1
ATOM 7384 C C . PRO D 1 212 ? 40.012 12.392 2.466 1.00 47.59 230 PRO D C 1
ATOM 7385 O O . PRO D 1 212 ? 40.988 12.618 3.190 1.00 47.43 230 PRO D O 1
ATOM 7389 N N . ARG D 1 213 ? 39.940 11.329 1.669 1.00 48.21 231 ARG D N 1
ATOM 7390 C CA . ARG D 1 213 ? 41.041 10.375 1.615 1.00 48.42 231 ARG D CA 1
ATOM 7391 C C . ARG D 1 213 ? 42.327 11.106 1.255 1.00 47.49 231 ARG D C 1
ATOM 7392 O O . ARG D 1 213 ? 43.424 10.648 1.573 1.00 48.04 231 ARG D O 1
ATOM 7400 N N . GLY D 1 214 ? 42.185 12.252 0.597 1.00 46.08 232 GLY D N 1
ATOM 7401 C CA . GLY D 1 214 ? 43.346 13.033 0.220 1.00 45.07 232 GLY D CA 1
ATOM 7402 C C . GLY D 1 214 ? 44.095 13.549 1.439 1.00 45.01 232 GLY D C 1
ATOM 7403 O O . GLY D 1 214 ? 45.274 13.887 1.352 1.00 44.51 232 GLY D O 1
ATOM 7404 N N . LEU D 1 215 ? 43.412 13.619 2.578 1.00 43.93 233 LEU D N 1
ATOM 7405 C CA . LEU D 1 215 ? 44.041 14.094 3.808 1.00 45.18 233 LEU D CA 1
ATOM 7406 C C . LEU D 1 215 ? 44.629 12.953 4.625 1.00 45.23 233 LEU D C 1
ATOM 7407 O O . LEU D 1 215 ? 45.696 13.097 5.225 1.00 45.20 233 LEU D O 1
ATOM 7412 N N . ARG D 1 216 ? 43.933 11.818 4.647 1.00 45.20 234 ARG D N 1
ATOM 7413 C CA . ARG D 1 216 ? 44.409 10.657 5.393 1.00 44.68 234 ARG D CA 1
ATOM 7414 C C . ARG D 1 216 ? 45.774 10.221 4.878 1.00 44.25 234 ARG D C 1
ATOM 7415 O O . ARG D 1 216 ? 46.615 9.756 5.645 1.00 43.98 234 ARG D O 1
ATOM 7423 N N . ASP D 1 217 ? 45.990 10.368 3.575 1.00 44.20 235 ASP D N 1
ATOM 7424 C CA . ASP D 1 217 ? 47.265 9.987 2.983 1.00 45.04 235 ASP D CA 1
ATOM 7425 C C . ASP D 1 217 ? 48.375 10.858 3.555 1.00 44.78 235 ASP D C 1
ATOM 7426 O O . ASP D 1 217 ? 49.558 10.568 3.385 1.00 44.40 235 ASP D O 1
ATOM 7431 N N . GLN D 1 218 ? 47.988 11.929 4.241 1.00 43.87 236 GLN D N 1
ATOM 7432 C CA . GLN D 1 218 ? 48.965 12.838 4.823 1.00 42.75 236 GLN D CA 1
ATOM 7433 C C . GLN D 1 218 ? 49.205 12.597 6.310 1.00 42.11 236 GLN D C 1
ATOM 7434 O O . GLN D 1 218 ? 49.839 13.416 6.980 1.00 40.28 236 GLN D O 1
ATOM 7448 N N . VAL D 1 220 ? 49.412 9.177 9.574 1.00 39.42 238 VAL D N 1
ATOM 7449 C CA . VAL D 1 220 ? 49.562 7.759 9.890 1.00 38.17 238 VAL D CA 1
ATOM 7450 C C . VAL D 1 220 ? 48.859 7.418 11.198 1.00 37.39 238 VAL D C 1
ATOM 7451 O O . VAL D 1 220 ? 48.870 8.211 12.144 1.00 36.87 238 VAL D O 1
ATOM 7455 N N . ILE D 1 221 ? 48.231 6.246 11.252 1.00 35.87 239 ILE D N 1
ATOM 7456 C CA . ILE D 1 221 ? 47.574 5.822 12.480 1.00 35.25 239 ILE D CA 1
ATOM 7457 C C . ILE D 1 221 ? 48.630 5.120 13.329 1.00 36.44 239 ILE D C 1
ATOM 7458 O O . ILE D 1 221 ? 49.153 4.076 12.941 1.00 36.82 239 ILE D O 1
ATOM 7463 N N . TYR D 1 222 ? 48.958 5.711 14.475 1.00 35.82 240 TYR D N 1
ATOM 7464 C CA . TYR D 1 222 ? 49.959 5.152 15.373 1.00 34.99 240 TYR D CA 1
ATOM 7465 C C . TYR D 1 222 ? 49.383 4.167 16.376 1.00 34.91 240 TYR D C 1
ATOM 7466 O O . TYR D 1 222 ? 50.086 3.274 16.856 1.00 35.77 240 TYR D O 1
ATOM 7475 N N . LYS D 1 223 ? 48.102 4.325 16.686 1.00 35.08 241 LYS D N 1
ATOM 7476 C CA . LYS D 1 223 ? 47.436 3.433 17.623 1.00 34.71 241 LYS D CA 1
ATOM 7477 C C . LYS D 1 223 ? 45.925 3.565 17.514 1.00 35.32 241 LYS D C 1
ATOM 7478 O O . LYS D 1 223 ? 45.377 4.666 17.552 1.00 33.27 241 LYS D O 1
ATOM 7484 N N . LYS D 1 224 ? 45.255 2.430 17.363 1.00 35.13 242 LYS D N 1
ATOM 7485 C CA . LYS D 1 224 ? 43.805 2.404 17.261 1.00 36.62 242 LYS D CA 1
ATOM 7486 C C . LYS D 1 224 ? 43.269 1.535 18.390 1.00 36.56 242 LYS D C 1
ATOM 7487 O O . LYS D 1 224 ? 43.747 0.424 18.605 1.00 38.52 242 LYS D O 1
ATOM 7493 N N . GLY D 1 225 ? 42.279 2.043 19.113 1.00 35.47 243 GLY D N 1
ATOM 7494 C CA . GLY D 1 225 ? 41.721 1.284 20.213 1.00 34.39 243 GLY D CA 1
ATOM 7495 C C . GLY D 1 225 ? 41.232 -0.099 19.818 1.00 35.40 243 GLY D C 1
ATOM 7496 O O . GLY D 1 225 ? 40.637 -0.283 18.755 1.00 34.39 243 GLY D O 1
ATOM 7497 N N . THR D 1 226 ? 41.503 -1.080 20.670 1.00 35.53 244 THR D N 1
ATOM 7498 C CA . THR D 1 226 ? 41.052 -2.447 20.430 1.00 36.53 244 THR D CA 1
ATOM 7499 C C . THR D 1 226 ? 39.810 -2.607 21.293 1.00 37.27 244 THR D C 1
ATOM 7500 O O . THR D 1 226 ? 39.387 -1.659 21.960 1.00 36.70 244 THR D O 1
ATOM 7504 N N . ASN D 1 227 ? 39.225 -3.797 21.301 1.00 38.05 245 ASN D N 1
ATOM 7505 C CA . ASN D 1 227 ? 38.035 -4.007 22.105 1.00 37.76 245 ASN D CA 1
ATOM 7506 C C . ASN D 1 227 ? 38.322 -4.555 23.497 1.00 37.22 245 ASN D C 1
ATOM 7507 O O . ASN D 1 227 ? 37.392 -4.843 24.248 1.00 37.62 245 ASN D O 1
ATOM 7512 N N . ASP D 1 228 ? 39.601 -4.690 23.850 1.00 36.46 246 ASP D N 1
ATOM 7513 C CA . ASP D 1 228 ? 39.964 -5.182 25.179 1.00 36.58 246 ASP D CA 1
ATOM 7514 C C . ASP D 1 228 ? 39.352 -4.262 26.229 1.00 38.08 246 ASP D C 1
ATOM 7515 O O . ASP D 1 228 ? 39.422 -3.033 26.107 1.00 38.07 246 ASP D O 1
ATOM 7520 N N . ALA D 1 229 ? 38.765 -4.861 27.262 1.00 38.16 247 ALA D N 1
ATOM 7521 C CA . ALA D 1 229 ? 38.122 -4.116 28.337 1.00 38.23 247 ALA D CA 1
ATOM 7522 C C . ALA D 1 229 ? 38.989 -3.021 28.955 1.00 38.47 247 ALA D C 1
ATOM 7523 O O . ALA D 1 229 ? 38.503 -1.923 29.212 1.00 38.39 247 ALA D O 1
ATOM 7525 N N . ASP D 1 230 ? 40.262 -3.316 29.202 1.00 38.24 248 ASP D N 1
ATOM 7526 C CA . ASP D 1 230 ? 41.146 -2.329 29.808 1.00 37.42 248 ASP D CA 1
ATOM 7527 C C . ASP D 1 230 ? 41.941 -1.472 28.826 1.00 36.26 248 ASP D C 1
ATOM 7528 O O . ASP D 1 230 ? 42.871 -0.780 29.228 1.00 35.32 248 ASP D O 1
ATOM 7533 N N . ASP D 1 231 ? 41.595 -1.514 27.544 1.00 34.19 249 ASP D N 1
ATOM 7534 C CA . ASP D 1 231 ? 42.315 -0.691 26.574 1.00 34.03 249 ASP D CA 1
ATOM 7535 C C . ASP D 1 231 ? 41.909 0.761 26.839 1.00 33.14 249 ASP D C 1
ATOM 7536 O O . ASP D 1 231 ? 40.724 1.070 26.923 1.00 32.67 249 ASP D O 1
ATOM 7541 N N . PRO D 1 232 ? 42.887 1.663 26.998 1.00 33.31 250 PRO D N 1
ATOM 7542 C CA . PRO D 1 232 ? 42.541 3.066 27.254 1.00 34.09 250 PRO D CA 1
ATOM 7543 C C . PRO D 1 232 ? 41.840 3.722 26.064 1.00 33.33 250 PRO D C 1
ATOM 7544 O O . PRO D 1 232 ? 41.006 4.606 26.241 1.00 33.47 250 PRO D O 1
ATOM 7548 N N . LEU D 1 233 ? 42.172 3.278 24.857 1.00 33.16 251 LEU D N 1
ATOM 7549 C CA . LEU D 1 233 ? 41.577 3.851 23.660 1.00 33.41 251 LEU D CA 1
ATOM 7550 C C . LEU D 1 233 ? 40.225 3.257 23.271 1.00 35.39 251 LEU D C 1
ATOM 7551 O O . LEU D 1 233 ? 39.703 3.538 22.192 1.00 35.89 251 LEU D O 1
ATOM 7556 N N . LEU D 1 234 ? 39.660 2.443 24.157 1.00 37.49 252 LEU D N 1
ATOM 7557 C CA . LEU D 1 234 ? 38.351 1.844 23.927 1.00 38.83 252 LEU D CA 1
ATOM 7558 C C . LEU D 1 234 ? 37.301 2.864 24.349 1.00 40.34 252 LEU D C 1
ATOM 7559 O O . LEU D 1 234 ? 37.301 3.320 25.494 1.00 41.53 252 LEU D O 1
ATOM 7564 N N . ASN D 1 235 ? 36.406 3.223 23.437 1.00 41.10 253 ASN D N 1
ATOM 7565 C CA . ASN D 1 235 ? 35.367 4.192 23.759 1.00 42.49 253 ASN D CA 1
ATOM 7566 C C . ASN D 1 235 ? 33.970 3.600 23.653 1.00 42.31 253 ASN D C 1
ATOM 7567 O O . ASN D 1 235 ? 33.380 3.549 22.575 1.00 43.04 253 ASN D O 1
ATOM 7572 N N . PRO D 1 236 ? 33.422 3.146 24.785 1.00 42.18 254 PRO D N 1
ATOM 7573 C CA . PRO D 1 236 ? 32.088 2.549 24.830 1.00 43.21 254 PRO D CA 1
ATOM 7574 C C . PRO D 1 236 ? 30.931 3.525 24.669 1.00 43.97 254 PRO D C 1
ATOM 7575 O O . PRO D 1 236 ? 30.996 4.674 25.108 1.00 45.23 254 PRO D O 1
ATOM 7579 N N . ALA D 1 237 ? 29.874 3.053 24.021 1.00 44.59 255 ALA D N 1
ATOM 7580 C CA . ALA D 1 237 ? 28.674 3.848 23.805 1.00 45.16 255 ALA D CA 1
ATOM 7581 C C . ALA D 1 237 ? 27.553 3.130 24.543 1.00 46.25 255 ALA D C 1
ATOM 7582 O O . ALA D 1 237 ? 27.277 1.963 24.265 1.00 47.36 255 ALA D O 1
ATOM 7584 N N . HIS D 1 238 ? 26.921 3.814 25.490 1.00 46.42 256 HIS D N 1
ATOM 7585 C CA . HIS D 1 238 ? 25.835 3.209 26.250 1.00 47.73 256 HIS D CA 1
ATOM 7586 C C . HIS D 1 238 ? 24.477 3.848 25.985 1.00 48.30 256 HIS D C 1
ATOM 7587 O O . HIS D 1 238 ? 24.379 5.037 25.674 1.00 48.72 256 HIS D O 1
ATOM 7594 N N . LEU D 1 239 ? 23.431 3.038 26.116 1.00 48.86 257 LEU D N 1
ATOM 7595 C CA . LEU D 1 239 ? 22.063 3.485 25.900 1.00 49.33 257 LEU D CA 1
ATOM 7596 C C . LEU D 1 239 ? 21.402 3.854 27.221 1.00 49.17 257 LEU D C 1
ATOM 7597 O O . LEU D 1 239 ? 21.340 3.039 28.146 1.00 49.10 257 LEU D O 1
ATOM 7602 N N . LEU D 1 240 ? 20.910 5.085 27.303 1.00 48.13 258 LEU D N 1
ATOM 7603 C CA . LEU D 1 240 ? 20.238 5.559 28.502 1.00 47.74 258 LEU D CA 1
ATOM 7604 C C . LEU D 1 240 ? 18.789 5.912 28.210 1.00 48.10 258 LEU D C 1
ATOM 7605 O O . LEU D 1 240 ? 18.483 6.568 27.213 1.00 48.04 258 LEU D O 1
ATOM 7610 N N . VAL D 1 241 ? 17.900 5.464 29.087 1.00 48.08 259 VAL D N 1
ATOM 7611 C CA . VAL D 1 241 ? 16.480 5.750 28.957 1.00 48.12 259 VAL D CA 1
ATOM 7612 C C . VAL D 1 241 ? 16.139 6.750 30.055 1.00 47.60 259 VAL D C 1
ATOM 7613 O O . VAL D 1 241 ? 16.518 6.562 31.212 1.00 46.43 259 VAL D O 1
ATOM 7617 N N . GLY D 1 242 ? 15.443 7.819 29.689 1.00 48.17 260 GLY D N 1
ATOM 7618 C CA . GLY D 1 242 ? 15.076 8.811 30.677 1.00 48.74 260 GLY D CA 1
ATOM 7619 C C . GLY D 1 242 ? 14.014 8.266 31.607 1.00 49.36 260 GLY D C 1
ATOM 7620 O O . GLY D 1 242 ? 12.967 7.801 31.155 1.00 49.16 260 GLY D O 1
ATOM 7621 N N . ALA D 1 243 ? 14.286 8.307 32.908 1.00 50.73 261 ALA D N 1
ATOM 7622 C CA . ALA D 1 243 ? 13.333 7.820 33.902 1.00 52.83 261 ALA D CA 1
ATOM 7623 C C . ALA D 1 243 ? 12.079 8.685 33.831 1.00 54.07 261 ALA D C 1
ATOM 7624 O O . ALA D 1 243 ? 10.970 8.228 34.114 1.00 54.47 261 ALA D O 1
ATOM 7626 N N . ARG D 1 244 ? 12.279 9.944 33.456 1.00 55.17 262 ARG D N 1
ATOM 7627 C CA . ARG D 1 244 ? 11.194 10.908 33.323 1.00 56.12 262 ARG D CA 1
ATOM 7628 C C . ARG D 1 244 ? 11.019 11.214 31.841 1.00 56.38 262 ARG D C 1
ATOM 7629 O O . ARG D 1 244 ? 10.966 12.377 31.436 1.00 57.69 262 ARG D O 1
ATOM 7637 N N . ALA D 1 245 ? 10.943 10.161 31.036 1.00 56.05 263 ALA D N 1
ATOM 7638 C CA . ALA D 1 245 ? 10.784 10.313 29.597 1.00 56.26 263 ALA D CA 1
ATOM 7639 C C . ALA D 1 245 ? 9.427 9.808 29.131 1.00 56.75 263 ALA D C 1
ATOM 7640 O O . ALA D 1 245 ? 8.803 8.967 29.783 1.00 56.24 263 ALA D O 1
ATOM 7642 N N . LYS D 1 246 ? 8.969 10.330 27.998 1.00 56.79 264 LYS D N 1
ATOM 7643 C CA . LYS D 1 246 ? 7.693 9.911 27.444 1.00 56.78 264 LYS D CA 1
ATOM 7644 C C . LYS D 1 246 ? 7.998 8.767 26.481 1.00 57.02 264 LYS D C 1
ATOM 7645 O O . LYS D 1 246 ? 9.165 8.422 26.278 1.00 57.29 264 LYS D O 1
ATOM 7651 N N . ASN D 1 247 ? 6.964 8.174 25.895 1.00 56.66 265 ASN D N 1
ATOM 7652 C CA . ASN D 1 247 ? 7.167 7.057 24.980 1.00 56.44 265 ASN D CA 1
ATOM 7653 C C . ASN D 1 247 ? 7.920 5.966 25.737 1.00 56.81 265 ASN D C 1
ATOM 7654 O O . ASN D 1 247 ? 8.571 5.111 25.135 1.00 57.13 265 ASN D O 1
ATOM 7659 N N . ALA D 1 248 ? 7.826 6.016 27.064 1.00 56.62 266 ALA D N 1
ATOM 7660 C CA . ALA D 1 248 ? 8.486 5.055 27.941 1.00 56.50 266 ALA D CA 1
ATOM 7661 C C . ALA D 1 248 ? 8.323 3.621 27.445 1.00 57.32 266 ALA D C 1
ATOM 7662 O O . ALA D 1 248 ? 9.277 2.837 27.458 1.00 57.14 266 ALA D O 1
ATOM 7664 N N . GLU D 1 249 ? 7.111 3.285 27.012 1.00 57.85 267 GLU D N 1
ATOM 7665 C CA . GLU D 1 249 ? 6.810 1.949 26.512 1.00 58.16 267 GLU D CA 1
ATOM 7666 C C . GLU D 1 249 ? 7.852 1.531 25.483 1.00 58.43 267 GLU D C 1
ATOM 7667 O O . GLU D 1 249 ? 8.598 0.570 25.682 1.00 59.08 267 GLU D O 1
ATOM 7681 N N . ALA D 1 251 ? 10.642 3.111 24.430 1.00 56.36 269 ALA D N 1
ATOM 7682 C CA . ALA D 1 251 ? 12.028 3.323 24.826 1.00 55.25 269 ALA D CA 1
ATOM 7683 C C . ALA D 1 251 ? 12.684 2.041 25.325 1.00 54.59 269 ALA D C 1
ATOM 7684 O O . ALA D 1 251 ? 13.872 1.818 25.094 1.00 54.86 269 ALA D O 1
ATOM 7686 N N . LYS D 1 252 ? 11.914 1.198 26.006 1.00 53.62 270 LYS D N 1
ATOM 7687 C CA . LYS D 1 252 ? 12.456 -0.055 26.516 1.00 52.95 270 LYS D CA 1
ATOM 7688 C C . LYS D 1 252 ? 12.462 -1.087 25.399 1.00 53.17 270 LYS D C 1
ATOM 7689 O O . LYS D 1 252 ? 13.360 -1.926 25.318 1.00 53.34 270 LYS D O 1
ATOM 7695 N N . GLU D 1 253 ? 11.451 -1.017 24.537 1.00 53.54 271 GLU D N 1
ATOM 7696 C CA . GLU D 1 253 ? 11.350 -1.925 23.400 1.00 53.64 271 GLU D CA 1
ATOM 7697 C C . GLU D 1 253 ? 12.575 -1.707 22.514 1.00 52.92 271 GLU D C 1
ATOM 7698 O O . GLU D 1 253 ? 13.134 -2.652 21.959 1.00 53.56 271 GLU D O 1
ATOM 7704 N N . PHE D 1 254 ? 12.985 -0.447 22.397 1.00 51.96 272 PHE D N 1
ATOM 7705 C CA . PHE D 1 254 ? 14.152 -0.085 21.601 1.00 51.21 272 PHE D CA 1
ATOM 7706 C C . PHE D 1 254 ? 15.406 -0.582 22.315 1.00 51.07 272 PHE D C 1
ATOM 7707 O O . PHE D 1 254 ? 16.303 -1.153 21.695 1.00 50.76 272 PHE D O 1
ATOM 7715 N N . ALA D 1 255 ? 15.447 -0.354 23.625 1.00 50.52 273 ALA D N 1
ATOM 7716 C CA . ALA D 1 255 ? 16.572 -0.756 24.462 1.00 51.10 273 ALA D CA 1
ATOM 7717 C C . ALA D 1 255 ? 16.927 -2.225 24.274 1.00 51.43 273 ALA D C 1
ATOM 7718 O O . ALA D 1 255 ? 18.077 -2.569 23.984 1.00 51.04 273 ALA D O 1
ATOM 7720 N N . LYS D 1 256 ? 15.935 -3.089 24.453 1.00 51.59 274 LYS D N 1
ATOM 7721 C CA . LYS D 1 256 ? 16.137 -4.521 24.303 1.00 51.66 274 LYS D CA 1
ATOM 7722 C C . LYS D 1 256 ? 16.402 -4.869 22.841 1.00 51.57 274 LYS D C 1
ATOM 7723 O O . LYS D 1 256 ? 17.157 -5.793 22.542 1.00 52.68 274 LYS D O 1
ATOM 7729 N N . TRP D 1 257 ? 15.784 -4.121 21.931 1.00 51.24 275 TRP D N 1
ATOM 7730 C CA . TRP D 1 257 ? 15.971 -4.354 20.503 1.00 50.65 275 TRP D CA 1
ATOM 7731 C C . TRP D 1 257 ? 17.407 -4.024 20.104 1.00 50.37 275 TRP D C 1
ATOM 7732 O O . TRP D 1 257 ? 18.024 -4.719 19.293 1.00 49.16 275 TRP D O 1
ATOM 7743 N N . LEU D 1 258 ? 17.923 -2.945 20.680 1.00 50.01 276 LEU D N 1
ATOM 7744 C CA . LEU D 1 258 ? 19.274 -2.480 20.403 1.00 49.19 276 LEU D CA 1
ATOM 7745 C C . LEU D 1 258 ? 20.328 -3.514 20.774 1.00 48.93 276 LEU D C 1
ATOM 7746 O O . LEU D 1 258 ? 21.231 -3.795 19.986 1.00 48.12 276 LEU D O 1
ATOM 7751 N N . VAL D 1 259 ? 20.205 -4.082 21.972 1.00 49.81 277 VAL D N 1
ATOM 7752 C CA . VAL D 1 259 ? 21.172 -5.061 22.457 1.00 50.57 277 VAL D CA 1
ATOM 7753 C C . VAL D 1 259 ? 20.867 -6.529 22.128 1.00 50.83 277 VAL D C 1
ATOM 7754 O O . VAL D 1 259 ? 21.713 -7.395 22.346 1.00 51.74 277 VAL D O 1
ATOM 7758 N N . SER D 1 260 ? 19.675 -6.818 21.613 1.00 51.03 278 SER D N 1
ATOM 7759 C CA . SER D 1 260 ? 19.328 -8.201 21.282 1.00 52.01 278 SER D CA 1
ATOM 7760 C C . SER D 1 260 ? 20.269 -8.712 20.189 1.00 52.85 278 SER D C 1
ATOM 7761 O O . SER D 1 260 ? 20.468 -8.044 19.172 1.00 52.80 278 SER D O 1
ATOM 7764 N N . LYS D 1 261 ? 20.834 -9.899 20.398 1.00 53.48 279 LYS D N 1
ATOM 7765 C CA . LYS D 1 261 ? 21.777 -10.480 19.445 1.00 54.89 279 LYS D CA 1
ATOM 7766 C C . LYS D 1 261 ? 21.276 -10.735 18.027 1.00 55.90 279 LYS D C 1
ATOM 7767 O O . LYS D 1 261 ? 21.979 -11.360 17.229 1.00 56.13 279 LYS D O 1
ATOM 7773 N N . GLU D 1 262 ? 20.076 -10.258 17.704 1.00 55.85 280 GLU D N 1
ATOM 7774 C CA . GLU D 1 262 ? 19.537 -10.446 16.359 1.00 56.52 280 GLU D CA 1
ATOM 7775 C C . GLU D 1 262 ? 18.885 -9.198 15.766 1.00 56.40 280 GLU D C 1
ATOM 7776 O O . GLU D 1 262 ? 18.301 -9.252 14.683 1.00 57.27 280 GLU D O 1
ATOM 7782 N N . GLY D 1 263 ? 19.002 -8.074 16.468 1.00 55.92 281 GLY D N 1
ATOM 7783 C CA . GLY D 1 263 ? 18.411 -6.837 15.986 1.00 54.86 281 GLY D CA 1
ATOM 7784 C C . GLY D 1 263 ? 19.377 -5.675 15.817 1.00 54.33 281 GLY D C 1
ATOM 7785 O O . GLY D 1 263 ? 20.035 -5.551 14.783 1.00 53.46 281 GLY D O 1
ATOM 7786 N N . GLY D 1 264 ? 19.455 -4.818 16.833 1.00 53.14 282 GLY D N 1
ATOM 7787 C CA . GLY D 1 264 ? 20.342 -3.669 16.771 1.00 51.88 282 GLY D CA 1
ATOM 7788 C C . GLY D 1 264 ? 21.810 -4.038 16.661 1.00 51.53 282 GLY D C 1
ATOM 7789 O O . GLY D 1 264 ? 22.589 -3.341 16.007 1.00 50.96 282 GLY D O 1
ATOM 7790 N N . GLN D 1 265 ? 22.188 -5.134 17.312 1.00 51.18 283 GLN D N 1
ATOM 7791 C CA . GLN D 1 265 ? 23.564 -5.612 17.285 1.00 50.37 283 GLN D CA 1
ATOM 7792 C C . GLN D 1 265 ? 23.898 -6.164 15.900 1.00 50.18 283 GLN D C 1
ATOM 7793 O O . GLN D 1 265 ? 25.066 -6.333 15.547 1.00 49.89 283 GLN D O 1
ATOM 7799 N N . LYS D 1 266 ? 22.855 -6.445 15.125 1.00 49.79 284 LYS D N 1
ATOM 7800 C CA . LYS D 1 266 ? 22.998 -6.989 13.780 1.00 49.47 284 LYS D CA 1
ATOM 7801 C C . LYS D 1 266 ? 23.237 -5.867 12.771 1.00 49.37 284 LYS D C 1
ATOM 7802 O O . LYS D 1 266 ? 23.954 -6.048 11.783 1.00 49.19 284 LYS D O 1
ATOM 7808 N N . VAL D 1 267 ? 22.638 -4.707 13.033 1.00 48.37 285 VAL D N 1
ATOM 7809 C CA . VAL D 1 267 ? 22.781 -3.543 12.158 1.00 48.25 285 VAL D CA 1
ATOM 7810 C C . VAL D 1 267 ? 24.149 -2.906 12.385 1.00 47.09 285 VAL D C 1
ATOM 7811 O O . VAL D 1 267 ? 24.739 -2.330 11.470 1.00 47.46 285 VAL D O 1
ATOM 7815 N N . ILE D 1 268 ? 24.640 -3.011 13.615 1.00 46.75 286 ILE D N 1
ATOM 7816 C CA . ILE D 1 268 ? 25.942 -2.457 13.975 1.00 46.72 286 ILE D CA 1
ATOM 7817 C C . ILE D 1 26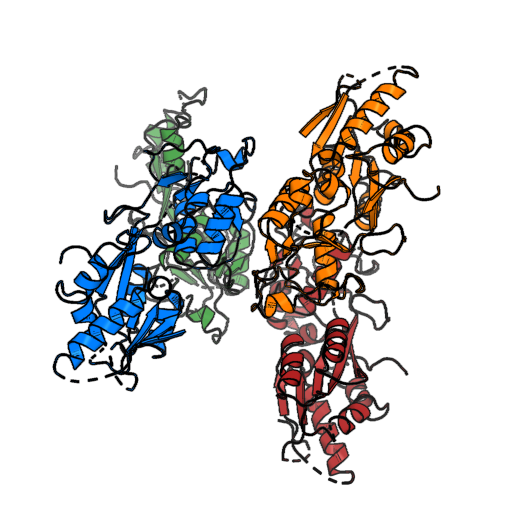8 ? 27.016 -3.295 13.288 1.00 47.61 286 ILE D C 1
ATOM 7818 O O . ILE D 1 268 ? 27.895 -2.778 12.596 1.00 46.96 286 ILE D O 1
ATOM 7823 N N . GLU D 1 269 ? 26.911 -4.603 13.490 1.00 48.32 287 GLU D N 1
ATOM 7824 C CA . GLU D 1 269 ? 27.834 -5.582 12.934 1.00 49.99 287 GLU D CA 1
ATOM 7825 C C . GLU D 1 269 ? 28.151 -5.310 11.462 1.00 50.20 287 GLU D C 1
ATOM 7826 O O . GLU D 1 269 ? 29.221 -5.677 10.971 1.00 50.31 287 GLU D O 1
ATOM 7832 N N . GLY D 1 270 ? 27.229 -4.653 10.764 1.00 50.64 288 GLY D N 1
ATOM 7833 C CA . GLY D 1 270 ? 27.444 -4.374 9.356 1.00 50.81 288 GLY D CA 1
ATOM 7834 C C . GLY D 1 270 ? 27.449 -2.927 8.894 1.00 51.15 288 GLY D C 1
ATOM 7835 O O . GLY D 1 270 ? 27.808 -2.662 7.746 1.00 51.73 288 GLY D O 1
ATOM 7836 N N . PHE D 1 271 ? 27.057 -1.987 9.753 1.00 50.37 289 PHE D N 1
ATOM 7837 C CA . PHE D 1 271 ? 27.043 -0.580 9.349 1.00 49.90 289 PHE D CA 1
ATOM 7838 C C . PHE D 1 271 ? 28.422 -0.163 8.847 1.00 50.86 289 PHE D C 1
ATOM 7839 O O . PHE D 1 271 ? 29.432 -0.376 9.528 1.00 50.94 289 PHE D O 1
ATOM 7847 N N . LYS D 1 272 ? 28.473 0.452 7.669 1.00 51.14 290 LYS D N 1
ATOM 7848 C CA . LYS D 1 272 ? 29.760 0.846 7.114 1.00 51.88 290 LYS D CA 1
ATOM 7849 C C . LYS D 1 272 ? 29.907 2.279 6.613 1.00 52.59 290 LYS D C 1
ATOM 7850 O O . LYS D 1 272 ? 28.932 2.959 6.285 1.00 52.55 290 LYS D O 1
ATOM 7856 N N . LYS D 1 273 ? 31.165 2.708 6.562 1.00 52.60 291 LYS D N 1
ATOM 7857 C CA . LYS D 1 273 ? 31.572 4.031 6.110 1.00 52.99 291 LYS D CA 1
ATOM 7858 C C . LYS D 1 273 ? 32.794 3.794 5.220 1.00 52.92 291 LYS D C 1
ATOM 7859 O O . LYS D 1 273 ? 33.696 3.042 5.589 1.00 52.14 291 LYS D O 1
ATOM 7865 N N . ASP D 1 274 ? 32.816 4.428 4.051 1.00 53.73 292 ASP D N 1
ATOM 7866 C CA . ASP D 1 274 ? 33.916 4.268 3.100 1.00 54.27 292 ASP D CA 1
ATOM 7867 C C . ASP D 1 274 ? 34.221 2.789 2.841 1.00 54.39 292 ASP D C 1
ATOM 7868 O O . ASP D 1 274 ? 35.335 2.428 2.455 1.00 54.86 292 ASP D O 1
ATOM 7873 N N . GLY D 1 275 ? 33.225 1.936 3.063 1.00 54.03 293 GLY D N 1
ATOM 7874 C CA . GLY D 1 275 ? 33.401 0.514 2.828 1.00 53.95 293 GLY D CA 1
ATOM 7875 C C . GLY D 1 275 ? 33.961 -0.284 3.990 1.00 53.67 293 GLY D C 1
ATOM 7876 O O . GLY D 1 275 ? 34.220 -1.480 3.850 1.00 54.22 293 GLY D O 1
ATOM 7877 N N . GLN D 1 276 ? 34.153 0.362 5.135 1.00 52.77 294 GLN D N 1
ATOM 7878 C CA . GLN D 1 276 ? 34.685 -0.330 6.303 1.00 52.28 294 GLN D CA 1
ATOM 7879 C C . GLN D 1 276 ? 33.677 -0.375 7.446 1.00 51.16 294 GLN D C 1
ATOM 7880 O O . GLN D 1 276 ? 32.913 0.567 7.654 1.00 50.62 294 GLN D O 1
ATOM 7886 N N . GLN D 1 277 ? 33.676 -1.485 8.175 1.00 50.54 295 GLN D N 1
ATOM 7887 C CA . GLN D 1 277 ? 32.789 -1.665 9.319 1.00 49.74 295 GLN D CA 1
ATOM 7888 C C . GLN D 1 277 ? 33.153 -0.587 10.338 1.00 49.46 295 GLN D C 1
ATOM 7889 O O . GLN D 1 277 ? 34.173 -0.682 11.021 1.00 49.23 295 GLN D O 1
ATOM 7895 N N . LEU D 1 278 ? 32.313 0.437 10.436 1.00 48.30 296 LEU D N 1
ATOM 7896 C CA . LEU D 1 278 ? 32.564 1.548 11.342 1.00 46.65 296 LEU D CA 1
ATOM 7897 C C . LEU D 1 278 ? 32.748 1.184 12.814 1.00 45.26 296 LEU D C 1
ATOM 7898 O O . LEU D 1 278 ? 33.755 1.554 13.418 1.00 43.32 296 LEU D O 1
ATOM 7903 N N . TYR D 1 279 ? 31.792 0.465 13.396 1.00 43.83 297 TYR D N 1
ATOM 7904 C CA . TYR D 1 279 ? 31.907 0.103 14.808 1.00 43.02 297 TYR D CA 1
ATOM 7905 C C . TYR D 1 279 ? 31.840 -1.395 15.084 1.00 43.01 297 TYR D C 1
ATOM 7906 O O . TYR D 1 279 ? 31.538 -2.196 14.201 1.00 44.63 297 TYR D O 1
ATOM 7915 N N . SER D 1 280 ? 32.114 -1.750 16.336 1.00 42.73 298 SER D N 1
ATOM 7916 C CA . SER D 1 280 ? 32.077 -3.131 16.796 1.00 42.10 298 SER D CA 1
ATOM 7917 C C . SER D 1 280 ? 30.912 -3.299 17.775 1.00 41.62 298 SER D C 1
ATOM 7918 O O . SER D 1 280 ? 30.599 -2.389 18.544 1.00 39.55 298 SER D O 1
ATOM 7921 N N . PRO D 1 281 ? 30.249 -4.467 17.755 1.00 41.38 299 PRO D N 1
ATOM 7922 C CA . PRO D 1 281 ? 29.120 -4.725 18.656 1.00 40.38 299 PRO D CA 1
ATOM 7923 C C . PRO D 1 281 ? 29.577 -4.691 20.115 1.00 40.04 299 PRO D C 1
ATOM 7924 O O . PRO D 1 281 ? 30.775 -4.661 20.393 1.00 39.60 299 PRO D O 1
ATOM 7928 N N . ALA D 1 282 ? 28.624 -4.687 21.043 1.00 39.62 300 ALA D N 1
ATOM 7929 C CA . ALA D 1 282 ? 28.952 -4.674 22.465 1.00 39.77 300 ALA D CA 1
ATOM 7930 C C . ALA D 1 282 ? 29.520 -6.042 22.865 1.00 40.49 300 ALA D C 1
ATOM 7931 O O . ALA D 1 282 ? 29.536 -6.971 22.053 1.00 41.23 300 ALA D O 1
ATOM 7933 N N . PRO D 1 283 ? 30.004 -6.179 24.114 1.00 40.71 301 PRO D N 1
ATOM 7934 C CA . PRO D 1 283 ? 30.570 -7.448 24.595 1.00 40.83 301 PRO D CA 1
ATOM 7935 C C . PRO D 1 283 ? 29.525 -8.532 24.852 1.00 41.31 301 PRO D C 1
ATOM 7936 O O . PRO D 1 283 ? 28.388 -8.236 25.217 1.00 40.72 301 PRO D O 1
ATOM 7940 N N . TYR D 1 284 ? 29.922 -9.789 24.675 1.00 41.51 302 TYR D N 1
ATOM 7941 C CA . TYR D 1 284 ? 29.021 -10.914 24.903 1.00 41.94 302 TYR D CA 1
ATOM 7942 C C . TYR D 1 284 ? 28.548 -10.898 26.352 1.00 43.13 302 TYR D C 1
ATOM 7943 O O . TYR D 1 284 ? 29.339 -10.680 27.270 1.00 43.80 302 TYR D O 1
ATOM 7952 N N . ARG D 1 285 ? 27.255 -11.125 26.556 1.00 44.58 303 ARG D N 1
ATOM 7953 C CA . ARG D 1 285 ? 26.698 -11.163 27.902 1.00 46.74 303 ARG D CA 1
ATOM 7954 C C . ARG D 1 285 ? 26.078 -12.535 28.139 1.00 47.40 303 ARG D C 1
ATOM 7955 O O . ARG D 1 285 ? 25.625 -13.148 27.148 1.00 47.45 303 ARG D O 1
#